Protein AF-A0A2W4JW12-F1 (afdb_monomer_lite)

Structure (mmCIF, N/CA/C/O backbone):
data_AF-A0A2W4JW12-F1
#
_entry.id   AF-A0A2W4JW12-F1
#
loop_
_atom_site.group_PDB
_atom_site.id
_atom_site.type_symbol
_atom_site.label_atom_id
_atom_site.label_alt_id
_atom_site.label_comp_id
_atom_site.label_asym_id
_atom_site.label_entity_id
_atom_site.label_seq_id
_atom_site.pdbx_PDB_ins_code
_atom_site.Cartn_x
_atom_site.Cartn_y
_atom_site.Cartn_z
_atom_site.occupancy
_atom_site.B_iso_or_equiv
_atom_site.auth_seq_id
_atom_site.auth_comp_id
_atom_site.auth_asym_id
_atom_site.auth_atom_id
_atom_site.pdbx_PDB_model_num
ATOM 1 N N . MET A 1 1 ? -3.427 88.265 -13.921 1.00 39.94 1 MET A N 1
ATOM 2 C CA . MET A 1 1 ? -4.032 87.030 -14.456 1.00 39.94 1 MET A CA 1
ATOM 3 C C . MET A 1 1 ? -4.128 86.073 -13.290 1.00 39.94 1 MET A C 1
ATOM 5 O O . MET A 1 1 ? -3.107 85.809 -12.668 1.00 39.94 1 MET A O 1
ATOM 9 N N . ASP A 1 2 ? -5.360 85.740 -12.921 1.00 36.72 2 ASP A N 1
ATOM 10 C CA . ASP A 1 2 ? -5.761 85.192 -11.625 1.00 36.72 2 ASP A CA 1
ATOM 11 C C . ASP A 1 2 ? -5.103 83.862 -11.250 1.00 36.72 2 ASP A C 1
ATOM 13 O O . ASP A 1 2 ? -5.138 82.890 -12.001 1.00 36.72 2 ASP A O 1
ATOM 17 N N . SER A 1 3 ? -4.586 83.817 -10.022 1.00 41.50 3 SER A N 1
ATOM 18 C CA . SER A 1 3 ? -4.280 82.604 -9.270 1.00 41.50 3 SER A CA 1
ATOM 19 C C . SER A 1 3 ? -5.500 82.219 -8.425 1.00 41.50 3 SER A C 1
ATOM 21 O O . SER A 1 3 ? -5.646 82.673 -7.289 1.00 41.50 3 SER A O 1
ATOM 23 N N . GLY A 1 4 ? -6.391 81.400 -8.983 1.00 36.62 4 GLY A N 1
ATOM 24 C CA . GLY A 1 4 ? -7.487 80.767 -8.248 1.00 36.62 4 GLY A CA 1
ATOM 25 C C . GLY A 1 4 ? -7.022 79.458 -7.614 1.00 36.62 4 GLY A C 1
ATOM 26 O O . GLY A 1 4 ? -6.952 78.435 -8.290 1.00 36.62 4 GLY A O 1
ATOM 27 N N . ALA A 1 5 ? -6.682 79.495 -6.326 1.00 39.34 5 ALA A N 1
ATOM 28 C CA . ALA A 1 5 ? -6.472 78.302 -5.516 1.00 39.34 5 ALA A CA 1
ATOM 29 C C . ALA A 1 5 ? -7.837 77.720 -5.113 1.00 39.34 5 ALA A C 1
ATOM 31 O O . ALA A 1 5 ? -8.560 78.309 -4.311 1.00 39.34 5 ALA A O 1
ATOM 32 N N . ASP A 1 6 ? -8.178 76.567 -5.684 1.00 39.47 6 ASP A N 1
ATOM 33 C CA . ASP A 1 6 ? -9.372 75.790 -5.358 1.00 39.47 6 ASP A CA 1
ATOM 34 C C . ASP A 1 6 ? -9.090 74.946 -4.099 1.00 39.47 6 ASP A C 1
ATOM 36 O O . ASP A 1 6 ? -8.523 73.852 -4.157 1.00 39.47 6 ASP A O 1
ATOM 40 N N . ILE A 1 7 ? -9.405 75.505 -2.926 1.00 39.25 7 ILE A N 1
ATOM 41 C CA . ILE A 1 7 ? -9.364 74.797 -1.641 1.00 39.25 7 ILE A CA 1
ATOM 42 C C . ILE A 1 7 ? -10.619 73.922 -1.566 1.00 39.25 7 ILE A C 1
ATOM 44 O O . ILE A 1 7 ? -11.705 74.399 -1.238 1.00 39.25 7 ILE A O 1
ATOM 48 N N . ARG A 1 8 ? -10.475 72.625 -1.856 1.00 37.12 8 ARG A N 1
ATOM 49 C CA . ARG A 1 8 ? -11.527 71.637 -1.575 1.00 37.12 8 ARG A CA 1
ATOM 50 C C . ARG A 1 8 ? -11.666 71.448 -0.055 1.00 37.12 8 ARG A C 1
ATOM 52 O O . ARG A 1 8 ? -10.647 71.268 0.613 1.00 37.12 8 ARG A O 1
ATOM 59 N N . PRO A 1 9 ? -12.890 71.470 0.503 1.00 40.88 9 PRO A N 1
ATOM 60 C CA . PRO A 1 9 ? -13.098 71.274 1.929 1.00 40.88 9 PRO A CA 1
ATOM 61 C C . PRO A 1 9 ? -12.752 69.845 2.353 1.00 40.88 9 PRO A C 1
ATOM 63 O O . PRO A 1 9 ? -13.097 68.878 1.672 1.00 40.88 9 PRO A O 1
ATOM 66 N N . ALA A 1 10 ? -12.078 69.752 3.499 1.00 44.91 10 ALA A N 1
ATOM 67 C CA . ALA A 1 10 ? -11.807 68.521 4.219 1.00 44.91 10 ALA A CA 1
ATOM 68 C C . ALA A 1 10 ? -13.109 67.763 4.528 1.00 44.91 10 ALA A C 1
ATOM 70 O O . ALA A 1 10 ? -14.089 68.357 4.974 1.00 44.91 10 ALA A O 1
ATOM 71 N N . ASP A 1 11 ? -13.065 66.462 4.250 1.00 42.81 11 ASP A N 1
ATOM 72 C CA . ASP A 1 11 ? -13.872 65.369 4.787 1.00 42.81 11 ASP A CA 1
ATOM 73 C C . ASP A 1 11 ? -15.208 65.753 5.438 1.00 42.81 11 ASP A C 1
ATOM 75 O O . ASP A 1 11 ? -15.304 66.074 6.625 1.00 42.81 11 ASP A O 1
ATOM 79 N N . GLN A 1 12 ? -16.281 65.605 4.660 1.00 36.25 12 GLN A N 1
ATOM 80 C CA . GLN A 1 12 ? -17.609 65.412 5.230 1.00 36.25 12 GLN A CA 1
ATOM 81 C C . GLN A 1 12 ? -17.576 64.198 6.180 1.00 36.25 12 GLN A C 1
ATOM 83 O O . GLN A 1 12 ? -17.102 63.130 5.773 1.00 36.25 12 GLN A O 1
ATOM 88 N N . PRO A 1 13 ? -18.100 64.304 7.416 1.00 40.03 13 PRO A N 1
ATOM 89 C CA . PRO A 1 13 ? -18.257 63.147 8.282 1.00 40.03 13 PRO A CA 1
ATOM 90 C C . PRO A 1 13 ? -19.179 62.149 7.581 1.00 40.03 13 PRO A C 1
ATOM 92 O O . PRO A 1 13 ? -20.347 62.441 7.315 1.00 40.03 13 PRO A O 1
ATOM 95 N N . ARG A 1 14 ? -18.641 60.969 7.245 1.00 40.91 14 ARG A N 1
ATOM 96 C CA . ARG A 1 14 ? -19.449 59.847 6.762 1.00 40.91 14 ARG A CA 1
ATOM 97 C C . ARG A 1 14 ? -20.550 59.596 7.785 1.00 40.91 14 ARG A C 1
ATOM 99 O O . ARG A 1 14 ? -20.264 59.430 8.970 1.00 40.91 14 ARG A O 1
ATOM 106 N N . ALA A 1 15 ? -21.790 59.588 7.305 1.00 39.75 15 ALA A N 1
ATOM 107 C CA . ALA A 1 15 ? -22.954 59.193 8.077 1.00 39.75 15 ALA A CA 1
ATOM 108 C C . ALA A 1 15 ? -22.636 57.902 8.843 1.00 39.75 15 ALA A C 1
ATOM 110 O O . ALA A 1 15 ? -22.171 56.926 8.249 1.00 39.75 15 ALA A O 1
ATOM 111 N N . ALA A 1 16 ? -22.834 57.938 10.161 1.00 43.66 16 ALA A N 1
ATOM 112 C CA . ALA A 1 16 ? -22.655 56.800 11.041 1.00 43.66 16 ALA A CA 1
ATOM 113 C C . ALA A 1 16 ? -23.535 55.646 10.544 1.00 43.66 16 ALA A C 1
ATOM 115 O O . ALA A 1 16 ? -24.746 55.648 10.745 1.00 43.66 16 ALA A O 1
ATOM 116 N N . SER A 1 17 ? -22.933 54.668 9.867 1.00 47.19 17 SER A N 1
ATOM 117 C CA . SER A 1 17 ? -23.553 53.360 9.708 1.00 47.19 17 SER A CA 1
ATOM 118 C C . SER A 1 17 ? -23.773 52.805 11.113 1.00 47.19 17 SER A C 1
ATOM 120 O O . SER A 1 17 ? -22.823 52.757 11.893 1.00 47.19 17 SER A O 1
ATOM 122 N N . GLU A 1 18 ? -25.011 52.436 11.430 1.00 50.62 18 GLU A N 1
ATOM 123 C CA . GLU A 1 18 ? -25.536 52.064 12.755 1.00 50.62 18 GLU A CA 1
ATOM 124 C C . GLU A 1 18 ? -24.965 50.746 13.334 1.00 50.62 18 GLU A C 1
ATOM 126 O O . GLU A 1 18 ? -25.688 49.913 13.873 1.00 50.62 18 GLU A O 1
ATOM 131 N N . GLY A 1 19 ? -23.657 50.523 13.227 1.00 60.06 19 GLY A N 1
ATOM 132 C CA . GLY A 1 19 ? -22.944 49.471 13.937 1.00 60.06 19 GLY A CA 1
ATOM 133 C C . GLY A 1 19 ? -22.323 50.031 15.211 1.00 60.06 19 GLY A C 1
ATOM 134 O O . GLY A 1 19 ? -21.601 51.027 15.179 1.00 60.06 19 GLY A O 1
ATOM 135 N N . THR A 1 20 ? -22.565 49.392 16.355 1.00 82.94 20 THR A N 1
ATOM 136 C CA . THR A 1 20 ? -21.794 49.717 17.569 1.00 82.94 20 THR A CA 1
ATOM 137 C C . THR A 1 20 ? -20.306 49.421 17.329 1.00 82.94 20 THR A C 1
ATOM 139 O O . THR A 1 20 ? -19.974 48.513 16.569 1.00 82.94 20 THR A O 1
ATOM 142 N N . TRP A 1 21 ? -19.383 50.129 17.994 1.00 87.12 21 TRP A N 1
ATOM 143 C CA . TRP A 1 21 ? -17.936 49.862 17.864 1.00 87.12 21 TRP A CA 1
ATOM 144 C C . TRP A 1 21 ? -17.593 48.376 18.082 1.00 87.12 21 TRP A C 1
ATOM 146 O O . TRP A 1 21 ? -16.758 47.820 17.374 1.00 87.12 21 TRP A O 1
ATOM 156 N N . LEU A 1 22 ? -18.297 47.703 19.002 1.00 79.88 22 LEU A N 1
ATOM 157 C CA . LEU A 1 22 ? -18.176 46.259 19.236 1.00 79.88 22 LEU A CA 1
ATOM 158 C C . LEU A 1 22 ? -18.641 45.424 18.037 1.00 79.88 22 LEU A C 1
ATOM 160 O O . LEU A 1 22 ? -18.056 44.388 17.737 1.00 79.88 22 LEU A O 1
ATOM 164 N N . GLN A 1 23 ? -19.683 45.849 17.334 1.00 85.88 23 GLN A N 1
ATOM 165 C CA . GLN A 1 23 ? -20.161 45.148 16.151 1.00 85.88 23 GLN A CA 1
ATOM 166 C C . GLN A 1 23 ? -19.142 45.211 15.008 1.00 85.88 23 GLN A C 1
ATOM 168 O O . GLN A 1 23 ? -18.859 44.179 14.402 1.00 85.88 23 GLN A O 1
ATOM 173 N N . GLU A 1 24 ? -18.559 46.386 14.759 1.00 85.75 24 GLU A N 1
ATOM 174 C CA . GLU A 1 24 ? -17.587 46.598 13.676 1.00 85.75 24 GLU A CA 1
ATOM 175 C C . GLU A 1 24 ? -16.196 46.039 13.995 1.00 85.75 24 GLU A C 1
ATOM 177 O O . GLU A 1 24 ? -15.536 45.498 13.111 1.00 85.75 24 GLU A O 1
ATOM 182 N N . ASN A 1 25 ? -15.755 46.120 15.255 1.00 81.94 25 ASN A N 1
ATOM 183 C CA . ASN A 1 25 ? -14.388 45.754 15.637 1.00 81.94 25 ASN A CA 1
ATOM 184 C C . ASN A 1 25 ? -14.263 44.400 16.343 1.00 81.94 25 ASN A C 1
ATOM 186 O O . ASN A 1 25 ? -13.156 43.872 16.437 1.00 81.94 25 ASN A O 1
ATOM 190 N N . VAL A 1 26 ? -15.373 43.809 16.803 1.00 77.56 26 VAL A N 1
ATOM 191 C CA . VAL A 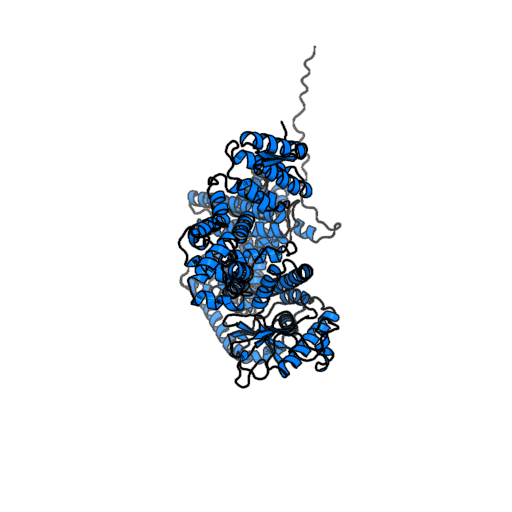1 26 ? -15.372 42.510 17.498 1.00 77.56 26 VAL A CA 1
ATOM 192 C C . VAL A 1 26 ? -16.250 41.487 16.783 1.00 77.56 26 VAL A C 1
ATOM 194 O O . VAL A 1 26 ? -15.741 40.481 16.293 1.00 77.56 26 VAL A O 1
ATOM 197 N N . TRP A 1 27 ? -17.558 41.731 16.677 1.00 82.62 27 TRP A N 1
ATOM 198 C CA . TRP A 1 27 ? -18.504 40.722 16.186 1.00 82.62 27 TRP A CA 1
ATOM 199 C C . TRP A 1 27 ? -18.317 40.383 14.705 1.00 82.62 27 TRP A C 1
ATOM 201 O O . TRP A 1 27 ? -18.115 39.216 14.376 1.00 82.62 27 TRP A O 1
ATOM 211 N N . LYS A 1 28 ? -18.351 41.379 13.809 1.00 85.69 28 LYS A N 1
ATOM 212 C CA . LYS A 1 28 ? -18.181 41.152 12.365 1.00 85.69 28 LYS A CA 1
ATOM 213 C C . LYS A 1 28 ? -16.829 40.498 12.043 1.00 85.69 28 LYS A C 1
ATOM 215 O O . LYS A 1 28 ? -16.855 39.472 11.362 1.00 85.69 28 LYS A O 1
ATOM 220 N N . PRO A 1 29 ? -15.680 40.980 12.570 1.00 83.94 29 PRO A N 1
ATOM 221 C CA . PRO A 1 29 ? -14.401 40.301 12.393 1.00 83.94 29 PRO A CA 1
ATOM 222 C C . PRO A 1 29 ? -14.427 38.861 12.895 1.00 83.94 29 PRO A C 1
ATOM 224 O O . PRO A 1 29 ? -13.966 37.978 12.187 1.00 83.94 29 PRO A O 1
ATOM 227 N N . MET A 1 30 ? -15.005 38.597 14.071 1.00 80.44 30 MET A N 1
ATOM 228 C CA . MET A 1 30 ? -15.079 37.247 14.634 1.00 80.44 30 MET A CA 1
ATOM 229 C C . MET A 1 30 ? -15.930 36.298 13.780 1.00 80.44 30 MET A C 1
ATOM 231 O O . MET A 1 30 ? -15.512 35.175 13.508 1.00 80.44 30 MET A O 1
ATOM 235 N N . VAL A 1 31 ? -17.107 36.731 13.324 1.00 79.62 31 VAL A N 1
ATOM 236 C CA . VAL A 1 31 ? -17.979 35.909 12.470 1.00 79.62 31 VAL A CA 1
ATOM 237 C C . VAL A 1 31 ? -17.320 35.645 11.118 1.00 79.62 31 VAL A C 1
ATOM 239 O O . VAL A 1 31 ? -17.256 34.487 10.701 1.00 79.62 31 VAL A O 1
ATOM 242 N N . ALA A 1 32 ? -16.776 36.680 10.472 1.00 81.19 32 ALA A N 1
ATOM 243 C CA . ALA A 1 32 ? -16.080 36.552 9.195 1.00 81.19 32 ALA A CA 1
ATOM 244 C C . ALA A 1 32 ? -14.824 35.670 9.315 1.00 81.19 32 ALA A C 1
ATOM 246 O O . ALA A 1 32 ? -14.648 34.734 8.538 1.00 81.19 32 ALA A O 1
ATOM 247 N N . GLY A 1 33 ? -14.002 35.906 10.341 1.00 75.75 33 GLY A N 1
ATOM 248 C CA . GLY A 1 33 ? -12.777 35.156 10.614 1.00 75.75 33 GLY A CA 1
ATOM 249 C C . GLY A 1 33 ? -13.024 33.697 10.990 1.00 75.75 33 GLY A C 1
ATOM 250 O O . GLY A 1 33 ? -12.192 32.843 10.699 1.00 75.75 33 GLY A O 1
ATOM 251 N N . SER A 1 34 ? -14.184 33.370 11.573 1.00 73.25 34 SER A N 1
ATOM 252 C CA . SER A 1 34 ? -14.513 31.987 11.938 1.00 73.25 34 SER A CA 1
ATOM 253 C C . SER A 1 34 ? -14.561 31.030 10.755 1.00 73.25 34 SER A C 1
ATOM 255 O O . SER A 1 34 ? -14.252 29.851 10.914 1.00 73.25 34 SER A O 1
ATOM 257 N N . GLY A 1 35 ? -14.955 31.502 9.571 1.00 70.62 35 GLY A N 1
ATOM 258 C CA . GLY A 1 35 ? -15.227 30.630 8.431 1.00 70.62 35 GLY A CA 1
ATOM 259 C C . GLY A 1 35 ? -16.432 29.700 8.639 1.00 70.62 35 GLY A C 1
ATOM 260 O O . GLY A 1 35 ? -16.725 28.893 7.765 1.00 70.62 35 GLY A O 1
ATOM 261 N N . VAL A 1 36 ? -17.185 29.813 9.743 1.00 72.50 36 VAL A N 1
ATOM 262 C CA . VAL A 1 36 ? -18.376 28.978 9.996 1.00 72.50 36 VAL A CA 1
ATOM 263 C C . VAL A 1 36 ? -19.442 29.215 8.929 1.00 72.50 36 VAL A C 1
ATOM 265 O O . VAL A 1 36 ? -20.046 28.264 8.439 1.00 72.50 36 VAL A O 1
ATOM 268 N N . LEU A 1 37 ? -19.625 30.471 8.508 1.00 75.25 37 LEU A N 1
ATOM 269 C CA . LEU A 1 37 ? -20.513 30.802 7.393 1.00 75.25 37 LEU A CA 1
ATOM 270 C C . LEU A 1 37 ? -19.983 30.271 6.054 1.00 75.25 37 LEU A C 1
ATOM 272 O O . LEU A 1 37 ? -20.782 29.903 5.206 1.00 75.25 37 LEU A O 1
ATOM 276 N N . GLN A 1 38 ? -18.663 30.149 5.869 1.00 71.88 38 GLN A N 1
ATOM 277 C CA . GLN A 1 38 ? -18.090 29.517 4.673 1.00 71.88 38 GLN A CA 1
ATOM 278 C C . GLN A 1 38 ? -18.361 28.008 4.659 1.00 71.88 38 GLN A C 1
ATOM 280 O O . GLN A 1 38 ? -18.728 27.466 3.619 1.00 71.88 38 GLN A O 1
ATOM 285 N N . VAL A 1 39 ? -18.250 27.332 5.808 1.00 66.12 39 VAL A N 1
ATOM 286 C CA . VAL A 1 39 ? -18.641 25.919 5.942 1.00 66.12 39 VAL A CA 1
ATOM 287 C C . VAL A 1 39 ? -20.137 25.750 5.682 1.00 66.12 39 VAL A C 1
ATOM 289 O O . VAL A 1 39 ? -20.514 24.897 4.888 1.00 66.12 39 VAL A O 1
ATOM 292 N N . TYR A 1 40 ? -20.996 26.591 6.263 1.00 74.94 40 TYR A N 1
ATOM 293 C CA . TYR A 1 40 ? -22.432 26.570 5.967 1.00 74.94 40 TYR A CA 1
ATOM 294 C C . TYR A 1 40 ? -22.709 26.779 4.470 1.00 74.94 40 TYR A C 1
ATOM 296 O O . TYR A 1 40 ? -23.376 25.955 3.850 1.00 74.94 40 TYR A O 1
ATOM 304 N N . ASN A 1 41 ? -22.114 27.807 3.860 1.00 77.38 41 ASN A N 1
ATOM 305 C CA . ASN A 1 41 ? -22.269 28.125 2.436 1.00 77.38 41 ASN A CA 1
ATOM 306 C C . ASN A 1 41 ? -21.713 27.046 1.502 1.00 77.38 41 ASN A C 1
ATOM 308 O O . ASN A 1 41 ? -22.102 26.996 0.340 1.00 77.38 41 ASN A O 1
ATOM 312 N N . THR A 1 42 ? -20.819 26.187 1.997 1.00 68.62 42 THR A N 1
ATOM 313 C CA . THR A 1 42 ? -20.311 25.027 1.254 1.00 68.62 42 THR A CA 1
ATOM 314 C C . THR A 1 42 ? -21.390 23.961 1.062 1.00 68.62 42 THR A C 1
ATOM 316 O O . THR A 1 42 ? -21.387 23.270 0.047 1.00 68.62 42 THR A O 1
ATOM 319 N N . PHE A 1 43 ? -22.302 23.816 2.027 1.00 68.19 43 PHE A N 1
ATOM 320 C CA . PHE A 1 43 ? -23.369 22.811 2.003 1.00 68.19 43 PHE A CA 1
ATOM 321 C C . PHE A 1 43 ? -24.753 23.405 1.706 1.00 68.19 43 PHE A C 1
ATOM 323 O O . PHE A 1 43 ? -25.692 22.663 1.423 1.00 68.19 43 PHE A O 1
ATOM 330 N N . ALA A 1 44 ? -24.897 24.730 1.766 1.00 70.12 44 ALA A N 1
ATOM 331 C CA . ALA A 1 44 ? -26.123 25.424 1.407 1.00 70.12 44 ALA A CA 1
ATOM 332 C C . ALA A 1 44 ? -26.298 25.480 -0.119 1.00 70.12 44 ALA A C 1
ATOM 334 O O . ALA A 1 44 ? -25.358 25.748 -0.866 1.00 70.12 44 ALA A O 1
ATOM 335 N N . SER A 1 45 ? -27.529 25.273 -0.589 1.00 66.38 45 SER A N 1
ATOM 336 C CA . SER A 1 45 ? -27.905 25.549 -1.981 1.00 66.38 45 SER A CA 1
ATOM 337 C C . SER A 1 45 ? -27.685 27.027 -2.321 1.00 66.38 45 SER A C 1
ATOM 339 O O . SER A 1 45 ? -27.790 27.865 -1.429 1.00 66.38 45 SER A O 1
ATOM 341 N N . GLU A 1 46 ? -27.492 27.367 -3.599 1.00 77.94 46 GLU A N 1
ATOM 342 C CA . GLU A 1 46 ? -27.180 28.739 -4.049 1.00 77.94 46 GLU A CA 1
ATOM 343 C C . GLU A 1 46 ? -28.123 29.809 -3.468 1.00 77.94 46 GLU A C 1
ATOM 345 O O . GLU A 1 46 ? -27.671 30.845 -2.992 1.00 77.94 46 GLU A O 1
ATOM 350 N N . ASN A 1 47 ? -29.422 29.504 -3.390 1.00 86.25 47 ASN A N 1
ATOM 351 C CA . ASN A 1 47 ? -30.454 30.409 -2.866 1.00 86.25 47 ASN A CA 1
ATOM 352 C C . ASN A 1 47 ? -30.465 30.555 -1.329 1.00 86.25 47 ASN A C 1
ATOM 354 O O . ASN A 1 47 ? -31.225 31.360 -0.805 1.00 86.25 47 ASN A O 1
ATOM 358 N N . ASN A 1 48 ? -29.666 29.763 -0.609 1.00 84.06 48 ASN A N 1
ATOM 359 C CA . ASN A 1 48 ? -29.629 29.691 0.856 1.00 84.06 48 ASN A CA 1
ATOM 360 C C . ASN A 1 48 ? -28.246 30.038 1.432 1.00 84.06 48 ASN A C 1
ATOM 362 O O . ASN A 1 48 ? -28.002 29.803 2.614 1.00 84.06 48 ASN A O 1
ATOM 366 N N . LYS A 1 49 ? -27.317 30.562 0.624 1.00 80.25 49 LYS A N 1
ATOM 367 C CA . LYS A 1 49 ? -26.017 31.011 1.133 1.00 80.25 49 LYS A CA 1
ATOM 368 C C . LYS A 1 49 ? -26.217 32.210 2.064 1.00 80.25 49 LYS A C 1
ATOM 370 O O . LYS A 1 49 ? -26.863 33.190 1.707 1.00 80.25 49 LYS A O 1
ATOM 375 N N . ALA A 1 50 ? -25.649 32.130 3.260 1.00 85.69 50 ALA A N 1
ATOM 376 C CA . ALA A 1 50 ? -25.613 33.228 4.210 1.00 85.69 50 ALA A CA 1
ATOM 377 C C . ALA A 1 50 ? -24.612 34.298 3.752 1.00 85.69 50 ALA A C 1
ATOM 379 O O . ALA A 1 50 ? -23.504 33.981 3.308 1.00 85.69 50 ALA A O 1
ATOM 380 N N . GLU A 1 51 ? -24.976 35.570 3.900 1.00 87.25 51 GLU A N 1
ATOM 381 C CA . GLU A 1 51 ? -24.068 36.682 3.632 1.00 87.25 51 GLU A CA 1
ATOM 382 C C . GLU A 1 51 ? -22.935 36.695 4.667 1.00 87.25 51 GLU A C 1
ATOM 384 O O . GLU A 1 51 ? -23.170 36.682 5.878 1.00 87.25 51 GLU A O 1
ATOM 389 N N . ILE A 1 52 ? -21.688 36.697 4.193 1.00 83.38 52 ILE A N 1
ATOM 390 C CA . ILE A 1 52 ? -20.523 36.841 5.067 1.00 83.38 52 ILE A CA 1
ATOM 391 C C . ILE A 1 52 ? -20.387 38.336 5.387 1.00 83.38 52 ILE A C 1
ATOM 393 O O . ILE A 1 52 ? -20.226 39.121 4.451 1.00 83.38 52 ILE A O 1
ATOM 397 N N . PRO A 1 53 ? -20.429 38.751 6.670 1.00 85.50 53 PRO A N 1
ATOM 398 C CA . PRO A 1 53 ? -20.353 40.161 7.025 1.00 85.50 53 PRO A CA 1
ATOM 399 C C . PRO A 1 53 ? -19.082 40.798 6.461 1.00 85.50 53 PRO A C 1
ATOM 401 O O . PRO A 1 53 ? -17.979 40.320 6.732 1.00 85.50 53 PRO A O 1
ATOM 404 N N . GLN A 1 54 ? -19.222 41.892 5.711 1.00 84.81 54 GLN A N 1
ATOM 405 C CA . GLN A 1 54 ? -18.059 42.667 5.294 1.00 84.81 54 GLN A CA 1
ATOM 406 C C . GLN A 1 54 ? -17.442 43.366 6.506 1.00 84.81 54 GLN A C 1
ATOM 408 O O . GLN A 1 54 ? -18.130 44.042 7.276 1.00 84.81 54 GLN A O 1
ATOM 413 N N . VAL A 1 55 ? -16.135 43.180 6.676 1.00 83.75 55 VAL A N 1
ATOM 414 C CA . VAL A 1 55 ? -15.355 43.781 7.757 1.00 83.75 55 VAL A CA 1
ATOM 415 C C . VAL A 1 55 ? -14.644 45.005 7.203 1.00 83.75 55 VAL A C 1
ATOM 417 O O . VAL A 1 55 ? -13.871 44.902 6.253 1.00 83.75 55 VAL A O 1
ATOM 420 N N . HIS A 1 56 ? -14.886 46.171 7.796 1.00 86.19 56 HIS A N 1
ATOM 421 C CA . HIS A 1 56 ? -14.083 47.349 7.495 1.00 86.19 56 HIS A CA 1
ATOM 422 C C . HIS A 1 56 ? -12.660 47.150 8.029 1.00 86.19 56 HIS A C 1
ATOM 424 O O . HIS A 1 56 ? -12.489 46.921 9.221 1.00 86.19 56 HIS A O 1
ATOM 430 N N . HIS A 1 57 ? -11.640 47.257 7.176 1.00 82.19 57 HIS A N 1
ATOM 431 C CA . HIS A 1 57 ? -10.247 47.105 7.595 1.00 82.19 57 HIS A CA 1
ATOM 432 C C . HIS A 1 57 ? -9.732 48.375 8.280 1.00 82.19 57 HIS A C 1
ATOM 434 O O . HIS A 1 57 ? -9.482 49.383 7.618 1.00 82.19 57 HIS A O 1
ATOM 440 N N . ALA A 1 58 ? -9.542 48.314 9.599 1.00 83.38 58 ALA A N 1
ATOM 441 C CA . ALA A 1 58 ? -8.926 49.403 10.348 1.00 83.38 58 ALA A CA 1
ATOM 442 C C . ALA A 1 58 ? -7.449 49.606 9.952 1.00 83.38 58 ALA A C 1
ATOM 444 O O . ALA A 1 58 ? -6.741 48.664 9.585 1.00 83.38 58 ALA A O 1
ATOM 445 N N . GLN A 1 59 ? -6.971 50.851 10.045 1.00 75.38 59 GLN A N 1
ATOM 446 C CA . GLN A 1 59 ? -5.601 51.217 9.681 1.00 75.38 59 GLN A CA 1
ATOM 447 C C . GLN A 1 59 ? -4.577 50.461 10.541 1.00 75.38 59 GLN A C 1
ATOM 449 O O . GLN A 1 59 ? -4.697 50.410 11.768 1.00 75.38 59 GLN A O 1
ATOM 454 N N . VAL A 1 60 ? -3.551 49.895 9.898 1.00 64.25 60 VAL A N 1
ATOM 455 C CA . VAL A 1 60 ? -2.484 49.129 10.562 1.00 64.25 60 VAL A CA 1
ATOM 456 C C . VAL A 1 60 ? -1.866 49.935 11.708 1.00 64.25 60 VAL A C 1
ATOM 458 O O . VAL A 1 60 ? -1.535 51.106 11.541 1.00 64.25 60 VAL A O 1
ATOM 461 N N . GLY A 1 61 ? -1.709 49.299 12.872 1.00 57.56 61 GLY A N 1
ATOM 462 C CA . GLY A 1 61 ? -1.137 49.918 14.074 1.00 57.56 61 GLY A CA 1
ATOM 463 C C . GLY A 1 61 ? -2.139 50.642 14.980 1.00 57.56 61 GLY A C 1
ATOM 464 O O . GLY A 1 61 ? -1.751 51.108 16.049 1.00 57.56 61 GLY A O 1
ATOM 465 N N . THR A 1 62 ? -3.420 50.713 14.607 1.00 74.44 62 THR A N 1
ATOM 466 C CA . THR A 1 62 ? -4.481 51.259 15.474 1.00 74.44 62 THR A CA 1
ATOM 467 C C . THR A 1 62 ? -5.017 50.222 16.472 1.00 74.44 62 THR A C 1
ATOM 469 O O . THR A 1 62 ? -4.871 49.011 16.283 1.00 74.44 62 THR A O 1
ATOM 472 N N . VAL A 1 63 ? -5.674 50.690 17.543 1.00 68.25 63 VAL A N 1
ATOM 473 C CA . VAL A 1 63 ? -6.365 49.820 18.520 1.00 68.25 63 VAL A CA 1
ATOM 474 C C . VAL A 1 63 ? -7.493 49.033 17.852 1.00 68.25 63 VAL A C 1
ATOM 476 O O . VAL A 1 63 ? -7.677 47.854 18.151 1.00 68.25 63 VAL A O 1
ATOM 479 N N . ASP A 1 64 ? -8.194 49.651 16.904 1.00 75.69 64 ASP A N 1
ATOM 480 C CA . ASP A 1 64 ? -9.243 49.005 16.115 1.00 75.69 64 ASP A CA 1
ATOM 481 C C . ASP A 1 64 ? -8.658 47.880 15.258 1.00 75.69 64 ASP A C 1
ATOM 483 O O . ASP A 1 64 ? -9.157 46.759 15.301 1.00 75.69 64 ASP A O 1
ATOM 487 N N . TRP A 1 65 ? -7.526 48.116 14.584 1.00 78.06 65 TRP A N 1
ATOM 488 C CA . TRP A 1 65 ? -6.815 47.076 13.833 1.00 78.06 65 TRP A CA 1
ATOM 489 C C . TRP A 1 65 ? -6.385 45.913 14.727 1.00 78.06 65 TRP A C 1
ATOM 491 O O . TRP A 1 65 ? -6.585 44.750 14.375 1.00 78.06 65 TRP A O 1
ATOM 501 N N . MET A 1 66 ? -5.845 46.193 15.914 1.00 65.38 66 MET A N 1
ATOM 502 C CA . MET A 1 66 ? -5.483 45.141 16.864 1.00 65.38 66 MET A CA 1
ATOM 503 C C . MET A 1 66 ? -6.722 44.362 17.338 1.00 65.38 66 MET A C 1
ATOM 505 O O . MET A 1 66 ? -6.699 43.132 17.362 1.00 65.38 66 MET A O 1
ATOM 509 N N . THR A 1 67 ? -7.815 45.057 17.657 1.00 73.19 67 THR A N 1
ATOM 510 C CA . THR A 1 67 ? -9.075 44.457 18.130 1.00 73.19 67 THR A CA 1
ATOM 511 C C . THR A 1 67 ? -9.724 43.590 17.053 1.00 73.19 67 THR A C 1
ATOM 513 O O . THR A 1 67 ? -10.126 42.461 17.340 1.00 73.19 67 THR A O 1
ATOM 516 N N . GLN A 1 68 ? -9.762 44.067 15.808 1.00 78.62 68 GLN A N 1
ATOM 517 C CA . GLN A 1 68 ? -10.274 43.322 14.661 1.00 78.62 68 GLN A CA 1
ATOM 518 C C . GLN A 1 68 ? -9.456 42.058 14.403 1.00 78.62 68 GLN A C 1
ATOM 520 O O . GLN A 1 68 ? -10.039 40.994 14.207 1.00 78.62 68 GLN A O 1
ATOM 525 N N . ASN A 1 69 ? -8.122 42.134 14.461 1.00 68.25 69 ASN A N 1
ATOM 526 C CA . ASN A 1 69 ? -7.259 40.963 14.287 1.00 68.25 69 ASN A CA 1
ATOM 527 C C . ASN A 1 69 ? -7.435 39.944 15.418 1.00 68.25 69 ASN A C 1
ATOM 529 O O . ASN A 1 69 ? -7.571 38.753 15.148 1.00 68.25 69 ASN A O 1
ATOM 533 N N . VAL A 1 70 ? -7.508 40.400 16.675 1.00 68.75 70 VAL A N 1
ATOM 534 C CA . VAL A 1 70 ? -7.772 39.525 17.830 1.00 68.75 70 VAL A CA 1
ATOM 535 C C . VAL A 1 70 ? -9.128 38.846 17.704 1.00 68.75 70 VAL A C 1
ATOM 537 O O . VAL A 1 70 ? -9.230 37.641 17.922 1.00 68.75 70 VAL A O 1
ATOM 540 N N . SER A 1 71 ? -10.160 39.594 17.326 1.00 75.31 71 SER A N 1
ATOM 541 C CA . SER A 1 71 ? -11.522 39.077 17.220 1.00 75.31 71 SER A CA 1
ATOM 542 C C . SER A 1 71 ? -11.681 38.139 16.029 1.00 75.31 71 SER A C 1
ATOM 544 O O . SER A 1 71 ? -12.239 37.056 16.183 1.00 75.31 71 SER A O 1
ATOM 546 N N . SER A 1 72 ? -11.117 38.495 14.871 1.00 73.31 72 SER A N 1
ATOM 547 C CA . SER A 1 72 ? -11.066 37.639 13.682 1.00 73.31 72 SER A CA 1
ATOM 548 C C . SER A 1 72 ? -10.346 36.329 13.965 1.00 73.31 72 SER A C 1
ATOM 550 O O . SER A 1 72 ? -10.874 35.256 13.685 1.00 73.31 72 SER A O 1
ATOM 552 N N . ALA A 1 73 ? -9.199 36.389 14.637 1.00 66.50 73 ALA A N 1
ATOM 553 C CA . ALA A 1 73 ? -8.474 35.198 15.036 1.00 66.50 73 ALA A CA 1
ATOM 554 C C . ALA A 1 73 ? -9.207 34.380 16.105 1.00 66.50 73 ALA A C 1
ATOM 556 O O . ALA A 1 73 ? -9.213 33.157 16.022 1.00 66.50 73 ALA A O 1
ATOM 557 N N . ALA A 1 74 ? -9.851 35.008 17.093 1.00 69.75 74 ALA A N 1
ATOM 558 C CA . ALA A 1 74 ? -10.682 34.296 18.064 1.00 69.75 74 ALA A CA 1
ATOM 559 C C . ALA A 1 74 ? -11.829 33.552 17.365 1.00 69.75 74 ALA A C 1
ATOM 561 O O . ALA A 1 74 ? -12.091 32.387 17.671 1.00 69.75 74 ALA A O 1
ATOM 562 N N . GLY A 1 75 ? -12.442 34.205 16.375 1.00 75.81 75 GLY A N 1
ATOM 563 C CA . GLY A 1 75 ? -13.400 33.612 15.458 1.00 75.81 75 GLY A CA 1
ATOM 564 C C . GLY A 1 75 ? -12.813 32.411 14.736 1.00 75.81 75 GLY A C 1
ATOM 565 O O . GLY A 1 75 ? -13.370 31.321 14.833 1.00 75.81 75 GLY A O 1
ATOM 566 N N . ALA A 1 76 ? -11.672 32.592 14.065 1.00 73.31 76 ALA A N 1
ATOM 567 C CA . ALA A 1 76 ? -10.978 31.562 13.294 1.00 73.31 76 ALA A CA 1
ATOM 568 C C . ALA A 1 76 ? -10.605 30.348 14.147 1.00 73.31 76 ALA A C 1
ATOM 570 O O . ALA A 1 76 ? -10.784 29.216 13.714 1.00 73.31 76 ALA A O 1
ATOM 571 N N . ILE A 1 77 ? -10.129 30.571 15.375 1.00 74.25 77 ILE A N 1
ATOM 572 C CA . ILE A 1 77 ? -9.669 29.537 16.310 1.00 74.25 77 ILE A CA 1
ATOM 573 C C . ILE A 1 77 ? -10.823 28.667 16.820 1.00 74.25 77 ILE A C 1
ATOM 575 O O . ILE A 1 77 ? -10.638 27.466 17.039 1.00 74.25 77 ILE A O 1
ATOM 579 N N . LEU A 1 78 ? -11.999 29.253 17.057 1.00 73.31 78 LEU A N 1
ATOM 580 C CA . LEU A 1 78 ? -13.093 28.571 17.748 1.00 73.31 78 LEU A CA 1
ATOM 581 C C . LEU A 1 78 ? -13.517 27.262 17.044 1.00 73.31 78 LEU A C 1
ATOM 583 O O . LEU A 1 78 ? -13.575 26.233 17.727 1.00 73.31 78 LEU A O 1
ATOM 587 N N . PRO A 1 79 ? -13.723 27.222 15.715 1.00 76.06 79 PRO A N 1
ATOM 588 C CA . PRO A 1 79 ? -14.006 25.980 15.004 1.00 76.06 79 PRO A CA 1
ATOM 589 C C . PRO A 1 79 ? -12.889 24.939 15.083 1.00 76.06 79 PRO A C 1
ATOM 591 O O . PRO A 1 79 ? -13.198 23.770 15.290 1.00 76.06 79 PRO A O 1
ATOM 594 N N . TYR A 1 80 ? -11.610 25.330 15.021 1.00 76.50 80 TYR A N 1
ATOM 595 C CA . TYR A 1 80 ? -10.489 24.392 15.197 1.00 76.50 80 TYR A CA 1
ATOM 596 C C . TYR A 1 80 ? -10.515 23.737 16.584 1.00 76.50 80 TYR A C 1
ATOM 598 O O . TYR A 1 80 ? -10.303 22.532 16.727 1.00 76.50 80 TYR A O 1
ATOM 606 N N . VAL A 1 81 ? -10.833 24.512 17.627 1.00 73.69 81 VAL A N 1
ATOM 607 C CA . VAL A 1 81 ? -10.973 23.995 18.997 1.00 73.69 81 VAL A CA 1
ATOM 608 C C . VAL A 1 81 ? -12.172 23.054 19.116 1.00 73.69 81 VAL A C 1
ATOM 610 O O . VAL A 1 81 ? -12.076 22.021 19.784 1.00 73.69 81 VAL A O 1
ATOM 613 N N . LEU A 1 82 ? -13.299 23.388 18.486 1.00 73.25 82 LEU A N 1
ATOM 614 C CA . LEU A 1 82 ? -14.491 22.538 18.472 1.00 73.25 82 LEU A CA 1
ATOM 615 C C . LEU A 1 82 ? -14.240 21.235 17.703 1.00 73.25 82 LEU A C 1
ATOM 617 O O . LEU A 1 82 ? -14.519 20.163 18.240 1.00 73.25 82 LEU A O 1
ATOM 621 N N . ALA A 1 83 ? -13.643 21.313 16.513 1.00 73.00 83 ALA A N 1
ATOM 622 C CA . ALA A 1 83 ? -13.281 20.167 15.688 1.00 73.00 83 ALA A CA 1
ATOM 623 C C . ALA A 1 83 ? -12.270 19.261 16.402 1.00 73.00 83 ALA A C 1
ATOM 625 O O . ALA A 1 83 ? -12.486 18.056 16.504 1.00 73.00 83 ALA A O 1
ATOM 626 N N . GLY A 1 84 ? -11.226 19.831 17.011 1.00 70.62 84 GLY A N 1
ATOM 627 C CA . GLY A 1 84 ? -10.264 19.066 17.803 1.00 70.62 84 GLY A CA 1
ATOM 628 C C . GLY A 1 84 ? -10.884 18.396 19.031 1.00 70.62 84 GLY A C 1
ATOM 629 O O . GLY A 1 84 ? -10.540 17.266 19.379 1.00 70.62 84 GLY A O 1
ATOM 630 N N . LYS A 1 85 ? -11.863 19.038 19.682 1.00 73.44 85 LYS A N 1
ATOM 631 C CA . LYS A 1 85 ? -12.615 18.418 20.785 1.00 73.44 85 LYS A CA 1
ATOM 632 C C . LYS A 1 85 ? -13.548 17.309 20.303 1.00 73.44 85 LYS A C 1
ATOM 634 O O . LYS A 1 85 ? -13.623 16.289 20.990 1.00 73.44 85 LYS A O 1
ATOM 639 N N . ALA A 1 86 ? -14.225 17.491 19.169 1.00 68.31 86 ALA A N 1
ATOM 640 C CA . ALA A 1 86 ? -15.082 16.482 18.552 1.00 68.31 86 ALA A CA 1
ATOM 641 C C . ALA A 1 86 ? -14.262 15.254 18.131 1.00 68.31 86 ALA A C 1
ATOM 643 O O . ALA A 1 86 ? -14.570 14.145 18.566 1.00 68.31 86 ALA A O 1
ATOM 644 N N . MET A 1 87 ? -13.149 15.464 17.422 1.00 73.44 87 MET A N 1
ATOM 645 C CA . MET A 1 87 ? -12.200 14.406 17.064 1.00 73.44 87 MET A CA 1
ATOM 646 C C . MET A 1 87 ? -11.632 13.728 18.305 1.00 73.44 87 MET A C 1
ATOM 648 O O . MET A 1 87 ? -11.652 12.508 18.404 1.00 73.44 87 MET A O 1
ATOM 652 N N . GLY A 1 88 ? -11.238 14.491 19.327 1.00 68.06 88 GLY A N 1
ATOM 653 C CA . GLY A 1 88 ? -10.770 13.917 20.586 1.00 68.06 88 GLY A CA 1
ATOM 654 C C . GLY A 1 88 ? -11.846 13.113 21.323 1.00 68.06 88 GLY A C 1
ATOM 655 O O . GLY A 1 88 ? -11.525 12.148 22.006 1.00 68.06 88 GLY A O 1
ATOM 656 N N . ALA A 1 89 ? -13.125 13.490 21.232 1.00 66.38 89 ALA A N 1
ATOM 657 C CA . ALA A 1 89 ? -14.226 12.703 21.787 1.00 66.38 89 ALA A CA 1
ATOM 658 C C . ALA A 1 89 ? -14.451 11.409 20.990 1.00 66.38 89 ALA A C 1
ATOM 660 O O . ALA A 1 89 ? -14.614 10.361 21.609 1.00 66.38 89 ALA A O 1
ATOM 661 N N . GLY A 1 90 ? -14.381 11.470 19.656 1.00 61.12 90 GLY A N 1
ATOM 662 C CA . GLY A 1 90 ? -14.437 10.303 18.774 1.00 61.12 90 GLY A CA 1
ATOM 663 C C . GLY A 1 90 ? -13.289 9.326 19.032 1.00 61.12 90 GLY A C 1
ATOM 664 O O . GLY A 1 90 ? -13.534 8.164 19.340 1.00 61.12 90 GLY A O 1
ATOM 665 N N . MET A 1 91 ? -12.045 9.814 19.032 1.00 63.97 91 MET A N 1
ATOM 666 C CA . MET A 1 91 ? -10.842 9.018 19.310 1.00 63.97 91 MET A CA 1
ATOM 667 C C . MET A 1 91 ? -10.873 8.386 20.705 1.00 63.97 91 MET A C 1
ATOM 669 O O . MET A 1 91 ? -10.505 7.225 20.856 1.00 63.97 91 MET A O 1
ATOM 673 N N . ARG A 1 92 ? -11.369 9.102 21.726 1.00 63.00 92 ARG A N 1
ATOM 674 C CA . ARG A 1 92 ? -11.573 8.531 23.070 1.00 63.00 92 ARG A CA 1
ATOM 675 C C . ARG A 1 92 ? -12.699 7.499 23.108 1.00 63.00 92 ARG A C 1
ATOM 677 O O . ARG A 1 92 ? -12.569 6.515 23.823 1.00 63.00 92 ARG A O 1
ATOM 684 N N . GLY A 1 93 ? -13.785 7.706 22.362 1.00 56.00 93 GLY A N 1
ATOM 685 C CA . GLY A 1 93 ? -14.875 6.735 22.244 1.00 56.00 93 GLY A CA 1
ATOM 686 C C . GLY A 1 93 ? -14.417 5.435 21.584 1.00 56.00 93 GLY A C 1
ATOM 687 O O . GLY A 1 93 ? -14.743 4.355 22.067 1.00 56.00 93 GLY A O 1
ATOM 688 N N . VAL A 1 94 ? -13.598 5.543 20.536 1.00 52.81 94 VAL A N 1
ATOM 689 C CA . VAL A 1 94 ? -12.949 4.403 19.876 1.00 52.81 94 VAL A CA 1
ATOM 690 C C . VAL A 1 94 ? -11.930 3.744 20.810 1.00 52.81 94 VAL A C 1
ATOM 692 O O . VAL A 1 94 ? -11.999 2.540 21.024 1.00 52.81 94 VAL A O 1
ATOM 695 N N . GLY A 1 95 ? -11.049 4.514 21.454 1.00 47.69 95 GLY A N 1
ATOM 696 C CA . GLY A 1 95 ? -10.044 3.982 22.381 1.00 47.69 95 GLY A CA 1
ATOM 697 C C . GLY A 1 95 ? -10.636 3.266 23.597 1.00 47.69 95 GLY A C 1
ATOM 698 O O . GLY A 1 95 ? -10.131 2.218 23.987 1.00 47.69 95 GLY A O 1
ATOM 699 N N . ALA A 1 96 ? -11.739 3.779 24.154 1.00 48.22 96 ALA A N 1
ATOM 700 C CA . ALA A 1 96 ? -12.460 3.124 25.243 1.00 48.22 96 ALA A CA 1
ATOM 701 C C . ALA A 1 96 ? -13.124 1.811 24.793 1.00 48.22 96 ALA A C 1
ATOM 703 O O . ALA A 1 96 ? -13.076 0.831 25.529 1.00 48.22 96 ALA A O 1
ATOM 704 N N . LYS A 1 97 ? -13.696 1.764 23.580 1.00 46.41 97 LYS A N 1
ATOM 705 C CA . LYS A 1 97 ? -14.275 0.534 23.008 1.00 46.41 97 LYS A CA 1
ATOM 706 C C . LYS A 1 97 ? -13.225 -0.523 22.663 1.00 46.41 97 LYS A C 1
ATOM 708 O O . LYS A 1 97 ? -13.518 -1.706 22.744 1.00 46.41 97 LYS A O 1
ATOM 713 N N . LEU A 1 98 ? -12.019 -0.099 22.294 1.00 41.56 98 LEU A N 1
ATOM 714 C CA . LEU A 1 98 ? -10.903 -0.989 21.966 1.00 41.56 98 LEU A CA 1
ATOM 715 C C . LEU A 1 98 ? -10.100 -1.442 23.196 1.00 41.56 98 LEU A C 1
ATOM 717 O O . LEU A 1 98 ? -9.113 -2.152 23.037 1.00 41.56 98 LEU A O 1
ATOM 721 N N . GLY A 1 99 ? -10.462 -1.001 24.408 1.00 43.88 99 GLY A N 1
ATOM 722 C CA . GLY A 1 99 ? -9.672 -1.279 25.612 1.00 43.88 99 GLY A CA 1
ATOM 723 C C . GLY A 1 99 ? -8.223 -0.791 25.491 1.00 43.88 99 GLY A C 1
ATOM 724 O O . GLY A 1 99 ? -7.312 -1.424 26.016 1.00 43.88 99 GLY A O 1
ATOM 725 N N . ALA A 1 100 ? -7.992 0.297 24.745 1.00 49.44 100 ALA A N 1
ATOM 726 C CA . ALA A 1 100 ? -6.653 0.748 24.396 1.00 49.44 100 ALA A CA 1
ATOM 727 C C . ALA A 1 100 ? -5.904 1.255 25.639 1.00 49.44 100 ALA A C 1
ATOM 729 O O . ALA A 1 100 ? -6.143 2.360 26.131 1.00 49.44 100 ALA A O 1
ATOM 730 N N . GLU A 1 101 ? -4.959 0.451 26.117 1.00 45.19 101 GLU A N 1
ATOM 731 C CA . GLU A 1 101 ? -4.048 0.785 27.211 1.00 45.19 101 GLU A CA 1
ATOM 732 C C . GLU A 1 101 ? -2.659 1.193 26.672 1.00 45.19 101 GLU A C 1
ATOM 734 O O . GLU A 1 101 ? -2.379 1.178 25.469 1.00 45.19 101 GLU A O 1
ATOM 739 N N . GLY A 1 102 ? -1.766 1.634 27.560 1.00 59.00 102 GLY A N 1
ATOM 740 C CA . GLY A 1 102 ? -0.373 1.916 27.204 1.00 59.00 102 GLY A CA 1
ATOM 741 C C . GLY A 1 102 ? -0.182 3.059 26.193 1.00 59.00 102 GLY A C 1
ATOM 742 O O . GLY A 1 102 ? -0.788 4.125 26.298 1.00 59.00 102 GLY A O 1
ATOM 743 N N . ALA A 1 103 ? 0.740 2.883 25.240 1.00 43.69 103 ALA A N 1
ATOM 744 C CA . ALA A 1 103 ? 1.111 3.922 24.274 1.00 43.69 103 ALA A CA 1
ATOM 745 C C . ALA A 1 103 ? -0.023 4.271 23.293 1.00 43.69 103 ALA A C 1
ATOM 747 O O . ALA A 1 103 ? -0.201 5.447 22.978 1.00 43.69 103 ALA A O 1
ATOM 748 N N . LEU A 1 104 ? -0.821 3.279 22.888 1.00 40.53 104 LEU A N 1
ATOM 749 C CA . LEU A 1 104 ? -1.977 3.465 22.010 1.00 40.53 104 LEU A CA 1
ATOM 750 C C . LEU A 1 104 ? -3.098 4.230 22.725 1.00 40.53 104 LEU A C 1
ATOM 752 O O . LEU A 1 104 ? -3.620 5.200 22.181 1.00 40.53 104 LEU A O 1
ATOM 756 N N . GLY A 1 105 ? -3.388 3.882 23.984 1.00 54.50 105 GLY A N 1
ATOM 757 C CA . GLY A 1 105 ? -4.302 4.658 24.827 1.00 54.50 105 GLY A CA 1
ATOM 758 C C . GLY A 1 105 ? -3.841 6.108 25.009 1.00 54.50 105 GLY A C 1
ATOM 759 O O . GLY A 1 105 ? -4.640 7.035 24.896 1.00 54.50 105 GLY A O 1
ATOM 760 N N . ARG A 1 106 ? -2.532 6.334 25.204 1.00 57.38 106 ARG A N 1
ATOM 761 C CA . ARG A 1 106 ? -1.942 7.686 25.291 1.00 57.38 106 ARG A CA 1
ATOM 762 C C . ARG A 1 106 ? -2.044 8.470 23.981 1.00 57.38 106 ARG A C 1
ATOM 764 O O . ARG A 1 106 ? -2.301 9.671 24.030 1.00 57.38 106 ARG A O 1
ATOM 771 N N . ALA A 1 107 ? -1.869 7.816 22.835 1.00 53.53 107 ALA A N 1
ATOM 772 C CA . ALA A 1 107 ? -2.018 8.439 21.523 1.00 53.53 107 ALA A CA 1
ATOM 773 C C . ALA A 1 107 ? -3.484 8.807 21.238 1.00 53.53 107 ALA A C 1
ATOM 775 O O . ALA A 1 107 ? -3.772 9.951 20.892 1.00 53.53 107 ALA A O 1
ATOM 776 N N . LEU A 1 108 ? -4.423 7.886 21.486 1.00 52.38 108 LEU A N 1
ATOM 777 C CA . LEU A 1 108 ? -5.865 8.107 21.307 1.00 52.38 108 LEU A CA 1
ATOM 778 C C . LEU A 1 108 ? -6.449 9.115 22.310 1.00 52.38 108 LEU A C 1
ATOM 780 O O . LEU A 1 108 ? -7.425 9.805 22.015 1.00 52.38 108 LEU A O 1
ATOM 784 N N . ALA A 1 109 ? -5.834 9.246 23.487 1.00 61.78 109 ALA A N 1
ATOM 785 C CA . ALA A 1 109 ? -6.165 10.268 24.475 1.00 61.78 109 ALA A CA 1
ATOM 786 C C . ALA A 1 109 ? -5.424 11.601 24.253 1.00 61.78 109 ALA A C 1
ATOM 788 O O . ALA A 1 109 ? -5.693 12.568 24.976 1.00 61.78 109 ALA A O 1
ATOM 789 N N . SER A 1 110 ? -4.505 11.681 23.281 1.00 70.44 110 SER A N 1
ATOM 790 C CA . SER A 1 110 ? -3.677 12.866 23.055 1.00 70.44 110 SER A CA 1
ATOM 791 C C . SER A 1 110 ? -4.528 14.038 22.583 1.00 70.44 110 SER A C 1
ATOM 793 O O . SER A 1 110 ? -4.987 14.097 21.443 1.00 70.44 110 SER A O 1
ATOM 795 N N . TYR A 1 111 ? -4.703 15.021 23.466 1.00 69.00 111 TYR A N 1
ATOM 796 C CA . TYR A 1 111 ? -5.392 16.268 23.139 1.00 69.00 111 TYR A CA 1
ATOM 797 C C . TYR A 1 111 ? -4.717 17.016 21.978 1.00 69.00 111 TYR A C 1
ATOM 799 O O . TYR A 1 111 ? -5.401 17.614 21.155 1.00 69.00 111 TYR A O 1
ATOM 807 N N . ARG A 1 112 ? -3.385 16.924 21.886 1.00 76.19 112 ARG A N 1
ATOM 808 C CA . ARG A 1 112 ? -2.573 17.563 20.841 1.00 76.19 112 ARG A CA 1
ATOM 809 C C . ARG A 1 112 ? -2.783 16.909 19.479 1.00 76.19 112 ARG A C 1
ATOM 811 O O . ARG A 1 112 ? -3.052 17.599 18.506 1.00 76.19 112 ARG A O 1
ATOM 818 N N . GLY A 1 113 ? -2.753 15.574 19.429 1.00 71.38 113 GLY A N 1
ATOM 819 C CA . GLY A 1 113 ? -3.040 14.829 18.198 1.00 71.38 113 GLY A CA 1
ATOM 820 C C . GLY A 1 113 ? -4.466 15.076 17.704 1.00 71.38 113 GLY A C 1
ATOM 821 O O . GLY A 1 113 ? -4.681 15.336 16.526 1.00 71.38 113 GLY A O 1
ATOM 822 N N . ALA A 1 114 ? -5.432 15.103 18.625 1.00 75.25 114 ALA A N 1
ATOM 823 C CA . ALA A 1 114 ? -6.816 15.424 18.301 1.00 75.25 114 ALA A CA 1
ATOM 824 C C . ALA A 1 114 ? -6.994 16.854 17.761 1.00 75.25 114 ALA A C 1
ATOM 826 O O . ALA A 1 114 ? -7.807 17.055 16.864 1.00 75.25 114 ALA A O 1
ATOM 827 N N . LEU A 1 115 ? -6.245 17.841 18.272 1.00 76.56 115 LEU A N 1
ATOM 828 C CA . LEU A 1 115 ? -6.254 19.210 17.745 1.00 76.56 115 LEU A CA 1
ATOM 829 C C . LEU A 1 115 ? -5.690 19.287 16.324 1.00 76.56 115 LEU A C 1
ATOM 831 O O . LEU A 1 115 ? -6.323 19.910 15.480 1.00 76.56 115 LEU A O 1
ATOM 835 N N . VAL A 1 116 ? -4.556 18.632 16.050 1.00 80.62 116 VAL A N 1
ATOM 836 C CA . VAL A 1 116 ? -3.956 18.580 14.704 1.00 80.62 116 VAL A CA 1
ATOM 837 C C . VAL A 1 116 ? -4.929 17.943 13.707 1.00 80.62 116 VAL A C 1
ATOM 839 O O . VAL A 1 116 ? -5.249 18.546 12.686 1.00 80.62 116 VAL A O 1
ATOM 842 N N . LEU A 1 117 ? -5.465 16.763 14.034 1.00 73.50 117 LEU A N 1
ATOM 843 C CA . LEU A 1 117 ? -6.408 16.046 13.168 1.00 73.50 117 LEU A CA 1
ATOM 844 C C . LEU A 1 117 ? -7.732 16.797 13.000 1.00 73.50 117 LEU A C 1
ATOM 846 O O . LEU A 1 117 ? -8.270 16.873 11.900 1.00 73.50 117 LEU A O 1
ATOM 850 N N . GLY A 1 118 ? -8.254 17.376 14.083 1.00 77.31 118 GLY A N 1
ATOM 851 C CA . GLY A 1 118 ? -9.449 18.213 14.030 1.00 77.31 118 GLY A CA 1
ATOM 852 C C . GLY A 1 118 ? -9.251 19.448 13.165 1.00 77.31 118 GLY A C 1
ATOM 853 O O . GLY A 1 118 ? -10.182 19.847 12.470 1.00 77.31 118 GLY A O 1
ATOM 854 N N . ALA A 1 119 ? -8.046 20.020 13.157 1.00 81.81 119 ALA A N 1
ATOM 855 C CA . ALA A 1 119 ? -7.752 21.167 12.321 1.00 81.81 119 ALA A CA 1
ATOM 856 C C . ALA A 1 119 ? -7.695 20.818 10.831 1.00 81.81 119 ALA A C 1
ATOM 858 O O . ALA A 1 119 ? -8.312 21.517 10.029 1.00 81.81 119 ALA A O 1
ATOM 859 N N . GLY A 1 120 ? -7.076 19.687 10.480 1.00 78.31 120 GLY A N 1
ATOM 860 C CA . GLY A 1 120 ? -7.137 19.147 9.120 1.00 78.31 120 GLY A CA 1
ATOM 861 C C . GLY A 1 120 ? -8.565 18.843 8.666 1.00 78.31 120 GLY A C 1
ATOM 862 O O . GLY A 1 120 ? -8.975 19.259 7.586 1.00 78.31 120 GLY A O 1
ATOM 863 N N . ALA A 1 121 ? -9.353 18.171 9.512 1.00 73.81 121 ALA A N 1
ATOM 864 C CA . ALA A 1 121 ? -10.745 17.845 9.206 1.00 73.81 121 ALA A CA 1
ATOM 865 C C . ALA A 1 121 ? -11.611 19.098 9.000 1.00 73.81 121 ALA A C 1
ATOM 867 O O . ALA A 1 121 ? -12.450 19.121 8.104 1.00 73.81 121 ALA A O 1
ATOM 868 N N . TYR A 1 122 ? -11.404 20.151 9.797 1.00 80.19 122 TYR A N 1
ATOM 869 C CA . TYR A 1 122 ? -12.129 21.407 9.626 1.00 80.19 122 TYR A CA 1
ATOM 870 C C . TYR A 1 122 ? -11.815 22.061 8.275 1.00 80.19 122 TYR A C 1
ATOM 872 O O . TYR A 1 122 ? -12.736 22.378 7.521 1.00 80.19 122 TYR A O 1
ATOM 880 N N . ASP A 1 123 ? -10.537 22.190 7.919 1.00 80.00 123 ASP A N 1
ATOM 881 C CA . ASP A 1 123 ? -10.154 22.846 6.663 1.00 80.00 123 ASP A CA 1
ATOM 882 C C . ASP A 1 123 ? -10.449 22.015 5.413 1.00 80.00 123 ASP A C 1
ATOM 884 O O . ASP A 1 123 ? -10.709 22.584 4.356 1.00 80.00 123 ASP A O 1
ATOM 888 N N . PHE A 1 124 ? -10.568 20.692 5.541 1.00 81.12 124 PHE A N 1
ATOM 889 C CA . PHE A 1 124 ? -11.133 19.847 4.488 1.00 81.12 124 PHE A CA 1
ATOM 890 C C . PHE A 1 124 ? -12.598 20.205 4.164 1.00 81.12 124 PHE A C 1
ATOM 892 O O . PHE A 1 124 ? -13.047 20.129 3.013 1.00 81.12 124 PHE A O 1
ATOM 899 N N . THR A 1 125 ? -13.376 20.583 5.185 1.00 75.00 125 THR A N 1
ATOM 900 C CA . THR A 1 125 ? -14.808 20.881 5.020 1.00 75.00 125 THR A CA 1
ATOM 901 C C . THR A 1 125 ? -15.080 22.274 4.461 1.00 75.00 125 THR A C 1
ATOM 903 O O . THR A 1 125 ? -16.132 22.465 3.846 1.00 75.00 125 THR A O 1
ATOM 906 N N . LYS A 1 126 ? -14.142 23.219 4.603 1.00 77.00 126 LYS A N 1
ATOM 907 C CA . LYS A 1 126 ? -14.253 24.559 4.015 1.00 77.00 126 LYS A CA 1
ATOM 908 C C . LYS A 1 126 ? -14.211 24.512 2.487 1.00 77.00 126 LYS A C 1
ATOM 910 O O . LYS A 1 126 ? -13.587 23.635 1.887 1.00 77.00 126 LYS A O 1
ATOM 915 N N . ALA A 1 127 ? -14.863 25.483 1.854 1.00 73.94 127 ALA A N 1
ATOM 916 C CA . ALA A 1 127 ? -14.636 25.765 0.445 1.00 73.94 127 ALA A CA 1
ATOM 917 C C . ALA A 1 127 ? -13.166 26.195 0.249 1.00 73.94 127 ALA A C 1
ATOM 919 O O . ALA A 1 127 ? -12.702 27.058 0.998 1.00 73.94 127 ALA A O 1
ATOM 920 N N . PRO A 1 128 ? -12.427 25.598 -0.703 1.00 78.31 128 PRO A N 1
ATOM 921 C CA . PRO A 1 128 ? -11.057 26.014 -0.985 1.00 78.31 128 PRO A CA 1
ATOM 922 C C . PRO A 1 128 ? -11.029 27.412 -1.619 1.00 78.31 128 PRO A C 1
ATOM 924 O O . PRO A 1 128 ? -11.957 27.771 -2.352 1.00 78.31 128 PRO A O 1
ATOM 927 N N . ASN A 1 129 ? -9.970 28.190 -1.370 1.00 76.06 129 ASN A N 1
ATOM 928 C CA . ASN A 1 129 ? -9.738 29.424 -2.122 1.00 76.06 129 ASN A CA 1
ATOM 929 C C . ASN A 1 129 ? -9.341 29.106 -3.576 1.00 76.06 129 ASN A C 1
ATOM 931 O O . ASN A 1 129 ? -9.063 27.960 -3.938 1.00 76.06 129 ASN A O 1
ATOM 935 N N . LEU A 1 130 ? -9.310 30.129 -4.435 1.00 69.19 130 LEU A N 1
ATOM 936 C CA . LEU A 1 130 ? -8.876 29.971 -5.824 1.00 69.19 130 LEU A CA 1
ATOM 937 C C . LEU A 1 130 ? -7.425 29.460 -5.868 1.00 69.19 130 LEU A C 1
ATOM 939 O O . LEU A 1 130 ? -6.522 30.133 -5.383 1.00 69.19 130 LEU A O 1
ATOM 943 N N . GLY A 1 131 ? -7.212 28.287 -6.469 1.00 69.62 131 GLY A N 1
ATOM 944 C CA . GLY A 1 131 ? -5.899 27.634 -6.533 1.00 69.62 131 GLY A CA 1
ATOM 945 C C . GLY A 1 131 ? -5.624 26.637 -5.401 1.00 69.62 131 GLY A C 1
ATOM 946 O O . GLY A 1 131 ? -4.615 25.947 -5.444 1.00 69.62 131 GLY A O 1
ATOM 947 N N . GLU A 1 132 ? -6.519 26.487 -4.428 1.00 80.00 132 GLU A N 1
ATOM 948 C CA . GLU A 1 132 ? -6.390 25.492 -3.361 1.00 80.00 132 GLU A CA 1
ATOM 949 C C . GLU A 1 132 ? -7.279 24.263 -3.613 1.00 80.00 132 GLU A C 1
ATOM 951 O O . GLU A 1 132 ? -8.279 24.305 -4.333 1.00 80.00 132 GLU A O 1
ATOM 956 N N . THR A 1 133 ? -6.948 23.149 -2.963 1.00 81.94 133 THR A N 1
ATOM 957 C CA . THR A 1 133 ? -7.807 21.964 -2.869 1.00 81.94 133 THR A CA 1
ATOM 958 C C . THR A 1 133 ? -8.165 21.696 -1.410 1.00 81.94 133 THR A C 1
ATOM 960 O O . THR A 1 133 ? -7.412 22.025 -0.498 1.00 81.94 133 THR A O 1
ATOM 963 N N . ARG A 1 134 ? -9.301 21.031 -1.163 1.00 80.88 134 ARG A N 1
ATOM 964 C CA . ARG A 1 134 ? -9.706 20.629 0.201 1.00 80.88 134 ARG A CA 1
ATOM 965 C C . ARG A 1 134 ? -8.650 19.763 0.892 1.00 80.88 134 ARG A C 1
ATOM 967 O O . ARG A 1 134 ? -8.412 19.913 2.086 1.00 80.88 134 ARG A O 1
ATOM 974 N N . VAL A 1 135 ? -8.021 18.860 0.137 1.00 75.62 135 VAL A N 1
ATOM 975 C CA . VAL A 1 135 ? -6.965 17.972 0.643 1.00 75.62 135 VAL A CA 1
ATOM 976 C C . VAL A 1 135 ? -5.693 18.766 0.936 1.00 75.62 135 VAL A C 1
ATOM 978 O O . VAL A 1 135 ? -5.138 18.616 2.021 1.00 75.62 135 VAL A O 1
ATOM 981 N N . GLY A 1 136 ? -5.278 19.654 0.026 1.00 75.50 136 GLY A N 1
ATOM 982 C CA . GLY A 1 136 ? -4.145 20.555 0.245 1.00 75.50 136 GLY A CA 1
ATOM 983 C C . GLY A 1 136 ? -4.326 21.414 1.496 1.00 75.50 136 GLY A C 1
ATOM 984 O O . GLY A 1 136 ? -3.447 21.425 2.354 1.00 75.50 136 GLY A O 1
ATOM 985 N N . ASN A 1 137 ? -5.507 22.012 1.681 1.00 81.75 137 ASN A N 1
ATOM 986 C CA . ASN A 1 137 ? -5.824 22.808 2.869 1.00 81.75 137 ASN A CA 1
ATOM 987 C C . ASN A 1 137 ? -5.799 21.975 4.154 1.00 81.75 137 ASN A C 1
ATOM 989 O O . ASN A 1 137 ? -5.225 22.397 5.156 1.00 81.75 137 ASN A O 1
ATOM 993 N N . ALA A 1 138 ? -6.352 20.760 4.129 1.00 78.44 138 ALA A N 1
ATOM 994 C CA . ALA A 1 138 ? -6.295 19.854 5.272 1.00 78.44 138 ALA A CA 1
ATOM 995 C C . ALA A 1 138 ? -4.848 19.500 5.657 1.00 78.44 138 ALA A C 1
ATOM 997 O O . ALA A 1 138 ? -4.481 19.577 6.832 1.00 78.44 138 ALA A O 1
ATOM 998 N N . ILE A 1 139 ? -4.015 19.137 4.674 1.00 73.31 139 ILE A N 1
ATOM 999 C CA . ILE A 1 139 ? -2.604 18.778 4.876 1.00 73.31 139 ILE A CA 1
ATOM 1000 C C . ILE A 1 139 ? -1.804 19.987 5.362 1.00 73.31 139 ILE A C 1
ATOM 1002 O O . ILE A 1 139 ? -1.050 19.874 6.334 1.00 73.31 139 ILE A O 1
ATOM 1006 N N . GLY A 1 140 ? -2.000 21.148 4.738 1.00 81.06 140 GLY A N 1
ATOM 1007 C CA . GLY A 1 140 ? -1.357 22.400 5.115 1.00 81.06 140 GLY A CA 1
ATOM 1008 C C . GLY A 1 140 ? -1.647 22.772 6.563 1.00 81.06 140 GLY A C 1
ATOM 1009 O O . GLY A 1 140 ? -0.733 23.022 7.351 1.00 81.06 140 GLY A O 1
ATOM 1010 N N . THR A 1 141 ? -2.908 22.682 6.973 1.00 83.75 141 THR A N 1
ATOM 1011 C CA . THR A 1 141 ? -3.310 22.976 8.348 1.00 83.75 141 THR A CA 1
ATOM 1012 C C . THR A 1 141 ? -2.790 21.952 9.350 1.00 83.75 141 THR A C 1
ATOM 1014 O O . THR A 1 141 ? -2.293 22.336 10.412 1.00 83.75 141 THR A O 1
ATOM 1017 N N . MET A 1 142 ? -2.820 20.654 9.031 1.00 82.69 142 MET A N 1
ATOM 1018 C CA . MET A 1 142 ? -2.202 19.636 9.894 1.00 82.69 142 MET A CA 1
ATOM 1019 C C . MET A 1 142 ? -0.701 19.880 10.063 1.00 82.69 142 MET A C 1
ATOM 1021 O O . MET A 1 142 ? -0.173 19.752 11.171 1.00 82.69 142 MET A O 1
ATOM 1025 N N . THR A 1 143 ? -0.025 20.285 8.990 1.00 77.00 143 THR A N 1
ATOM 1026 C CA . THR A 1 143 ? 1.401 20.629 8.998 1.00 77.00 143 THR A CA 1
ATOM 1027 C C . THR A 1 143 ? 1.659 21.824 9.908 1.00 77.00 143 THR A C 1
ATOM 1029 O O . THR A 1 143 ? 2.484 21.733 10.820 1.00 77.00 143 THR A O 1
ATOM 1032 N N . ALA A 1 144 ? 0.891 22.904 9.750 1.00 77.69 144 ALA A N 1
ATOM 1033 C CA . ALA A 1 144 ? 1.013 24.098 10.578 1.00 77.69 144 ALA A CA 1
ATOM 1034 C C . ALA A 1 144 ? 0.810 23.796 12.070 1.00 77.69 144 ALA A C 1
ATOM 1036 O O . ALA A 1 144 ? 1.659 24.140 12.895 1.00 77.69 144 ALA A O 1
ATOM 1037 N N . PHE A 1 145 ? -0.260 23.078 12.427 1.00 83.94 145 PHE A N 1
ATOM 1038 C CA . PHE A 1 145 ? -0.541 22.719 13.820 1.00 83.94 145 PHE A CA 1
ATOM 1039 C C . PHE A 1 145 ? 0.487 21.736 14.397 1.00 83.94 145 PHE A C 1
ATOM 1041 O O . PHE A 1 145 ? 0.809 21.813 15.584 1.00 83.94 145 PHE A O 1
ATOM 1048 N N . THR A 1 146 ? 1.063 20.856 13.574 1.00 81.81 146 THR A N 1
ATOM 1049 C CA . THR A 1 146 ? 2.166 19.978 13.996 1.00 81.81 146 THR A CA 1
ATOM 1050 C C . THR A 1 146 ? 3.411 20.791 14.339 1.00 81.81 146 THR A C 1
ATOM 1052 O O . THR A 1 146 ? 4.020 20.577 15.390 1.00 81.81 146 THR A O 1
ATOM 1055 N N . VAL A 1 147 ? 3.767 21.770 13.501 1.00 80.38 147 VAL A N 1
ATOM 1056 C CA . VAL A 1 147 ? 4.884 22.684 13.776 1.00 80.38 147 VAL A CA 1
ATOM 1057 C C . VAL A 1 147 ? 4.616 23.509 15.035 1.00 80.38 147 VAL A C 1
ATOM 1059 O O . VAL A 1 147 ? 5.525 23.662 15.852 1.00 80.38 147 VAL A O 1
ATOM 1062 N N . PHE A 1 148 ? 3.380 23.971 15.258 1.00 85.38 148 PHE A N 1
ATOM 1063 C CA . PHE A 1 148 ? 3.010 24.673 16.492 1.00 85.38 148 PHE A CA 1
ATOM 1064 C C . PHE A 1 148 ? 3.258 23.808 17.728 1.00 85.38 148 PHE A C 1
ATOM 1066 O O . PHE A 1 148 ? 3.912 24.249 18.674 1.00 85.38 148 PHE A O 1
ATOM 1073 N N . GLU A 1 149 ? 2.785 22.563 17.719 1.00 81.56 149 GLU A N 1
ATOM 1074 C CA . GLU A 1 149 ? 2.934 21.636 18.842 1.00 81.56 149 GLU A CA 1
ATOM 1075 C C . GLU A 1 149 ? 4.403 21.280 19.110 1.00 81.56 149 GLU A C 1
ATOM 1077 O O . GLU A 1 149 ? 4.885 21.389 20.243 1.00 81.56 149 GLU A O 1
ATOM 1082 N N . VAL A 1 150 ? 5.150 20.898 18.070 1.00 77.00 150 VAL A N 1
ATOM 1083 C CA . VAL A 1 150 ? 6.561 20.507 18.202 1.00 77.00 150 VAL A CA 1
ATOM 1084 C C . VAL A 1 150 ? 7.426 21.706 18.593 1.00 77.00 150 VAL A C 1
ATOM 1086 O O . VAL A 1 150 ? 8.243 21.596 19.512 1.00 77.00 150 VAL A O 1
ATOM 1089 N N . GLY A 1 151 ? 7.233 22.854 17.943 1.00 79.19 151 GLY A N 1
ATOM 1090 C CA . GLY A 1 151 ? 7.985 24.081 18.200 1.00 79.19 151 GLY A CA 1
ATOM 1091 C C . GLY A 1 151 ? 7.750 24.617 19.610 1.00 79.19 151 GLY A C 1
ATOM 1092 O O . GLY A 1 151 ? 8.708 24.852 20.349 1.00 79.19 151 GLY A O 1
ATOM 1093 N N . ASN A 1 152 ? 6.487 24.713 20.040 1.00 83.94 152 ASN A N 1
ATOM 1094 C CA . ASN A 1 152 ? 6.159 25.143 21.400 1.00 83.94 152 ASN A CA 1
ATOM 1095 C C . ASN A 1 152 ? 6.714 24.171 22.451 1.00 83.94 152 ASN A C 1
ATOM 1097 O O . ASN A 1 152 ? 7.178 24.599 23.510 1.00 83.94 152 ASN A O 1
ATOM 1101 N N . SER A 1 153 ? 6.721 22.867 22.157 1.00 81.31 153 SER A N 1
ATOM 1102 C CA . SER A 1 153 ? 7.266 21.868 23.071 1.00 81.31 153 SER A CA 1
ATOM 1103 C C . SER A 1 153 ? 8.776 21.945 23.217 1.00 81.31 153 SER A C 1
ATOM 1105 O O . SER A 1 153 ? 9.265 21.934 24.347 1.00 81.31 153 SER A O 1
ATOM 1107 N N . LYS A 1 154 ? 9.514 22.062 22.108 1.00 78.38 154 LYS A N 1
ATOM 1108 C CA . LYS A 1 154 ? 10.980 22.163 22.131 1.00 78.38 154 LYS A CA 1
ATOM 1109 C C . LYS A 1 154 ? 11.465 23.444 22.807 1.00 78.38 154 LYS A C 1
ATOM 1111 O O . LYS A 1 154 ? 12.471 23.416 23.504 1.00 78.38 154 LYS A O 1
ATOM 1116 N N . LEU A 1 155 ? 10.729 24.544 22.653 1.00 78.19 155 LEU A N 1
ATOM 1117 C CA . LEU A 1 155 ? 11.068 25.831 23.267 1.00 78.19 155 LEU A CA 1
ATOM 1118 C C . LEU A 1 155 ? 10.554 25.979 24.712 1.00 78.19 155 LEU A C 1
ATOM 1120 O O . LEU A 1 155 ? 10.705 27.043 25.311 1.00 78.19 155 LEU A O 1
ATOM 1124 N N . GLY A 1 156 ? 9.932 24.940 25.285 1.00 77.19 156 GLY A N 1
ATOM 1125 C CA . GLY A 1 156 ? 9.375 24.991 26.641 1.00 77.19 156 GLY A CA 1
ATOM 1126 C C . GLY A 1 156 ? 8.188 25.953 26.792 1.00 77.19 156 GLY A C 1
ATOM 1127 O O . GLY A 1 156 ? 7.818 26.305 27.910 1.00 77.19 156 GLY A O 1
ATOM 1128 N N . LEU A 1 157 ? 7.566 26.354 25.681 1.00 77.50 157 LEU A N 1
ATOM 1129 C CA . LEU A 1 157 ? 6.464 27.318 25.614 1.00 77.50 157 LEU A CA 1
ATOM 1130 C C . LEU A 1 157 ? 5.112 26.697 25.986 1.00 77.50 157 LEU A C 1
ATOM 1132 O O . LEU A 1 157 ? 4.122 27.409 26.079 1.00 77.50 157 LEU A O 1
ATOM 1136 N N . ASN A 1 158 ? 5.052 25.383 26.214 1.00 68.88 158 ASN A N 1
ATOM 1137 C CA . ASN A 1 158 ? 3.830 24.634 26.537 1.00 68.88 158 ASN A CA 1
ATOM 1138 C C . ASN A 1 158 ? 3.186 24.986 27.884 1.00 68.88 158 ASN A C 1
ATOM 1140 O O . ASN A 1 158 ? 2.039 24.605 28.120 1.00 68.88 158 ASN A O 1
ATOM 1144 N N . LYS A 1 159 ? 3.917 25.650 28.784 1.00 65.44 159 LYS A N 1
ATOM 1145 C CA . LYS A 1 159 ? 3.327 26.179 30.015 1.00 65.44 159 LYS A CA 1
ATOM 1146 C C . LYS A 1 159 ? 2.378 27.308 29.603 1.00 65.44 159 LYS A C 1
ATOM 1148 O O . LYS A 1 159 ? 2.720 28.092 28.722 1.00 65.44 159 LYS A O 1
ATOM 1153 N N . GLY A 1 160 ? 1.161 27.334 30.153 1.00 62.56 160 GLY A N 1
ATOM 1154 C CA . GLY A 1 160 ? 0.195 28.391 29.832 1.00 62.56 160 GLY A CA 1
ATOM 1155 C C . GLY A 1 160 ? 0.832 29.773 30.001 1.00 62.56 160 GLY A C 1
ATOM 1156 O O . GLY A 1 160 ? 1.723 29.926 30.838 1.00 62.56 160 GLY A O 1
ATOM 1157 N N . LEU A 1 161 ? 0.394 30.754 29.202 1.00 60.38 161 LEU A N 1
ATOM 1158 C CA . LEU A 1 161 ? 0.852 32.136 29.355 1.00 60.38 161 LEU A CA 1
ATOM 1159 C C . LEU A 1 161 ? 0.661 32.537 30.825 1.00 60.38 161 LEU A C 1
ATOM 1161 O O . LEU A 1 161 ? -0.468 32.444 31.321 1.00 60.38 161 LEU A O 1
ATOM 1165 N N . PRO A 1 162 ? 1.726 32.918 31.547 1.00 57.25 162 PRO A N 1
ATOM 1166 C CA . PRO A 1 162 ? 1.597 33.277 32.943 1.00 57.25 162 PRO A CA 1
ATOM 1167 C C . PRO A 1 162 ? 0.657 34.477 33.058 1.00 57.25 162 PRO A C 1
ATOM 1169 O O . PRO A 1 162 ? 0.927 35.544 32.508 1.00 57.25 162 PRO A O 1
ATOM 1172 N N . MET A 1 163 ? -0.471 34.304 33.749 1.00 53.44 163 MET A N 1
ATOM 1173 C CA . MET A 1 163 ? -1.394 35.408 34.001 1.00 53.44 163 MET A CA 1
ATOM 1174 C C . MET A 1 163 ? -0.748 36.389 34.983 1.00 53.44 163 MET A C 1
ATOM 1176 O O . MET A 1 163 ? -0.584 36.036 36.142 1.00 53.44 163 MET A O 1
ATOM 1180 N N . MET A 1 164 ? -0.395 37.589 34.504 1.00 49.50 164 MET A N 1
ATOM 1181 C CA . MET A 1 164 ? -0.023 38.839 35.211 1.00 49.50 164 MET A CA 1
ATOM 1182 C C . MET A 1 164 ? 0.968 38.811 36.403 1.00 49.50 164 MET A C 1
ATOM 1184 O O . MET A 1 164 ? 1.379 39.876 36.847 1.00 49.50 164 MET A O 1
ATOM 1188 N N . THR A 1 165 ? 1.404 37.659 36.914 1.00 47.03 165 THR A N 1
ATOM 1189 C CA . THR A 1 165 ? 2.247 37.535 38.122 1.00 47.03 165 THR A CA 1
ATOM 1190 C C . THR A 1 165 ? 3.688 37.118 37.827 1.00 47.03 165 THR A C 1
ATOM 1192 O O . THR A 1 165 ? 4.524 37.096 38.726 1.00 47.03 165 THR A O 1
ATOM 1195 N N . SER A 1 166 ? 4.007 36.795 36.571 1.00 55.12 166 SER A N 1
ATOM 1196 C CA . SER A 1 166 ? 5.379 36.506 36.135 1.00 55.12 166 SER A CA 1
ATOM 1197 C C . SER A 1 166 ? 6.055 37.756 35.583 1.00 55.12 166 SER A C 1
ATOM 1199 O O . SER A 1 166 ? 5.391 38.667 35.093 1.00 55.12 166 SER A O 1
ATOM 1201 N N . SER A 1 167 ? 7.386 37.802 35.653 1.00 68.12 167 SER A N 1
ATOM 1202 C CA . SER A 1 167 ? 8.163 38.937 35.153 1.00 68.12 167 SER A CA 1
ATOM 1203 C C . SER A 1 167 ? 7.834 39.223 33.680 1.00 68.12 167 SER A C 1
ATOM 1205 O O . SER A 1 167 ? 7.722 38.303 32.868 1.00 68.12 167 SER A O 1
ATOM 1207 N N . VAL A 1 168 ? 7.716 40.508 33.320 1.00 70.00 168 VAL A N 1
ATOM 1208 C CA . VAL A 1 168 ? 7.479 40.987 31.938 1.00 70.00 168 VAL A CA 1
ATOM 1209 C C . VAL A 1 168 ? 8.409 40.290 30.933 1.00 70.00 168 VAL A C 1
ATOM 1211 O O . VAL A 1 168 ? 8.009 39.975 29.818 1.00 70.00 168 VAL A O 1
ATOM 1214 N N . LYS A 1 169 ? 9.632 39.958 31.362 1.00 71.44 169 LYS A N 1
ATOM 1215 C CA . LYS A 1 169 ? 10.636 39.224 30.586 1.00 71.44 169 LYS A CA 1
ATOM 1216 C C . LYS A 1 169 ? 10.174 37.828 30.137 1.00 71.44 169 LYS A C 1
ATOM 1218 O O . LYS A 1 169 ? 10.399 37.471 28.984 1.00 71.44 169 LYS A O 1
ATOM 1223 N N . GLU A 1 170 ? 9.526 37.051 31.006 1.00 73.75 170 GLU A N 1
ATOM 1224 C CA . GLU A 1 170 ? 9.023 35.712 30.658 1.00 73.75 170 GLU A CA 1
ATOM 1225 C C . GLU A 1 170 ? 7.792 35.786 29.753 1.00 73.75 170 GLU A C 1
ATOM 1227 O O . GLU A 1 170 ? 7.675 35.003 28.812 1.00 73.75 170 GLU A O 1
ATOM 1232 N N . PHE A 1 171 ? 6.918 36.772 29.971 1.00 75.88 171 PHE A N 1
ATOM 1233 C CA . PHE A 1 171 ? 5.788 37.028 29.079 1.00 75.88 171 PHE A CA 1
ATOM 1234 C C . PHE A 1 171 ? 6.266 37.384 27.662 1.00 75.88 171 PHE A C 1
ATOM 1236 O O . PHE A 1 171 ? 5.867 36.731 26.699 1.00 75.88 171 PHE A O 1
ATOM 1243 N N . THR A 1 172 ? 7.194 38.339 27.529 1.00 73.06 172 THR A N 1
ATOM 1244 C CA . THR A 1 172 ? 7.746 38.746 26.226 1.00 73.06 172 THR A CA 1
ATOM 1245 C C . THR A 1 172 ? 8.475 37.599 25.530 1.00 73.06 172 THR A C 1
ATOM 1247 O O . THR A 1 172 ? 8.297 37.404 24.330 1.00 73.06 172 THR A O 1
ATOM 1250 N N . LYS A 1 173 ? 9.250 36.789 26.266 1.00 80.19 173 LYS A N 1
ATOM 1251 C CA . LYS A 1 173 ? 9.926 35.605 25.712 1.00 80.19 173 LYS A CA 1
ATOM 1252 C C . LYS A 1 173 ? 8.927 34.571 25.192 1.00 80.19 173 LYS A C 1
ATOM 1254 O O . LYS A 1 173 ? 9.140 34.010 24.118 1.00 80.19 173 LYS A O 1
ATOM 1259 N N . GLN A 1 174 ? 7.841 34.327 25.928 1.00 79.25 174 GLN A N 1
ATOM 1260 C CA . GLN A 1 174 ? 6.815 33.379 25.501 1.00 79.25 174 GLN A CA 1
ATOM 1261 C C . GLN A 1 174 ? 6.037 33.873 24.285 1.00 79.25 174 GLN A C 1
ATOM 1263 O O . GLN A 1 174 ? 5.821 33.093 23.361 1.00 79.25 174 GLN A O 1
ATOM 1268 N N . VAL A 1 175 ? 5.663 35.154 24.256 1.00 79.75 175 VAL A N 1
ATOM 1269 C CA . VAL A 1 175 ? 4.994 35.770 23.103 1.00 79.75 175 VAL A CA 1
ATOM 1270 C C . VAL A 1 175 ? 5.904 35.737 21.876 1.00 79.75 175 VAL A C 1
ATOM 1272 O O . VAL A 1 175 ? 5.492 35.233 20.840 1.00 79.75 175 VAL A O 1
ATOM 1275 N N . ALA A 1 176 ? 7.162 36.171 21.989 1.00 79.19 176 ALA A N 1
ATOM 1276 C CA . ALA A 1 176 ? 8.100 36.165 20.865 1.00 79.19 176 ALA A CA 1
ATOM 1277 C C . ALA A 1 176 ? 8.379 34.747 20.339 1.00 79.19 176 ALA A C 1
ATOM 1279 O O . ALA A 1 176 ? 8.342 34.513 19.132 1.00 79.19 176 ALA A O 1
ATOM 1280 N N . GLY A 1 177 ? 8.607 33.782 21.238 1.00 82.75 177 GLY A N 1
ATOM 1281 C CA . GLY A 1 177 ? 8.830 32.386 20.861 1.00 82.75 177 GLY A CA 1
ATOM 1282 C C . GLY A 1 177 ? 7.614 31.759 20.176 1.00 82.75 177 GLY A C 1
ATOM 1283 O O . GLY A 1 177 ? 7.763 31.065 19.171 1.00 82.75 177 GLY A O 1
ATOM 1284 N N . ARG A 1 178 ? 6.403 32.039 20.676 1.00 84.19 178 ARG A N 1
ATOM 1285 C CA . ARG A 1 178 ? 5.153 31.560 20.070 1.00 84.19 178 ARG A CA 1
ATOM 1286 C C . ARG A 1 178 ? 4.895 32.222 18.723 1.00 84.19 178 ARG A C 1
ATOM 1288 O O . ARG A 1 178 ? 4.569 31.511 17.779 1.00 84.19 178 ARG A O 1
ATOM 1295 N N . SER A 1 179 ? 5.115 33.526 18.597 1.00 80.50 179 SER A N 1
ATOM 1296 C CA . SER A 1 179 ? 5.020 34.232 17.318 1.00 80.50 179 SER A CA 1
ATOM 1297 C C . SER A 1 179 ? 5.962 33.642 16.272 1.00 80.50 179 SER A C 1
ATOM 1299 O O . SER A 1 179 ? 5.541 33.385 15.150 1.00 80.50 179 SER A O 1
ATOM 1301 N N . LEU A 1 180 ? 7.213 33.344 16.638 1.00 83.12 180 LEU A N 1
ATOM 1302 C CA . LEU A 1 180 ? 8.176 32.749 15.710 1.00 83.12 180 LEU A CA 1
ATOM 1303 C C . LEU A 1 180 ? 7.743 31.351 15.245 1.00 83.12 180 LEU A C 1
ATOM 1305 O O . LEU A 1 180 ? 7.700 31.086 14.048 1.00 83.12 180 LEU A O 1
ATOM 1309 N N . VAL A 1 181 ? 7.382 30.468 16.182 1.00 86.56 181 VAL A N 1
ATOM 1310 C CA . VAL A 1 181 ? 6.874 29.121 15.856 1.00 86.56 181 VAL A CA 1
ATOM 1311 C C . VAL A 1 181 ? 5.599 29.205 15.015 1.00 86.56 181 VAL A C 1
ATOM 1313 O O . VAL A 1 181 ? 5.411 28.421 14.088 1.00 86.56 181 VAL A O 1
ATOM 1316 N N . GLY A 1 182 ? 4.742 30.174 15.329 1.00 83.12 182 GLY A N 1
ATOM 1317 C CA . GLY A 1 182 ? 3.519 30.461 14.603 1.00 83.12 182 GLY A CA 1
ATOM 1318 C C . GLY A 1 182 ? 3.783 30.847 13.153 1.00 83.12 182 GLY A C 1
ATOM 1319 O O . GLY A 1 182 ? 3.191 30.269 12.248 1.00 83.12 182 GLY A O 1
ATOM 1320 N N . ALA A 1 183 ? 4.707 31.781 12.929 1.00 81.56 183 ALA A N 1
ATOM 1321 C CA . ALA A 1 183 ? 5.085 32.208 11.590 1.00 81.56 183 ALA A CA 1
ATOM 1322 C C . ALA A 1 183 ? 5.618 31.034 10.765 1.00 81.56 183 ALA A C 1
ATOM 1324 O O . ALA A 1 183 ? 5.106 30.760 9.685 1.00 81.56 183 ALA A O 1
ATOM 1325 N N . VAL A 1 184 ? 6.580 30.285 11.316 1.00 82.69 184 VAL A N 1
ATOM 1326 C CA . VAL A 1 184 ? 7.182 29.130 10.634 1.00 82.69 184 VAL A CA 1
ATOM 1327 C C . VAL A 1 184 ? 6.137 28.062 10.320 1.00 82.69 184 VAL A C 1
ATOM 1329 O O . VAL A 1 184 ? 6.121 27.527 9.212 1.00 82.69 184 VAL A O 1
ATOM 1332 N N . GLY A 1 185 ? 5.253 27.748 11.270 1.00 81.06 185 GLY A N 1
ATOM 1333 C CA . GLY A 1 185 ? 4.233 26.724 11.069 1.00 81.06 185 GLY A CA 1
ATOM 1334 C C . GLY A 1 185 ? 3.214 27.109 10.004 1.00 81.06 185 GLY A C 1
ATOM 1335 O O . GLY A 1 185 ? 2.922 26.289 9.140 1.00 81.06 185 GLY A O 1
ATOM 1336 N N . ALA A 1 186 ? 2.720 28.347 10.004 1.00 83.00 186 ALA A N 1
ATOM 1337 C CA . ALA A 1 186 ? 1.751 28.776 9.001 1.00 83.00 186 ALA A CA 1
ATOM 1338 C C . ALA A 1 186 ? 2.357 28.888 7.599 1.00 83.00 186 ALA A C 1
ATOM 1340 O O . ALA A 1 186 ? 1.703 28.475 6.649 1.00 83.00 186 ALA A O 1
ATOM 1341 N N . THR A 1 187 ? 3.605 29.345 7.457 1.00 85.31 187 THR A N 1
ATOM 1342 C CA . THR A 1 187 ? 4.294 29.307 6.155 1.00 85.31 187 THR A CA 1
ATOM 1343 C C . THR A 1 187 ? 4.500 27.879 5.686 1.00 85.31 187 THR A C 1
ATOM 1345 O O . THR A 1 187 ? 4.157 27.561 4.559 1.00 85.31 187 THR A O 1
ATOM 1348 N N . SER A 1 188 ? 4.974 26.986 6.560 1.00 78.00 188 SER A N 1
ATOM 1349 C CA . SER A 1 188 ? 5.149 25.571 6.204 1.00 78.00 188 SER A CA 1
ATOM 1350 C C . SER A 1 188 ? 3.822 24.924 5.791 1.00 78.00 188 SER A C 1
ATOM 1352 O O . SER A 1 188 ? 3.785 24.113 4.871 1.00 78.00 188 SER A O 1
ATOM 1354 N N . GLY A 1 189 ? 2.725 25.293 6.459 1.00 80.06 189 GLY A N 1
ATOM 1355 C CA . GLY A 1 189 ? 1.382 24.846 6.107 1.00 80.06 189 GLY A CA 1
ATOM 1356 C C . GLY A 1 189 ? 0.880 25.411 4.781 1.00 80.06 189 GLY A C 1
ATOM 1357 O O . GLY A 1 189 ? 0.301 24.664 3.998 1.00 80.06 189 GLY A O 1
ATOM 1358 N N . LEU A 1 190 ? 1.132 26.691 4.500 1.00 81.75 190 LEU A N 1
ATOM 1359 C CA . LEU A 1 190 ? 0.789 27.315 3.223 1.00 81.75 190 LEU A CA 1
ATOM 1360 C C . LEU A 1 190 ? 1.560 26.665 2.070 1.00 81.75 190 LEU A C 1
ATOM 1362 O O . LEU A 1 190 ? 0.948 26.280 1.080 1.00 81.75 190 LEU A O 1
ATOM 1366 N N . GLU A 1 191 ? 2.872 26.477 2.225 1.00 82.19 191 GLU A N 1
ATOM 1367 C CA . GLU A 1 191 ? 3.708 25.836 1.206 1.00 82.19 191 GLU A CA 1
ATOM 1368 C C . GLU A 1 191 ? 3.279 24.393 0.960 1.00 82.19 191 GLU A C 1
ATOM 1370 O O . GLU A 1 191 ? 3.155 23.974 -0.187 1.00 82.19 191 GLU A O 1
ATOM 1375 N N . ALA A 1 192 ? 2.965 23.642 2.022 1.00 73.12 192 ALA A N 1
ATOM 1376 C CA . ALA A 1 192 ? 2.373 22.321 1.873 1.00 73.12 192 ALA A CA 1
ATOM 1377 C C . ALA A 1 192 ? 1.032 22.406 1.120 1.00 73.12 192 ALA A C 1
ATOM 1379 O O . ALA A 1 192 ? 0.841 21.688 0.145 1.00 73.12 192 ALA A O 1
ATOM 1380 N N . SER A 1 193 ? 0.120 23.309 1.489 1.00 77.56 193 SER A N 1
ATOM 1381 C CA . SER A 1 193 ? -1.168 23.426 0.792 1.00 77.56 193 SER A CA 1
ATOM 1382 C C . SER A 1 193 ? -1.010 23.757 -0.697 1.00 77.56 193 SER A C 1
ATOM 1384 O O . SER A 1 193 ? -1.621 23.091 -1.538 1.00 77.56 193 SER A O 1
ATOM 1386 N N . HIS A 1 194 ? -0.161 24.728 -1.044 1.00 75.50 194 HIS A N 1
ATOM 1387 C CA . HIS A 1 194 ? 0.088 25.141 -2.427 1.00 75.50 194 HIS A CA 1
ATOM 1388 C C . HIS A 1 194 ? 0.798 24.059 -3.240 1.00 75.50 194 HIS A C 1
ATOM 1390 O O . HIS A 1 194 ? 0.388 23.790 -4.374 1.00 75.50 194 HIS A O 1
ATOM 1396 N N . LEU A 1 195 ? 1.787 23.381 -2.653 1.00 64.56 195 LEU A N 1
ATOM 1397 C CA . LEU A 1 195 ? 2.489 22.277 -3.301 1.00 64.56 195 LEU A CA 1
ATOM 1398 C C . LEU A 1 195 ? 1.524 21.127 -3.612 1.00 64.56 195 LEU A C 1
ATOM 1400 O O . LEU A 1 195 ? 1.493 20.643 -4.740 1.00 64.56 195 LEU A O 1
ATOM 1404 N N . TYR A 1 196 ? 0.674 20.747 -2.653 1.00 73.00 196 TYR A N 1
ATOM 1405 C CA . TYR A 1 196 ? -0.320 19.686 -2.844 1.00 73.00 196 TYR A CA 1
ATOM 1406 C C . TYR A 1 196 ? -1.484 20.096 -3.761 1.00 73.00 196 TYR A C 1
ATOM 1408 O O . TYR A 1 196 ? -2.069 19.237 -4.416 1.00 73.00 196 TYR A O 1
ATOM 1416 N N . SER A 1 197 ? -1.838 21.383 -3.820 1.00 73.75 197 SER A N 1
ATOM 1417 C CA . SER A 1 197 ? -2.976 21.861 -4.621 1.00 73.75 197 SER A CA 1
ATOM 1418 C C . SER A 1 197 ? -2.606 22.224 -6.058 1.00 73.75 197 SER A C 1
ATOM 1420 O O . SER A 1 197 ? -3.409 22.015 -6.964 1.00 73.75 197 SER A O 1
ATOM 1422 N N . THR A 1 198 ? -1.407 22.768 -6.283 1.00 72.19 198 THR A N 1
ATOM 1423 C CA . THR A 1 198 ? -0.999 23.349 -7.577 1.00 72.19 198 THR A CA 1
ATOM 1424 C C . THR A 1 198 ? 0.322 22.813 -8.122 1.00 72.19 198 THR A C 1
ATOM 1426 O O . THR A 1 198 ? 0.672 23.123 -9.261 1.00 72.19 198 THR A O 1
ATOM 1429 N N . GLY A 1 199 ? 1.080 22.043 -7.333 1.00 68.38 199 GLY A N 1
ATOM 1430 C CA . GLY A 1 199 ? 2.443 21.635 -7.684 1.00 68.38 199 GLY A CA 1
ATOM 1431 C C . GLY A 1 199 ? 3.450 22.792 -7.698 1.00 68.38 199 GLY A C 1
ATOM 1432 O O . GLY A 1 199 ? 4.520 22.662 -8.288 1.00 68.38 199 GLY A O 1
ATOM 1433 N N . ARG A 1 200 ? 3.109 23.944 -7.104 1.00 75.25 200 ARG A N 1
ATOM 1434 C CA . ARG A 1 200 ? 3.960 25.140 -7.023 1.00 75.25 200 ARG A CA 1
ATOM 1435 C C . ARG A 1 200 ? 4.032 25.638 -5.583 1.00 75.25 200 ARG A C 1
ATOM 1437 O O . ARG A 1 200 ? 3.111 25.405 -4.809 1.00 75.25 200 ARG A O 1
ATOM 1444 N N . PHE A 1 201 ? 5.114 26.336 -5.252 1.00 81.56 201 PHE A N 1
ATOM 1445 C CA . PHE A 1 201 ? 5.241 27.061 -3.986 1.00 81.56 201 PHE A CA 1
ATOM 1446 C C . PHE A 1 201 ? 4.341 28.303 -3.970 1.00 81.56 201 PHE A C 1
ATOM 1448 O O . PHE A 1 201 ? 3.959 28.816 -5.030 1.00 81.56 201 PHE A O 1
ATOM 1455 N N . ALA A 1 202 ? 3.994 28.762 -2.770 1.00 77.88 202 ALA A N 1
ATOM 1456 C CA . ALA A 1 202 ? 3.221 29.979 -2.579 1.00 77.88 202 ALA A CA 1
ATOM 1457 C C . ALA A 1 202 ? 4.018 31.212 -3.030 1.00 77.88 202 ALA A C 1
ATOM 1459 O O . ALA A 1 202 ? 5.253 31.216 -3.049 1.00 77.88 202 ALA A O 1
ATOM 1460 N N . ASP A 1 203 ? 3.316 32.282 -3.407 1.00 85.38 203 ASP A N 1
ATOM 1461 C CA . ASP A 1 203 ? 3.995 33.540 -3.687 1.00 85.38 203 ASP A CA 1
ATOM 1462 C C . ASP A 1 203 ? 4.520 34.183 -2.384 1.00 85.38 203 ASP A C 1
ATOM 1464 O O . ASP A 1 203 ? 4.069 33.896 -1.271 1.00 85.38 203 ASP A O 1
ATOM 1468 N N . ALA A 1 204 ? 5.509 35.073 -2.506 1.00 74.75 204 ALA A N 1
ATOM 1469 C CA . ALA A 1 204 ? 6.144 35.688 -1.340 1.00 74.75 204 ALA A CA 1
ATOM 1470 C C . ALA A 1 204 ? 5.173 36.543 -0.497 1.00 74.75 204 ALA A C 1
ATOM 1472 O O . ALA A 1 204 ? 5.405 36.752 0.697 1.00 74.75 204 ALA A O 1
ATOM 1473 N N . LYS A 1 205 ? 4.095 37.054 -1.104 1.00 74.31 205 LYS A N 1
ATOM 1474 C CA . LYS A 1 205 ? 3.105 37.905 -0.437 1.00 74.31 205 LYS A CA 1
ATOM 1475 C C . LYS A 1 205 ? 2.167 37.057 0.423 1.00 74.31 205 LYS A C 1
ATOM 1477 O O . LYS A 1 205 ? 1.905 37.417 1.571 1.00 74.31 205 LYS A O 1
ATOM 1482 N N . ASP A 1 206 ? 1.724 35.922 -0.095 1.00 75.50 206 ASP A N 1
ATOM 1483 C CA . ASP A 1 206 ? 0.909 34.937 0.603 1.00 75.50 206 ASP A CA 1
ATOM 1484 C C . ASP A 1 206 ? 1.712 34.275 1.721 1.00 75.50 206 ASP A C 1
ATOM 1486 O O . ASP A 1 206 ? 1.219 34.174 2.846 1.00 75.50 206 ASP A O 1
ATOM 1490 N N . ALA A 1 207 ? 2.989 33.955 1.476 1.00 74.88 207 ALA A N 1
ATOM 1491 C CA . ALA A 1 207 ? 3.900 33.471 2.510 1.00 74.88 207 ALA A CA 1
ATOM 1492 C C . ALA A 1 207 ? 4.038 34.470 3.671 1.00 74.88 207 ALA A C 1
ATOM 1494 O O . ALA A 1 207 ? 3.956 34.072 4.835 1.00 74.88 207 ALA A O 1
ATOM 1495 N N . TYR A 1 208 ? 4.175 35.771 3.382 1.00 71.69 208 TYR A N 1
ATOM 1496 C CA . TYR A 1 208 ? 4.236 36.819 4.407 1.00 71.69 208 TYR A CA 1
ATOM 1497 C C . TYR A 1 208 ? 2.922 36.957 5.193 1.00 71.69 208 TYR A C 1
ATOM 1499 O O . TYR A 1 208 ? 2.940 37.046 6.424 1.00 71.69 208 TYR A O 1
ATOM 1507 N N . ASN A 1 209 ? 1.776 36.925 4.507 1.00 72.19 209 ASN A N 1
ATOM 1508 C CA . ASN A 1 209 ? 0.466 36.957 5.157 1.00 72.19 209 ASN A CA 1
ATOM 1509 C C . ASN A 1 209 ? 0.273 35.737 6.069 1.00 72.19 209 ASN A C 1
ATOM 1511 O O . ASN A 1 209 ? -0.125 35.888 7.225 1.00 72.19 209 ASN A O 1
ATOM 1515 N N . ALA A 1 210 ? 0.643 34.543 5.598 1.00 74.88 210 ALA A N 1
ATOM 1516 C CA . ALA A 1 210 ? 0.610 33.324 6.394 1.00 74.88 210 ALA A CA 1
ATOM 1517 C C . ALA A 1 210 ? 1.541 33.408 7.610 1.00 74.88 210 ALA A C 1
ATOM 1519 O O . ALA A 1 210 ? 1.116 33.042 8.705 1.00 74.88 210 ALA A O 1
ATOM 1520 N N . MET A 1 211 ? 2.757 33.956 7.476 1.00 75.50 211 MET A N 1
ATOM 1521 C CA . MET A 1 211 ? 3.652 34.191 8.619 1.00 75.50 211 MET A CA 1
ATOM 1522 C C . MET A 1 211 ? 2.980 35.051 9.693 1.00 75.50 211 MET A C 1
ATOM 1524 O O . MET A 1 211 ? 2.985 34.688 10.872 1.00 75.50 211 MET A O 1
ATOM 1528 N N . ALA A 1 212 ? 2.397 36.185 9.299 1.00 70.75 212 ALA A N 1
ATOM 1529 C CA . ALA A 1 212 ? 1.750 37.109 10.226 1.00 70.75 212 ALA A CA 1
ATOM 1530 C C . ALA A 1 212 ? 0.545 36.457 10.925 1.00 70.75 212 ALA A C 1
ATOM 1532 O O . ALA A 1 212 ? 0.431 36.509 12.154 1.00 70.75 212 ALA A O 1
ATOM 1533 N N . THR A 1 213 ? -0.313 35.775 10.161 1.00 75.56 213 THR A N 1
ATOM 1534 C CA . THR A 1 213 ? -1.467 35.042 10.692 1.00 75.56 213 THR A CA 1
ATOM 1535 C C . THR A 1 213 ? -1.033 33.918 11.627 1.00 75.56 213 THR A C 1
ATOM 1537 O O . THR A 1 213 ? -1.580 33.782 12.719 1.00 75.56 213 THR A O 1
ATOM 1540 N N . GLY A 1 214 ? -0.016 33.143 11.259 1.00 77.69 214 GLY A N 1
ATOM 1541 C CA . GLY A 1 214 ? 0.524 32.067 12.080 1.00 77.69 214 GLY A CA 1
ATOM 1542 C C . GLY A 1 214 ? 1.110 32.553 13.395 1.00 77.69 214 GLY A C 1
ATOM 1543 O O . GLY A 1 214 ? 0.806 31.995 14.453 1.00 77.69 214 GLY A O 1
ATOM 1544 N N . ALA A 1 215 ? 1.918 33.615 13.345 1.00 78.00 215 ALA A N 1
ATOM 1545 C CA . ALA A 1 215 ? 2.497 34.245 14.527 1.00 78.00 215 ALA A CA 1
ATOM 1546 C C . ALA A 1 215 ? 1.412 34.685 15.511 1.00 78.00 215 ALA A C 1
ATOM 1548 O O . ALA A 1 215 ? 1.494 34.427 16.718 1.00 78.00 215 ALA A O 1
ATOM 1549 N N . PHE A 1 216 ? 0.363 35.301 14.970 1.00 77.50 216 PHE A N 1
ATOM 1550 C CA . PHE A 1 216 ? -0.786 35.720 15.743 1.00 77.50 216 PHE A CA 1
ATOM 1551 C C . PHE A 1 216 ? -1.534 34.518 16.341 1.00 77.50 216 PHE A C 1
ATOM 1553 O O . PHE A 1 216 ? -1.745 34.460 17.556 1.00 77.50 216 PHE A O 1
ATOM 1560 N N . LEU A 1 217 ? -1.892 33.529 15.513 1.00 77.31 217 LEU A N 1
ATOM 1561 C CA . LEU A 1 217 ? -2.640 32.343 15.928 1.00 77.31 217 LEU A CA 1
ATOM 1562 C C . LEU A 1 217 ? -1.920 31.599 17.050 1.00 77.31 217 LEU A C 1
ATOM 1564 O O . LEU A 1 217 ? -2.524 31.357 18.088 1.00 77.31 217 LEU A O 1
ATOM 1568 N N . ASN A 1 218 ? -0.629 31.295 16.914 1.00 82.94 218 ASN A N 1
ATOM 1569 C CA . ASN A 1 218 ? 0.091 30.522 17.931 1.00 82.94 218 ASN A CA 1
ATOM 1570 C C . ASN A 1 218 ? 0.274 31.277 19.269 1.00 82.94 218 ASN A C 1
ATOM 1572 O O . ASN A 1 218 ? 0.471 30.662 20.325 1.00 82.94 218 ASN A O 1
ATOM 1576 N N . THR A 1 219 ? 0.168 32.607 19.239 1.00 79.75 219 THR A N 1
ATOM 1577 C CA . THR A 1 219 ? 0.194 33.467 20.430 1.00 79.75 219 THR A CA 1
ATOM 1578 C C . THR A 1 219 ? -1.176 33.552 21.103 1.00 79.75 219 THR A C 1
ATOM 1580 O O . THR A 1 219 ? -1.268 33.431 22.325 1.00 79.75 219 THR A O 1
ATOM 1583 N N . ALA A 1 220 ? -2.248 33.715 20.324 1.00 75.19 220 ALA A N 1
ATOM 1584 C CA . ALA A 1 220 ? -3.612 33.857 20.834 1.00 75.19 220 ALA A CA 1
ATOM 1585 C C . ALA A 1 220 ? -4.261 32.514 21.218 1.00 75.19 220 ALA A C 1
ATOM 1587 O O . ALA A 1 220 ? -5.064 32.449 22.155 1.00 75.19 220 ALA A O 1
ATOM 1588 N N . LEU A 1 221 ? -3.894 31.430 20.528 1.00 77.31 221 LEU A N 1
ATOM 1589 C CA . LEU A 1 221 ? -4.497 30.102 20.649 1.00 77.31 221 LEU A CA 1
ATOM 1590 C C . LEU A 1 221 ? -4.582 29.586 22.096 1.00 77.31 221 LEU A C 1
ATOM 1592 O O . LEU A 1 221 ? -5.666 29.144 22.473 1.00 77.31 221 LEU A O 1
ATOM 1596 N N . PRO A 1 222 ? -3.544 29.679 22.953 1.00 75.38 222 PRO A N 1
ATOM 1597 C CA . PRO A 1 222 ? -3.639 29.214 24.340 1.00 75.38 222 PRO A CA 1
ATOM 1598 C C . PRO A 1 222 ? -4.694 29.960 25.161 1.00 75.38 222 PRO A C 1
ATOM 1600 O O . PRO A 1 222 ? -5.400 29.346 25.961 1.00 75.38 222 PRO A O 1
ATOM 1603 N N . VAL A 1 223 ? -4.817 31.277 24.963 1.00 75.38 223 VAL A N 1
ATOM 1604 C CA . VAL A 1 223 ? -5.771 32.123 25.696 1.00 75.38 223 VAL A CA 1
ATOM 1605 C C . VAL A 1 223 ? -7.196 31.756 25.297 1.00 75.38 223 VAL A C 1
ATOM 1607 O O . VAL A 1 223 ? -8.039 31.494 26.159 1.00 75.38 223 VAL A O 1
ATOM 1610 N N . VAL A 1 224 ? -7.445 31.647 23.989 1.00 69.62 224 VAL A N 1
ATOM 1611 C CA . VAL A 1 224 ? -8.753 31.260 23.445 1.00 69.62 224 VAL A CA 1
ATOM 1612 C C . VAL A 1 224 ? -9.114 29.830 23.854 1.00 69.62 224 VAL A C 1
ATOM 1614 O O . VAL A 1 224 ? -10.228 29.582 24.314 1.00 69.62 224 VAL A O 1
ATOM 1617 N N . GLN A 1 225 ? -8.171 28.887 23.770 1.00 71.31 225 GLN A N 1
ATOM 1618 C CA . GLN A 1 225 ? -8.369 27.504 24.211 1.00 71.31 225 GLN A CA 1
ATOM 1619 C C . GLN A 1 225 ? -8.701 27.411 25.700 1.00 71.31 225 GLN A C 1
ATOM 1621 O O . GLN A 1 225 ? -9.569 26.619 26.074 1.00 71.31 225 GLN A O 1
ATOM 1626 N N . HIS A 1 226 ? -8.049 28.214 26.545 1.00 73.62 226 HIS A N 1
ATOM 1627 C CA . HIS A 1 226 ? -8.329 28.254 27.977 1.00 73.62 226 HIS A CA 1
ATOM 1628 C C . HIS A 1 226 ? -9.730 28.816 28.262 1.00 73.62 226 HIS A C 1
ATOM 1630 O O . HIS A 1 226 ? -10.493 28.205 29.013 1.00 73.62 226 HIS A O 1
ATOM 1636 N N . GLY A 1 227 ? -10.107 29.923 27.614 1.00 73.56 227 GLY A N 1
ATOM 1637 C CA . GLY A 1 227 ? -11.444 30.517 27.734 1.00 73.56 227 GLY A CA 1
ATOM 1638 C C . GLY A 1 227 ? -12.557 29.574 27.263 1.00 73.56 227 GLY A C 1
ATOM 1639 O O . GLY A 1 227 ? -13.482 29.269 28.017 1.00 73.56 227 GLY A O 1
ATOM 1640 N N . ALA A 1 228 ? -12.426 29.020 26.054 1.00 70.81 228 ALA A N 1
ATOM 1641 C CA . ALA A 1 228 ? -13.364 28.036 25.512 1.00 70.81 228 ALA A CA 1
ATOM 1642 C C . ALA A 1 228 ? -13.377 26.730 26.329 1.00 70.81 228 ALA A C 1
ATOM 1644 O O . ALA A 1 228 ? -14.400 26.055 26.429 1.00 70.81 228 ALA A O 1
ATOM 1645 N N . GLY A 1 229 ? -12.237 26.346 26.912 1.00 73.81 229 GLY A N 1
ATOM 1646 C CA . GLY A 1 229 ? -12.110 25.254 27.874 1.00 73.81 229 GLY A CA 1
ATOM 1647 C C . GLY A 1 229 ? -13.017 25.458 29.081 1.00 73.81 229 GLY A C 1
ATOM 1648 O O . GLY A 1 229 ? -13.897 24.632 29.307 1.00 73.81 229 GLY A O 1
ATOM 1649 N N . LYS A 1 230 ? -12.869 26.592 29.774 1.00 77.19 230 LYS A N 1
ATOM 1650 C CA . LYS A 1 230 ? -13.679 26.953 30.948 1.00 77.19 230 LYS A CA 1
ATOM 1651 C C . LYS A 1 230 ? -15.175 27.004 30.648 1.00 77.19 230 LYS A C 1
ATOM 1653 O O . LYS A 1 230 ? -15.956 26.439 31.407 1.00 77.19 230 LYS A O 1
ATOM 1658 N N . ALA A 1 231 ? -15.577 27.621 29.536 1.00 72.62 231 ALA A N 1
ATOM 1659 C CA . ALA A 1 231 ? -16.987 27.690 29.147 1.00 72.62 231 ALA A CA 1
ATOM 1660 C C . ALA A 1 231 ? -17.592 26.292 28.914 1.00 72.62 231 ALA A C 1
ATOM 1662 O O . ALA A 1 231 ? -18.672 25.975 29.412 1.00 72.62 231 ALA A O 1
ATOM 1663 N N . ILE A 1 232 ? -16.863 25.421 28.207 1.00 74.12 232 ILE A N 1
ATOM 1664 C CA . ILE A 1 232 ? -17.296 24.045 27.933 1.00 74.12 232 ILE A CA 1
ATOM 1665 C C . ILE A 1 232 ? -17.303 23.191 29.199 1.00 74.12 232 ILE A C 1
ATOM 1667 O O . ILE A 1 232 ? -18.180 22.347 29.357 1.00 74.12 232 ILE A O 1
ATOM 1671 N N . ASP A 1 233 ? -16.341 23.377 30.096 1.00 79.06 233 ASP A N 1
ATOM 1672 C CA . ASP A 1 233 ? -16.298 22.657 31.365 1.00 79.06 233 ASP A CA 1
ATOM 1673 C C . ASP A 1 233 ? -17.473 23.080 32.263 1.00 79.06 233 ASP A C 1
ATOM 1675 O O . ASP A 1 233 ? -18.150 22.216 32.820 1.00 79.06 233 ASP A O 1
ATOM 1679 N N . GLY A 1 234 ? -17.811 24.375 32.287 1.00 77.62 234 GLY A N 1
ATOM 1680 C CA . GLY A 1 234 ? -19.029 24.887 32.919 1.00 77.62 234 GLY A CA 1
ATOM 1681 C C . GLY A 1 234 ? -20.299 24.259 32.339 1.00 77.62 234 GLY A C 1
ATOM 1682 O O . GLY A 1 234 ? -21.134 23.757 33.088 1.00 77.62 234 GLY A O 1
ATOM 1683 N N . PHE A 1 235 ? -20.413 24.185 31.009 1.00 75.00 235 PHE A N 1
ATOM 1684 C CA . PHE A 1 235 ? -21.531 23.506 30.345 1.00 75.00 235 PHE A CA 1
ATOM 1685 C C . PHE A 1 235 ? -21.574 21.999 30.647 1.00 75.00 235 PHE A C 1
ATOM 1687 O O . PHE A 1 235 ? -22.641 21.443 30.897 1.00 75.00 235 PHE A O 1
ATOM 1694 N N . ASN A 1 236 ? -20.428 21.313 30.650 1.00 78.62 236 ASN A N 1
ATOM 1695 C CA . ASN A 1 236 ? -20.353 19.886 30.966 1.00 78.62 236 ASN A CA 1
ATOM 1696 C C . ASN A 1 236 ? -20.745 19.603 32.418 1.00 78.62 236 ASN A C 1
ATOM 1698 O O . ASN A 1 236 ? -21.390 18.590 32.673 1.00 78.62 236 ASN A O 1
ATOM 1702 N N . ASN A 1 237 ? -20.376 20.465 33.361 1.00 78.19 237 ASN A N 1
ATOM 1703 C CA . ASN A 1 237 ? -20.817 20.339 34.747 1.00 78.19 237 ASN A CA 1
ATOM 1704 C C . ASN A 1 237 ? -22.320 20.645 34.874 1.00 78.19 237 ASN A C 1
ATOM 1706 O O . ASN A 1 237 ? -23.046 19.858 35.476 1.00 78.19 237 ASN A O 1
ATOM 1710 N N . ALA A 1 238 ? -22.818 21.695 34.211 1.00 76.56 238 ALA A N 1
ATOM 1711 C CA . ALA A 1 238 ? -24.244 22.037 34.196 1.00 76.56 238 ALA A CA 1
ATOM 1712 C C . ALA A 1 238 ? -25.126 20.937 33.576 1.00 76.56 238 ALA A C 1
ATOM 1714 O O . ALA A 1 238 ? -26.233 20.687 34.040 1.00 76.56 238 ALA A O 1
ATOM 1715 N N . THR A 1 239 ? -24.624 20.243 32.552 1.00 77.38 239 THR A N 1
ATOM 1716 C CA . THR A 1 239 ? -25.319 19.131 31.879 1.00 77.38 239 THR A CA 1
ATOM 1717 C C . THR A 1 239 ? -24.987 17.762 32.461 1.00 77.38 239 THR A C 1
ATOM 1719 O O . THR A 1 239 ? -25.318 16.743 31.854 1.00 77.38 239 THR A O 1
ATOM 1722 N N . VAL A 1 240 ? -24.330 17.709 33.627 1.00 80.38 240 VAL A N 1
ATOM 1723 C CA . VAL A 1 240 ? -24.061 16.452 34.339 1.00 80.38 240 VAL A CA 1
ATOM 1724 C C . VAL A 1 240 ? -23.270 15.481 33.446 1.00 80.38 240 VAL A C 1
ATOM 1726 O O . VAL A 1 240 ? -23.529 14.283 33.398 1.00 80.38 240 VAL A O 1
ATOM 1729 N N . ARG A 1 241 ? -22.314 15.995 32.664 1.00 77.56 241 ARG A N 1
ATOM 1730 C CA . ARG A 1 241 ? -21.401 15.229 31.793 1.00 77.56 241 ARG A CA 1
ATOM 1731 C C . ARG A 1 241 ? -20.025 15.027 32.425 1.00 77.56 241 ARG A C 1
ATOM 1733 O O . ARG A 1 241 ? -19.396 13.997 32.169 1.00 77.56 241 ARG A O 1
ATOM 1740 N N . GLY A 1 242 ? -19.590 15.975 33.254 1.00 84.56 242 GLY A N 1
ATOM 1741 C CA . GLY A 1 242 ? -18.285 15.983 33.914 1.00 84.56 242 GLY A CA 1
ATOM 1742 C C . GLY A 1 242 ? -17.119 16.372 32.991 1.00 84.56 242 GLY A C 1
ATOM 1743 O O . GLY A 1 242 ? -17.157 16.231 31.759 1.00 84.56 242 GLY A O 1
ATOM 1744 N N . VAL A 1 243 ? -16.048 16.855 33.608 1.00 86.44 243 VAL A N 1
ATOM 1745 C CA . VAL A 1 243 ? -14.804 17.328 32.994 1.00 86.44 243 VAL A CA 1
ATOM 1746 C C . VAL A 1 243 ? -13.777 16.188 32.952 1.00 86.44 243 VAL A C 1
ATOM 1748 O O . VAL A 1 243 ? -13.617 15.492 33.946 1.00 86.44 243 VAL A O 1
ATOM 1751 N N . PRO A 1 244 ? -13.055 15.942 31.844 1.00 87.00 244 PRO A N 1
ATOM 1752 C CA . PRO A 1 244 ? -12.002 14.918 31.814 1.00 87.00 244 PRO A CA 1
ATOM 1753 C C . PRO A 1 244 ? -10.961 15.114 32.928 1.00 87.00 244 PRO A C 1
ATOM 1755 O O . PRO A 1 244 ? -10.517 16.246 33.125 1.00 87.00 244 PRO A O 1
ATOM 1758 N N . VAL A 1 245 ? -10.531 14.032 33.597 1.00 87.44 245 VAL A N 1
ATOM 1759 C CA . VAL A 1 245 ? -9.625 14.083 34.769 1.00 87.44 245 VAL A CA 1
ATOM 1760 C C . VAL A 1 245 ? -8.425 14.993 34.533 1.00 87.44 245 VAL A C 1
ATOM 1762 O O . VAL A 1 245 ? -8.245 15.947 35.277 1.00 87.44 245 VAL A O 1
ATOM 1765 N N . ASN A 1 246 ? -7.661 14.798 33.456 1.00 82.88 246 ASN A N 1
ATOM 1766 C CA . ASN A 1 246 ? -6.456 15.600 33.201 1.00 82.88 246 ASN A CA 1
ATOM 1767 C C . ASN A 1 246 ? -6.734 17.110 33.118 1.00 82.88 246 ASN A C 1
ATOM 1769 O O . ASN A 1 246 ? -5.932 17.916 33.581 1.00 82.88 246 ASN A O 1
ATOM 1773 N N . ARG A 1 247 ? -7.884 17.501 32.555 1.00 81.75 247 ARG A N 1
ATOM 1774 C CA . ARG A 1 247 ? -8.280 18.911 32.463 1.00 81.75 247 ARG A CA 1
ATOM 1775 C C . ARG A 1 247 ? -8.785 19.435 33.802 1.00 81.75 247 ARG A C 1
ATOM 1777 O O . ARG A 1 247 ? -8.491 20.568 34.159 1.00 81.75 247 ARG A O 1
ATOM 1784 N N . TYR A 1 248 ? -9.505 18.604 34.551 1.00 87.88 248 TYR A N 1
ATOM 1785 C CA . TYR A 1 248 ? -9.926 18.932 35.906 1.00 87.88 248 TYR A CA 1
ATOM 1786 C C . TYR A 1 248 ? -8.713 19.204 36.812 1.00 87.88 248 TYR A C 1
ATOM 1788 O O . TYR A 1 248 ? -8.685 20.221 37.502 1.00 87.88 248 TYR A O 1
ATOM 1796 N N . LEU A 1 249 ? -7.675 18.360 36.731 1.00 87.62 249 LEU A N 1
ATOM 1797 C CA . LEU A 1 249 ? -6.413 18.557 37.449 1.00 87.62 249 LEU A CA 1
ATOM 1798 C C . LEU A 1 249 ? -5.749 19.880 37.070 1.00 87.62 249 LEU A C 1
ATOM 1800 O O . LEU A 1 249 ? -5.427 20.668 37.952 1.00 87.62 249 LEU A O 1
ATOM 1804 N N . GLN A 1 250 ? -5.626 20.147 35.768 1.00 82.81 250 GLN A N 1
ATOM 1805 C CA . GLN A 1 250 ? -5.032 21.381 35.258 1.00 82.81 250 GLN A CA 1
ATOM 1806 C C . GLN A 1 250 ? -5.794 22.636 35.715 1.00 82.81 250 GLN A C 1
ATOM 1808 O O . GLN A 1 250 ? -5.191 23.638 36.088 1.00 82.81 250 GLN A O 1
ATOM 1813 N N . ASN A 1 251 ? -7.129 22.592 35.718 1.00 81.56 251 ASN A N 1
ATOM 1814 C CA . ASN A 1 251 ? -7.960 23.723 36.137 1.00 81.56 251 ASN A CA 1
ATOM 1815 C C . ASN A 1 251 ? -7.853 24.013 37.645 1.00 81.56 251 ASN A C 1
ATOM 1817 O O . ASN A 1 251 ? -8.061 25.154 38.055 1.00 81.56 251 ASN A O 1
ATOM 1821 N N . ARG A 1 252 ? -7.549 22.997 38.463 1.00 84.44 252 ARG A N 1
ATOM 1822 C CA . ARG A 1 252 ? -7.384 23.109 39.922 1.00 84.44 252 ARG A CA 1
ATOM 1823 C C . ARG A 1 252 ? -5.921 23.309 40.354 1.00 84.44 252 ARG A C 1
ATOM 1825 O O . ARG A 1 252 ? -5.675 23.501 41.541 1.00 84.44 252 ARG A O 1
ATOM 1832 N N . GLY A 1 253 ? -4.964 23.269 39.420 1.00 84.50 253 GLY A N 1
ATOM 1833 C CA . GLY A 1 253 ? -3.528 23.321 39.720 1.00 84.50 253 GLY A CA 1
ATOM 1834 C C . GLY A 1 253 ? -3.011 22.061 40.422 1.00 84.50 253 GLY A C 1
ATOM 1835 O O . GLY A 1 253 ? -2.073 22.128 41.213 1.00 84.50 253 GLY A O 1
ATOM 1836 N N . TRP A 1 254 ? -3.658 20.918 40.189 1.00 89.75 254 TRP A N 1
ATOM 1837 C CA . TRP A 1 254 ? -3.357 19.634 40.833 1.00 89.75 254 TRP A CA 1
ATOM 1838 C C . TRP A 1 254 ? -2.509 18.707 39.951 1.00 89.75 254 TRP A C 1
ATOM 1840 O O . TRP A 1 254 ? -2.260 17.561 40.321 1.00 89.75 254 TRP A O 1
ATOM 1850 N N . GLU A 1 255 ? -2.050 19.156 38.776 1.00 81.12 255 GLU A N 1
ATOM 1851 C CA . GLU A 1 255 ? -1.311 18.302 37.832 1.00 81.12 255 GLU A CA 1
ATOM 1852 C C . GLU A 1 255 ? 0.007 17.728 38.384 1.00 81.12 255 GLU A C 1
ATOM 1854 O O . GLU A 1 255 ? 0.485 16.704 37.898 1.00 81.12 255 GLU A O 1
ATOM 1859 N N . ASN A 1 256 ? 0.587 18.373 39.400 1.00 81.38 256 ASN A N 1
ATOM 1860 C CA . ASN A 1 256 ? 1.866 17.987 40.000 1.00 81.38 256 ASN A CA 1
ATOM 1861 C C . ASN A 1 256 ? 1.719 17.379 41.402 1.00 81.38 256 ASN A C 1
ATOM 1863 O O . ASN A 1 256 ? 2.725 17.137 42.067 1.00 81.38 256 ASN A O 1
ATOM 1867 N N . THR A 1 257 ? 0.490 17.134 41.856 1.00 86.81 257 THR A N 1
ATOM 1868 C CA . THR A 1 257 ? 0.221 16.566 43.178 1.00 86.81 257 THR A CA 1
ATOM 1869 C C . THR A 1 257 ? 0.629 15.080 43.200 1.00 86.81 257 THR A C 1
ATOM 1871 O O . THR A 1 257 ? 0.121 14.314 42.370 1.00 86.81 257 THR A O 1
ATOM 1874 N N . PRO A 1 258 ? 1.562 14.649 44.079 1.00 85.00 258 PRO A N 1
ATOM 1875 C CA . PRO A 1 258 ? 2.117 13.289 44.080 1.00 85.00 258 PRO A CA 1
ATOM 1876 C C . PRO A 1 258 ? 1.060 12.178 44.090 1.00 85.00 258 PRO A C 1
ATOM 1878 O O . PRO A 1 258 ? 1.183 11.204 43.352 1.00 85.00 258 PRO A O 1
ATOM 1881 N N . GLU A 1 259 ? -0.016 12.370 44.850 1.00 83.19 259 GLU A N 1
ATOM 1882 C CA . GLU A 1 259 ? -1.127 11.435 45.046 1.00 83.19 259 GLU A CA 1
ATOM 1883 C C . GLU A 1 259 ? -1.917 11.164 43.756 1.00 83.19 259 GLU A C 1
ATOM 1885 O O . GLU A 1 259 ? -2.534 10.111 43.600 1.00 83.19 259 GLU A O 1
ATOM 1890 N N . LEU A 1 260 ? -1.896 12.103 42.807 1.00 84.75 260 LEU A N 1
ATOM 1891 C CA . LEU A 1 260 ? -2.649 12.027 41.553 1.00 84.75 260 LEU A CA 1
ATOM 1892 C C . LEU A 1 260 ? -1.769 11.698 40.348 1.00 84.75 260 LEU A C 1
ATOM 1894 O O . LEU A 1 260 ? -2.288 11.260 39.319 1.00 84.75 260 LEU A O 1
ATOM 1898 N N . LYS A 1 261 ? -0.447 11.868 40.473 1.00 77.75 261 LYS A N 1
ATOM 1899 C CA . LYS A 1 261 ? 0.510 11.753 39.365 1.00 77.75 261 LYS A CA 1
ATOM 1900 C C . LYS A 1 261 ? 0.459 10.393 38.670 1.00 77.75 261 LYS A C 1
ATOM 1902 O O . LYS A 1 261 ? 0.613 10.340 37.450 1.00 77.75 261 LYS A O 1
ATOM 1907 N N . ASP A 1 262 ? 0.231 9.316 39.416 1.00 78.81 262 ASP A N 1
ATOM 1908 C CA . ASP A 1 262 ? 0.185 7.958 38.863 1.00 78.81 262 ASP A CA 1
ATOM 1909 C C . ASP A 1 262 ? -1.239 7.417 38.724 1.00 78.81 262 ASP A C 1
ATOM 1911 O O . ASP A 1 262 ? -1.531 6.702 37.765 1.00 78.81 262 ASP A O 1
ATOM 1915 N N . VAL A 1 263 ? -2.162 7.837 39.594 1.00 80.38 263 VAL A N 1
ATOM 1916 C CA . VAL A 1 263 ? -3.575 7.446 39.507 1.00 80.38 263 VAL A CA 1
ATOM 1917 C C . VAL A 1 263 ? -4.220 8.040 38.251 1.00 80.38 263 VAL A C 1
ATOM 1919 O O . VAL A 1 263 ? -4.820 7.316 37.462 1.00 80.38 263 VAL A O 1
ATOM 1922 N N . ALA A 1 264 ? -4.031 9.333 37.976 1.00 78.88 264 ALA A N 1
ATOM 1923 C CA . ALA A 1 264 ? -4.647 9.990 36.821 1.00 78.88 264 ALA A CA 1
ATOM 1924 C C . ALA A 1 264 ? -4.176 9.419 35.470 1.00 78.88 264 ALA A C 1
ATOM 1926 O O . ALA A 1 264 ? -4.964 9.327 34.527 1.00 78.88 264 ALA A O 1
ATOM 1927 N N . LYS A 1 265 ? -2.917 8.962 35.382 1.00 79.25 265 LYS A N 1
ATOM 1928 C CA . LYS A 1 265 ? -2.368 8.312 34.176 1.00 79.25 265 LYS A CA 1
ATOM 1929 C C . LYS A 1 265 ? -3.071 7.000 33.831 1.00 79.25 265 LYS A C 1
ATOM 1931 O O . LYS A 1 265 ? -3.107 6.643 32.659 1.00 79.25 265 LYS A O 1
ATOM 1936 N N . ASN A 1 266 ? -3.627 6.311 34.825 1.00 76.50 266 ASN A N 1
ATOM 1937 C CA . ASN A 1 266 ? -4.357 5.055 34.644 1.00 76.50 266 ASN A CA 1
ATOM 1938 C C . ASN A 1 266 ? -5.860 5.277 34.397 1.00 76.50 266 ASN A C 1
ATOM 1940 O O . ASN A 1 266 ? -6.587 4.331 34.114 1.00 76.50 266 ASN A O 1
ATOM 1944 N N . HIS A 1 267 ? -6.325 6.529 34.461 1.00 81.50 267 HIS A N 1
ATOM 1945 C CA . HIS A 1 267 ? -7.731 6.909 34.319 1.00 81.50 267 HIS A CA 1
ATOM 1946 C C . HIS A 1 267 ? -7.928 8.012 33.270 1.00 81.50 267 HIS A C 1
ATOM 1948 O O . HIS A 1 267 ? -8.720 8.937 33.456 1.00 81.50 267 HIS A O 1
ATOM 1954 N N . LEU A 1 268 ? -7.237 7.896 32.128 1.00 72.94 268 LEU A N 1
ATOM 1955 C CA . LEU A 1 268 ? -7.254 8.891 31.040 1.00 72.94 268 LEU A CA 1
ATOM 1956 C C . LEU A 1 268 ? -8.658 9.187 30.480 1.00 72.94 268 LEU A C 1
ATOM 1958 O O . LEU A 1 268 ? -8.878 10.251 29.899 1.00 72.94 268 LEU A O 1
ATOM 1962 N N . PHE A 1 269 ? -9.604 8.262 30.662 1.00 76.62 269 PHE A N 1
ATOM 1963 C CA . PHE A 1 269 ? -10.983 8.374 30.181 1.00 76.62 269 PHE A CA 1
ATOM 1964 C C . PHE A 1 269 ? -12.001 8.716 31.279 1.00 76.62 269 PHE A C 1
ATOM 1966 O O . PHE A 1 269 ? -13.173 8.939 30.967 1.00 76.62 269 PHE A O 1
ATOM 1973 N N . ALA A 1 270 ? -11.580 8.782 32.546 1.00 85.44 270 ALA A N 1
ATOM 1974 C CA . ALA A 1 270 ? -12.469 9.148 33.640 1.00 85.44 270 ALA A CA 1
ATOM 1975 C C . ALA A 1 270 ? -12.831 10.641 33.584 1.00 85.44 270 ALA A C 1
ATOM 1977 O O . ALA A 1 270 ? -12.061 11.492 33.116 1.00 85.44 270 ALA A O 1
ATOM 1978 N N . ARG A 1 271 ? -14.031 10.967 34.066 1.00 88.00 271 ARG A N 1
ATOM 1979 C CA . ARG A 1 271 ? -14.552 12.337 34.129 1.00 88.00 271 ARG A CA 1
ATOM 1980 C C . ARG A 1 271 ? -14.878 12.701 35.568 1.00 88.00 271 ARG A C 1
ATOM 1982 O O . ARG A 1 271 ? -15.471 11.908 36.284 1.00 88.00 271 ARG A O 1
ATOM 1989 N N . VAL A 1 272 ? -14.519 13.909 35.964 1.00 88.81 272 VAL A N 1
ATOM 1990 C CA . VAL A 1 272 ? -14.808 14.486 37.269 1.00 88.81 272 VAL A CA 1
ATOM 1991 C C . VAL A 1 272 ? -16.006 15.412 37.140 1.00 88.81 272 VAL A C 1
ATOM 1993 O O . VAL A 1 272 ? -16.012 16.291 36.282 1.00 88.81 272 VAL A O 1
ATOM 1996 N N . LEU A 1 273 ? -17.032 15.203 37.950 1.00 88.69 273 LEU A N 1
ATOM 1997 C CA . LEU A 1 273 ? -18.197 16.073 38.015 1.00 88.69 273 LEU A CA 1
ATOM 1998 C C . LEU A 1 273 ? -18.186 16.807 39.351 1.00 88.69 273 LEU A C 1
ATOM 2000 O O . LEU A 1 273 ? -18.259 16.158 40.391 1.00 88.69 273 LEU A O 1
ATOM 2004 N N . ASP A 1 274 ? -18.129 18.136 39.314 1.00 86.94 274 ASP A N 1
ATOM 2005 C CA . ASP A 1 274 ? -18.383 18.940 40.510 1.00 86.94 274 ASP A CA 1
ATOM 2006 C C . ASP A 1 274 ? -19.882 18.859 40.837 1.00 86.94 274 ASP A C 1
ATOM 2008 O O . ASP A 1 274 ? -20.708 19.384 40.086 1.00 86.94 274 ASP A O 1
ATOM 2012 N N . VAL A 1 275 ? -20.236 18.177 41.925 1.00 85.25 275 VAL A N 1
ATOM 2013 C CA . VAL A 1 275 ? -21.619 18.043 42.397 1.00 85.25 275 VAL A CA 1
ATOM 2014 C C . VAL A 1 275 ? -21.904 19.052 43.502 1.00 85.25 275 VAL A C 1
ATOM 2016 O O . VAL A 1 275 ? -21.065 19.319 44.368 1.00 85.25 275 VAL A O 1
ATOM 2019 N N . LYS A 1 276 ? -23.109 19.624 43.480 1.00 81.88 276 LYS A N 1
ATOM 2020 C CA . LYS A 1 276 ? -23.625 20.370 44.634 1.00 81.88 276 LYS A CA 1
ATOM 2021 C C . LYS A 1 276 ? -24.087 19.382 45.719 1.00 81.88 276 LYS A C 1
ATOM 2023 O O . LYS A 1 276 ? -24.484 18.273 45.363 1.00 81.88 276 LYS A O 1
ATOM 2028 N N . PRO A 1 277 ? -24.065 19.756 47.015 1.00 67.94 277 PRO A N 1
ATOM 2029 C CA . PRO A 1 277 ? -24.420 18.859 48.126 1.00 67.94 277 PRO A CA 1
ATOM 2030 C C . PRO A 1 277 ? -25.806 18.194 48.027 1.00 67.94 277 PRO A C 1
ATOM 2032 O O . PRO A 1 277 ? -26.050 17.179 48.668 1.00 67.94 277 PRO A O 1
ATOM 2035 N N . ASP A 1 278 ? -26.706 18.760 47.229 1.00 70.31 278 ASP A N 1
ATOM 2036 C CA . ASP A 1 278 ? -28.098 18.365 47.010 1.00 70.31 278 ASP A CA 1
ATOM 2037 C C . ASP A 1 278 ? -28.363 17.765 45.612 1.00 70.31 278 ASP A C 1
ATOM 2039 O O . ASP A 1 278 ? -29.490 17.383 45.290 1.00 70.31 278 ASP A O 1
ATOM 2043 N N . GLN A 1 279 ? -27.341 17.668 44.756 1.00 70.00 279 GLN A N 1
ATOM 2044 C CA . GLN A 1 279 ? -27.503 17.235 43.372 1.00 70.00 279 GLN A CA 1
ATOM 2045 C C . GLN A 1 279 ? -27.470 15.707 43.258 1.00 70.00 279 GLN A C 1
ATOM 2047 O O . GLN A 1 279 ? -26.420 15.081 43.367 1.00 70.00 279 GLN A O 1
ATOM 2052 N N . THR A 1 280 ? -28.621 15.098 42.971 1.00 59.06 280 THR A N 1
ATOM 2053 C CA . THR A 1 280 ? -28.719 13.660 42.683 1.00 59.06 280 THR A CA 1
ATOM 2054 C C . THR A 1 280 ? -28.261 13.370 41.255 1.00 59.06 280 THR A C 1
ATOM 2056 O O . THR A 1 280 ? -28.846 13.850 40.282 1.00 59.06 280 THR A O 1
ATOM 2059 N N . VAL A 1 281 ? -27.212 12.561 41.115 1.00 60.59 281 VAL A N 1
ATOM 2060 C CA . VAL A 1 281 ? -26.645 12.163 39.823 1.00 60.59 281 VAL A CA 1
ATOM 2061 C C . VAL A 1 281 ? -26.789 10.652 39.663 1.00 60.59 281 VAL A C 1
ATOM 2063 O O . VAL A 1 281 ? -26.519 9.886 40.583 1.00 60.59 281 VAL A O 1
ATOM 2066 N N . LYS A 1 282 ? -27.255 10.198 38.493 1.00 60.09 282 LYS A N 1
ATOM 2067 C CA . LYS A 1 282 ? -27.274 8.761 38.189 1.00 60.09 282 LYS A CA 1
ATOM 2068 C C . LYS A 1 282 ? -25.828 8.253 38.072 1.00 60.09 282 LYS A C 1
ATOM 2070 O O . LYS A 1 282 ? -25.061 8.877 37.331 1.00 60.09 282 LYS A O 1
ATOM 2075 N N . PRO A 1 283 ? -25.470 7.126 38.716 1.00 56.62 283 PRO A N 1
ATOM 2076 C CA . PRO A 1 283 ? -24.133 6.553 38.612 1.00 56.62 283 PRO A CA 1
ATOM 2077 C C . PRO A 1 283 ? -23.756 6.321 37.146 1.00 56.62 283 PRO A C 1
ATOM 2079 O O . PRO A 1 283 ? -24.497 5.684 36.398 1.00 56.62 283 PRO A O 1
ATOM 2082 N N . GLY A 1 284 ? -22.614 6.864 36.726 1.00 59.91 284 GLY A N 1
ATOM 2083 C CA . GLY A 1 284 ? -22.038 6.629 35.404 1.00 59.91 284 GLY A CA 1
ATOM 2084 C C . GLY A 1 284 ? -20.766 5.796 35.525 1.00 59.91 284 GLY A C 1
ATOM 2085 O O . GLY A 1 284 ? -19.945 6.068 36.395 1.00 59.91 284 GLY A O 1
ATOM 2086 N N . SER A 1 285 ? -20.563 4.831 34.626 1.00 63.38 285 SER A N 1
ATOM 2087 C CA . SER A 1 285 ? -19.451 3.863 34.666 1.00 63.38 285 SER A CA 1
ATOM 2088 C C . SER A 1 285 ? -18.046 4.484 34.704 1.00 63.38 285 SER A C 1
ATOM 2090 O O . SER A 1 285 ? -17.093 3.828 35.086 1.00 63.38 285 SER A O 1
ATOM 2092 N N . ASN A 1 286 ? -17.871 5.740 34.296 1.00 77.44 286 ASN A N 1
ATOM 2093 C CA . ASN A 1 286 ? -16.581 6.401 34.050 1.00 77.44 286 ASN A CA 1
ATOM 2094 C C . ASN A 1 286 ? -16.491 7.769 34.746 1.00 77.44 286 ASN A C 1
ATOM 2096 O O . ASN A 1 286 ? -15.765 8.662 34.296 1.00 77.44 286 ASN A O 1
ATOM 2100 N N . ARG A 1 287 ? -17.259 7.969 35.819 1.00 85.94 287 ARG A N 1
ATOM 2101 C CA . ARG A 1 287 ? -17.371 9.264 36.485 1.00 85.94 287 ARG A CA 1
ATOM 2102 C C . ARG A 1 287 ? -16.987 9.196 37.953 1.00 85.94 287 ARG A C 1
ATOM 2104 O O . ARG A 1 287 ? -17.344 8.259 38.650 1.00 85.94 287 ARG A O 1
ATOM 2111 N N . VAL A 1 288 ? -16.311 10.246 38.400 1.00 87.69 288 VAL A N 1
ATOM 2112 C CA . VAL A 1 288 ? -16.035 10.535 39.801 1.00 87.69 288 VAL A CA 1
ATOM 2113 C C . VAL A 1 288 ? -16.732 11.836 40.171 1.00 87.69 288 VAL A C 1
ATOM 2115 O O . VAL A 1 288 ? -16.559 12.853 39.503 1.00 87.69 288 VAL A O 1
ATOM 2118 N N . GLU A 1 289 ? -17.530 11.806 41.224 1.00 89.75 289 GLU A N 1
ATOM 2119 C CA . GLU A 1 289 ? -18.199 12.990 41.758 1.00 89.75 289 GLU A CA 1
ATOM 2120 C C . GLU A 1 289 ? -17.294 13.662 42.785 1.00 89.75 289 GLU A C 1
ATOM 2122 O O . GLU A 1 289 ? -16.708 12.982 43.627 1.00 89.75 289 GLU A O 1
ATOM 2127 N N . MET A 1 290 ? -17.159 14.981 42.710 1.00 91.12 290 MET A N 1
ATOM 2128 C CA . MET A 1 290 ? -16.339 15.786 43.612 1.00 91.12 290 MET A CA 1
ATOM 2129 C C . MET A 1 290 ? -17.169 16.926 44.186 1.00 91.12 290 MET A C 1
ATOM 2131 O O . MET A 1 290 ? -17.922 17.573 43.465 1.00 91.12 290 MET A O 1
ATOM 2135 N N . THR A 1 291 ? -17.018 17.194 45.476 1.00 88.25 291 THR A N 1
ATOM 2136 C CA . THR A 1 291 ? -17.567 18.395 46.115 1.00 88.25 291 THR A CA 1
ATOM 2137 C C . THR A 1 291 ? -16.509 19.504 46.145 1.00 88.25 291 THR A C 1
ATOM 2139 O O . THR A 1 291 ? -15.314 19.226 46.009 1.00 88.25 291 THR A O 1
ATOM 2142 N N . PRO A 1 292 ? -16.889 20.778 46.352 1.00 83.75 292 PRO A N 1
ATOM 2143 C CA . PRO A 1 292 ? -15.917 21.859 46.515 1.00 83.75 292 PRO A CA 1
ATOM 2144 C C . PRO A 1 292 ? -14.901 21.645 47.651 1.00 83.75 292 PRO A C 1
ATOM 2146 O O . PRO A 1 292 ? -13.824 22.235 47.596 1.00 83.75 292 PRO A O 1
ATOM 2149 N N . GLN A 1 293 ? -15.232 20.826 48.656 1.00 87.00 293 GLN A N 1
ATOM 2150 C CA . GLN A 1 293 ? -14.389 20.507 49.813 1.00 87.00 293 GLN A CA 1
ATOM 2151 C C . GLN A 1 293 ? -13.457 19.310 49.577 1.00 87.00 293 GLN A C 1
ATOM 2153 O O . GLN A 1 293 ? -12.547 19.084 50.374 1.00 87.00 293 GLN A O 1
ATOM 2158 N N . ASP A 1 294 ? -13.668 18.541 48.505 1.00 90.00 294 ASP A N 1
ATOM 2159 C CA . ASP A 1 294 ? -12.867 17.356 48.226 1.00 90.00 294 ASP A CA 1
ATOM 2160 C C . ASP A 1 294 ? -11.427 17.735 47.835 1.00 90.00 294 ASP A C 1
ATOM 2162 O O . ASP A 1 294 ? -11.170 18.605 46.999 1.00 90.00 294 ASP A O 1
ATOM 2166 N N . THR A 1 295 ? -10.470 17.034 48.438 1.00 92.44 295 THR A N 1
ATOM 2167 C CA . THR A 1 295 ? -9.028 17.237 48.258 1.00 92.44 295 THR A CA 1
ATOM 2168 C C . THR A 1 295 ? -8.465 16.369 47.121 1.00 92.44 295 THR A C 1
ATOM 2170 O O . THR A 1 295 ? -9.124 15.423 46.668 1.00 92.44 295 THR A O 1
ATOM 2173 N N . PRO A 1 296 ? -7.213 16.603 46.680 1.00 91.50 296 PRO A N 1
ATOM 2174 C CA . PRO A 1 296 ? -6.512 15.691 45.776 1.00 91.50 296 PRO A CA 1
ATOM 2175 C C . PRO A 1 296 ? -6.529 14.220 46.222 1.00 91.50 296 PRO A C 1
ATOM 2177 O O . PRO A 1 296 ? -6.700 13.329 45.390 1.00 91.50 296 PRO A O 1
ATOM 2180 N N . ALA A 1 297 ? -6.425 13.961 47.530 1.00 90.19 297 ALA A N 1
ATOM 2181 C CA . ALA A 1 297 ? -6.480 12.612 48.088 1.00 90.19 297 ALA A CA 1
ATOM 2182 C C . ALA A 1 297 ? -7.870 11.973 47.922 1.00 90.19 297 ALA A C 1
ATOM 2184 O O . ALA A 1 297 ? -7.967 10.791 47.589 1.00 90.19 297 ALA A O 1
ATOM 2185 N N . ASN A 1 298 ? -8.948 12.755 48.072 1.00 93.06 298 ASN A N 1
ATOM 2186 C CA . ASN A 1 298 ? -10.311 12.274 47.821 1.00 93.06 298 ASN A CA 1
ATOM 2187 C C . ASN A 1 298 ? -10.489 11.861 46.354 1.00 93.06 298 ASN A C 1
ATOM 2189 O O . ASN A 1 298 ? -11.042 10.797 46.079 1.00 93.06 298 ASN A O 1
ATOM 2193 N N . LEU A 1 299 ? -9.972 12.658 45.411 1.00 92.38 299 LEU A N 1
ATOM 2194 C CA . LEU A 1 299 ? -10.018 12.321 43.986 1.00 92.38 299 LEU A CA 1
ATOM 2195 C C . LEU A 1 299 ? -9.213 11.050 43.674 1.00 92.38 299 LEU A C 1
ATOM 2197 O O . LEU A 1 299 ? -9.694 10.188 42.940 1.00 92.38 299 LEU A O 1
ATOM 2201 N N . ALA A 1 300 ? -8.012 10.911 44.242 1.00 90.00 300 ALA A N 1
ATOM 2202 C CA . ALA A 1 300 ? -7.172 9.729 44.056 1.00 90.00 300 ALA A CA 1
ATOM 2203 C C . ALA A 1 300 ? -7.856 8.451 44.576 1.00 90.00 300 ALA A C 1
ATOM 2205 O O . ALA A 1 300 ? -7.848 7.422 43.892 1.00 90.00 300 ALA A O 1
ATOM 2206 N N . ALA A 1 301 ? -8.498 8.528 45.746 1.00 89.19 301 ALA A N 1
ATOM 2207 C CA . ALA A 1 301 ? -9.260 7.424 46.323 1.00 89.19 301 ALA A CA 1
ATOM 2208 C C . ALA A 1 301 ? -10.436 7.017 45.423 1.00 89.19 301 ALA A C 1
ATOM 2210 O O . ALA A 1 301 ? -10.555 5.846 45.065 1.00 89.19 301 ALA A O 1
ATOM 2211 N N . LYS A 1 302 ? -11.242 7.988 44.973 1.00 90.38 302 LYS A N 1
ATOM 2212 C CA . LYS A 1 302 ? -12.403 7.738 44.104 1.00 90.38 302 LYS A CA 1
ATOM 2213 C C . LYS A 1 302 ? -12.008 7.190 42.725 1.00 90.38 302 LYS A C 1
ATOM 2215 O O . LYS A 1 302 ? -12.678 6.310 42.195 1.00 90.38 302 LYS A O 1
ATOM 2220 N N . LEU A 1 303 ? -10.902 7.658 42.140 1.00 88.06 303 LEU A N 1
ATOM 2221 C CA . LEU A 1 303 ? -10.371 7.091 40.892 1.00 88.06 303 LEU A CA 1
ATOM 2222 C C . LEU A 1 303 ? -9.875 5.651 41.087 1.00 88.06 303 LEU A C 1
ATOM 2224 O O . LEU A 1 303 ? -10.139 4.789 40.253 1.00 88.06 303 LEU A O 1
ATOM 2228 N N . SER A 1 304 ? -9.218 5.367 42.211 1.00 86.06 304 SER A N 1
ATOM 2229 C CA . SER A 1 304 ? -8.768 4.010 42.539 1.00 86.06 304 SER A CA 1
ATOM 2230 C C . SER A 1 304 ? -9.941 3.051 42.769 1.00 86.06 304 SER A C 1
ATOM 2232 O O . SER A 1 304 ? -9.877 1.888 42.379 1.00 86.06 304 SER A O 1
ATOM 2234 N N . GLU A 1 305 ? -11.030 3.529 43.369 1.00 84.62 305 GLU A N 1
ATOM 2235 C CA . GLU A 1 305 ? -12.276 2.773 43.519 1.00 84.62 305 GLU A CA 1
ATOM 2236 C C . GLU A 1 305 ? -12.941 2.501 42.164 1.00 84.62 305 GLU A C 1
ATOM 2238 O O . GLU A 1 305 ? -13.334 1.368 41.888 1.00 84.62 305 GLU A O 1
ATOM 2243 N N . LEU A 1 306 ? -12.959 3.499 41.274 1.00 82.06 306 LEU A N 1
ATOM 2244 C CA . LEU A 1 306 ? -13.411 3.335 39.893 1.00 82.06 306 LEU A CA 1
ATOM 2245 C C . LEU A 1 306 ? -12.597 2.252 39.161 1.00 82.06 306 LEU A C 1
ATOM 2247 O O . LEU A 1 306 ? -13.156 1.465 38.406 1.00 82.06 306 LEU A O 1
ATOM 2251 N N . LYS A 1 307 ? -11.283 2.156 39.408 1.00 80.12 307 LYS A N 1
ATOM 2252 C CA . LYS A 1 307 ? -10.449 1.069 38.867 1.00 80.12 307 LYS A CA 1
ATOM 2253 C C . LYS A 1 307 ? -10.923 -0.304 39.330 1.00 80.12 307 LYS A C 1
ATOM 2255 O O . LYS A 1 307 ? -11.095 -1.202 38.513 1.00 80.12 307 LYS A O 1
ATOM 2260 N N . LYS A 1 308 ? -11.153 -0.452 40.637 1.00 78.94 308 LYS A N 1
ATOM 2261 C CA . LYS A 1 308 ? -11.601 -1.714 41.235 1.00 78.94 308 LYS A CA 1
ATOM 2262 C C . LYS A 1 308 ? -12.975 -2.119 40.715 1.00 78.94 308 LYS A C 1
ATOM 2264 O O . LYS A 1 308 ? -13.199 -3.306 40.486 1.00 78.94 308 LYS A O 1
ATOM 2269 N N . SER A 1 309 ? -13.878 -1.158 40.497 1.00 72.75 309 SER A N 1
ATOM 2270 C CA . SER A 1 309 ? -15.191 -1.444 39.912 1.00 72.75 309 SER A CA 1
ATOM 2271 C C . SER A 1 309 ? -15.073 -1.897 38.455 1.00 72.75 309 SER A C 1
ATOM 2273 O O . SER A 1 309 ? -15.737 -2.859 38.083 1.00 72.75 309 SER A O 1
ATOM 2275 N N . TYR A 1 310 ? -14.168 -1.306 37.666 1.00 69.31 310 TYR A N 1
ATOM 2276 C CA . TYR A 1 310 ? -13.853 -1.780 36.314 1.00 69.31 310 TYR A CA 1
ATOM 2277 C C . TYR A 1 310 ? -13.247 -3.183 36.299 1.00 69.31 310 TYR A C 1
ATOM 2279 O O . TYR A 1 310 ? -13.676 -4.018 35.511 1.00 69.31 310 TYR A O 1
ATOM 2287 N N . GLU A 1 311 ? -12.274 -3.468 37.162 1.00 70.06 311 GLU A N 1
ATOM 2288 C CA . GLU A 1 311 ? -11.634 -4.788 37.239 1.00 70.06 311 GLU A CA 1
ATOM 2289 C C . GLU A 1 311 ? -12.629 -5.869 37.691 1.00 70.06 311 GLU A C 1
ATOM 2291 O O . GLU A 1 311 ? -12.644 -6.965 37.131 1.00 70.06 311 GLU A O 1
ATOM 2296 N N . SER A 1 312 ? -13.521 -5.529 38.626 1.00 66.50 312 SER A N 1
ATOM 2297 C CA . SER A 1 312 ? -14.602 -6.410 39.095 1.00 66.50 312 SER A CA 1
ATOM 2298 C C . SER A 1 312 ? -15.726 -6.575 38.065 1.00 66.50 312 SER A C 1
ATOM 2300 O O . SER A 1 312 ? -16.393 -7.606 38.030 1.00 66.50 312 SER A O 1
ATOM 2302 N N . ALA A 1 313 ? -15.971 -5.567 37.223 1.00 63.06 313 ALA A N 1
ATOM 2303 C CA . ALA A 1 313 ? -16.902 -5.674 36.104 1.00 63.06 313 ALA A CA 1
ATOM 2304 C C . ALA A 1 313 ? -16.308 -6.534 34.983 1.00 63.06 313 ALA A C 1
ATOM 2306 O O . ALA A 1 313 ? -16.996 -7.410 34.480 1.00 63.06 313 ALA A O 1
ATOM 2307 N N . LYS A 1 314 ? -15.017 -6.368 34.670 1.00 55.53 314 LYS A N 1
ATOM 2308 C CA . LYS A 1 314 ? -14.287 -7.131 33.646 1.00 55.53 314 LYS A CA 1
ATOM 2309 C C . LYS A 1 314 ? -14.169 -8.621 33.993 1.00 55.53 314 LYS A C 1
ATOM 2311 O O . LYS A 1 314 ? -14.284 -9.456 33.102 1.00 55.53 314 LYS A O 1
ATOM 2316 N N . SER A 1 315 ? -13.996 -8.965 35.274 1.00 54.16 315 SER A N 1
ATOM 2317 C CA . SER A 1 315 ? -14.007 -10.362 35.741 1.00 54.16 315 SER A CA 1
ATOM 2318 C C . SER A 1 315 ? -15.398 -11.007 35.720 1.00 54.16 315 SER A C 1
ATOM 2320 O O . SER A 1 315 ? -15.503 -12.223 35.608 1.00 54.16 315 SER A O 1
ATOM 2322 N N . ASN A 1 316 ? -16.463 -10.203 35.803 1.00 49.59 316 ASN A N 1
ATOM 2323 C CA . ASN A 1 316 ? -17.847 -10.664 35.677 1.00 49.59 316 ASN A CA 1
ATOM 2324 C C . ASN A 1 316 ? -18.349 -10.643 34.219 1.00 49.59 316 ASN A C 1
ATOM 2326 O O . ASN A 1 316 ? -19.238 -11.414 33.866 1.00 49.59 316 ASN A O 1
ATOM 2330 N N . GLU A 1 317 ? -17.788 -9.788 33.360 1.00 45.22 317 GLU A N 1
ATOM 2331 C CA . GLU A 1 317 ? -18.092 -9.720 31.928 1.00 45.22 317 GLU A CA 1
ATOM 2332 C C . GLU A 1 317 ? -17.481 -10.887 31.159 1.00 45.22 317 GLU A C 1
ATOM 2334 O O . GLU A 1 317 ? -18.150 -11.397 30.269 1.00 45.22 317 GLU A O 1
ATOM 2339 N N . SER A 1 318 ? -16.302 -11.401 31.538 1.00 44.62 318 SER A N 1
ATOM 2340 C CA . SER A 1 318 ? -15.753 -12.628 30.929 1.00 44.62 318 SER A CA 1
ATOM 2341 C C . SER A 1 318 ? -16.666 -13.851 31.101 1.00 44.62 318 SER A C 1
ATOM 2343 O O . SER A 1 318 ? -16.585 -14.776 30.302 1.00 44.62 318 SER A O 1
ATOM 2345 N N . ALA A 1 319 ? -17.578 -13.830 32.082 1.00 44.81 319 ALA A N 1
ATOM 2346 C CA . ALA A 1 319 ? -18.622 -14.837 32.278 1.00 44.81 319 ALA A CA 1
ATOM 2347 C C . ALA A 1 319 ? -19.940 -14.534 31.525 1.00 44.81 319 ALA A C 1
ATOM 2349 O O . ALA A 1 319 ? -20.818 -15.389 31.468 1.00 44.81 319 ALA A O 1
ATOM 2350 N N . LYS A 1 320 ? -20.100 -13.331 30.951 1.00 43.66 320 LYS A N 1
ATOM 2351 C CA . LYS A 1 320 ? -21.292 -12.880 30.198 1.00 43.66 320 LYS A CA 1
ATOM 2352 C C . LYS A 1 320 ? -21.054 -12.680 28.696 1.00 43.66 320 LYS A C 1
ATOM 2354 O O . LYS A 1 320 ? -21.999 -12.372 27.969 1.00 43.66 320 LYS A O 1
ATOM 2359 N N . VAL A 1 321 ? -19.822 -12.867 28.214 1.00 42.62 321 VAL A N 1
ATOM 2360 C CA . VAL A 1 321 ? -19.462 -12.777 26.784 1.00 42.62 321 VAL A CA 1
ATOM 2361 C C . VAL A 1 321 ? -20.284 -13.747 25.909 1.00 42.62 321 VAL A C 1
ATOM 2363 O O . VAL A 1 321 ? -20.543 -13.424 24.751 1.00 42.62 321 VAL A O 1
ATOM 2366 N N . ASP A 1 322 ? -20.829 -14.831 26.470 1.00 44.06 322 ASP A N 1
ATOM 2367 C CA . ASP A 1 322 ? -21.735 -15.757 25.764 1.00 44.06 322 ASP A CA 1
ATOM 2368 C C . ASP A 1 322 ? -23.134 -15.177 25.462 1.00 44.06 322 ASP A C 1
ATOM 2370 O O . ASP A 1 322 ? -23.858 -15.693 24.609 1.00 44.06 322 ASP A O 1
ATOM 2374 N N . GLU A 1 323 ? -23.537 -14.082 26.116 1.00 40.28 323 GLU A N 1
ATOM 2375 C CA . GLU A 1 323 ? -24.887 -13.514 25.981 1.00 40.28 323 GLU A CA 1
ATOM 2376 C C . GLU A 1 323 ? -24.923 -12.258 25.086 1.00 40.28 323 GLU A C 1
ATOM 2378 O O . GLU A 1 323 ? -25.906 -12.003 24.389 1.00 40.28 323 GLU A O 1
ATOM 2383 N N . VAL A 1 324 ? -23.816 -11.506 25.011 1.00 37.53 324 VAL A N 1
ATOM 2384 C CA . VAL A 1 324 ? -23.701 -10.261 24.219 1.00 37.53 324 VAL A CA 1
ATOM 2385 C C . VAL A 1 324 ? -23.628 -10.525 22.706 1.00 37.53 324 VAL A C 1
ATOM 2387 O O . VAL A 1 324 ? -24.003 -9.661 21.911 1.00 37.53 324 VAL A O 1
ATOM 2390 N N . ALA A 1 325 ? -23.276 -11.746 22.287 1.00 43.75 325 ALA A N 1
ATOM 2391 C CA . ALA A 1 325 ? -23.361 -12.177 20.888 1.00 43.75 325 ALA A CA 1
ATOM 2392 C C . ALA A 1 325 ? -24.790 -12.081 20.304 1.00 43.75 325 ALA A C 1
ATOM 2394 O O . ALA A 1 325 ? -24.946 -12.000 19.088 1.00 43.75 325 ALA A O 1
ATOM 2395 N N . LYS A 1 326 ? -25.831 -12.020 21.151 1.00 44.34 326 LYS A N 1
ATOM 2396 C CA . LYS A 1 326 ? -27.239 -11.930 20.727 1.00 44.34 326 LYS A CA 1
ATOM 2397 C C . LYS A 1 326 ? -27.778 -10.503 20.538 1.00 44.34 326 LYS A C 1
ATOM 2399 O O . LYS A 1 326 ? -28.901 -10.362 20.071 1.00 44.34 326 LYS A O 1
ATOM 2404 N N . LEU A 1 327 ? -27.028 -9.444 20.872 1.00 34.97 327 LEU A N 1
ATOM 2405 C CA . LEU A 1 327 ? -27.555 -8.060 20.906 1.00 34.97 327 LEU A CA 1
ATOM 2406 C C . LEU A 1 327 ? -27.005 -7.106 19.825 1.00 34.97 327 LEU A C 1
ATOM 2408 O O . LEU A 1 327 ? -27.344 -5.924 19.823 1.00 34.97 327 LEU A O 1
ATOM 2412 N N . ASN A 1 328 ? -26.214 -7.594 18.866 1.00 34.91 328 ASN A N 1
ATOM 2413 C CA . ASN A 1 328 ? -25.622 -6.767 17.800 1.00 34.91 328 ASN A CA 1
ATOM 2414 C C . ASN A 1 328 ? -26.556 -6.439 16.607 1.00 34.91 328 ASN A C 1
ATOM 2416 O O . ASN A 1 328 ? -26.080 -5.968 15.579 1.00 34.91 328 ASN A O 1
ATOM 2420 N N . GLU A 1 329 ? -27.876 -6.616 16.724 1.00 37.69 329 GLU A N 1
ATOM 2421 C CA . GLU A 1 329 ? -28.832 -6.348 15.628 1.00 37.69 329 GLU A CA 1
ATOM 2422 C C . GLU A 1 329 ? -29.326 -4.892 15.502 1.00 37.69 329 GLU A C 1
ATOM 2424 O O . GLU A 1 329 ? -30.117 -4.592 14.610 1.00 37.69 329 GLU A O 1
ATOM 2429 N N . VAL A 1 330 ? -28.877 -3.943 16.334 1.00 35.78 330 VAL A N 1
ATOM 2430 C CA . VAL A 1 330 ? -29.418 -2.564 16.300 1.00 35.78 330 VAL A CA 1
ATOM 2431 C C . VAL A 1 330 ? -28.320 -1.502 16.214 1.00 35.78 330 VAL A C 1
ATOM 2433 O O . VAL A 1 330 ? -28.157 -0.655 17.090 1.00 35.78 330 VAL A O 1
ATOM 2436 N N . ALA A 1 331 ? -27.574 -1.510 15.111 1.00 33.44 331 ALA A N 1
ATOM 2437 C CA . ALA A 1 331 ? -26.850 -0.338 14.626 1.00 33.44 331 ALA A CA 1
ATOM 2438 C C . ALA A 1 331 ? -27.377 -0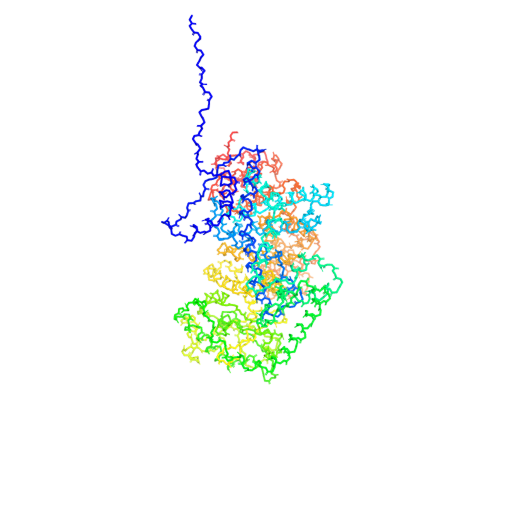.016 13.225 1.00 33.44 331 ALA A C 1
ATOM 2440 O O . ALA A 1 331 ? -27.353 -0.877 12.350 1.00 33.44 331 ALA A O 1
ATOM 2441 N N . LYS A 1 332 ? -27.894 1.204 13.014 1.00 34.62 332 LYS A N 1
ATOM 2442 C CA . LYS A 1 332 ? -28.304 1.641 11.673 1.00 34.62 332 LYS A CA 1
ATOM 2443 C C . LYS A 1 332 ? -27.082 1.552 10.749 1.00 34.62 332 LYS A C 1
ATOM 2445 O O . LYS A 1 332 ? -26.097 2.233 11.046 1.00 34.62 332 LYS A O 1
ATOM 2450 N N . PRO A 1 333 ? -27.132 0.737 9.684 1.00 33.00 333 PRO A N 1
ATOM 2451 C CA . PRO A 1 333 ? -26.006 0.578 8.784 1.00 33.00 333 PRO A CA 1
ATOM 2452 C C . PRO A 1 333 ? -25.786 1.906 8.057 1.00 33.00 333 PRO A C 1
ATOM 2454 O O . PRO A 1 333 ? -26.739 2.525 7.577 1.00 33.00 333 PRO A O 1
ATOM 2457 N N . LEU A 1 334 ? -24.531 2.351 7.979 1.00 37.09 334 LEU A N 1
ATOM 2458 C CA . LEU A 1 334 ? -24.129 3.123 6.809 1.00 37.09 334 LEU A CA 1
ATOM 2459 C C . LEU A 1 334 ? -24.483 2.227 5.622 1.00 37.09 334 LEU A C 1
ATOM 2461 O O . LEU A 1 334 ? -24.198 1.035 5.673 1.00 37.09 334 LEU A O 1
ATOM 2465 N N . GLU A 1 335 ? -25.196 2.737 4.619 1.00 41.88 335 GLU A N 1
ATOM 2466 C CA . GLU A 1 335 ? -25.532 1.922 3.452 1.00 41.88 335 GLU A CA 1
ATOM 2467 C C . GLU A 1 335 ? -24.229 1.343 2.893 1.00 41.88 335 GLU A C 1
ATOM 2469 O O . GLU A 1 335 ? -23.408 2.069 2.324 1.00 41.88 335 GLU A O 1
ATOM 2474 N N . ARG A 1 336 ? -24.010 0.034 3.103 1.00 54.22 336 ARG A N 1
ATOM 2475 C CA . ARG A 1 336 ? -23.017 -0.722 2.344 1.00 54.22 336 ARG A CA 1
ATOM 2476 C C . ARG A 1 336 ? -23.227 -0.336 0.898 1.00 54.22 336 ARG A C 1
ATOM 2478 O O . ARG A 1 336 ? -24.375 -0.298 0.449 1.00 54.22 336 ARG A O 1
ATOM 2485 N N . VAL A 1 337 ? -22.139 -0.078 0.177 1.00 67.00 337 VAL A N 1
ATOM 2486 C CA . VAL A 1 337 ? -22.230 0.057 -1.276 1.00 67.00 337 VAL A CA 1
ATOM 2487 C C . VAL A 1 337 ? -22.971 -1.180 -1.762 1.00 67.00 337 VAL A C 1
ATOM 2489 O O . VAL A 1 337 ? -22.481 -2.298 -1.585 1.00 67.00 337 VAL A O 1
ATOM 2492 N N . ALA A 1 338 ? -24.197 -0.980 -2.250 1.00 79.69 338 ALA A N 1
ATOM 2493 C CA . ALA A 1 338 ? -25.059 -2.080 -2.626 1.00 79.69 338 ALA A CA 1
ATOM 2494 C C . ALA A 1 338 ? -24.323 -2.857 -3.715 1.00 79.69 338 ALA A C 1
ATOM 2496 O O . ALA A 1 338 ? -24.042 -2.315 -4.787 1.00 79.69 338 ALA A O 1
ATOM 2497 N N . LEU A 1 339 ? -23.940 -4.098 -3.403 1.00 89.38 339 LEU A N 1
ATOM 2498 C CA . LEU A 1 339 ? -23.333 -4.969 -4.396 1.00 89.38 339 LEU A CA 1
ATOM 2499 C C . LEU A 1 339 ? -24.316 -5.086 -5.552 1.00 89.38 339 LEU A C 1
ATOM 2501 O O . LEU A 1 339 ? -25.507 -5.327 -5.341 1.00 89.38 339 LEU A O 1
ATOM 2505 N N . THR A 1 340 ? -23.815 -4.941 -6.773 1.00 93.56 340 THR A N 1
ATOM 2506 C CA . THR A 1 340 ? -24.613 -5.319 -7.938 1.00 93.56 340 THR A CA 1
ATOM 2507 C C . THR A 1 340 ? -24.985 -6.799 -7.831 1.00 93.56 340 THR A C 1
ATOM 2509 O O . THR A 1 340 ? -24.274 -7.590 -7.202 1.00 93.56 340 THR A O 1
ATOM 2512 N N . GLU A 1 341 ? -26.092 -7.199 -8.456 1.00 93.75 341 GLU A N 1
ATOM 2513 C CA . GLU A 1 341 ? -26.517 -8.602 -8.469 1.00 93.75 341 GLU A CA 1
ATOM 2514 C C . GLU A 1 341 ? -25.407 -9.523 -9.001 1.00 93.75 341 GLU A C 1
ATOM 2516 O O . GLU A 1 341 ? -25.156 -10.589 -8.438 1.00 93.75 341 GLU A O 1
ATOM 2521 N N . GLU A 1 342 ? -24.673 -9.066 -10.020 1.00 94.38 342 GLU A N 1
ATOM 2522 C CA . GLU A 1 342 ? -23.529 -9.775 -10.592 1.00 94.38 342 GLU A CA 1
ATOM 2523 C C . GLU A 1 342 ? -22.366 -9.913 -9.599 1.00 94.38 342 GLU A C 1
ATOM 2525 O O . GLU A 1 342 ? -21.799 -11.000 -9.469 1.00 94.38 342 GLU A O 1
ATOM 2530 N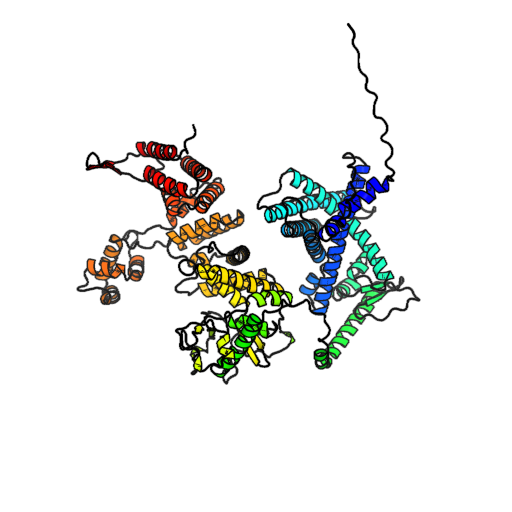 N . GLN A 1 343 ? -22.023 -8.855 -8.856 1.00 95.12 343 GLN A N 1
ATOM 2531 C CA . GLN A 1 343 ? -20.992 -8.930 -7.816 1.00 95.12 343 GLN A CA 1
ATOM 2532 C C . GLN A 1 343 ? -21.409 -9.875 -6.691 1.00 95.12 343 GLN A C 1
ATOM 2534 O O . GLN A 1 343 ? -20.622 -10.729 -6.292 1.00 95.12 343 GLN A O 1
ATOM 2539 N N . ALA A 1 344 ? -22.649 -9.774 -6.211 1.00 94.81 344 ALA A N 1
ATOM 2540 C CA . ALA A 1 344 ? -23.167 -10.661 -5.175 1.00 94.81 344 ALA A CA 1
ATOM 2541 C C . ALA A 1 344 ? -23.187 -12.127 -5.641 1.00 94.81 344 ALA A C 1
ATOM 2543 O O . ALA A 1 344 ? -22.849 -13.026 -4.874 1.00 94.81 344 ALA A O 1
ATOM 2544 N N . LYS A 1 345 ? -23.544 -12.377 -6.908 1.00 96.12 345 LYS A N 1
ATOM 2545 C CA . LYS A 1 345 ? -23.473 -13.707 -7.523 1.00 96.12 345 LYS A CA 1
ATOM 2546 C C . LYS A 1 345 ? -22.031 -14.212 -7.583 1.00 96.12 345 LYS A C 1
ATOM 2548 O O . LYS A 1 345 ? -21.765 -15.308 -7.111 1.00 96.12 345 LYS A O 1
ATOM 2553 N N . THR A 1 346 ? -21.110 -13.397 -8.092 1.00 96.56 346 THR A N 1
ATOM 2554 C CA . THR A 1 346 ? -19.683 -13.741 -8.215 1.00 96.56 346 THR A CA 1
ATOM 2555 C C . THR A 1 346 ? -19.057 -14.065 -6.858 1.00 96.56 346 THR A C 1
ATOM 2557 O O . THR A 1 346 ? -18.272 -15.002 -6.747 1.00 96.56 346 THR A O 1
ATOM 2560 N N . LEU A 1 347 ? -19.425 -13.315 -5.818 1.00 96.50 347 LEU A N 1
ATOM 2561 C CA . LEU A 1 347 ? -18.929 -13.506 -4.460 1.00 96.50 347 LEU A CA 1
ATOM 2562 C C . LEU A 1 347 ? -19.391 -14.847 -3.862 1.00 96.50 347 LEU A C 1
ATOM 2564 O O . LEU A 1 347 ? -18.568 -15.601 -3.346 1.00 96.50 347 LEU A O 1
ATOM 2568 N N . ARG A 1 348 ? -20.674 -15.197 -4.036 1.00 96.56 348 ARG A N 1
ATOM 2569 C CA . ARG A 1 348 ? -21.204 -16.521 -3.662 1.00 96.56 348 ARG A CA 1
ATOM 2570 C C . ARG A 1 348 ? -20.527 -17.649 -4.442 1.00 96.56 348 ARG A C 1
ATOM 2572 O O . ARG A 1 348 ? -20.073 -18.618 -3.845 1.00 96.56 348 ARG A O 1
ATOM 2579 N N . SER A 1 349 ? -20.367 -17.482 -5.755 1.00 97.44 349 SER A N 1
ATOM 2580 C CA . SER A 1 349 ? -19.647 -18.436 -6.607 1.00 97.44 349 SER A CA 1
ATOM 2581 C C . SER A 1 349 ? -18.196 -18.651 -6.163 1.00 97.44 349 SER A C 1
ATOM 2583 O O . SER A 1 349 ? -17.685 -19.765 -6.253 1.00 97.44 349 SER A O 1
ATOM 2585 N N . ALA A 1 350 ? -17.525 -17.611 -5.654 1.00 97.88 350 ALA A N 1
ATOM 2586 C CA . ALA A 1 350 ? -16.177 -17.725 -5.103 1.00 97.88 350 ALA A CA 1
ATOM 2587 C C . ALA A 1 350 ? -16.136 -18.601 -3.841 1.00 97.88 350 ALA A C 1
ATOM 2589 O O . ALA A 1 350 ? -15.230 -19.427 -3.705 1.00 97.88 350 ALA A O 1
ATOM 2590 N N . ALA A 1 351 ? -17.121 -18.459 -2.950 1.00 97.88 351 ALA A N 1
ATOM 2591 C CA . ALA A 1 351 ? -17.265 -19.318 -1.779 1.00 97.88 351 ALA A CA 1
ATOM 2592 C C . ALA A 1 351 ? -17.544 -20.773 -2.180 1.00 97.88 351 ALA A C 1
ATOM 2594 O O . ALA A 1 351 ? -16.823 -21.668 -1.737 1.00 97.88 351 ALA A O 1
ATOM 2595 N N . ASP A 1 352 ? -18.509 -21.008 -3.073 1.00 97.56 352 ASP A N 1
ATOM 2596 C CA . ASP A 1 352 ? -18.846 -22.347 -3.574 1.00 97.56 352 ASP A CA 1
ATOM 2597 C C . ASP A 1 352 ? -17.629 -23.030 -4.211 1.00 97.56 352 ASP A C 1
ATOM 2599 O O . ASP A 1 352 ? -17.298 -24.176 -3.891 1.00 97.56 352 ASP A O 1
ATOM 2603 N N . PHE A 1 353 ? -16.894 -22.294 -5.051 1.00 97.75 353 PHE A N 1
ATOM 2604 C CA . PHE A 1 353 ? -15.665 -22.795 -5.650 1.00 97.75 353 PHE A CA 1
ATOM 2605 C C . PHE A 1 353 ? -14.603 -23.131 -4.600 1.00 97.75 353 PHE A C 1
ATOM 2607 O O . PHE A 1 353 ? -14.016 -24.210 -4.658 1.00 97.75 353 PHE A O 1
ATOM 2614 N N . ALA A 1 354 ? -14.366 -22.264 -3.612 1.00 97.94 354 ALA A N 1
ATOM 2615 C CA . ALA A 1 354 ? -13.412 -22.549 -2.543 1.00 97.94 354 ALA A CA 1
ATOM 2616 C C . ALA A 1 354 ? -13.827 -23.778 -1.716 1.00 97.94 354 ALA A C 1
ATOM 2618 O O . ALA A 1 354 ? -12.975 -24.595 -1.349 1.00 97.94 354 ALA A O 1
ATOM 2619 N N . HIS A 1 355 ? -15.124 -23.951 -1.450 1.00 97.44 355 HIS A N 1
ATOM 2620 C CA . HIS A 1 355 ? -15.665 -25.128 -0.776 1.00 97.44 355 HIS A CA 1
ATOM 2621 C C . HIS A 1 355 ? -15.332 -26.418 -1.533 1.00 97.44 355 HIS A C 1
ATOM 2623 O O . HIS A 1 355 ? -14.759 -27.328 -0.927 1.00 97.44 355 HIS A O 1
ATOM 2629 N N . GLU A 1 356 ? -15.645 -26.478 -2.830 1.00 97.31 356 GLU A N 1
ATOM 2630 C CA . GLU A 1 356 ? -15.368 -27.640 -3.683 1.00 97.31 356 GLU A CA 1
ATOM 2631 C C . GLU A 1 356 ? -13.867 -27.885 -3.867 1.00 97.31 356 GLU A C 1
ATOM 2633 O O . GLU A 1 356 ? -13.399 -29.021 -3.766 1.00 97.31 356 GLU A O 1
ATOM 2638 N N . LEU A 1 357 ? -13.096 -26.818 -4.088 1.00 96.25 357 LEU A N 1
ATOM 2639 C CA . LEU A 1 357 ? -11.650 -26.880 -4.264 1.00 96.25 357 LEU A CA 1
ATOM 2640 C C . LEU A 1 357 ? -10.981 -27.494 -3.034 1.00 96.25 357 LEU A C 1
ATOM 2642 O O . LEU A 1 357 ? -10.219 -28.447 -3.156 1.00 96.25 357 LEU A O 1
ATOM 2646 N N . THR A 1 358 ? -11.293 -26.981 -1.845 1.00 95.81 358 THR A N 1
ATOM 2647 C CA . THR A 1 358 ? -10.669 -27.439 -0.593 1.00 95.81 358 THR A CA 1
ATOM 2648 C C . THR A 1 358 ? -11.190 -28.793 -0.113 1.00 95.81 358 THR A C 1
ATOM 2650 O O . THR A 1 358 ? -10.539 -29.432 0.707 1.00 95.81 358 THR A O 1
ATOM 2653 N N . ALA A 1 359 ? -12.337 -29.261 -0.617 1.00 94.62 359 ALA A N 1
ATOM 2654 C CA . ALA A 1 359 ? -12.785 -30.637 -0.405 1.00 94.62 359 ALA A CA 1
ATOM 2655 C C . ALA A 1 359 ? -11.924 -31.645 -1.187 1.00 94.62 359 ALA A C 1
ATOM 2657 O O . ALA A 1 359 ? -11.687 -32.752 -0.712 1.00 94.62 359 ALA A O 1
ATOM 2658 N N . ARG A 1 360 ? -11.436 -31.255 -2.372 1.00 94.06 360 ARG A N 1
ATOM 2659 C CA . ARG A 1 360 ? -10.563 -32.083 -3.224 1.00 94.06 360 ARG A CA 1
ATOM 2660 C C . ARG A 1 360 ? -9.090 -31.947 -2.865 1.00 94.06 360 ARG A C 1
ATOM 2662 O O . ARG A 1 360 ? -8.348 -32.920 -2.921 1.00 94.06 360 ARG A O 1
ATOM 2669 N N . PHE A 1 361 ? -8.684 -30.736 -2.503 1.00 93.69 361 PHE A N 1
ATOM 2670 C CA . PHE A 1 361 ? -7.323 -30.375 -2.133 1.00 93.69 361 PHE A CA 1
ATOM 2671 C C . PHE A 1 361 ? -7.347 -29.780 -0.718 1.00 93.69 361 PHE A C 1
ATOM 2673 O O . PHE A 1 361 ? -7.450 -28.565 -0.566 1.00 93.69 361 PHE A O 1
ATOM 2680 N N . PRO A 1 362 ? -7.305 -30.601 0.345 1.00 93.50 362 PRO A N 1
ATOM 2681 C CA . PRO A 1 362 ? -7.385 -30.098 1.713 1.00 93.50 362 PRO A CA 1
ATOM 2682 C C . PRO A 1 362 ? -6.273 -29.092 2.043 1.00 93.50 362 PRO A C 1
ATOM 2684 O O . PRO A 1 362 ? -5.082 -29.366 1.870 1.00 93.50 362 PRO A O 1
ATOM 2687 N N . GLN A 1 363 ? -6.658 -27.922 2.566 1.00 93.44 363 GLN A N 1
ATOM 2688 C CA . GLN A 1 363 ? -5.699 -26.921 3.059 1.00 93.44 363 GLN A CA 1
ATOM 2689 C C . GLN A 1 363 ? -5.010 -27.353 4.346 1.00 93.44 363 GLN A C 1
ATOM 2691 O O . GLN A 1 363 ? -3.976 -26.793 4.686 1.00 93.44 363 GLN A O 1
ATOM 2696 N N . VAL A 1 364 ? -5.590 -28.315 5.056 1.00 91.69 364 VAL A N 1
ATOM 2697 C CA . VAL A 1 364 ? -5.096 -28.844 6.320 1.00 91.69 364 VAL A CA 1
ATOM 2698 C C . VAL A 1 364 ? -4.887 -30.338 6.135 1.00 91.69 364 VAL A C 1
ATOM 2700 O O . VAL A 1 364 ? -5.787 -31.027 5.653 1.00 91.69 364 VAL A O 1
ATOM 2703 N N . ASP A 1 365 ? -3.692 -30.826 6.453 1.00 88.75 365 ASP A N 1
ATOM 2704 C CA . ASP A 1 365 ? -3.381 -32.251 6.383 1.00 88.75 365 ASP A CA 1
ATOM 2705 C C . ASP A 1 365 ? -3.991 -33.038 7.562 1.00 88.75 365 ASP A C 1
ATOM 2707 O O . ASP A 1 365 ? -4.564 -32.477 8.498 1.00 88.75 365 ASP A O 1
ATOM 2711 N N . ALA A 1 366 ? -3.844 -34.364 7.537 1.00 88.31 366 ALA A N 1
ATOM 2712 C CA . ALA A 1 366 ? -4.341 -35.243 8.598 1.00 88.31 366 ALA A CA 1
ATOM 2713 C C . ALA A 1 366 ? -3.699 -34.989 9.979 1.00 88.31 366 ALA A C 1
ATOM 2715 O O . ALA A 1 366 ? -4.247 -35.419 10.991 1.00 88.31 366 ALA A O 1
ATOM 2716 N N . ASN A 1 367 ? -2.557 -34.296 10.031 1.00 85.94 367 ASN A N 1
ATOM 2717 C CA . ASN A 1 367 ? -1.856 -33.942 11.264 1.00 85.94 367 ASN A CA 1
ATOM 2718 C C . ASN A 1 367 ? -2.255 -32.554 11.784 1.00 85.94 367 ASN A C 1
ATOM 2720 O O . ASN A 1 367 ? -1.724 -32.110 12.801 1.00 85.94 367 ASN A O 1
ATOM 2724 N N . GLY A 1 368 ? -3.159 -31.853 11.095 1.00 87.31 368 GLY A N 1
ATOM 2725 C CA . GLY A 1 368 ? -3.532 -30.494 11.451 1.00 87.31 368 GLY A CA 1
ATOM 2726 C C . GLY A 1 368 ? -2.478 -29.457 11.059 1.00 87.31 368 GLY A C 1
ATOM 2727 O O . GLY A 1 368 ? -2.346 -28.451 11.745 1.00 87.31 368 GLY A O 1
ATOM 2728 N N . ASN A 1 369 ? -1.709 -29.678 9.992 1.00 87.88 369 ASN A N 1
ATOM 2729 C CA . ASN A 1 369 ? -0.814 -28.664 9.439 1.00 87.88 369 ASN A CA 1
ATOM 2730 C C . ASN A 1 369 ? -1.442 -27.994 8.224 1.00 87.88 369 ASN A C 1
ATOM 2732 O O . ASN A 1 369 ? -1.974 -28.663 7.337 1.00 87.88 369 ASN A O 1
ATOM 2736 N N . ILE A 1 370 ? -1.308 -26.672 8.139 1.00 89.75 370 ILE A N 1
ATOM 2737 C CA . ILE A 1 370 ? -1.669 -25.925 6.938 1.00 89.75 370 ILE A CA 1
ATOM 2738 C C . ILE A 1 370 ? -0.676 -26.285 5.825 1.00 89.75 370 ILE A C 1
ATOM 2740 O O . ILE A 1 370 ? 0.541 -26.211 5.993 1.00 89.75 370 ILE A O 1
ATOM 2744 N N . ASN A 1 371 ? -1.221 -26.663 4.676 1.00 89.62 371 ASN A N 1
ATOM 2745 C CA . ASN A 1 371 ? -0.521 -27.095 3.474 1.00 89.62 371 ASN A CA 1
ATOM 2746 C C . ASN A 1 371 ? -0.290 -25.941 2.497 1.00 89.62 371 ASN A C 1
ATOM 2748 O O . ASN A 1 371 ? 0.773 -25.826 1.893 1.00 89.62 371 ASN A O 1
ATOM 2752 N N . TYR A 1 372 ? -1.301 -25.098 2.308 1.00 92.00 372 TYR A N 1
ATOM 2753 C CA . TYR A 1 372 ? -1.243 -23.966 1.394 1.00 92.00 372 TYR A CA 1
ATOM 2754 C C . TYR A 1 372 ? -2.314 -22.937 1.746 1.00 92.00 372 TYR A C 1
ATOM 2756 O O . TYR A 1 372 ? -3.349 -23.268 2.331 1.00 92.00 372 TYR A O 1
ATOM 2764 N N . TYR A 1 373 ? -2.088 -21.701 1.316 1.00 93.25 373 TYR A N 1
ATOM 2765 C CA . TYR A 1 373 ? -3.076 -20.636 1.405 1.00 93.25 373 TYR A CA 1
ATOM 2766 C C . TYR A 1 373 ? -3.703 -20.359 0.038 1.00 93.25 373 TYR A C 1
ATOM 2768 O O . TYR A 1 373 ? -3.008 -20.381 -0.977 1.00 93.25 373 TYR A O 1
ATOM 2776 N N . LEU A 1 374 ? -5.003 -20.070 -0.012 1.00 95.31 374 LEU A N 1
ATOM 2777 C CA . LEU A 1 374 ? -5.605 -19.485 -1.215 1.00 95.31 374 LEU A CA 1
ATOM 2778 C C . LEU A 1 374 ? -5.083 -18.055 -1.371 1.00 95.31 374 LEU A C 1
ATOM 2780 O O . LEU A 1 374 ? -4.930 -17.352 -0.375 1.00 95.31 374 LEU A O 1
ATOM 2784 N N . ALA A 1 375 ? -4.796 -17.615 -2.591 1.00 93.00 375 ALA A N 1
ATOM 2785 C CA . ALA A 1 375 ? -4.180 -16.315 -2.833 1.00 93.00 375 ALA A CA 1
ATOM 2786 C C . ALA A 1 375 ? -4.933 -15.517 -3.908 1.00 93.00 375 ALA A C 1
ATOM 2788 O O . ALA A 1 375 ? -6.014 -15.900 -4.372 1.00 93.00 375 ALA A O 1
ATOM 2789 N N . GLY A 1 376 ? -4.374 -14.356 -4.250 1.00 90.69 376 GLY A N 1
ATOM 2790 C CA . GLY A 1 376 ? -4.854 -13.520 -5.341 1.00 90.69 376 GLY A CA 1
ATOM 2791 C C . GLY A 1 376 ? -6.314 -13.107 -5.193 1.00 90.69 376 GLY A C 1
ATOM 2792 O O . GLY A 1 376 ? -6.771 -12.715 -4.119 1.00 90.69 376 GLY A O 1
ATOM 2793 N N . SER A 1 377 ? -7.054 -13.166 -6.300 1.00 92.56 377 SER A N 1
ATOM 2794 C CA . SER A 1 377 ? -8.408 -12.600 -6.333 1.00 92.56 377 SER A CA 1
ATOM 2795 C C . SER A 1 377 ? -9.432 -13.415 -5.544 1.00 92.56 377 SER A C 1
ATOM 2797 O O . SER A 1 377 ? -10.344 -12.841 -4.951 1.00 92.56 377 SER A O 1
ATOM 2799 N N . LEU A 1 378 ? -9.273 -14.743 -5.520 1.00 96.00 378 LEU A N 1
ATOM 2800 C CA . LEU A 1 378 ? -10.148 -15.637 -4.765 1.00 96.00 378 LEU A CA 1
ATOM 2801 C C . LEU A 1 378 ? -10.043 -15.354 -3.262 1.00 96.00 378 LEU A C 1
ATOM 2803 O O . LEU A 1 378 ? -11.063 -15.195 -2.602 1.00 96.00 378 LEU A O 1
ATOM 2807 N N . ALA A 1 379 ? -8.820 -15.211 -2.742 1.00 95.81 379 ALA A N 1
ATOM 2808 C CA . ALA A 1 379 ? -8.575 -14.876 -1.340 1.00 95.81 379 ALA A CA 1
ATOM 2809 C C . ALA A 1 379 ? -9.273 -13.578 -0.909 1.00 95.81 379 ALA A C 1
ATOM 2811 O O . ALA A 1 379 ? -9.957 -13.551 0.113 1.00 95.81 379 ALA A O 1
ATOM 2812 N N . THR A 1 380 ? -9.145 -12.513 -1.707 1.00 95.31 380 THR A N 1
ATOM 2813 C CA . THR A 1 380 ? -9.793 -11.227 -1.418 1.00 95.31 380 THR A CA 1
ATOM 2814 C C . THR A 1 380 ? -11.317 -11.346 -1.425 1.00 95.31 380 THR A C 1
ATOM 2816 O O . THR A 1 380 ? -11.970 -10.787 -0.549 1.00 95.31 380 THR A O 1
ATOM 2819 N N . MET A 1 381 ? -11.899 -12.100 -2.362 1.00 97.38 381 MET A N 1
ATOM 2820 C CA . MET A 1 381 ? -13.347 -12.332 -2.388 1.00 97.38 381 MET A CA 1
ATOM 2821 C C . MET A 1 381 ? -13.828 -13.136 -1.179 1.00 97.38 381 MET A C 1
ATOM 2823 O O . MET A 1 381 ? -14.826 -12.765 -0.573 1.00 97.38 381 MET A O 1
ATOM 2827 N N . LEU A 1 382 ? -13.099 -14.170 -0.758 1.00 97.50 382 LEU A N 1
ATOM 2828 C CA . LEU A 1 382 ? -13.455 -14.912 0.453 1.00 97.50 382 LEU A CA 1
ATOM 2829 C C . LEU A 1 382 ? -13.366 -14.035 1.708 1.00 97.50 382 LEU A C 1
ATOM 2831 O O . LEU A 1 382 ? -14.229 -14.128 2.574 1.00 97.50 382 LEU A O 1
ATOM 2835 N N . LEU A 1 383 ? -12.375 -13.141 1.794 1.00 96.56 383 LEU A N 1
ATOM 2836 C CA . LEU A 1 383 ? -12.289 -12.160 2.881 1.00 96.56 383 LEU A CA 1
ATOM 2837 C C . LEU A 1 383 ? -13.509 -11.228 2.905 1.00 96.56 383 LEU A C 1
ATOM 2839 O O . LEU A 1 383 ? -14.024 -10.920 3.979 1.00 96.56 383 LEU A O 1
ATOM 2843 N N . ILE A 1 384 ? -13.981 -10.795 1.731 1.00 96.12 384 ILE A N 1
ATOM 2844 C CA . ILE A 1 384 ? -15.178 -9.956 1.610 1.00 96.12 384 ILE A CA 1
ATOM 2845 C C . ILE A 1 384 ? -16.427 -10.731 2.052 1.00 96.12 384 ILE A C 1
ATOM 2847 O O . ILE A 1 384 ? -17.199 -10.221 2.866 1.00 96.12 384 ILE A O 1
ATOM 2851 N N . GLU A 1 385 ? -16.601 -11.962 1.563 1.00 95.88 385 GLU A N 1
ATOM 2852 C CA . GLU A 1 385 ? -17.739 -12.827 1.905 1.00 95.88 385 GLU A CA 1
ATOM 2853 C C . GLU A 1 385 ? -17.752 -13.192 3.398 1.00 95.88 385 GLU A C 1
ATOM 2855 O O . GLU A 1 385 ? -18.803 -13.186 4.035 1.00 95.88 385 GLU A O 1
ATOM 2860 N N . GLY A 1 386 ? -16.577 -13.399 3.999 1.00 94.81 386 GLY A N 1
ATOM 2861 C CA . GLY A 1 386 ? -16.401 -13.619 5.440 1.00 94.81 386 GLY A CA 1
ATOM 2862 C C . GLY A 1 386 ? -16.583 -12.363 6.302 1.00 94.81 386 GLY A C 1
ATOM 2863 O O . GLY A 1 386 ? -16.269 -12.358 7.494 1.00 94.81 386 GLY A O 1
ATOM 2864 N N . GLY A 1 387 ? -17.056 -11.259 5.714 1.00 93.62 387 GLY A N 1
ATOM 2865 C CA . GLY A 1 387 ? -17.340 -10.013 6.420 1.00 93.62 387 GLY A CA 1
ATOM 2866 C C . GLY A 1 387 ? -16.096 -9.269 6.906 1.00 93.62 387 GLY A C 1
ATOM 2867 O O . GLY A 1 387 ? -16.192 -8.499 7.861 1.00 93.62 387 GLY A O 1
ATOM 2868 N N . GLY A 1 388 ? -14.935 -9.506 6.289 1.00 92.56 388 GLY A N 1
ATOM 2869 C CA . GLY A 1 388 ? -13.684 -8.817 6.606 1.00 92.56 388 GLY A CA 1
ATOM 2870 C C . GLY A 1 388 ? -13.054 -9.222 7.935 1.00 92.56 388 GLY A C 1
ATOM 2871 O O . GLY A 1 388 ? -12.162 -8.523 8.416 1.00 92.56 388 GLY A O 1
ATOM 2872 N N . LYS A 1 389 ? -13.523 -10.310 8.554 1.00 93.19 389 LYS A N 1
ATOM 2873 C CA . LYS A 1 389 ? -12.962 -10.851 9.794 1.00 93.19 389 LYS A CA 1
ATOM 2874 C C . LYS A 1 389 ? -11.864 -11.849 9.470 1.00 93.19 389 LYS A C 1
ATOM 2876 O O . LYS A 1 389 ? -12.096 -12.806 8.739 1.00 93.19 389 LYS A O 1
ATOM 2881 N N . MET A 1 390 ? -10.686 -11.640 10.041 1.00 93.06 390 MET A N 1
ATOM 2882 C CA . MET A 1 390 ? -9.517 -12.473 9.792 1.00 93.06 390 MET A CA 1
ATOM 2883 C C . MET A 1 390 ? -8.720 -12.725 11.070 1.00 93.06 390 MET A C 1
ATOM 2885 O O . MET A 1 390 ? -8.543 -11.829 11.892 1.00 93.06 390 MET A O 1
ATOM 2889 N N . VAL A 1 391 ? -8.220 -13.947 11.231 1.00 91.00 391 VAL A N 1
ATOM 2890 C CA . VAL A 1 391 ? -7.365 -14.358 12.351 1.00 91.00 391 VAL A CA 1
ATOM 2891 C C . VAL A 1 391 ? -5.970 -14.664 11.804 1.00 91.00 391 VAL A C 1
ATOM 2893 O O . VAL A 1 391 ? -5.839 -15.595 11.008 1.00 91.00 391 VAL A O 1
ATOM 2896 N N . PRO A 1 392 ? -4.925 -13.905 12.179 1.00 88.19 392 PRO A N 1
ATOM 2897 C CA . PRO A 1 392 ? -3.568 -14.156 11.703 1.00 88.19 392 PRO A CA 1
ATOM 2898 C C . PRO A 1 392 ? -3.085 -15.578 12.003 1.00 88.19 392 PRO A C 1
ATOM 2900 O O . PRO A 1 392 ? -3.246 -16.077 13.117 1.00 88.19 392 PRO A O 1
ATOM 2903 N N . THR A 1 393 ? -2.446 -16.215 11.023 1.00 84.69 393 THR A N 1
ATOM 2904 C CA . THR A 1 393 ? -1.771 -17.510 11.175 1.00 84.69 393 THR A CA 1
ATOM 2905 C C . THR A 1 393 ? -0.263 -17.333 11.027 1.00 84.69 393 THR A C 1
ATOM 2907 O O . THR A 1 393 ? 0.206 -16.437 10.321 1.00 84.69 393 THR A O 1
ATOM 2910 N N . LYS A 1 394 ? 0.524 -18.182 11.696 1.00 72.81 394 LYS A N 1
ATOM 2911 C CA . LYS A 1 394 ? 1.989 -18.163 11.602 1.00 72.81 394 LYS A CA 1
ATOM 2912 C C . LYS A 1 394 ? 2.505 -19.540 11.191 1.00 72.81 394 LYS A C 1
ATOM 2914 O O . LYS A 1 394 ? 2.451 -20.480 11.981 1.00 72.81 394 LYS A O 1
ATOM 2919 N N . GLY A 1 395 ? 3.036 -19.649 9.974 1.00 72.19 395 GLY A N 1
ATOM 2920 C CA . GLY A 1 395 ? 3.603 -20.893 9.455 1.00 72.19 395 GLY A CA 1
ATOM 2921 C C . GLY A 1 395 ? 2.545 -21.960 9.157 1.00 72.19 395 GLY A C 1
ATOM 2922 O O . GLY A 1 395 ? 1.530 -21.668 8.530 1.00 72.19 395 GLY A O 1
ATOM 2923 N N . THR A 1 396 ? 2.814 -23.202 9.566 1.00 67.00 396 THR A N 1
ATOM 2924 C CA . THR A 1 396 ? 1.957 -24.378 9.326 1.00 67.00 396 THR A CA 1
ATOM 2925 C C . THR A 1 396 ? 1.005 -24.690 10.482 1.00 67.00 396 THR A C 1
ATOM 2927 O O . THR A 1 396 ? 0.122 -25.527 10.319 1.00 67.00 396 THR A O 1
ATOM 2930 N N . ALA A 1 397 ? 1.163 -24.050 11.644 1.00 66.00 397 ALA A N 1
ATOM 2931 C CA . ALA A 1 397 ? 0.336 -24.331 12.812 1.00 66.00 397 ALA A CA 1
ATOM 2932 C C . ALA A 1 397 ? -1.101 -23.829 12.606 1.00 66.00 397 ALA A C 1
ATOM 2934 O O . ALA A 1 397 ? -1.313 -22.674 12.223 1.00 66.00 397 ALA A O 1
ATOM 2935 N N . LEU A 1 398 ? -2.085 -24.681 12.909 1.00 64.75 398 LEU A N 1
ATOM 2936 C CA . LEU A 1 398 ? -3.477 -24.251 13.007 1.00 64.75 398 LEU A CA 1
ATOM 2937 C C . LEU A 1 398 ? -3.609 -23.242 14.155 1.00 64.75 398 LEU A C 1
ATOM 2939 O O . LEU A 1 398 ? -3.229 -23.562 15.285 1.00 64.75 398 LEU A O 1
ATOM 2943 N N . PRO A 1 399 ? -4.138 -22.034 13.910 1.00 56.12 399 PRO A N 1
ATOM 2944 C CA . PRO A 1 399 ? -4.441 -21.120 15.001 1.00 56.12 399 PRO A CA 1
ATOM 2945 C C . PRO A 1 399 ? -5.538 -21.734 15.886 1.00 56.12 399 PRO A C 1
ATOM 2947 O O . PRO A 1 399 ? -6.518 -22.278 15.368 1.00 56.12 399 PRO A O 1
ATOM 2950 N N . SER A 1 400 ? -5.434 -21.598 17.213 1.00 50.56 400 SER A N 1
ATOM 2951 C CA . SER A 1 400 ? -6.654 -21.596 18.024 1.00 50.56 400 SER A CA 1
ATOM 2952 C C . SER A 1 400 ? -7.461 -20.376 17.574 1.00 50.56 400 SER A C 1
ATOM 2954 O O . SER A 1 400 ? -6.931 -19.263 17.520 1.00 50.56 400 SER A O 1
ATOM 2956 N N . PHE A 1 401 ? -8.716 -20.569 17.160 1.00 48.78 401 PHE A N 1
ATOM 2957 C CA . PHE A 1 401 ? -9.589 -19.470 16.735 1.00 48.78 401 PHE A CA 1
ATOM 2958 C C . PHE A 1 401 ? -10.058 -18.705 17.981 1.00 48.78 401 PHE A C 1
ATOM 2960 O O . PHE A 1 401 ? -11.213 -18.771 18.384 1.00 48.78 401 PHE A O 1
ATOM 2967 N N . GLU A 1 402 ? -9.127 -18.046 18.667 1.00 54.19 402 GLU A N 1
ATOM 2968 C CA . GLU A 1 402 ? -9.433 -17.217 19.822 1.00 54.19 402 GLU A CA 1
ATOM 2969 C C . GLU A 1 402 ? -9.944 -15.856 19.330 1.00 54.19 402 GLU A C 1
ATOM 2971 O O . GLU A 1 402 ? -9.187 -15.110 18.695 1.00 54.19 402 GLU A O 1
ATOM 2976 N N . PRO A 1 403 ? -11.204 -15.485 19.634 1.00 54.62 403 PRO A N 1
ATOM 2977 C CA . PRO A 1 403 ? -11.817 -14.247 19.146 1.00 54.62 403 PRO A CA 1
ATOM 2978 C C . PRO A 1 403 ? -11.020 -12.978 19.478 1.00 54.62 403 PRO A C 1
ATOM 2980 O O . PRO A 1 403 ? -11.141 -11.974 18.780 1.00 54.62 403 PRO A O 1
ATOM 2983 N N . ALA A 1 404 ? -10.185 -13.019 20.522 1.00 54.22 404 ALA A N 1
ATOM 2984 C CA . ALA A 1 404 ? -9.378 -11.895 20.987 1.00 54.22 404 ALA A CA 1
ATOM 2985 C C . ALA A 1 404 ? -8.312 -11.418 19.980 1.00 54.22 404 ALA A C 1
ATOM 2987 O O . ALA A 1 404 ? -7.878 -10.272 20.070 1.00 54.22 404 ALA A O 1
ATOM 2988 N N . ASN A 1 405 ? -7.914 -12.259 19.016 1.00 71.19 405 ASN A N 1
ATOM 2989 C CA . ASN A 1 405 ? -6.892 -11.927 18.013 1.00 71.19 405 ASN A CA 1
ATOM 2990 C C . ASN A 1 405 ? -7.475 -11.647 16.618 1.00 71.19 405 ASN A C 1
ATOM 2992 O O . ASN A 1 405 ? -6.721 -11.436 15.665 1.00 71.19 405 ASN A O 1
ATOM 2996 N N . ALA A 1 406 ? -8.804 -11.664 16.476 1.00 83.06 406 ALA A N 1
ATOM 2997 C CA . ALA A 1 406 ? -9.455 -11.400 15.204 1.00 83.06 406 ALA A CA 1
ATOM 2998 C C . ALA A 1 406 ? -9.337 -9.916 14.830 1.00 83.06 406 ALA A C 1
ATOM 3000 O O . ALA A 1 406 ? -9.741 -9.020 15.572 1.00 83.06 406 ALA A O 1
ATOM 3001 N N . VAL A 1 407 ? -8.828 -9.659 13.632 1.00 89.38 407 VAL A N 1
ATOM 3002 C CA . VAL A 1 407 ? -8.817 -8.340 13.009 1.00 89.38 407 VAL A CA 1
ATOM 3003 C C . VAL A 1 407 ? -10.062 -8.232 12.133 1.00 89.38 407 VAL A C 1
ATOM 3005 O O . VAL A 1 407 ? -10.333 -9.115 11.324 1.00 89.38 407 VAL A O 1
ATOM 3008 N N . SER A 1 408 ? -10.846 -7.168 12.304 1.00 92.56 408 SER A N 1
ATOM 3009 C CA . SER A 1 408 ? -12.030 -6.903 11.478 1.00 92.56 408 SER A CA 1
ATOM 3010 C C . SER A 1 408 ? -11.801 -5.669 10.623 1.00 92.56 408 SER A C 1
ATOM 3012 O O . SER A 1 408 ? -11.461 -4.613 11.155 1.00 92.56 408 SER A O 1
ATOM 3014 N N . ILE A 1 409 ? -12.019 -5.790 9.316 1.00 92.25 409 ILE A N 1
ATOM 3015 C CA . ILE A 1 409 ? -11.991 -4.655 8.394 1.00 92.25 409 ILE A CA 1
ATOM 3016 C C . ILE A 1 409 ? -13.257 -3.812 8.615 1.00 92.25 409 ILE A C 1
ATOM 3018 O O . ILE A 1 409 ? -14.367 -4.340 8.498 1.00 92.25 409 ILE A O 1
ATOM 3022 N N . PRO A 1 410 ? -13.130 -2.512 8.949 1.00 92.75 410 PRO A N 1
ATOM 3023 C CA . PRO A 1 410 ? -14.270 -1.619 9.076 1.00 92.75 410 PRO A CA 1
ATOM 3024 C C . PRO A 1 410 ? -15.110 -1.566 7.801 1.00 92.75 410 PRO A C 1
ATOM 3026 O O . PRO A 1 410 ? -14.609 -1.746 6.694 1.00 92.75 410 PRO A O 1
ATOM 3029 N N . GLU A 1 411 ? -16.384 -1.210 7.942 1.00 89.50 411 GLU A N 1
ATOM 3030 C CA . GLU A 1 411 ? -17.323 -1.105 6.819 1.00 89.50 411 GLU A CA 1
ATOM 3031 C C . GLU A 1 411 ? -16.820 -0.200 5.681 1.00 89.50 411 GLU A C 1
ATOM 3033 O O . GLU A 1 411 ? -16.957 -0.551 4.513 1.00 89.50 411 GLU A O 1
ATOM 3038 N N . ALA A 1 412 ? -16.158 0.916 6.003 1.00 89.06 412 ALA A N 1
ATOM 3039 C CA . ALA A 1 412 ? -15.535 1.779 4.999 1.00 89.06 412 ALA A CA 1
ATOM 3040 C C . ALA A 1 412 ? -14.464 1.038 4.174 1.00 89.06 412 ALA A C 1
ATOM 3042 O O . ALA A 1 412 ? -14.447 1.147 2.951 1.00 89.06 412 ALA A O 1
ATOM 3043 N N . GLY A 1 413 ? -13.622 0.226 4.820 1.00 93.25 413 GLY A N 1
ATOM 3044 C CA . GLY A 1 413 ? -12.649 -0.627 4.134 1.00 93.25 413 GLY A CA 1
ATOM 3045 C C . GLY A 1 413 ? -13.317 -1.712 3.293 1.00 93.25 413 GLY A C 1
ATOM 3046 O O . GLY A 1 413 ? -12.922 -1.943 2.153 1.00 93.25 413 GLY A O 1
ATOM 3047 N N . MET A 1 414 ? -14.388 -2.321 3.808 1.00 94.31 414 MET A N 1
ATOM 3048 C CA . MET A 1 414 ? -15.182 -3.307 3.065 1.00 94.31 414 MET A CA 1
ATOM 3049 C C . MET A 1 414 ? -15.829 -2.708 1.811 1.00 94.31 414 MET A C 1
ATOM 3051 O O . MET A 1 414 ? -15.883 -3.372 0.778 1.00 94.31 414 MET A O 1
ATOM 3055 N N . ASN A 1 415 ? -16.259 -1.446 1.868 1.00 92.12 415 ASN A N 1
ATOM 3056 C CA . ASN A 1 415 ? -16.777 -0.719 0.708 1.00 92.12 415 ASN A CA 1
ATOM 3057 C C . ASN A 1 415 ? -15.700 -0.476 -0.361 1.00 92.12 415 ASN A C 1
ATOM 3059 O O . ASN A 1 415 ? -16.012 -0.485 -1.548 1.00 92.12 415 ASN A O 1
ATOM 3063 N N . HIS A 1 416 ? -14.433 -0.294 0.021 1.00 93.88 416 HIS A N 1
ATOM 3064 C CA . HIS A 1 416 ? -13.337 -0.247 -0.951 1.00 93.88 416 HIS A CA 1
ATOM 3065 C C . HIS A 1 416 ? -13.063 -1.629 -1.548 1.00 93.88 416 HIS A C 1
ATOM 3067 O O . HIS A 1 416 ? -12.979 -1.766 -2.771 1.00 93.88 416 HIS A O 1
ATOM 3073 N N . LEU A 1 417 ? -13.001 -2.667 -0.708 1.00 93.88 417 LEU A N 1
ATOM 3074 C CA . LEU A 1 417 ? -12.753 -4.039 -1.150 1.00 93.88 417 LEU A CA 1
ATOM 3075 C C . LEU A 1 417 ? -13.863 -4.583 -2.055 1.00 93.88 417 LEU A C 1
ATOM 3077 O O . LEU A 1 417 ? -13.569 -5.331 -2.979 1.00 93.88 417 LEU A O 1
ATOM 3081 N N . SER A 1 418 ? -15.123 -4.184 -1.879 1.00 92.50 418 SER A N 1
ATOM 3082 C CA . SER A 1 418 ? -16.218 -4.638 -2.749 1.00 92.50 418 SER A CA 1
ATOM 3083 C C . SER A 1 418 ? -16.024 -4.249 -4.221 1.00 92.50 418 SER A C 1
ATOM 3085 O O . SER A 1 418 ? -16.469 -4.963 -5.123 1.00 92.50 418 SER A O 1
ATOM 3087 N N . THR A 1 419 ? -15.284 -3.170 -4.497 1.00 92.06 419 THR A N 1
ATOM 3088 C CA . THR A 1 419 ? -14.936 -2.769 -5.870 1.00 92.06 419 THR A CA 1
ATOM 3089 C C . THR A 1 419 ? -13.975 -3.749 -6.557 1.00 92.06 419 THR A C 1
ATOM 3091 O O . THR A 1 419 ? -13.876 -3.743 -7.790 1.00 92.06 419 THR A O 1
ATOM 3094 N N . PHE A 1 420 ? -13.319 -4.618 -5.779 1.00 92.19 420 PHE A N 1
ATOM 3095 C CA . PHE A 1 420 ? -12.418 -5.674 -6.235 1.00 92.19 420 PHE A CA 1
ATOM 3096 C C . PHE A 1 420 ? -13.166 -6.900 -6.791 1.00 92.19 420 PHE A C 1
ATOM 3098 O O . PHE A 1 420 ? -12.592 -7.655 -7.575 1.00 92.19 420 PHE A O 1
ATOM 3105 N N . ILE A 1 421 ? -14.434 -7.114 -6.408 1.00 94.75 421 ILE A N 1
ATOM 3106 C CA . ILE A 1 421 ? -15.201 -8.317 -6.772 1.00 94.75 421 ILE A CA 1
ATOM 3107 C C . ILE A 1 421 ? -15.254 -8.479 -8.295 1.00 94.75 421 ILE A C 1
ATOM 3109 O O . ILE A 1 421 ? -15.703 -7.580 -9.012 1.00 94.75 421 ILE A O 1
ATOM 3113 N N . ARG A 1 422 ? -14.793 -9.637 -8.781 1.00 94.00 422 ARG A N 1
ATOM 3114 C CA . ARG A 1 422 ? -14.722 -9.962 -10.209 1.00 94.00 422 ARG A CA 1
ATOM 3115 C C . ARG A 1 422 ? -14.547 -11.455 -10.450 1.00 94.00 422 ARG A C 1
ATOM 3117 O O . ARG A 1 422 ? -14.058 -12.182 -9.589 1.00 94.00 422 ARG A O 1
ATOM 3124 N N . LYS A 1 423 ? -14.794 -11.863 -11.691 1.00 94.88 423 LYS A N 1
ATOM 3125 C CA . LYS A 1 423 ? -14.408 -13.186 -12.176 1.00 94.88 423 LYS A CA 1
ATOM 3126 C C . LYS A 1 423 ? -12.884 -13.363 -12.221 1.00 94.88 423 LYS A C 1
ATOM 3128 O O . LYS A 1 423 ? -12.159 -12.452 -12.643 1.00 94.88 423 LYS A O 1
ATOM 3133 N N . ILE A 1 424 ? -12.399 -14.538 -11.831 1.00 91.88 424 ILE A N 1
ATOM 3134 C CA . ILE A 1 424 ? -10.973 -14.899 -11.823 1.00 91.88 424 ILE A CA 1
ATOM 3135 C C . ILE A 1 424 ? -10.574 -15.579 -13.139 1.00 91.88 424 ILE A C 1
ATOM 3137 O O . ILE A 1 424 ? -11.396 -16.235 -13.775 1.00 91.88 424 ILE A O 1
ATOM 3141 N N . GLY A 1 425 ? -9.340 -15.363 -13.599 1.00 88.06 425 GLY A N 1
ATOM 3142 C CA . GLY A 1 425 ? -8.810 -16.061 -14.782 1.00 88.06 425 GLY A CA 1
ATOM 3143 C C . GLY A 1 425 ? -8.131 -17.379 -14.410 1.00 88.06 425 GLY A C 1
ATOM 3144 O O . GLY A 1 425 ? -8.285 -18.382 -15.096 1.00 88.06 425 GLY A O 1
ATOM 3145 N N . ASP A 1 426 ? -7.429 -17.347 -13.290 1.00 89.50 426 ASP A N 1
ATOM 3146 C CA . ASP A 1 426 ? -6.558 -18.360 -12.724 1.00 89.50 426 ASP A CA 1
ATOM 3147 C C . ASP A 1 426 ? -6.812 -18.492 -11.213 1.00 89.50 426 ASP A C 1
ATOM 3149 O O . ASP A 1 426 ? -7.319 -17.583 -10.546 1.00 89.50 426 ASP A O 1
ATOM 3153 N N . LEU A 1 427 ? -6.493 -19.669 -10.679 1.00 92.81 427 LEU A N 1
ATOM 3154 C CA . LEU A 1 427 ? -6.454 -19.962 -9.254 1.00 92.81 427 LEU A CA 1
ATOM 3155 C C . LEU A 1 427 ? -5.040 -19.694 -8.730 1.00 92.81 427 LEU A C 1
ATOM 3157 O O . LEU A 1 427 ? -4.148 -20.527 -8.881 1.00 92.81 427 LEU A O 1
ATOM 3161 N N . ASP A 1 428 ? -4.863 -18.563 -8.058 1.00 91.81 428 ASP A N 1
ATOM 3162 C CA . ASP A 1 428 ? -3.642 -18.266 -7.311 1.00 91.81 428 ASP A CA 1
ATOM 3163 C C . ASP A 1 428 ? -3.629 -19.019 -5.969 1.00 91.81 428 ASP A C 1
ATOM 3165 O O . ASP A 1 428 ? -4.604 -18.992 -5.206 1.00 91.81 428 ASP A O 1
ATOM 3169 N N . TYR A 1 429 ? -2.502 -19.642 -5.624 1.00 92.38 429 TYR A N 1
ATOM 3170 C CA . TYR A 1 429 ? -2.313 -20.267 -4.310 1.00 92.38 429 TYR A CA 1
ATOM 3171 C C . TYR A 1 429 ? -0.869 -20.168 -3.812 1.00 92.38 429 TYR A C 1
ATOM 3173 O O . TYR A 1 429 ? 0.072 -20.084 -4.592 1.00 92.38 429 TYR A O 1
ATOM 3181 N N . LEU A 1 430 ? -0.685 -20.194 -2.495 1.00 89.31 430 LEU A N 1
ATOM 3182 C CA . LEU A 1 430 ? 0.604 -20.071 -1.820 1.00 89.31 430 LEU A CA 1
ATOM 3183 C C . LEU A 1 430 ? 0.992 -21.415 -1.180 1.00 89.31 430 LEU A C 1
ATOM 3185 O O . LEU A 1 430 ? 0.508 -21.720 -0.085 1.00 89.31 430 LEU A O 1
ATOM 3189 N N . PRO A 1 431 ? 1.826 -22.249 -1.825 1.00 88.75 431 PRO A N 1
ATOM 3190 C CA . PRO A 1 431 ? 2.237 -23.527 -1.249 1.00 88.75 431 PRO A CA 1
ATOM 3191 C C . PRO A 1 431 ? 3.180 -23.328 -0.050 1.00 88.75 431 PRO A C 1
ATOM 3193 O O . PRO A 1 431 ? 4.127 -22.545 -0.126 1.00 88.75 431 PRO A O 1
ATOM 3196 N N . LEU A 1 432 ? 2.963 -24.062 1.048 1.00 87.19 432 LEU A N 1
ATOM 3197 C CA . LEU A 1 432 ? 3.889 -24.098 2.187 1.00 87.19 432 LEU A CA 1
ATOM 3198 C C . LEU A 1 432 ? 4.958 -25.186 2.012 1.00 87.19 432 LEU A C 1
ATOM 3200 O O . LEU A 1 432 ? 4.889 -26.024 1.114 1.00 87.19 432 LEU A O 1
ATOM 3204 N N . LYS A 1 433 ? 5.977 -25.179 2.879 1.00 81.25 433 LYS A N 1
ATOM 3205 C CA . LYS A 1 433 ? 7.174 -26.032 2.756 1.00 81.25 433 LYS A CA 1
ATOM 3206 C C . LYS A 1 433 ? 6.857 -27.525 2.608 1.00 81.25 433 LYS A C 1
ATOM 3208 O O . LYS A 1 433 ? 7.507 -28.212 1.822 1.00 81.25 433 LYS A O 1
ATOM 3213 N N . ASP A 1 434 ? 5.856 -28.016 3.333 1.00 80.88 434 ASP A N 1
ATOM 3214 C CA . ASP A 1 434 ? 5.463 -29.427 3.304 1.00 80.88 434 ASP A CA 1
ATOM 3215 C C . ASP A 1 434 ? 4.445 -29.758 2.200 1.00 80.88 434 ASP A C 1
ATOM 3217 O O . ASP A 1 434 ? 4.205 -30.932 1.925 1.00 80.88 434 ASP A O 1
ATOM 3221 N N . TYR A 1 435 ? 3.942 -28.756 1.467 1.00 84.44 435 TYR A N 1
ATOM 3222 C CA . TYR A 1 435 ? 2.992 -28.947 0.368 1.00 84.44 435 TYR A CA 1
ATOM 3223 C C . TYR A 1 435 ? 3.513 -29.876 -0.726 1.00 84.44 435 TYR A C 1
ATOM 3225 O O . TYR A 1 435 ? 2.784 -30.701 -1.271 1.00 84.44 435 TYR A O 1
ATOM 3233 N N . ALA A 1 436 ? 4.807 -29.770 -1.041 1.00 81.12 436 ALA A N 1
ATOM 3234 C CA . ALA A 1 436 ? 5.428 -30.576 -2.086 1.00 81.12 436 ALA A CA 1
ATOM 3235 C C . ALA A 1 436 ? 5.374 -32.086 -1.788 1.00 81.12 436 ALA A C 1
ATOM 3237 O O . ALA A 1 436 ? 5.433 -32.878 -2.733 1.00 81.12 436 ALA A O 1
ATOM 3238 N N . LYS A 1 437 ? 5.242 -32.465 -0.508 1.00 82.81 437 LYS A N 1
ATOM 3239 C CA . LYS A 1 437 ? 5.202 -33.851 -0.023 1.00 82.81 437 LYS A CA 1
ATOM 3240 C C . LYS A 1 437 ? 3.801 -34.471 -0.071 1.00 82.81 437 LYS A C 1
ATOM 3242 O O . LYS A 1 437 ? 3.686 -35.670 0.146 1.00 82.81 437 LYS A O 1
ATOM 3247 N N . GLN A 1 438 ? 2.761 -33.681 -0.340 1.00 80.94 438 GLN A N 1
ATOM 3248 C CA . GLN A 1 438 ? 1.386 -34.172 -0.415 1.00 80.94 438 GLN A CA 1
ATOM 3249 C C . GLN A 1 438 ? 1.174 -35.045 -1.661 1.00 80.94 438 GLN A C 1
ATOM 3251 O O . GLN A 1 438 ? 1.670 -34.719 -2.746 1.00 80.94 438 GLN A O 1
ATOM 3256 N N . GLU A 1 439 ? 0.410 -36.130 -1.501 1.00 82.69 439 GLU A N 1
ATOM 3257 C CA . GLU A 1 439 ? -0.005 -37.006 -2.607 1.00 82.69 439 GLU A CA 1
ATOM 3258 C C . GLU A 1 439 ? -1.003 -36.297 -3.529 1.00 82.69 439 GLU A C 1
ATOM 3260 O O . GLU A 1 439 ? -0.866 -36.333 -4.751 1.00 82.69 439 GLU A O 1
ATOM 3265 N N . VAL A 1 440 ? -1.972 -35.593 -2.935 1.00 84.06 440 VAL A N 1
ATOM 3266 C CA . VAL A 1 440 ? -2.991 -34.816 -3.646 1.00 84.06 440 VAL A CA 1
ATOM 3267 C C . VAL A 1 440 ? -2.672 -33.333 -3.497 1.00 84.06 440 VAL A C 1
ATOM 3269 O O . VAL A 1 440 ? -2.767 -32.768 -2.409 1.00 84.06 440 VAL A O 1
ATOM 3272 N N . LYS A 1 441 ? -2.277 -32.688 -4.597 1.00 87.81 441 LYS A N 1
ATOM 3273 C CA . LYS A 1 441 ? -1.884 -31.273 -4.610 1.00 87.81 441 LYS A CA 1
ATOM 3274 C C . LYS A 1 441 ? -2.302 -30.575 -5.896 1.00 87.81 441 LYS A C 1
ATOM 3276 O O . LYS A 1 441 ? -2.360 -31.190 -6.957 1.00 87.81 441 LYS A O 1
ATOM 3281 N N . LEU A 1 442 ? -2.529 -29.270 -5.788 1.00 88.00 442 LEU A N 1
ATOM 3282 C CA . LEU A 1 442 ? -2.636 -28.364 -6.921 1.00 88.00 442 LEU A CA 1
ATOM 3283 C C . LEU A 1 442 ? -1.281 -28.330 -7.626 1.00 88.00 442 LEU A C 1
ATOM 3285 O O . LEU A 1 442 ? -0.238 -28.068 -7.012 1.00 88.00 442 LEU A O 1
ATOM 3289 N N . GLY A 1 443 ? -1.302 -28.634 -8.918 1.00 82.81 443 GLY A N 1
ATOM 3290 C CA . GLY A 1 443 ? -0.160 -28.453 -9.800 1.00 82.81 443 GLY A CA 1
ATOM 3291 C C . GLY A 1 443 ? -0.216 -27.092 -10.481 1.00 82.81 443 GLY A C 1
ATOM 3292 O O . GLY A 1 443 ? -1.291 -26.533 -10.678 1.00 82.81 443 GLY A O 1
ATOM 3293 N N . LYS A 1 444 ? 0.946 -26.586 -10.891 1.00 85.44 444 LYS A N 1
ATOM 3294 C CA . LYS A 1 444 ? 1.022 -25.421 -11.773 1.00 85.44 444 LYS A CA 1
ATOM 3295 C C . LYS A 1 444 ? 0.397 -25.735 -13.142 1.00 85.44 444 LYS A C 1
ATOM 3297 O O . LYS A 1 444 ? 0.619 -26.820 -13.679 1.00 85.44 444 LYS A O 1
ATOM 3302 N N . GLY A 1 445 ? -0.302 -24.768 -13.734 1.00 79.94 445 GLY A N 1
ATOM 3303 C CA . GLY A 1 445 ? -0.960 -24.886 -15.036 1.00 79.94 445 GLY A CA 1
ATOM 3304 C C . GLY A 1 445 ? -2.370 -25.476 -14.936 1.00 79.94 445 GLY A C 1
ATOM 3305 O O . GLY A 1 445 ? -3.042 -25.321 -13.923 1.00 79.94 445 GLY A O 1
ATOM 3306 N N . GLY A 1 446 ? -2.835 -26.175 -15.974 1.00 77.31 446 GLY A N 1
ATOM 3307 C CA . GLY A 1 446 ? -4.182 -26.776 -16.039 1.00 77.31 446 GLY A CA 1
ATOM 3308 C C . GLY A 1 446 ? -4.383 -28.010 -15.148 1.00 77.31 446 GLY A C 1
ATOM 3309 O O . GLY A 1 446 ? -5.054 -28.955 -15.554 1.00 77.31 446 GLY A O 1
ATOM 3310 N N . ALA A 1 447 ? -3.750 -28.051 -13.976 1.00 82.88 447 ALA A N 1
ATOM 3311 C CA . ALA A 1 447 ? -3.808 -29.158 -13.024 1.00 82.88 447 ALA A CA 1
ATOM 3312 C C . ALA A 1 447 ? -4.829 -28.933 -11.891 1.00 82.88 447 ALA A C 1
ATOM 3314 O O . ALA A 1 447 ? -4.875 -29.725 -10.949 1.00 82.88 447 ALA A O 1
ATOM 3315 N N . GLY A 1 448 ? -5.644 -27.875 -11.967 1.00 87.69 448 GLY A N 1
ATOM 3316 C CA . GLY A 1 448 ? -6.826 -27.722 -11.123 1.00 87.69 448 GLY A CA 1
ATOM 3317 C C . GLY A 1 448 ? -7.966 -28.683 -11.513 1.00 87.69 448 GLY A C 1
ATOM 3318 O O . GLY A 1 448 ? -7.812 -29.492 -12.437 1.00 87.69 448 GLY A O 1
ATOM 3319 N N . PRO A 1 449 ? -9.121 -28.599 -10.821 1.00 90.81 449 PRO A N 1
ATOM 3320 C CA . PRO A 1 449 ? -10.329 -29.342 -11.184 1.00 90.81 449 PRO A CA 1
ATOM 3321 C C . PRO A 1 449 ? -10.718 -29.128 -12.648 1.00 90.81 449 PRO A C 1
ATOM 3323 O O . PRO A 1 449 ? -10.530 -28.034 -13.193 1.00 90.81 449 PRO A O 1
ATOM 3326 N N . ALA A 1 450 ? -11.298 -30.150 -13.275 1.00 91.56 450 ALA A N 1
ATOM 3327 C CA . ALA A 1 450 ? -11.940 -29.951 -14.565 1.00 91.56 450 ALA A CA 1
ATOM 3328 C C . ALA A 1 450 ? -13.222 -29.121 -14.400 1.00 91.56 450 ALA A C 1
ATOM 3330 O O . ALA A 1 450 ? -13.885 -29.178 -13.363 1.00 91.56 450 ALA A O 1
ATOM 3331 N N . PHE A 1 451 ? -13.555 -28.292 -15.392 1.00 91.31 451 PHE A N 1
ATOM 3332 C CA . PHE A 1 451 ? -14.719 -27.404 -15.274 1.00 91.31 451 PHE A CA 1
ATOM 3333 C C . PHE A 1 451 ? -16.039 -28.184 -15.209 1.00 91.31 451 PHE A C 1
ATOM 3335 O O . PHE A 1 451 ? -16.968 -27.755 -14.531 1.00 91.31 451 PHE A O 1
ATOM 3342 N N . ASP A 1 452 ? -16.134 -29.325 -15.887 1.00 91.88 452 ASP A N 1
ATOM 3343 C CA . ASP A 1 452 ? -17.291 -30.226 -15.842 1.00 91.88 452 ASP A CA 1
ATOM 3344 C C . ASP A 1 452 ? -17.454 -30.929 -14.489 1.00 91.88 452 ASP A C 1
ATOM 3346 O O . ASP A 1 452 ? -18.572 -31.276 -14.107 1.00 91.88 452 ASP A O 1
ATOM 3350 N N . GLU A 1 453 ? -16.368 -31.071 -13.732 1.00 93.12 453 GLU A N 1
ATOM 3351 C CA . GLU A 1 453 ? -16.408 -31.579 -12.368 1.00 93.12 453 GLU A CA 1
ATOM 3352 C C . GLU A 1 453 ? -16.932 -30.541 -11.362 1.00 93.12 453 GLU A C 1
ATOM 3354 O O . GLU A 1 453 ? -17.284 -30.930 -10.251 1.00 93.12 453 GLU A O 1
ATOM 3359 N N . LEU A 1 454 ? -16.959 -29.247 -11.702 1.00 94.00 454 LEU A N 1
ATOM 3360 C CA . LEU A 1 454 ? -17.436 -28.176 -10.820 1.00 94.00 454 LEU A CA 1
ATOM 3361 C C . LEU A 1 454 ? -18.948 -27.959 -10.967 1.00 94.00 454 LEU A C 1
ATOM 3363 O O . LEU A 1 454 ? -19.510 -28.015 -12.074 1.00 94.00 454 LEU A O 1
ATOM 3367 N N . THR A 1 455 ? -19.626 -27.615 -9.870 1.00 96.25 455 THR A N 1
ATOM 3368 C CA . THR A 1 455 ? -21.033 -27.192 -9.962 1.00 96.25 455 THR A CA 1
ATOM 3369 C C . THR A 1 455 ? -21.175 -25.922 -10.815 1.00 96.25 455 THR A C 1
ATOM 3371 O O . THR A 1 455 ? -20.228 -25.138 -10.929 1.00 96.25 455 THR A O 1
ATOM 3374 N N . PRO A 1 456 ? -22.349 -25.670 -11.431 1.00 95.00 456 PRO A N 1
ATOM 3375 C CA . PRO A 1 456 ? -22.577 -24.431 -12.177 1.00 95.00 456 PRO A CA 1
ATOM 3376 C C . PRO A 1 456 ? -22.296 -23.170 -11.346 1.00 95.00 456 PRO A C 1
ATOM 3378 O O . PRO A 1 456 ? -21.694 -22.230 -11.853 1.00 95.00 456 PRO A O 1
ATOM 3381 N N . SER A 1 457 ? -22.655 -23.181 -10.056 1.00 95.69 457 SER A N 1
ATOM 3382 C CA . SER A 1 457 ? -22.410 -22.046 -9.159 1.00 95.69 457 SER A CA 1
ATOM 3383 C C . SER A 1 457 ? -20.916 -21.800 -8.935 1.00 95.69 457 SER A C 1
ATOM 3385 O O . SER A 1 457 ? -20.464 -20.667 -9.077 1.00 95.69 457 SER A O 1
ATOM 3387 N N . ALA A 1 458 ? -20.124 -22.847 -8.676 1.00 95.75 458 ALA A N 1
ATOM 3388 C CA . ALA A 1 458 ? -18.673 -22.727 -8.529 1.00 95.75 458 ALA A CA 1
ATOM 3389 C C . ALA A 1 458 ? -17.985 -22.278 -9.829 1.00 95.75 458 ALA A C 1
ATOM 3391 O O . ALA A 1 458 ? -17.036 -21.498 -9.794 1.00 95.75 458 ALA A O 1
ATOM 3392 N N . ARG A 1 459 ? -18.466 -22.727 -10.996 1.00 93.81 459 ARG A N 1
ATOM 3393 C CA . ARG A 1 459 ? -17.917 -22.313 -12.300 1.00 93.81 459 ARG A CA 1
ATOM 3394 C C . ARG A 1 459 ? -18.100 -20.832 -12.591 1.00 93.81 459 ARG A C 1
ATOM 3396 O O . ARG A 1 459 ? -17.243 -20.236 -13.239 1.00 93.81 459 ARG A O 1
ATOM 3403 N N . ASP A 1 460 ? -19.185 -20.237 -12.106 1.00 94.19 460 ASP A N 1
ATOM 3404 C CA . ASP A 1 460 ? -19.538 -18.850 -12.406 1.00 94.19 460 ASP A CA 1
ATOM 3405 C C . ASP A 1 460 ? -18.515 -17.826 -11.874 1.00 94.19 460 ASP A C 1
ATOM 3407 O O . ASP A 1 460 ? -18.498 -16.690 -12.356 1.00 94.19 460 ASP A O 1
ATOM 3411 N N . VAL A 1 461 ? -17.611 -18.216 -10.961 1.00 95.50 461 VAL A N 1
ATOM 3412 C CA . VAL A 1 461 ? -16.496 -17.361 -10.510 1.00 95.50 461 VAL A CA 1
ATOM 3413 C C . VAL A 1 461 ? -15.427 -17.160 -11.589 1.00 95.50 461 VAL A C 1
ATOM 3415 O O . VAL A 1 461 ? -14.651 -16.210 -11.514 1.00 95.50 461 VAL A O 1
ATOM 3418 N N . PHE A 1 462 ? -15.354 -18.021 -12.604 1.00 93.12 462 PHE A N 1
ATOM 3419 C CA . PHE A 1 462 ? -14.316 -17.949 -13.628 1.00 93.12 462 PHE A CA 1
ATOM 3420 C C . PHE A 1 462 ? -14.723 -17.070 -14.807 1.00 93.12 462 PHE A C 1
ATOM 3422 O O . PHE A 1 462 ? -15.885 -17.016 -15.224 1.00 93.12 462 PHE A O 1
ATOM 3429 N N . LYS A 1 463 ? -13.734 -16.380 -15.385 1.00 90.25 463 LYS A N 1
ATOM 3430 C CA . LYS A 1 463 ? -13.869 -15.773 -16.711 1.00 90.25 463 LYS A CA 1
ATOM 3431 C C . LYS A 1 463 ? -14.094 -16.908 -17.704 1.00 90.25 463 LYS A C 1
ATOM 3433 O O . LYS A 1 463 ? -13.351 -17.885 -17.686 1.00 90.25 463 LYS A O 1
ATOM 3438 N N . GLU A 1 464 ? -15.099 -16.782 -18.564 1.00 67.38 464 GLU A N 1
ATOM 3439 C CA . GLU A 1 464 ? -15.331 -17.748 -19.638 1.00 67.38 464 GLU A CA 1
ATOM 3440 C C . GLU A 1 464 ? -14.113 -17.749 -20.573 1.00 67.38 464 GLU A C 1
ATOM 3442 O O . GLU A 1 464 ? -13.983 -16.885 -21.439 1.00 67.38 464 GLU A O 1
ATOM 3447 N N . SER A 1 465 ? -13.185 -18.688 -20.386 1.00 56.62 465 SER A N 1
ATOM 3448 C CA . SER A 1 465 ? -12.191 -19.005 -21.408 1.00 56.62 465 SER A CA 1
ATOM 3449 C C . SER A 1 465 ? -12.716 -20.214 -22.173 1.00 56.62 465 SER A C 1
ATOM 3451 O O . SER A 1 465 ? -12.990 -21.257 -21.583 1.00 56.62 465 SER A O 1
ATOM 3453 N N . ARG A 1 466 ? -12.962 -20.039 -23.475 1.00 48.91 466 ARG A N 1
ATOM 3454 C CA . ARG A 1 466 ? -13.700 -21.003 -24.311 1.00 48.91 466 ARG A CA 1
ATOM 3455 C C . ARG A 1 466 ? -12.935 -22.303 -24.600 1.00 48.91 466 ARG A C 1
ATOM 3457 O O . ARG A 1 466 ? -13.535 -23.229 -25.134 1.00 48.91 466 ARG A O 1
ATOM 3464 N N . ASP A 1 467 ? -11.666 -22.395 -24.195 1.00 59.66 467 ASP A N 1
ATOM 3465 C CA . ASP A 1 467 ? -10.742 -23.403 -24.731 1.00 59.66 467 ASP A CA 1
ATOM 3466 C C . ASP A 1 467 ? -10.096 -24.296 -23.647 1.00 59.66 467 ASP A C 1
ATOM 3468 O O . ASP A 1 467 ? -9.385 -25.248 -23.969 1.00 59.66 467 ASP A O 1
ATOM 3472 N N . GLY A 1 468 ? -10.321 -24.019 -22.356 1.00 65.94 468 GLY A N 1
ATOM 3473 C CA . GLY A 1 468 ? -9.731 -24.780 -21.250 1.00 65.94 468 GLY A CA 1
ATOM 3474 C C . GLY A 1 468 ? -10.678 -25.840 -20.688 1.00 65.94 468 GLY A C 1
ATOM 3475 O O . GLY A 1 468 ? -11.749 -25.507 -20.195 1.00 65.94 468 GLY A O 1
ATOM 3476 N N . SER A 1 469 ? -10.275 -27.115 -20.674 1.00 83.38 469 SER A N 1
ATOM 3477 C CA . SER A 1 469 ? -11.042 -28.183 -20.005 1.00 83.38 469 SER A CA 1
ATOM 3478 C C . SER A 1 469 ? -10.883 -28.180 -18.476 1.00 83.38 469 SER A C 1
ATOM 3480 O O . SER A 1 469 ? -11.620 -28.873 -17.776 1.00 83.38 469 SER A O 1
ATOM 3482 N N . LYS A 1 470 ? -9.911 -27.427 -17.940 1.00 89.75 470 LYS A N 1
ATOM 3483 C CA . LYS A 1 470 ? -9.542 -27.414 -16.517 1.00 89.75 470 LYS A CA 1
ATOM 3484 C C . LYS A 1 470 ? -9.223 -26.017 -16.003 1.00 89.75 470 LYS A C 1
ATOM 3486 O O . LYS A 1 470 ? -8.788 -25.155 -16.766 1.00 89.75 470 LYS A O 1
ATOM 3491 N N . VAL A 1 471 ? -9.385 -25.833 -14.694 1.00 90.06 471 VAL A N 1
ATOM 3492 C CA . VAL A 1 471 ? -8.959 -24.629 -13.978 1.00 90.06 471 VAL A CA 1
ATOM 3493 C C . VAL A 1 471 ? -7.435 -24.510 -14.039 1.00 90.06 471 VAL A C 1
ATOM 3495 O O . VAL A 1 471 ? -6.708 -25.425 -13.641 1.00 90.06 471 VAL A O 1
ATOM 3498 N N . MET A 1 472 ? -6.959 -23.362 -14.518 1.00 90.62 472 MET A N 1
ATOM 3499 C CA . MET A 1 472 ? -5.550 -22.985 -14.447 1.00 90.62 472 MET A CA 1
ATOM 3500 C C . MET A 1 472 ? -5.212 -22.604 -13.008 1.00 90.62 472 MET A C 1
ATOM 3502 O O . MET A 1 472 ? -5.858 -21.726 -12.446 1.00 90.62 472 MET A O 1
ATOM 3506 N N . ALA A 1 473 ? -4.228 -23.268 -12.413 1.00 90.62 473 ALA A N 1
ATOM 3507 C CA . ALA A 1 473 ? -3.734 -22.982 -11.076 1.00 90.62 473 ALA A CA 1
ATOM 3508 C C . ALA A 1 473 ? -2.284 -22.503 -11.151 1.00 90.62 473 ALA A C 1
ATOM 3510 O O . ALA A 1 473 ? -1.440 -23.159 -11.763 1.00 90.62 473 ALA A O 1
ATOM 3511 N N . ASP A 1 474 ? -1.986 -21.382 -10.505 1.00 86.62 474 ASP A N 1
ATOM 3512 C CA . ASP A 1 474 ? -0.656 -20.793 -10.487 1.00 86.62 474 ASP A CA 1
ATOM 3513 C C . ASP A 1 474 ? -0.150 -20.644 -9.045 1.00 86.62 474 ASP A C 1
ATOM 3515 O O . ASP A 1 474 ? -0.778 -19.984 -8.210 1.00 86.62 474 ASP A O 1
ATOM 3519 N N . PRO A 1 475 ? 0.985 -21.286 -8.707 1.00 87.06 475 PRO A N 1
ATOM 3520 C CA . PRO A 1 475 ? 1.597 -21.094 -7.410 1.00 87.06 475 PRO A CA 1
ATOM 3521 C C . PRO A 1 475 ? 2.237 -19.708 -7.362 1.00 87.06 475 PRO A C 1
ATOM 3523 O O . PRO A 1 475 ? 3.146 -19.395 -8.136 1.00 87.06 475 PRO A O 1
ATOM 3526 N N . VAL A 1 476 ? 1.817 -18.907 -6.391 1.00 82.06 476 VAL A N 1
ATOM 3527 C CA . VAL A 1 476 ? 2.483 -17.666 -6.020 1.00 82.06 476 VAL A CA 1
ATOM 3528 C C . VAL A 1 476 ? 3.810 -18.051 -5.370 1.00 82.06 476 VAL A C 1
ATOM 3530 O O . VAL A 1 476 ? 3.849 -18.692 -4.317 1.00 82.06 476 VAL A O 1
ATOM 3533 N N . ALA A 1 477 ? 4.917 -17.734 -6.043 1.00 66.19 477 ALA A N 1
ATOM 3534 C CA . ALA A 1 477 ? 6.250 -18.047 -5.547 1.00 66.19 477 ALA A CA 1
ATOM 3535 C C . ALA A 1 477 ? 6.491 -17.289 -4.244 1.00 66.19 477 ALA A C 1
ATOM 3537 O O . ALA A 1 477 ? 6.407 -16.072 -4.224 1.00 66.19 477 ALA A O 1
ATOM 3538 N N . SER A 1 478 ? 6.824 -17.980 -3.161 1.00 55.62 478 SER A N 1
ATOM 3539 C CA . SER A 1 478 ? 7.003 -17.310 -1.881 1.00 55.62 478 SER A CA 1
ATOM 3540 C C . SER A 1 478 ? 8.166 -17.910 -1.106 1.00 55.62 478 SER A C 1
ATOM 3542 O O . SER A 1 478 ? 8.349 -19.126 -1.036 1.00 55.62 478 SER A O 1
ATOM 3544 N N . LYS A 1 479 ? 9.022 -17.040 -0.564 1.00 51.75 479 LYS A N 1
ATOM 3545 C CA . LYS A 1 479 ? 10.201 -17.434 0.214 1.00 51.75 479 LYS A CA 1
ATOM 3546 C C . LYS A 1 479 ? 10.153 -16.763 1.585 1.00 51.75 479 LYS A C 1
ATOM 3548 O O . LYS A 1 479 ? 10.459 -15.585 1.678 1.00 51.75 479 LYS A O 1
ATOM 3553 N N . GLY A 1 480 ? 9.798 -17.525 2.622 1.00 57.09 480 GLY A N 1
ATOM 3554 C CA . GLY A 1 480 ? 9.728 -17.066 4.015 1.00 57.09 480 GLY A CA 1
ATOM 3555 C C . GLY A 1 480 ? 8.843 -17.963 4.889 1.00 57.09 480 GLY A C 1
ATOM 3556 O O . GLY A 1 480 ? 8.171 -18.859 4.374 1.00 57.09 480 GLY A O 1
ATOM 3557 N N . ASP A 1 481 ? 8.849 -17.729 6.204 1.00 59.62 481 ASP A N 1
ATOM 3558 C CA . ASP A 1 481 ? 7.828 -18.264 7.113 1.00 59.62 481 ASP A CA 1
ATOM 3559 C C . ASP A 1 481 ? 6.543 -17.464 6.881 1.00 59.62 481 ASP A C 1
ATOM 3561 O O . ASP A 1 481 ? 6.373 -16.370 7.420 1.00 59.62 481 ASP A O 1
ATOM 3565 N N . HIS A 1 482 ? 5.669 -17.970 6.010 1.00 64.50 482 HIS A N 1
ATOM 3566 C CA . HIS A 1 482 ? 4.474 -17.234 5.602 1.00 64.50 482 HIS A CA 1
ATOM 3567 C C . HIS A 1 482 ? 3.529 -17.005 6.770 1.00 64.50 482 HIS A C 1
ATOM 3569 O O . HIS A 1 482 ? 3.229 -17.912 7.555 1.00 64.50 482 HIS A O 1
ATOM 3575 N N . THR A 1 483 ? 3.022 -15.782 6.840 1.00 72.25 483 THR A N 1
ATOM 3576 C CA . THR A 1 483 ? 1.831 -15.469 7.615 1.00 72.25 483 THR A CA 1
ATOM 3577 C C . THR A 1 483 ? 0.643 -15.544 6.677 1.00 72.25 483 THR A C 1
ATOM 3579 O O . THR A 1 483 ? 0.636 -14.872 5.650 1.00 72.25 483 THR A O 1
ATOM 3582 N N . GLY A 1 484 ? -0.344 -16.365 6.997 1.00 88.12 484 GLY A N 1
ATOM 3583 C CA . GLY A 1 484 ? -1.645 -16.303 6.348 1.00 88.12 484 GLY A CA 1
ATOM 3584 C C . GLY A 1 484 ? -2.669 -15.707 7.296 1.00 88.12 484 GLY A C 1
ATOM 3585 O O . GLY A 1 484 ? -2.338 -15.179 8.362 1.00 88.12 484 GLY A O 1
ATOM 3586 N N . VAL A 1 485 ? -3.932 -15.816 6.916 1.00 91.81 485 VAL A N 1
ATOM 3587 C CA . VAL A 1 485 ? -5.047 -15.557 7.817 1.00 91.81 485 VAL A CA 1
ATOM 3588 C C . VAL A 1 485 ? -6.108 -16.641 7.656 1.00 91.81 485 VAL A C 1
ATOM 3590 O O . VAL A 1 485 ? -6.348 -17.141 6.556 1.00 91.81 485 VAL A O 1
ATOM 3593 N N . ALA A 1 486 ? -6.741 -17.012 8.762 1.00 93.81 486 ALA A N 1
ATOM 3594 C CA . ALA A 1 486 ? -7.945 -17.823 8.769 1.00 93.81 486 ALA A CA 1
ATOM 3595 C C . ALA A 1 486 ? -9.171 -16.906 8.697 1.00 93.81 486 ALA A C 1
ATOM 3597 O O . ALA A 1 486 ? -9.227 -15.882 9.382 1.00 93.81 486 ALA A O 1
ATOM 3598 N N . ILE A 1 487 ? -10.149 -17.279 7.880 1.00 94.75 487 ILE A N 1
ATOM 3599 C CA . ILE A 1 487 ? -11.418 -16.565 7.706 1.00 94.75 487 ILE A CA 1
ATOM 3600 C C . ILE A 1 487 ? -12.574 -17.563 7.778 1.00 94.75 487 ILE A C 1
ATOM 3602 O O . ILE A 1 487 ? -12.408 -18.721 7.397 1.00 94.75 487 ILE A O 1
ATOM 3606 N N . GLU A 1 488 ? -13.743 -17.127 8.240 1.00 95.31 488 GLU A N 1
ATOM 3607 C CA . GLU A 1 488 ? -14.959 -17.947 8.218 1.00 95.31 488 GLU A CA 1
ATOM 3608 C C . GLU A 1 488 ? -15.892 -17.490 7.102 1.00 95.31 488 GLU A C 1
ATOM 3610 O O . GLU A 1 488 ? -16.274 -16.324 7.039 1.00 95.31 488 GLU A O 1
ATOM 3615 N N . VAL A 1 489 ? -16.286 -18.424 6.239 1.00 95.06 489 VAL A N 1
ATOM 3616 C CA . VAL A 1 489 ? -17.241 -18.204 5.149 1.00 95.06 489 VAL A CA 1
ATOM 3617 C C . VAL A 1 489 ? -18.253 -19.341 5.187 1.00 95.06 489 VAL A C 1
ATOM 3619 O O . VAL A 1 489 ? -17.872 -20.508 5.145 1.00 95.06 489 VAL A O 1
ATOM 3622 N N . GLY A 1 490 ? -19.542 -19.021 5.331 1.00 91.62 490 GLY A N 1
ATOM 3623 C CA . GLY A 1 490 ? -20.604 -20.037 5.355 1.00 91.62 490 GLY A CA 1
ATOM 3624 C C . GLY A 1 490 ? -20.436 -21.113 6.441 1.00 91.62 490 GLY A C 1
ATOM 3625 O O . GLY A 1 490 ? -20.832 -22.255 6.234 1.00 91.62 490 GLY A O 1
ATOM 3626 N N . GLY A 1 491 ? -19.809 -20.781 7.577 1.00 91.44 491 GLY A N 1
ATOM 3627 C CA . GLY A 1 491 ? -19.529 -21.732 8.662 1.00 91.44 491 GLY A CA 1
ATOM 3628 C C . GLY A 1 491 ? -18.340 -22.671 8.412 1.00 91.44 491 GLY A C 1
ATOM 3629 O O . GLY A 1 491 ? -18.118 -23.588 9.199 1.00 91.44 491 GLY A O 1
ATOM 3630 N N . LYS A 1 492 ? -17.565 -22.458 7.340 1.00 94.94 492 LYS A N 1
ATOM 3631 C CA . LYS A 1 492 ? -16.305 -23.161 7.076 1.00 94.94 492 LYS A CA 1
ATOM 3632 C C . LYS A 1 492 ? -15.125 -22.206 7.205 1.00 94.94 492 LYS A C 1
ATOM 3634 O O . LYS A 1 492 ? -15.164 -21.077 6.717 1.00 94.94 492 LYS A O 1
ATOM 3639 N N . THR A 1 493 ? -14.054 -22.682 7.831 1.00 94.88 493 THR A N 1
ATOM 3640 C CA . THR A 1 493 ? -12.788 -21.953 7.902 1.00 94.88 493 THR A CA 1
ATOM 3641 C C . THR A 1 493 ? -11.981 -22.159 6.624 1.00 94.88 493 THR A C 1
ATOM 3643 O O . THR A 1 493 ? -11.742 -23.294 6.206 1.00 94.88 493 THR A O 1
ATOM 3646 N N . PHE A 1 494 ? -11.523 -21.061 6.031 1.00 96.06 494 PHE A N 1
ATOM 3647 C CA . PHE A 1 494 ? -10.570 -21.048 4.925 1.00 96.06 494 PHE A CA 1
ATOM 3648 C C . PHE A 1 494 ? -9.270 -20.381 5.356 1.00 96.06 494 PHE A C 1
ATOM 3650 O O . PHE A 1 494 ? -9.279 -19.444 6.154 1.00 96.06 494 PHE A O 1
ATOM 3657 N N . TYR A 1 495 ? -8.156 -20.836 4.788 1.00 95.38 495 TYR A N 1
ATOM 3658 C CA . TYR A 1 495 ? -6.839 -20.246 5.013 1.00 95.38 495 TYR A CA 1
ATOM 3659 C C . TYR A 1 495 ? -6.421 -19.481 3.762 1.00 95.38 495 TYR A C 1
ATOM 3661 O O . TYR A 1 495 ? -6.215 -20.068 2.698 1.00 95.38 495 TYR A O 1
ATOM 3669 N N . ILE A 1 496 ? -6.294 -18.166 3.864 1.00 94.75 496 ILE A N 1
ATOM 3670 C CA . ILE A 1 496 ? -5.911 -17.313 2.737 1.00 94.75 496 ILE A CA 1
ATOM 3671 C C . ILE A 1 496 ? -4.560 -16.646 3.002 1.00 94.75 496 ILE A C 1
ATOM 3673 O O . ILE A 1 496 ? -4.126 -16.528 4.149 1.00 94.75 496 ILE A O 1
ATOM 3677 N N . ALA A 1 497 ? -3.868 -16.245 1.938 1.00 90.94 497 ALA A N 1
ATOM 3678 C CA . ALA A 1 497 ? -2.631 -15.488 2.046 1.00 90.94 497 ALA A CA 1
ATOM 3679 C C . ALA A 1 497 ? -2.926 -14.173 2.773 1.00 90.94 497 ALA A C 1
ATOM 3681 O O . ALA A 1 497 ? -4.026 -13.625 2.639 1.00 90.94 497 ALA A O 1
ATOM 3682 N N . ASN A 1 498 ? -1.963 -13.667 3.546 1.00 89.81 498 ASN A N 1
ATOM 3683 C CA . ASN A 1 498 ? -2.150 -12.396 4.229 1.00 89.81 498 ASN A CA 1
ATOM 3684 C C . ASN A 1 498 ? -2.492 -11.316 3.181 1.00 89.81 498 ASN A C 1
ATOM 3686 O O . ASN A 1 498 ? -1.789 -11.197 2.175 1.00 89.81 498 ASN A O 1
ATOM 3690 N N . PRO A 1 499 ? -3.567 -10.529 3.368 1.00 91.00 499 PRO A N 1
ATOM 3691 C CA . PRO A 1 499 ? -3.944 -9.486 2.417 1.00 91.00 499 PRO A CA 1
ATOM 3692 C C . PRO A 1 499 ? -2.822 -8.484 2.100 1.00 91.00 499 PRO A C 1
ATOM 3694 O O . PRO A 1 499 ? -2.791 -7.926 1.005 1.00 91.00 499 PRO A O 1
ATOM 3697 N N . ILE A 1 500 ? -1.874 -8.288 3.022 1.00 89.00 500 ILE A N 1
ATOM 3698 C CA . ILE A 1 500 ? -0.669 -7.482 2.789 1.00 89.00 500 ILE A CA 1
ATOM 3699 C C . ILE A 1 500 ? 0.234 -8.124 1.722 1.00 89.00 500 ILE A C 1
ATOM 3701 O O . ILE A 1 500 ? 0.747 -7.422 0.851 1.00 89.00 500 ILE A O 1
ATOM 3705 N N . ASP A 1 501 ? 0.375 -9.450 1.719 1.00 83.38 501 ASP A N 1
ATOM 3706 C CA . ASP A 1 501 ? 1.135 -10.169 0.690 1.00 83.38 501 ASP A CA 1
ATOM 3707 C C . ASP A 1 501 ? 0.441 -10.067 -0.672 1.00 83.38 501 ASP A C 1
ATOM 3709 O O . ASP A 1 501 ? 1.103 -9.937 -1.701 1.00 83.38 501 ASP A O 1
ATOM 3713 N N . ALA A 1 502 ? -0.898 -10.059 -0.695 1.00 84.44 502 ALA A N 1
ATOM 3714 C CA . ALA A 1 502 ? -1.661 -9.806 -1.917 1.00 84.44 502 ALA A CA 1
ATOM 3715 C C . ALA A 1 502 ? -1.431 -8.379 -2.449 1.00 84.44 502 ALA A C 1
ATOM 3717 O O . ALA A 1 502 ? -1.296 -8.192 -3.661 1.00 84.44 502 ALA A O 1
ATOM 3718 N N . LEU A 1 503 ? -1.333 -7.382 -1.562 1.00 89.12 503 LEU A N 1
ATOM 3719 C CA . LEU A 1 503 ? -0.971 -6.009 -1.925 1.00 89.12 503 LEU A CA 1
ATOM 3720 C C . LEU A 1 503 ? 0.452 -5.942 -2.508 1.00 89.12 503 LEU A C 1
ATOM 3722 O O . LEU A 1 503 ? 0.648 -5.337 -3.563 1.00 89.12 503 LEU A O 1
ATOM 3726 N N . ALA A 1 504 ? 1.422 -6.612 -1.878 1.00 84.50 504 ALA A N 1
ATOM 3727 C CA . ALA A 1 504 ? 2.799 -6.696 -2.369 1.00 84.50 504 ALA A CA 1
ATOM 3728 C C . ALA A 1 504 ? 2.880 -7.385 -3.739 1.00 84.50 504 ALA A C 1
ATOM 3730 O O . ALA A 1 504 ? 3.500 -6.862 -4.663 1.00 84.50 504 ALA A O 1
ATOM 3731 N N . TYR A 1 505 ? 2.189 -8.513 -3.905 1.00 80.88 505 TYR A N 1
ATOM 3732 C CA . TYR A 1 505 ? 2.084 -9.230 -5.174 1.00 80.88 505 TYR A CA 1
ATOM 3733 C C . TYR A 1 505 ? 1.520 -8.335 -6.284 1.00 80.88 505 TYR A C 1
ATOM 3735 O O . TYR A 1 505 ? 2.075 -8.270 -7.380 1.00 80.88 505 TYR A O 1
ATOM 3743 N N . LYS A 1 506 ? 0.450 -7.580 -6.002 1.00 84.50 506 LYS A N 1
ATOM 3744 C CA . LYS A 1 506 ? -0.131 -6.634 -6.965 1.00 84.50 506 LYS A CA 1
ATOM 3745 C C . LYS A 1 506 ? 0.821 -5.496 -7.313 1.00 84.50 506 LYS A C 1
ATOM 3747 O O . LYS A 1 506 ? 0.887 -5.131 -8.484 1.00 84.50 506 LYS A O 1
ATOM 3752 N N . LEU A 1 507 ? 1.566 -4.975 -6.338 1.00 84.12 507 LEU A N 1
ATOM 3753 C CA . LEU A 1 507 ? 2.592 -3.958 -6.569 1.00 84.12 507 LEU A CA 1
ATOM 3754 C C . LEU A 1 507 ? 3.685 -4.477 -7.513 1.00 84.12 507 LEU A C 1
ATOM 3756 O O . LEU A 1 507 ? 4.010 -3.813 -8.497 1.00 84.12 507 LEU A O 1
ATOM 3760 N N . ILE A 1 508 ? 4.202 -5.680 -7.242 1.00 76.31 508 ILE A N 1
ATOM 3761 C CA . ILE A 1 508 ? 5.224 -6.344 -8.062 1.00 76.31 508 ILE A CA 1
ATOM 3762 C C . ILE A 1 508 ? 4.699 -6.544 -9.485 1.00 76.31 508 ILE A C 1
ATOM 3764 O O . ILE A 1 508 ? 5.326 -6.090 -10.436 1.00 76.31 508 ILE A O 1
ATOM 3768 N N . HIS A 1 509 ? 3.508 -7.122 -9.652 1.00 75.44 509 HIS A N 1
ATOM 3769 C CA . HIS A 1 509 ? 2.941 -7.360 -10.980 1.00 75.44 509 HIS A CA 1
ATOM 3770 C C . HIS A 1 509 ? 2.604 -6.086 -11.753 1.00 75.44 509 HIS A C 1
ATOM 3772 O O . HIS A 1 509 ? 2.737 -6.063 -12.979 1.00 75.44 509 HIS A O 1
ATOM 3778 N N . ALA A 1 510 ? 2.179 -5.025 -11.067 1.00 75.50 510 ALA A N 1
ATOM 3779 C CA . ALA A 1 510 ? 1.966 -3.736 -11.708 1.00 75.50 510 ALA A CA 1
ATOM 3780 C C . ALA A 1 510 ? 3.282 -3.152 -12.234 1.00 75.50 510 ALA A C 1
ATOM 3782 O O . ALA A 1 510 ? 3.295 -2.576 -13.322 1.00 75.50 510 ALA A O 1
ATOM 3783 N N . ALA A 1 511 ? 4.382 -3.336 -11.500 1.00 69.06 511 ALA A N 1
ATOM 3784 C CA . ALA A 1 511 ? 5.716 -2.935 -11.936 1.00 69.06 511 ALA A CA 1
ATOM 3785 C C . ALA A 1 511 ? 6.260 -3.822 -13.069 1.00 69.06 511 ALA A C 1
ATOM 3787 O O . ALA A 1 511 ? 6.869 -3.319 -14.005 1.00 69.06 511 ALA A O 1
ATOM 3788 N N . GLU A 1 512 ? 5.985 -5.127 -13.038 1.00 66.44 512 GLU A N 1
ATOM 3789 C CA . GLU A 1 512 ? 6.432 -6.081 -14.061 1.00 66.44 512 GLU A CA 1
ATOM 3790 C C . GLU A 1 512 ? 5.660 -5.987 -15.387 1.00 66.44 512 GLU A C 1
ATOM 3792 O O . GLU A 1 512 ? 6.131 -6.494 -16.402 1.00 66.44 512 GLU A O 1
ATOM 3797 N N . SER A 1 513 ? 4.484 -5.350 -15.422 1.00 61.38 513 SER A N 1
ATOM 3798 C CA . SER A 1 513 ? 3.591 -5.344 -16.598 1.00 61.38 513 SER A CA 1
ATOM 3799 C C . SER A 1 513 ? 4.081 -4.518 -17.803 1.00 61.38 513 SER A C 1
ATOM 3801 O O . SER A 1 513 ? 3.301 -4.230 -18.711 1.00 61.38 513 SER A O 1
ATOM 3803 N N . PHE A 1 514 ? 5.365 -4.163 -17.863 1.00 52.62 514 PHE A N 1
ATOM 3804 C CA . PHE A 1 514 ? 5.970 -3.477 -19.004 1.00 52.62 514 PHE A CA 1
ATOM 3805 C C . PHE A 1 514 ? 6.115 -4.397 -20.232 1.00 52.62 514 PHE A C 1
ATOM 3807 O O . PHE A 1 514 ? 6.616 -5.517 -20.141 1.00 52.62 514 PHE A O 1
ATOM 3814 N N . GLY A 1 515 ? 5.720 -3.900 -21.411 1.00 57.72 515 GLY A N 1
ATOM 3815 C CA . GLY A 1 515 ? 5.981 -4.530 -22.711 1.00 57.72 515 GLY A CA 1
ATOM 3816 C C . GLY A 1 515 ? 4.771 -5.224 -23.343 1.00 57.72 515 GLY A C 1
ATOM 3817 O O . GLY A 1 515 ? 4.241 -4.734 -24.331 1.00 57.72 515 GLY A O 1
ATOM 3818 N N . SER A 1 516 ? 4.334 -6.374 -22.817 1.00 49.53 516 SER A N 1
ATOM 3819 C CA . SER A 1 516 ? 3.342 -7.240 -23.494 1.00 49.53 516 SER A CA 1
ATOM 3820 C C . SER A 1 516 ? 1.935 -7.249 -22.880 1.00 49.53 516 SER A C 1
ATOM 3822 O O . SER A 1 516 ? 1.050 -7.919 -23.406 1.00 49.53 516 SER A O 1
ATOM 3824 N N . ASN A 1 517 ? 1.705 -6.532 -21.773 1.00 64.44 517 ASN A N 1
ATOM 3825 C CA . ASN A 1 517 ? 0.456 -6.602 -21.002 1.00 64.44 517 ASN A CA 1
ATOM 3826 C C . ASN A 1 517 ? -0.074 -5.223 -20.558 1.00 64.44 517 ASN A C 1
ATOM 3828 O O . ASN A 1 517 ? -0.723 -5.119 -19.517 1.00 64.44 517 ASN A O 1
ATOM 3832 N N . GLU A 1 518 ? 0.133 -4.168 -21.355 1.00 70.19 518 GLU A N 1
ATOM 3833 C CA . GLU A 1 518 ? -0.381 -2.817 -21.051 1.00 70.19 518 GLU A CA 1
ATOM 3834 C C . GLU A 1 518 ? -1.899 -2.807 -20.780 1.00 70.19 518 GLU A C 1
ATOM 3836 O O . GLU A 1 518 ? -2.392 -2.077 -19.919 1.00 70.19 518 GLU A O 1
ATOM 3841 N N . SER A 1 519 ? -2.647 -3.695 -21.444 1.00 79.12 519 SER A N 1
ATOM 3842 C CA . SER A 1 519 ? -4.093 -3.869 -21.257 1.00 79.12 519 SER A CA 1
ATOM 3843 C C . SER A 1 519 ? -4.498 -4.276 -19.832 1.00 79.12 519 SER A C 1
ATOM 3845 O O . SER A 1 519 ? -5.646 -4.063 -19.435 1.00 79.12 519 SER A O 1
ATOM 3847 N N . LYS A 1 520 ? -3.579 -4.832 -19.029 1.00 79.94 520 LYS A N 1
ATOM 3848 C CA . LYS A 1 520 ? -3.843 -5.232 -17.638 1.00 79.94 520 LYS A CA 1
ATOM 3849 C C . LYS A 1 520 ? -3.718 -4.074 -16.649 1.00 79.94 520 LYS A C 1
ATOM 3851 O O . LYS A 1 520 ? -4.282 -4.158 -15.557 1.00 79.94 520 LYS A O 1
ATOM 3856 N N . VAL A 1 521 ? -3.047 -2.984 -17.015 1.00 81.81 521 VAL A N 1
ATOM 3857 C CA . VAL A 1 521 ? -2.709 -1.886 -16.094 1.00 81.81 521 VAL A CA 1
ATOM 3858 C C . VAL A 1 521 ? -3.930 -1.189 -15.488 1.00 81.81 521 VAL A C 1
ATOM 3860 O O . VAL A 1 521 ? -3.933 -1.000 -14.271 1.00 81.81 521 VAL A O 1
ATOM 3863 N N . PRO A 1 522 ? -5.012 -0.876 -16.233 1.00 86.94 522 PRO A N 1
ATOM 3864 C CA . PRO A 1 522 ? -6.219 -0.308 -15.629 1.00 86.94 522 PRO A CA 1
ATOM 3865 C C . PRO A 1 522 ? -6.832 -1.224 -14.563 1.00 86.94 522 PRO A C 1
ATOM 3867 O O . PRO A 1 522 ? -7.270 -0.763 -13.510 1.00 86.94 522 PRO A O 1
ATOM 3870 N N . THR A 1 523 ? -6.817 -2.535 -14.818 1.00 86.44 523 THR A N 1
ATOM 3871 C CA . THR A 1 523 ? -7.315 -3.537 -13.871 1.00 86.44 523 THR A CA 1
ATOM 3872 C C . THR A 1 523 ? -6.411 -3.624 -12.642 1.00 86.44 523 THR A C 1
ATOM 3874 O O . THR A 1 523 ? -6.913 -3.675 -11.525 1.00 86.44 523 THR A O 1
ATOM 3877 N N . MET A 1 524 ? -5.089 -3.582 -12.822 1.00 85.88 524 MET A N 1
ATOM 3878 C CA . MET A 1 524 ? -4.133 -3.582 -11.712 1.00 85.88 524 MET A CA 1
ATOM 3879 C C . MET A 1 524 ? -4.239 -2.328 -10.847 1.00 85.88 524 MET A C 1
ATOM 3881 O O . MET A 1 524 ? -4.231 -2.452 -9.629 1.00 85.88 524 MET A O 1
ATOM 3885 N N . ASN A 1 525 ? -4.407 -1.146 -11.447 1.00 88.56 525 ASN A N 1
ATOM 3886 C CA . ASN A 1 525 ? -4.661 0.089 -10.704 1.00 88.56 525 ASN A CA 1
ATOM 3887 C C . ASN A 1 525 ? -5.914 -0.040 -9.843 1.00 88.56 525 ASN A C 1
ATOM 3889 O O . ASN A 1 525 ? -5.869 0.238 -8.650 1.00 88.56 525 ASN A O 1
ATOM 3893 N N . LYS A 1 526 ? -7.022 -0.490 -10.445 1.00 91.38 526 LYS A N 1
ATOM 3894 C CA . LYS A 1 526 ? -8.293 -0.668 -9.740 1.00 91.38 526 LYS A CA 1
ATOM 3895 C C . LYS A 1 526 ? -8.146 -1.642 -8.568 1.00 91.38 526 LYS A C 1
ATOM 3897 O O . LYS A 1 526 ? -8.555 -1.323 -7.457 1.00 91.38 526 LYS A O 1
ATOM 3902 N N . ASP A 1 527 ? -7.544 -2.803 -8.814 1.00 90.38 527 ASP A N 1
ATOM 3903 C CA . ASP A 1 527 ? -7.301 -3.828 -7.797 1.00 90.38 527 ASP A CA 1
ATOM 3904 C C . ASP A 1 527 ? -6.439 -3.321 -6.650 1.00 90.38 527 ASP A C 1
ATOM 3906 O O . ASP A 1 527 ? -6.742 -3.558 -5.482 1.00 90.38 527 ASP A O 1
ATOM 3910 N N . PHE A 1 528 ? -5.335 -2.665 -7.002 1.00 91.69 528 PHE A N 1
ATOM 3911 C CA . PHE A 1 528 ? -4.367 -2.176 -6.045 1.00 91.69 528 PHE A CA 1
ATOM 3912 C C . PHE A 1 528 ? -4.987 -1.092 -5.171 1.00 91.69 528 PHE A C 1
ATOM 3914 O O . PHE A 1 528 ? -4.899 -1.189 -3.955 1.00 91.69 528 PHE A O 1
ATOM 3921 N N . SER A 1 529 ? -5.676 -0.117 -5.769 1.00 92.38 529 SER A N 1
ATOM 3922 C CA . SER A 1 529 ? -6.399 0.919 -5.030 1.00 92.38 529 SER A CA 1
ATOM 3923 C C . SER A 1 529 ? -7.469 0.316 -4.117 1.00 92.38 529 SER A C 1
ATOM 3925 O O . SER A 1 529 ? -7.588 0.727 -2.966 1.00 92.38 529 SER A O 1
ATOM 3927 N N . ALA A 1 530 ? -8.228 -0.682 -4.578 1.00 93.56 530 ALA A N 1
ATOM 3928 C CA . ALA A 1 530 ? -9.235 -1.344 -3.748 1.00 93.56 530 ALA A CA 1
ATOM 3929 C C . ALA A 1 530 ? -8.609 -2.046 -2.530 1.00 93.56 530 ALA A C 1
ATOM 3931 O O . ALA A 1 530 ? -9.091 -1.877 -1.409 1.00 93.56 530 ALA A O 1
ATOM 3932 N N . LEU A 1 531 ? -7.516 -2.792 -2.736 1.00 94.38 531 LEU A N 1
ATOM 3933 C CA . LEU A 1 531 ? -6.777 -3.458 -1.661 1.00 94.38 531 LEU A CA 1
ATOM 3934 C C . LEU A 1 531 ? -6.123 -2.458 -0.709 1.00 94.38 531 LEU A C 1
ATOM 3936 O O . LEU A 1 531 ? -6.283 -2.594 0.500 1.00 94.38 531 LEU A O 1
ATOM 3940 N N . LEU A 1 532 ? -5.418 -1.455 -1.234 1.00 95.12 532 LEU A N 1
ATOM 3941 C CA . LEU A 1 532 ? -4.720 -0.454 -0.435 1.00 95.12 532 LEU A CA 1
ATOM 3942 C C . LEU A 1 532 ? -5.703 0.299 0.461 1.00 95.12 532 LEU A C 1
ATOM 3944 O O . LEU A 1 532 ? -5.534 0.285 1.673 1.00 95.12 532 LEU A O 1
ATOM 3948 N N . ASN A 1 533 ? -6.769 0.866 -0.108 1.00 94.69 533 ASN A N 1
ATOM 3949 C CA . ASN A 1 533 ? -7.768 1.610 0.664 1.00 94.69 533 ASN A CA 1
ATOM 3950 C C . ASN A 1 533 ? -8.529 0.707 1.648 1.00 94.69 533 ASN A C 1
ATOM 3952 O O . ASN A 1 533 ? -8.842 1.112 2.769 1.00 94.69 533 ASN A O 1
ATOM 3956 N N . GLY A 1 534 ? -8.794 -0.545 1.259 1.00 94.44 534 GLY A N 1
ATOM 3957 C CA . GLY A 1 534 ? -9.362 -1.550 2.153 1.00 94.44 534 GLY A CA 1
ATOM 3958 C C . GLY A 1 534 ? -8.481 -1.799 3.377 1.00 94.44 534 GLY A C 1
ATOM 3959 O O . GLY A 1 534 ? -8.968 -1.788 4.508 1.00 94.44 534 GLY A O 1
ATOM 3960 N N . LEU A 1 535 ? -7.177 -1.971 3.166 1.00 94.44 535 LEU A N 1
ATOM 3961 C CA . LEU A 1 535 ? -6.214 -2.272 4.221 1.00 94.44 535 LEU A CA 1
ATOM 3962 C C . LEU A 1 535 ? -5.800 -1.044 5.035 1.00 94.44 535 LEU A C 1
ATOM 3964 O O . LEU A 1 535 ? -5.592 -1.186 6.237 1.00 94.44 535 LEU A O 1
ATOM 3968 N N . GLU A 1 536 ? -5.747 0.152 4.445 1.00 95.31 536 GLU A N 1
ATOM 3969 C CA . GLU A 1 536 ? -5.465 1.411 5.156 1.00 95.31 536 GLU A CA 1
ATOM 3970 C C . GLU A 1 536 ? -6.548 1.756 6.190 1.00 95.31 536 GLU A C 1
ATOM 3972 O O . GLU A 1 536 ? -6.294 2.477 7.155 1.00 95.31 536 GLU A O 1
ATOM 3977 N N . SER A 1 537 ? -7.750 1.184 6.051 1.00 93.88 537 SER A N 1
ATOM 3978 C CA . SER A 1 537 ? -8.800 1.295 7.070 1.00 93.88 537 SER A CA 1
ATOM 3979 C C . SER A 1 537 ? -8.487 0.530 8.366 1.00 93.88 537 SER A C 1
ATOM 3981 O O . SER A 1 537 ? -9.109 0.790 9.398 1.00 93.88 537 SER A O 1
ATOM 3983 N N . VAL A 1 538 ? -7.529 -0.403 8.322 1.00 92.31 538 VAL A N 1
ATOM 3984 C CA . VAL A 1 538 ? -7.131 -1.260 9.450 1.00 92.31 538 VAL A CA 1
ATOM 3985 C C . VAL A 1 538 ? -5.699 -0.992 9.890 1.00 92.31 538 VAL A C 1
ATOM 3987 O O . VAL A 1 538 ? -5.406 -0.942 11.085 1.00 92.31 538 VAL A O 1
ATOM 3990 N N . TYR A 1 539 ? -4.804 -0.823 8.924 1.00 91.62 539 TYR A N 1
ATOM 3991 C CA . TYR A 1 539 ? -3.377 -0.670 9.135 1.00 91.62 539 TYR A CA 1
ATOM 3992 C C . TYR A 1 539 ? -2.942 0.740 8.746 1.00 91.62 539 TYR A C 1
ATOM 3994 O O . TYR A 1 539 ? -3.297 1.211 7.668 1.00 91.62 539 TYR A O 1
ATOM 4002 N N . PRO A 1 540 ? -2.121 1.420 9.562 1.00 92.38 540 PRO A N 1
ATOM 4003 C CA . PRO A 1 540 ? -1.487 2.656 9.132 1.00 92.38 540 PRO A CA 1
ATOM 4004 C C . PRO A 1 540 ? -0.709 2.438 7.831 1.00 92.38 540 PRO A C 1
ATOM 4006 O O . PRO A 1 540 ? -0.021 1.424 7.684 1.00 92.38 540 PRO A O 1
ATOM 4009 N N . ARG A 1 541 ? -0.746 3.416 6.920 1.00 93.25 541 ARG A N 1
ATOM 4010 C CA . ARG A 1 541 ? -0.017 3.355 5.644 1.00 93.25 541 ARG A CA 1
ATOM 4011 C C . ARG A 1 541 ? 1.451 2.972 5.821 1.00 93.25 541 ARG A C 1
ATOM 4013 O O . ARG A 1 541 ? 1.938 2.105 5.110 1.00 93.25 541 ARG A O 1
ATOM 4020 N N . GLU A 1 542 ? 2.145 3.547 6.805 1.00 89.19 542 GLU A N 1
ATOM 4021 C CA . GLU A 1 542 ? 3.547 3.203 7.085 1.00 89.19 542 GLU A CA 1
ATOM 4022 C C . GLU A 1 542 ? 3.740 1.713 7.418 1.00 89.19 542 GLU A C 1
ATOM 4024 O O . GLU A 1 542 ? 4.721 1.110 6.989 1.00 89.19 542 GLU A O 1
ATOM 4029 N N . THR A 1 543 ? 2.801 1.096 8.141 1.00 87.94 543 THR A N 1
ATOM 4030 C CA . THR A 1 543 ? 2.831 -0.345 8.428 1.00 87.94 543 THR A CA 1
ATOM 4031 C C . THR A 1 543 ? 2.712 -1.160 7.144 1.00 87.94 543 THR A C 1
ATOM 4033 O O . THR A 1 543 ? 3.474 -2.107 6.963 1.00 87.94 543 THR A O 1
ATOM 4036 N N . LEU A 1 544 ? 1.808 -0.770 6.241 1.00 91.62 544 LEU A N 1
ATOM 4037 C CA . LEU A 1 544 ? 1.650 -1.420 4.939 1.00 91.62 544 LEU A CA 1
ATOM 4038 C C . LEU A 1 544 ? 2.894 -1.243 4.069 1.00 91.62 544 LEU A C 1
ATOM 4040 O O . LEU A 1 544 ? 3.375 -2.214 3.500 1.00 91.62 544 LEU A O 1
ATOM 4044 N N . VAL A 1 545 ? 3.449 -0.032 4.007 1.00 88.19 545 VAL A N 1
ATOM 4045 C CA . VAL A 1 545 ? 4.670 0.270 3.249 1.00 88.19 545 VAL A CA 1
ATOM 4046 C C . VAL A 1 545 ? 5.845 -0.572 3.749 1.00 88.19 545 VAL A C 1
ATOM 4048 O O . VAL A 1 545 ? 6.542 -1.178 2.939 1.00 88.19 545 VAL A O 1
ATOM 4051 N N . ASN A 1 546 ? 6.052 -0.661 5.067 1.00 83.94 546 ASN A N 1
ATOM 4052 C CA . ASN A 1 546 ? 7.127 -1.475 5.640 1.00 83.94 546 ASN A CA 1
ATOM 4053 C C . ASN A 1 546 ? 6.929 -2.962 5.322 1.00 83.94 546 ASN A C 1
ATOM 4055 O O . ASN A 1 546 ? 7.854 -3.615 4.853 1.00 83.94 546 ASN A O 1
ATOM 4059 N N . ALA A 1 547 ? 5.715 -3.485 5.515 1.00 82.75 547 ALA A N 1
ATOM 4060 C CA . ALA A 1 547 ? 5.436 -4.896 5.280 1.00 82.75 547 ALA A CA 1
ATOM 4061 C C . ALA A 1 547 ? 5.527 -5.274 3.790 1.00 82.75 547 ALA A C 1
ATOM 4063 O O . ALA A 1 547 ? 6.068 -6.325 3.451 1.00 82.75 547 ALA A O 1
ATOM 4064 N N . VAL A 1 548 ? 5.064 -4.402 2.889 1.00 85.25 548 VAL A N 1
ATOM 4065 C CA . VAL A 1 548 ? 5.221 -4.596 1.443 1.00 85.25 548 VAL A CA 1
ATOM 4066 C C . VAL A 1 548 ? 6.690 -4.480 1.033 1.00 85.25 548 VAL A C 1
ATOM 4068 O O . VAL A 1 548 ? 7.138 -5.287 0.225 1.00 85.25 548 VAL A O 1
ATOM 4071 N N . SER A 1 549 ? 7.460 -3.546 1.602 1.00 83.06 549 SER A N 1
ATOM 4072 C CA . SER A 1 549 ? 8.911 -3.459 1.374 1.00 83.06 549 SER A CA 1
ATOM 4073 C C . SER A 1 549 ? 9.621 -4.747 1.791 1.00 83.06 549 SER A C 1
ATOM 4075 O O . SER A 1 549 ? 10.371 -5.322 1.001 1.00 83.06 549 SER A O 1
ATOM 4077 N N . ASP A 1 550 ? 9.317 -5.273 2.979 1.00 78.12 550 ASP A N 1
ATOM 4078 C CA . ASP A 1 550 ? 9.865 -6.544 3.456 1.00 78.12 550 ASP A CA 1
ATOM 4079 C C . ASP A 1 550 ? 9.504 -7.705 2.521 1.00 78.12 550 ASP A C 1
ATOM 4081 O O . ASP A 1 550 ? 10.380 -8.494 2.155 1.00 78.12 550 ASP A O 1
ATOM 4085 N N . ALA A 1 551 ? 8.242 -7.787 2.085 1.00 75.25 551 ALA A N 1
ATOM 4086 C CA . ALA A 1 551 ? 7.788 -8.800 1.138 1.00 75.25 551 ALA A CA 1
ATOM 4087 C C . ALA A 1 551 ? 8.537 -8.689 -0.202 1.00 75.25 551 ALA A C 1
ATOM 4089 O O . ALA A 1 551 ? 9.143 -9.660 -0.656 1.00 75.25 551 ALA A O 1
ATOM 4090 N N . VAL A 1 552 ? 8.584 -7.501 -0.809 1.00 73.75 552 VAL A N 1
ATOM 4091 C CA . VAL A 1 552 ? 9.291 -7.243 -2.078 1.00 73.75 552 VAL A CA 1
ATOM 4092 C C . VAL A 1 552 ? 10.778 -7.611 -1.970 1.00 73.75 552 VAL A C 1
ATOM 4094 O O . VAL A 1 552 ? 11.317 -8.296 -2.845 1.00 73.75 552 VAL A O 1
ATOM 4097 N N . ASN A 1 553 ? 11.435 -7.248 -0.867 1.00 69.81 553 ASN A N 1
ATOM 4098 C CA . ASN A 1 553 ? 12.844 -7.562 -0.620 1.00 69.81 553 ASN A CA 1
ATOM 4099 C C . ASN A 1 553 ? 13.098 -9.071 -0.455 1.00 69.81 553 ASN A C 1
ATOM 4101 O O . ASN A 1 553 ? 14.143 -9.578 -0.882 1.00 69.81 553 ASN A O 1
ATOM 4105 N N . GLN A 1 554 ? 12.151 -9.817 0.122 1.00 66.19 554 GLN A N 1
ATOM 4106 C CA . GLN A 1 554 ? 12.224 -11.280 0.213 1.00 66.19 554 GLN A CA 1
ATOM 4107 C C . GLN A 1 554 ? 12.087 -11.953 -1.157 1.00 66.19 554 GLN A C 1
ATOM 4109 O O . GLN A 1 554 ? 12.836 -12.891 -1.454 1.00 66.19 554 GLN A O 1
ATOM 4114 N N . TYR A 1 555 ? 11.195 -11.453 -2.017 1.00 61.69 555 TYR A N 1
ATOM 4115 C CA . TYR A 1 555 ? 11.061 -11.957 -3.384 1.00 61.69 555 TYR A CA 1
ATOM 4116 C C . TYR A 1 555 ? 12.335 -11.719 -4.226 1.00 61.69 555 TYR A C 1
ATOM 4118 O O . TYR A 1 555 ? 12.697 -12.563 -5.052 1.00 61.69 555 TYR A O 1
ATOM 4126 N N . ASN A 1 556 ? 13.046 -10.604 -4.015 1.00 55.91 556 ASN A N 1
ATOM 4127 C CA . ASN A 1 556 ? 14.161 -10.185 -4.872 1.00 55.91 556 ASN A CA 1
ATOM 4128 C C . ASN A 1 556 ? 15.398 -11.111 -4.793 1.00 55.91 556 ASN A C 1
ATOM 4130 O O . ASN A 1 556 ? 16.023 -11.401 -5.811 1.00 55.91 556 ASN A O 1
ATOM 4134 N N . LYS A 1 557 ? 15.724 -11.673 -3.618 1.00 49.34 557 LYS A N 1
ATOM 4135 C CA . LYS A 1 557 ? 16.995 -12.401 -3.387 1.00 49.34 557 LYS A CA 1
ATOM 4136 C C . LYS A 1 557 ? 17.260 -13.618 -4.288 1.00 49.34 557 LYS A C 1
ATOM 4138 O O . LYS A 1 557 ? 18.392 -14.085 -4.318 1.00 49.34 557 LYS A O 1
ATOM 4143 N N . ASN A 1 558 ? 16.259 -14.190 -4.962 1.00 40.00 558 ASN A N 1
ATOM 4144 C CA . ASN A 1 558 ? 16.429 -15.426 -5.742 1.00 40.00 558 ASN A CA 1
ATOM 4145 C C . ASN A 1 558 ? 15.524 -15.537 -6.981 1.00 40.00 558 ASN A C 1
ATOM 4147 O O . ASN A 1 558 ? 15.377 -16.640 -7.515 1.00 40.00 558 ASN A O 1
ATOM 4151 N N . SER A 1 559 ? 14.869 -14.459 -7.420 1.00 38.31 559 SER A N 1
ATOM 4152 C CA . SER A 1 559 ? 14.135 -14.521 -8.685 1.00 38.31 559 SER A CA 1
ATOM 4153 C C . SER A 1 559 ? 15.157 -14.680 -9.826 1.00 38.31 559 SER A C 1
ATOM 4155 O O . SER A 1 559 ? 16.066 -13.854 -9.934 1.00 38.31 559 SER A O 1
ATOM 4157 N N . PRO A 1 560 ? 15.054 -15.698 -10.708 1.00 33.44 560 PRO A N 1
ATOM 4158 C CA . PRO A 1 560 ? 15.862 -15.749 -11.936 1.00 33.44 560 PRO A CA 1
ATOM 4159 C C . PRO A 1 560 ? 15.602 -14.526 -12.843 1.00 33.44 560 PRO A C 1
ATOM 4161 O O . PRO A 1 560 ? 16.426 -14.187 -13.698 1.00 33.44 560 PRO A O 1
ATOM 4164 N N . ASN A 1 561 ? 14.493 -13.826 -12.575 1.00 36.91 561 ASN A N 1
ATOM 4165 C CA . ASN A 1 561 ? 14.081 -12.551 -13.145 1.00 36.91 561 ASN A CA 1
ATOM 4166 C C . ASN A 1 561 ? 14.217 -11.387 -12.142 1.00 36.91 561 ASN A C 1
ATOM 4168 O O . ASN A 1 561 ? 13.413 -10.471 -12.249 1.00 36.91 561 ASN A O 1
ATOM 4172 N N . GLY A 1 562 ? 15.150 -11.467 -11.169 1.00 41.97 562 GLY A N 1
ATOM 4173 C CA . GLY A 1 562 ? 15.434 -10.500 -10.084 1.00 41.97 562 GLY A CA 1
ATOM 4174 C C . GLY A 1 562 ? 14.607 -9.230 -10.176 1.00 41.97 562 GLY A C 1
ATOM 4175 O O . GLY A 1 562 ? 14.889 -8.463 -11.087 1.00 41.97 562 GLY A O 1
ATOM 4176 N N . ILE A 1 563 ? 13.571 -9.090 -9.326 1.00 43.59 563 ILE A N 1
ATOM 4177 C CA . ILE A 1 563 ? 12.438 -8.168 -9.526 1.00 43.59 563 ILE A CA 1
ATOM 4178 C C . ILE A 1 563 ? 12.936 -6.866 -10.133 1.00 43.59 563 ILE A C 1
ATOM 4180 O O . ILE A 1 563 ? 13.482 -5.987 -9.461 1.00 43.59 563 ILE A O 1
ATOM 4184 N N . TYR A 1 564 ? 12.737 -6.769 -11.440 1.00 52.47 564 TYR A N 1
ATOM 4185 C CA . TYR A 1 564 ? 12.935 -5.546 -12.161 1.00 52.47 564 TYR A CA 1
ATOM 4186 C C . TYR A 1 564 ? 11.750 -4.676 -11.774 1.00 52.47 564 TYR A C 1
ATOM 4188 O O . TYR A 1 564 ? 10.700 -4.730 -12.406 1.00 52.47 564 TYR A O 1
ATOM 4196 N N . LEU A 1 565 ? 11.920 -3.832 -10.760 1.00 50.56 565 LEU A N 1
ATOM 4197 C CA . LEU A 1 565 ? 11.132 -2.607 -10.623 1.00 50.56 565 LEU A CA 1
ATOM 4198 C C . LEU A 1 565 ? 11.546 -1.659 -11.775 1.00 50.56 565 LEU A C 1
ATOM 4200 O O . LEU A 1 565 ? 12.042 -0.555 -11.565 1.00 50.56 565 LEU A O 1
ATOM 4204 N N . ARG A 1 566 ? 11.458 -2.160 -13.017 1.00 47.88 566 ARG A N 1
ATOM 4205 C CA . ARG A 1 566 ? 11.749 -1.475 -14.271 1.00 47.88 566 ARG A CA 1
ATOM 4206 C C . ARG A 1 566 ? 10.566 -0.570 -14.517 1.00 47.88 566 ARG A C 1
ATOM 4208 O O . ARG A 1 566 ? 9.523 -1.054 -14.922 1.00 47.88 566 ARG A O 1
ATOM 4215 N N . ASP A 1 567 ? 10.792 0.719 -14.298 1.00 50.53 567 ASP A N 1
ATOM 4216 C CA . ASP A 1 567 ? 9.938 1.815 -14.735 1.00 50.53 567 ASP A CA 1
ATOM 4217 C C . ASP A 1 567 ? 8.498 1.795 -14.188 1.00 50.53 567 ASP A C 1
ATOM 4219 O O . ASP A 1 567 ? 7.764 0.817 -14.262 1.00 50.53 567 ASP A O 1
ATOM 4223 N N . TYR A 1 568 ? 8.016 2.936 -13.686 1.00 56.59 568 TYR A N 1
ATOM 4224 C CA . TYR A 1 568 ? 6.568 3.107 -13.559 1.00 56.59 568 TYR A CA 1
ATOM 4225 C C . TYR A 1 568 ? 5.963 2.848 -14.926 1.00 56.59 568 TYR A C 1
ATOM 4227 O O . TYR A 1 568 ? 6.280 3.578 -15.873 1.00 56.59 568 TYR A O 1
ATOM 4235 N N . HIS A 1 569 ? 5.075 1.860 -15.034 1.00 63.62 569 HIS A N 1
ATOM 4236 C CA . HIS A 1 569 ? 4.208 1.827 -16.194 1.00 63.62 569 HIS A CA 1
ATOM 4237 C C . HIS A 1 569 ? 3.521 3.203 -16.250 1.00 63.62 569 HIS A C 1
ATOM 4239 O O . HIS A 1 569 ? 2.961 3.634 -15.235 1.00 63.62 569 HIS A O 1
ATOM 4245 N N . PRO A 1 570 ? 3.588 3.952 -17.368 1.00 67.88 570 PRO A N 1
ATOM 4246 C CA . PRO A 1 570 ? 3.097 5.332 -17.411 1.00 67.88 570 PRO A CA 1
ATOM 4247 C C . PRO A 1 570 ? 1.621 5.412 -17.004 1.00 67.88 570 PRO A C 1
ATOM 4249 O O . PRO A 1 570 ? 1.217 6.343 -16.303 1.00 67.88 570 PRO A O 1
ATOM 4252 N N . GLY A 1 571 ? 0.863 4.364 -17.340 1.00 75.38 571 GLY A N 1
ATOM 4253 C CA . GLY A 1 571 ? -0.523 4.152 -16.933 1.00 75.38 571 GLY A CA 1
ATOM 4254 C C . GLY A 1 571 ? -0.773 3.788 -15.462 1.00 75.38 571 GLY A C 1
ATOM 4255 O O . GLY A 1 571 ? -1.937 3.617 -15.120 1.00 75.38 571 GLY A O 1
ATOM 4256 N N . MET A 1 572 ? 0.233 3.654 -14.584 1.00 81.38 572 MET A N 1
ATOM 4257 C CA . MET A 1 572 ? -0.009 3.484 -13.141 1.00 81.38 572 MET A CA 1
ATOM 4258 C C . MET A 1 572 ? -0.749 4.702 -12.574 1.00 81.38 572 MET A C 1
ATOM 4260 O O . MET A 1 572 ? -0.430 5.849 -12.917 1.00 81.38 572 MET A O 1
ATOM 4264 N N . SER A 1 573 ? -1.708 4.462 -11.679 1.00 85.19 573 SER A N 1
ATOM 4265 C CA . SER A 1 573 ? -2.431 5.537 -10.996 1.00 85.19 573 SER A CA 1
ATOM 4266 C C . SER A 1 573 ? -1.485 6.362 -10.105 1.00 85.19 573 SER A C 1
ATOM 4268 O O . SER A 1 573 ? -0.474 5.836 -9.631 1.00 85.19 573 SER A O 1
ATOM 4270 N N . PRO A 1 574 ? -1.781 7.651 -9.845 1.00 85.38 574 PRO A N 1
ATOM 4271 C CA . PRO A 1 574 ? -0.985 8.467 -8.923 1.00 85.38 574 PRO A CA 1
ATOM 4272 C C . PRO A 1 574 ? -0.836 7.842 -7.528 1.00 85.38 574 PRO A C 1
ATOM 4274 O O . PRO A 1 574 ? 0.238 7.902 -6.938 1.00 85.38 574 PRO A O 1
ATOM 4277 N N . GLU A 1 575 ? -1.888 7.189 -7.030 1.00 86.25 575 GLU A N 1
ATOM 4278 C CA . GLU A 1 575 ? -1.896 6.499 -5.737 1.00 86.25 575 GLU A CA 1
ATOM 4279 C C . GLU A 1 575 ? -0.925 5.310 -5.708 1.00 86.25 575 GLU A C 1
ATOM 4281 O O . GLU A 1 575 ? -0.103 5.210 -4.797 1.00 86.25 575 GLU A O 1
ATOM 4286 N N . LEU A 1 576 ? -0.972 4.448 -6.730 1.00 86.19 576 LEU A N 1
ATOM 4287 C CA . LEU A 1 576 ? -0.051 3.321 -6.873 1.00 86.19 576 LEU A CA 1
ATOM 4288 C C . LEU A 1 576 ? 1.397 3.807 -7.018 1.00 86.19 576 LEU A C 1
ATOM 4290 O O . LEU A 1 576 ? 2.285 3.275 -6.358 1.00 86.19 576 LEU A O 1
ATOM 4294 N N . LYS A 1 577 ? 1.631 4.856 -7.822 1.00 81.50 577 LYS A N 1
ATOM 4295 C CA . LYS A 1 577 ? 2.951 5.496 -7.962 1.00 81.50 577 LYS A CA 1
ATOM 4296 C C . LYS A 1 577 ? 3.461 6.013 -6.616 1.00 81.50 577 LYS A C 1
ATOM 4298 O O . LYS A 1 577 ? 4.601 5.746 -6.261 1.00 81.50 577 LYS A O 1
ATOM 4303 N N . SER A 1 578 ? 2.618 6.710 -5.856 1.00 84.81 578 SER A N 1
ATOM 4304 C CA . SER A 1 578 ? 2.972 7.221 -4.529 1.00 84.81 578 SER A CA 1
ATOM 4305 C C . SER A 1 578 ? 3.296 6.091 -3.552 1.00 84.81 578 SER A C 1
ATOM 4307 O O . SER A 1 578 ? 4.342 6.137 -2.917 1.00 84.81 578 SER A O 1
ATOM 4309 N N . PHE A 1 579 ? 2.466 5.047 -3.467 1.00 87.62 579 PHE A N 1
ATOM 4310 C CA . PHE A 1 579 ? 2.738 3.924 -2.565 1.00 87.62 579 PHE A CA 1
ATOM 4311 C C . PHE A 1 579 ? 4.023 3.181 -2.947 1.00 87.62 579 PHE A C 1
ATOM 4313 O O . PHE A 1 579 ? 4.822 2.817 -2.090 1.00 87.62 579 PHE A O 1
ATOM 4320 N N . PHE A 1 580 ? 4.256 2.991 -4.245 1.00 83.31 580 PHE A N 1
ATOM 4321 C CA . PHE A 1 580 ? 5.491 2.410 -4.758 1.00 83.31 580 PHE A CA 1
ATOM 4322 C C . PHE A 1 580 ? 6.728 3.231 -4.367 1.00 83.31 580 PHE A C 1
ATOM 4324 O O . PHE A 1 580 ? 7.730 2.659 -3.940 1.00 83.31 580 PHE A O 1
ATOM 4331 N N . ASN A 1 581 ? 6.653 4.564 -4.461 1.00 77.94 581 ASN A N 1
ATOM 4332 C CA . ASN A 1 581 ? 7.722 5.465 -4.015 1.00 77.94 581 ASN A CA 1
ATOM 4333 C C . ASN A 1 581 ? 8.018 5.281 -2.531 1.00 77.94 581 ASN A C 1
ATOM 4335 O O . ASN A 1 581 ? 9.183 5.167 -2.154 1.00 77.94 581 ASN A O 1
ATOM 4339 N N . ASP A 1 582 ? 6.966 5.217 -1.713 1.00 82.38 582 ASP A N 1
ATOM 4340 C CA . ASP A 1 582 ? 7.084 5.009 -0.273 1.00 82.38 582 ASP A CA 1
ATOM 4341 C C . ASP A 1 582 ? 7.792 3.673 0.025 1.00 82.38 582 ASP A C 1
ATOM 4343 O O . ASP A 1 582 ? 8.685 3.620 0.869 1.00 82.38 582 ASP A O 1
ATOM 4347 N N . VAL A 1 583 ? 7.441 2.602 -0.702 1.00 82.88 583 VAL A N 1
ATOM 4348 C CA . VAL A 1 583 ? 8.050 1.266 -0.560 1.00 82.88 583 VAL A CA 1
ATOM 4349 C C . VAL A 1 583 ? 9.530 1.279 -0.942 1.00 82.88 583 VAL A C 1
ATOM 4351 O O . VAL A 1 583 ? 10.358 0.801 -0.168 1.00 82.88 583 VAL A O 1
ATOM 4354 N N . ILE A 1 584 ? 9.885 1.865 -2.089 1.00 73.44 584 ILE A N 1
ATOM 4355 C CA . ILE A 1 584 ? 11.287 1.973 -2.527 1.00 73.44 584 ILE A CA 1
ATOM 4356 C C . ILE A 1 584 ? 12.112 2.808 -1.545 1.00 73.44 584 ILE A C 1
ATOM 4358 O O . ILE A 1 584 ? 13.251 2.456 -1.245 1.00 73.44 584 ILE A O 1
ATOM 4362 N N . ALA A 1 585 ? 11.543 3.887 -1.005 1.00 73.69 585 ALA A N 1
ATOM 4363 C CA . ALA A 1 585 ? 12.223 4.743 -0.037 1.00 73.69 585 ALA A CA 1
ATOM 4364 C C . ALA A 1 585 ? 12.569 4.019 1.279 1.00 73.69 585 ALA A C 1
ATOM 4366 O O . ALA A 1 585 ? 13.439 4.482 2.019 1.00 73.69 585 ALA A O 1
ATOM 4367 N N . LYS A 1 586 ? 11.917 2.886 1.581 1.00 76.31 586 LYS A N 1
ATOM 4368 C CA . LYS A 1 586 ? 12.217 2.044 2.749 1.00 76.31 586 LYS A CA 1
ATOM 4369 C C . LYS A 1 586 ? 13.327 1.018 2.512 1.00 76.31 586 LYS A C 1
ATOM 4371 O O . LYS A 1 586 ? 13.651 0.309 3.458 1.00 76.31 586 LYS A O 1
ATOM 4376 N N . ASP A 1 587 ? 13.908 0.912 1.317 1.00 66.44 587 ASP A N 1
ATOM 4377 C CA . ASP A 1 587 ? 15.081 0.064 1.065 1.00 66.44 587 ASP A CA 1
ATOM 4378 C C . ASP A 1 587 ? 16.377 0.883 1.260 1.00 66.44 587 ASP A C 1
ATOM 4380 O O . ASP A 1 587 ? 16.859 1.510 0.311 1.00 66.44 587 ASP A O 1
ATOM 4384 N N . PRO A 1 588 ? 16.964 0.913 2.479 1.00 52.72 588 PRO A N 1
ATOM 4385 C CA . PRO A 1 588 ? 18.097 1.787 2.800 1.00 52.72 588 PRO A CA 1
ATOM 4386 C C . PRO A 1 588 ? 19.371 1.423 2.036 1.00 52.72 588 PRO A C 1
ATOM 4388 O O . PRO A 1 588 ? 20.273 2.247 1.918 1.00 52.72 588 PRO A O 1
ATOM 4391 N N . ASN A 1 589 ? 19.454 0.190 1.534 1.00 53.69 589 ASN A N 1
ATOM 4392 C CA . ASN A 1 589 ? 20.603 -0.301 0.785 1.00 53.69 589 ASN A CA 1
ATOM 4393 C C . ASN A 1 589 ? 20.363 -0.243 -0.718 1.00 53.69 589 ASN A C 1
ATOM 4395 O O . ASN A 1 589 ? 21.151 -0.827 -1.459 1.00 53.69 589 ASN A O 1
ATOM 4399 N N . ALA A 1 590 ? 19.245 0.352 -1.151 1.00 56.03 590 ALA A N 1
ATOM 4400 C CA . ALA A 1 590 ? 18.792 0.330 -2.529 1.00 56.03 590 ALA A CA 1
ATOM 4401 C C . ALA A 1 590 ? 19.025 -1.050 -3.171 1.00 56.03 590 ALA A C 1
ATOM 4403 O O . ALA A 1 590 ? 19.553 -1.164 -4.274 1.00 56.03 590 ALA A O 1
ATOM 4404 N N . SER A 1 591 ? 18.716 -2.122 -2.436 1.00 55.47 591 SER A N 1
ATOM 4405 C CA . SER A 1 591 ? 19.004 -3.502 -2.818 1.00 55.47 591 SER A CA 1
ATOM 4406 C C . SER A 1 591 ? 18.340 -3.878 -4.145 1.00 55.47 591 SER A C 1
ATOM 4408 O O . SER A 1 591 ? 18.876 -4.699 -4.890 1.00 55.47 591 SER A O 1
ATOM 4410 N N . TYR A 1 592 ? 17.252 -3.200 -4.519 1.00 56.47 592 TYR A N 1
ATOM 4411 C CA . TYR A 1 592 ? 16.682 -3.246 -5.867 1.00 56.47 592 TYR A CA 1
ATOM 4412 C C . TYR A 1 592 ? 17.696 -2.902 -6.983 1.00 56.47 592 TYR A C 1
ATOM 4414 O O . TYR A 1 592 ? 17.635 -3.489 -8.062 1.00 56.47 592 TYR A O 1
ATOM 4422 N N . LEU A 1 593 ? 18.686 -2.034 -6.730 1.00 50.19 593 LEU A N 1
ATOM 4423 C CA . LEU A 1 593 ? 19.782 -1.728 -7.661 1.00 50.19 593 LEU A CA 1
ATOM 4424 C C . LEU A 1 593 ? 20.734 -2.914 -7.855 1.00 50.19 593 LEU A C 1
ATOM 4426 O O . LEU A 1 593 ? 21.290 -3.081 -8.941 1.00 50.19 593 LEU A O 1
ATOM 4430 N N . SER A 1 594 ? 20.911 -3.762 -6.835 1.00 47.31 594 SER A N 1
ATOM 4431 C CA . SER A 1 594 ? 21.791 -4.938 -6.924 1.00 47.31 594 SER A CA 1
ATOM 4432 C C . SER A 1 594 ? 21.280 -5.981 -7.930 1.00 47.31 594 SER A C 1
ATOM 4434 O O . SER A 1 594 ? 22.081 -6.699 -8.533 1.00 47.31 594 SER A O 1
ATOM 4436 N N . GLY A 1 595 ? 19.962 -6.004 -8.171 1.00 47.97 595 GLY A N 1
ATOM 4437 C CA . GLY A 1 595 ? 19.291 -6.866 -9.148 1.00 47.97 595 GLY A CA 1
ATOM 4438 C C . GLY A 1 595 ? 19.302 -6.345 -10.592 1.00 47.97 595 GLY A C 1
ATOM 4439 O O . GLY A 1 595 ? 19.025 -7.116 -11.510 1.00 47.97 595 GLY A O 1
ATOM 4440 N N . LEU A 1 596 ? 19.662 -5.075 -10.829 1.00 46.50 596 LEU A N 1
ATOM 4441 C CA . LEU A 1 596 ? 19.764 -4.521 -12.184 1.00 46.50 596 LEU A CA 1
ATOM 4442 C C . LEU A 1 596 ? 20.858 -5.269 -12.967 1.00 46.50 596 LEU A C 1
ATOM 4444 O O . LEU A 1 596 ? 22.016 -5.319 -12.536 1.00 46.50 596 LEU A O 1
ATOM 4448 N N . LYS A 1 597 ? 20.513 -5.858 -14.118 1.00 44.25 597 LYS A N 1
ATOM 4449 C CA . LYS A 1 597 ? 21.483 -6.518 -15.004 1.00 44.25 597 LYS A CA 1
ATOM 4450 C C . LYS A 1 597 ? 22.176 -5.483 -15.901 1.00 44.25 597 LYS A C 1
ATOM 4452 O O . LYS A 1 597 ? 21.510 -4.701 -16.554 1.00 44.25 597 LYS A O 1
ATOM 4457 N N . PHE A 1 598 ? 23.507 -5.568 -15.989 1.00 47.59 598 PHE A N 1
ATOM 4458 C CA . PHE A 1 598 ? 24.393 -4.847 -16.926 1.00 47.59 598 PHE A CA 1
ATOM 4459 C C . PHE A 1 598 ? 24.437 -3.308 -16.818 1.00 47.59 598 PHE A C 1
ATOM 4461 O O . PHE A 1 598 ? 23.487 -2.635 -16.426 1.00 47.59 598 PHE A O 1
ATOM 4468 N N . GLY A 1 599 ? 25.598 -2.735 -17.156 1.00 51.31 599 GLY A N 1
ATOM 4469 C CA . GLY A 1 599 ? 25.915 -1.345 -16.822 1.00 51.31 599 GLY A CA 1
ATOM 4470 C C . GLY A 1 599 ? 25.099 -0.266 -17.545 1.00 51.31 599 GLY A C 1
ATOM 4471 O O . GLY A 1 599 ? 24.982 0.825 -17.002 1.00 51.31 599 GLY A O 1
ATOM 4472 N N . GLN A 1 600 ? 24.455 -0.556 -18.686 1.00 42.59 600 GLN A N 1
ATOM 4473 C CA . GLN A 1 600 ? 23.619 0.437 -19.385 1.00 42.59 600 GLN A CA 1
ATOM 4474 C C . GLN A 1 600 ? 22.281 0.594 -18.659 1.00 42.59 600 GLN A C 1
ATOM 4476 O O . GLN A 1 600 ? 21.883 1.705 -18.328 1.00 42.59 600 GLN A O 1
ATOM 4481 N N . GLU A 1 601 ? 21.628 -0.516 -18.306 1.00 44.25 601 GLU A N 1
ATOM 4482 C CA . GLU A 1 601 ? 20.378 -0.494 -17.539 1.00 44.25 601 GLU A CA 1
ATOM 4483 C C . GLU A 1 601 ? 20.597 0.000 -16.102 1.00 44.25 601 GLU A C 1
ATOM 4485 O O . GLU A 1 601 ? 19.739 0.696 -15.562 1.00 44.25 601 GLU A O 1
ATOM 4490 N N . ARG A 1 602 ? 21.765 -0.280 -15.498 1.00 51.59 602 ARG A N 1
ATOM 4491 C CA . ARG A 1 602 ? 22.163 0.307 -14.205 1.00 51.59 602 ARG A CA 1
ATOM 4492 C C . ARG A 1 602 ? 22.346 1.816 -14.283 1.00 51.59 602 ARG A C 1
ATOM 4494 O O . ARG A 1 602 ? 21.771 2.527 -13.465 1.00 51.59 602 ARG A O 1
ATOM 4501 N N . GLY A 1 603 ? 23.107 2.305 -15.262 1.00 52.19 603 GLY A N 1
ATOM 4502 C CA . GLY A 1 603 ? 23.333 3.737 -15.458 1.00 52.19 603 GLY A CA 1
ATOM 4503 C C . GLY A 1 603 ? 22.039 4.501 -15.759 1.00 52.19 603 GLY A C 1
ATOM 4504 O O . GLY A 1 603 ? 21.762 5.524 -15.132 1.00 52.19 603 GLY A O 1
ATOM 4505 N N . PHE A 1 604 ? 21.193 3.963 -16.645 1.00 52.72 604 PHE A N 1
ATOM 4506 C CA . PHE A 1 604 ? 19.883 4.542 -16.957 1.00 52.72 604 PHE A CA 1
ATOM 4507 C C . PHE A 1 604 ? 18.902 4.466 -15.785 1.00 52.72 604 PHE A C 1
ATOM 4509 O O . PHE A 1 604 ? 18.168 5.426 -15.549 1.00 52.72 604 PHE A O 1
ATOM 4516 N N . GLY A 1 605 ? 18.905 3.365 -15.030 1.00 53.62 605 GLY A N 1
ATOM 4517 C CA . GLY A 1 605 ? 18.111 3.223 -13.813 1.00 53.62 605 GLY A CA 1
ATOM 4518 C C . GLY A 1 605 ? 18.482 4.283 -12.780 1.00 53.62 605 GLY A C 1
ATOM 4519 O O . GLY A 1 605 ? 17.611 5.007 -12.306 1.00 53.62 605 GLY A O 1
ATOM 4520 N N . ILE A 1 606 ? 19.778 4.453 -12.510 1.00 59.22 606 ILE A N 1
ATOM 4521 C CA . ILE A 1 606 ? 20.301 5.462 -11.579 1.00 59.22 606 ILE A CA 1
ATOM 4522 C C . ILE A 1 606 ? 19.925 6.884 -12.021 1.00 59.22 606 ILE A C 1
ATOM 4524 O O . ILE A 1 606 ? 19.394 7.644 -11.214 1.00 59.22 606 ILE A O 1
ATOM 4528 N N . LEU A 1 607 ? 20.130 7.241 -13.294 1.00 55.00 607 LEU A N 1
ATOM 4529 C CA . LEU A 1 607 ? 19.766 8.564 -13.822 1.00 55.00 607 LEU A CA 1
ATOM 4530 C C . LEU A 1 607 ? 18.262 8.843 -13.735 1.00 55.00 607 LEU A C 1
ATOM 4532 O O . LEU A 1 607 ? 17.855 9.950 -13.377 1.00 55.00 607 LEU A O 1
ATOM 4536 N N . ARG A 1 608 ? 17.422 7.844 -14.028 1.00 52.03 608 ARG A N 1
ATOM 4537 C CA . ARG A 1 608 ? 15.965 7.976 -13.901 1.00 52.03 608 ARG A CA 1
ATOM 4538 C C . ARG A 1 608 ? 15.524 8.122 -12.451 1.00 52.03 608 ARG A C 1
ATOM 4540 O O . ARG A 1 608 ? 14.594 8.880 -12.198 1.00 52.03 608 ARG A O 1
ATOM 4547 N N . ILE A 1 609 ? 16.168 7.431 -11.510 1.00 54.56 609 ILE A N 1
ATOM 4548 C CA . ILE A 1 609 ? 15.873 7.579 -10.079 1.00 54.56 609 ILE A CA 1
ATOM 4549 C C . ILE A 1 609 ? 16.307 8.970 -9.603 1.00 54.56 609 ILE A C 1
ATOM 4551 O O . ILE A 1 609 ? 15.503 9.678 -9.002 1.00 54.56 609 ILE A O 1
ATOM 4555 N N . LEU A 1 610 ? 17.522 9.412 -9.945 1.00 57.69 610 LEU A N 1
ATOM 4556 C CA . LEU A 1 610 ? 18.031 10.744 -9.595 1.00 57.69 610 LEU A CA 1
ATOM 4557 C C . LEU A 1 610 ? 17.159 11.877 -10.154 1.00 57.69 610 LEU A C 1
ATOM 4559 O O . LEU A 1 610 ? 16.900 12.849 -9.448 1.00 57.69 610 LEU A O 1
ATOM 4563 N N . GLY A 1 611 ? 16.669 11.741 -11.390 1.00 51.22 611 GLY A N 1
ATOM 4564 C CA . GLY A 1 611 ? 15.753 12.707 -12.005 1.00 51.22 611 GLY A CA 1
ATOM 4565 C C . GLY A 1 611 ? 14.352 12.737 -11.380 1.00 51.22 611 GLY A C 1
ATOM 4566 O O . GLY A 1 611 ? 13.640 13.725 -11.539 1.00 51.22 611 GLY A O 1
ATOM 4567 N N . ARG A 1 612 ? 13.945 11.678 -10.666 1.00 49.78 612 ARG A N 1
ATOM 4568 C CA . ARG A 1 612 ? 12.612 11.541 -10.047 1.00 49.78 612 ARG A CA 1
ATOM 4569 C C . ARG A 1 612 ? 12.598 11.790 -8.541 1.00 49.78 612 ARG A C 1
ATOM 4571 O O . ARG A 1 612 ? 11.528 11.980 -7.976 1.00 49.78 612 ARG A O 1
ATOM 4578 N N . MET A 1 613 ? 13.755 11.784 -7.884 1.00 53.00 613 MET A N 1
ATOM 4579 C CA . MET A 1 613 ? 13.859 12.189 -6.485 1.00 53.00 613 MET A CA 1
ATOM 4580 C C . MET A 1 613 ? 13.604 13.695 -6.368 1.00 53.00 613 MET A C 1
ATOM 4582 O O . MET A 1 613 ? 14.282 14.489 -7.011 1.00 53.00 613 MET A O 1
ATOM 4586 N N . GLU A 1 614 ? 12.635 14.100 -5.549 1.00 44.66 614 GLU A N 1
ATOM 4587 C CA . GLU A 1 614 ? 12.266 15.517 -5.398 1.00 44.66 614 GLU A CA 1
ATOM 4588 C C . GLU A 1 614 ? 13.133 16.247 -4.364 1.00 44.66 614 GLU A C 1
ATOM 4590 O O . GLU A 1 614 ? 13.353 17.449 -4.481 1.00 44.66 614 GLU A O 1
ATOM 4595 N N . SER A 1 615 ? 13.676 15.524 -3.377 1.00 52.31 615 SER A N 1
ATOM 4596 C CA . SER A 1 615 ? 14.497 16.116 -2.319 1.00 52.31 615 SER A CA 1
ATOM 4597 C C . SER A 1 615 ? 15.993 16.011 -2.624 1.00 52.31 615 SER A C 1
ATOM 4599 O O . SER A 1 615 ? 16.507 14.938 -2.957 1.00 52.31 615 SER A O 1
ATOM 4601 N N . ASP A 1 616 ? 16.715 17.117 -2.440 1.00 54.66 616 ASP A N 1
ATOM 4602 C CA . ASP A 1 616 ? 18.176 17.147 -2.580 1.00 54.66 616 ASP A CA 1
ATOM 4603 C C . ASP A 1 616 ? 18.867 16.199 -1.587 1.00 54.66 616 ASP A C 1
ATOM 4605 O O . ASP A 1 616 ? 19.900 15.613 -1.904 1.00 54.66 616 ASP A O 1
ATOM 4609 N N . GLY A 1 617 ? 18.266 15.973 -0.412 1.00 54.94 617 GLY A N 1
ATOM 4610 C CA . GLY A 1 617 ? 18.757 15.012 0.577 1.00 54.94 617 GLY A CA 1
ATOM 4611 C C . GLY A 1 617 ? 18.687 13.563 0.090 1.00 54.94 617 GLY A C 1
ATOM 4612 O O . GLY A 1 617 ? 19.652 12.820 0.242 1.00 54.94 617 GLY A O 1
ATOM 4613 N N . SER A 1 618 ? 17.584 13.169 -0.550 1.00 48.25 618 SER A N 1
ATOM 4614 C CA . SER A 1 618 ? 17.409 11.826 -1.119 1.00 48.25 618 SER A CA 1
ATOM 4615 C C . SER A 1 618 ? 18.327 11.599 -2.318 1.00 48.25 618 SER A C 1
ATOM 4617 O O . SER A 1 618 ? 18.956 10.546 -2.411 1.00 48.25 618 SER A O 1
ATOM 4619 N N . LYS A 1 619 ? 18.472 12.612 -3.188 1.00 58.47 619 LYS A N 1
ATOM 4620 C CA . LYS A 1 619 ? 19.459 12.585 -4.280 1.00 58.47 619 LYS A CA 1
ATOM 4621 C C . LYS A 1 619 ? 20.867 12.368 -3.729 1.00 58.47 619 LYS A C 1
ATOM 4623 O O . LYS A 1 619 ? 21.599 11.529 -4.245 1.00 58.47 619 LYS A O 1
ATOM 4628 N N . ARG A 1 620 ? 21.229 13.079 -2.654 1.00 58.28 620 ARG A N 1
ATOM 4629 C CA . ARG A 1 620 ? 22.552 12.980 -2.025 1.00 58.28 620 ARG A CA 1
ATOM 4630 C C . ARG A 1 620 ? 22.798 11.617 -1.383 1.00 58.28 620 ARG A C 1
ATOM 4632 O O . ARG A 1 620 ? 23.841 11.031 -1.626 1.00 58.28 620 ARG A O 1
ATOM 4639 N N . GLN A 1 621 ? 21.813 11.058 -0.682 1.00 51.53 621 GLN A N 1
ATOM 4640 C CA . GLN A 1 621 ? 21.900 9.702 -0.123 1.00 51.53 621 GLN A CA 1
ATOM 4641 C C . GLN A 1 621 ? 22.095 8.629 -1.201 1.00 51.53 621 GLN A C 1
ATOM 4643 O O . GLN A 1 621 ? 22.881 7.705 -1.009 1.00 51.53 621 GLN A O 1
ATOM 4648 N N . LEU A 1 622 ? 21.416 8.757 -2.344 1.00 58.56 622 LEU A N 1
ATOM 4649 C CA . LEU A 1 622 ? 21.600 7.838 -3.466 1.00 58.56 622 LEU A CA 1
ATOM 4650 C C . LEU A 1 622 ? 22.998 7.971 -4.085 1.00 58.56 622 LEU A C 1
ATOM 4652 O O . LEU A 1 622 ? 23.625 6.963 -4.399 1.00 58.56 622 LEU A O 1
ATOM 4656 N N . ILE A 1 623 ? 23.509 9.196 -4.222 1.00 61.50 623 ILE A N 1
ATOM 4657 C CA . ILE A 1 623 ? 24.881 9.450 -4.686 1.00 61.50 623 ILE A CA 1
ATOM 4658 C C . ILE A 1 623 ? 25.906 8.853 -3.711 1.00 61.50 623 ILE A C 1
ATOM 4660 O O . ILE A 1 623 ? 26.806 8.134 -4.138 1.00 61.50 623 ILE A O 1
ATOM 4664 N N . ASP A 1 624 ? 25.750 9.082 -2.407 1.00 58.19 624 ASP A N 1
ATOM 4665 C CA . ASP A 1 624 ? 26.635 8.547 -1.365 1.00 58.19 624 ASP A CA 1
ATOM 4666 C C . ASP A 1 624 ? 26.605 7.012 -1.326 1.00 58.19 624 ASP A C 1
ATOM 4668 O O . ASP A 1 624 ? 27.645 6.364 -1.166 1.00 58.19 624 ASP A O 1
ATOM 4672 N N . PHE A 1 625 ? 25.428 6.418 -1.544 1.00 56.44 625 PHE A N 1
ATOM 4673 C CA . PHE A 1 625 ? 25.265 4.979 -1.713 1.00 56.44 625 PHE A CA 1
ATOM 4674 C C . PHE A 1 625 ? 26.035 4.467 -2.935 1.00 56.44 625 PHE A C 1
ATOM 4676 O O . PHE A 1 625 ? 26.792 3.502 -2.821 1.00 56.44 625 PHE A O 1
ATOM 4683 N N . ILE A 1 626 ? 25.884 5.118 -4.092 1.00 59.91 626 ILE A N 1
ATOM 4684 C CA . ILE A 1 626 ? 26.595 4.739 -5.318 1.00 59.91 626 ILE A CA 1
ATOM 4685 C C . ILE A 1 626 ? 28.109 4.839 -5.111 1.00 59.91 626 ILE A C 1
ATOM 4687 O O . ILE A 1 626 ? 28.834 3.915 -5.473 1.00 59.91 626 ILE A O 1
ATOM 4691 N N . ASN A 1 627 ? 28.581 5.909 -4.471 1.00 57.78 627 ASN A N 1
ATOM 4692 C CA . ASN A 1 627 ? 29.998 6.117 -4.173 1.00 57.78 627 ASN A CA 1
ATOM 4693 C C . ASN A 1 627 ? 30.556 5.028 -3.254 1.00 57.78 627 ASN A C 1
ATOM 4695 O O . ASN A 1 627 ? 31.626 4.483 -3.515 1.00 57.78 627 ASN A O 1
ATOM 4699 N N . SER A 1 628 ? 29.805 4.665 -2.216 1.00 52.09 628 SER A N 1
ATOM 4700 C CA . SER A 1 628 ? 30.206 3.642 -1.243 1.00 52.09 628 SER A CA 1
ATOM 4701 C C . SER A 1 628 ? 30.178 2.220 -1.814 1.00 52.09 628 SER A C 1
ATOM 4703 O O . SER A 1 628 ? 30.785 1.319 -1.243 1.00 52.09 628 SER A O 1
ATOM 4705 N N . ASN A 1 629 ? 29.484 2.011 -2.938 1.00 49.38 629 ASN A N 1
ATOM 4706 C CA . ASN A 1 629 ? 29.340 0.714 -3.598 1.00 49.38 629 ASN A CA 1
ATOM 4707 C C . ASN A 1 629 ? 29.962 0.693 -5.005 1.00 49.38 629 ASN A C 1
ATOM 4709 O O . ASN A 1 629 ? 29.695 -0.240 -5.765 1.00 49.38 629 ASN A O 1
ATOM 4713 N N . LYS A 1 630 ? 30.792 1.690 -5.357 1.00 57.78 630 LYS A N 1
ATOM 4714 C CA . LYS A 1 630 ? 31.347 1.878 -6.708 1.00 57.78 630 LYS A CA 1
ATOM 4715 C C . LYS A 1 630 ? 31.995 0.600 -7.238 1.00 57.78 630 LYS A C 1
ATOM 4717 O O . LYS A 1 630 ? 31.612 0.143 -8.304 1.00 57.78 630 LYS A O 1
ATOM 4722 N N . ASP A 1 631 ? 32.851 -0.051 -6.455 1.00 51.28 631 ASP A N 1
ATOM 4723 C CA . ASP A 1 631 ? 33.563 -1.268 -6.877 1.00 51.28 631 ASP A CA 1
ATOM 4724 C C . ASP A 1 631 ? 32.633 -2.473 -7.129 1.00 51.28 631 ASP A C 1
ATOM 4726 O O . ASP A 1 631 ? 32.900 -3.308 -7.993 1.00 51.28 631 ASP A O 1
ATOM 4730 N N . ALA A 1 632 ? 31.508 -2.560 -6.410 1.00 47.41 632 ALA A N 1
ATOM 4731 C CA . ALA A 1 632 ? 30.486 -3.590 -6.621 1.00 47.41 632 ALA A CA 1
ATOM 4732 C C . ALA A 1 632 ? 29.565 -3.264 -7.815 1.00 47.41 632 ALA A C 1
ATOM 4734 O O . ALA A 1 632 ? 29.052 -4.162 -8.494 1.00 47.41 632 ALA A O 1
ATOM 4735 N N . ILE A 1 633 ? 29.358 -1.972 -8.084 1.00 47.19 633 ILE A N 1
ATOM 4736 C CA . ILE A 1 633 ? 28.608 -1.448 -9.231 1.00 47.19 633 ILE A CA 1
ATOM 4737 C C . ILE A 1 633 ? 29.433 -1.579 -10.526 1.00 47.19 633 ILE A C 1
ATOM 4739 O O . ILE A 1 633 ? 28.867 -1.924 -11.570 1.00 47.19 633 ILE A O 1
ATOM 4743 N N . ASP A 1 634 ? 30.751 -1.394 -10.432 1.00 47.59 634 ASP A N 1
ATOM 4744 C CA . ASP A 1 634 ? 31.755 -1.403 -11.503 1.00 47.59 634 ASP A CA 1
ATOM 4745 C C . ASP A 1 634 ? 32.295 -2.805 -11.834 1.00 47.59 634 ASP A C 1
ATOM 4747 O O . ASP A 1 634 ? 33.368 -2.930 -12.419 1.00 47.59 634 ASP A O 1
ATOM 4751 N N . LEU A 1 635 ? 31.574 -3.891 -11.523 1.00 49.38 635 LEU A N 1
ATOM 4752 C CA . LEU A 1 635 ? 31.968 -5.230 -11.982 1.00 49.38 635 LEU A CA 1
ATOM 4753 C C . LEU A 1 635 ? 32.047 -5.272 -13.522 1.00 49.38 635 LEU A C 1
ATOM 4755 O O . LEU A 1 635 ? 31.043 -5.421 -14.222 1.00 49.38 635 LEU A O 1
ATOM 4759 N N . TRP A 1 636 ? 33.274 -5.141 -14.031 1.00 47.19 636 TRP A N 1
ATOM 4760 C CA . TRP A 1 636 ? 33.636 -5.146 -15.441 1.00 47.19 636 TRP A CA 1
ATOM 4761 C C . TRP A 1 636 ? 33.212 -6.468 -16.084 1.00 47.19 636 TRP A C 1
ATOM 4763 O O . TRP A 1 636 ? 33.805 -7.512 -15.818 1.00 47.19 636 TRP A O 1
ATOM 4773 N N . GLN A 1 637 ? 32.194 -6.441 -16.942 1.00 51.78 637 GLN A N 1
ATOM 4774 C CA . GLN A 1 637 ? 31.810 -7.621 -17.713 1.00 51.78 637 GLN A CA 1
ATOM 4775 C C . GLN A 1 637 ? 32.636 -7.660 -19.009 1.00 51.78 637 GLN A C 1
ATOM 4777 O O . GLN A 1 637 ? 32.734 -6.632 -19.691 1.00 51.78 637 GLN A O 1
ATOM 4782 N N . PRO A 1 638 ? 33.216 -8.814 -19.380 1.00 55.62 638 PRO A N 1
ATOM 4783 C CA . PRO A 1 638 ? 33.705 -8.997 -20.739 1.00 55.62 638 PRO A CA 1
ATOM 4784 C C . PRO A 1 638 ? 32.556 -8.772 -21.726 1.00 55.62 638 PRO A C 1
ATOM 4786 O O . PRO A 1 638 ? 31.473 -9.333 -21.559 1.00 55.62 638 PRO A O 1
ATOM 4789 N N . THR A 1 639 ? 32.769 -7.918 -22.729 1.00 56.34 639 THR A N 1
ATOM 4790 C CA . THR A 1 639 ? 31.815 -7.731 -23.829 1.00 56.34 639 THR A CA 1
ATOM 4791 C C . THR A 1 639 ? 31.562 -9.059 -24.541 1.00 56.34 639 THR A C 1
ATOM 4793 O O . THR A 1 639 ? 32.457 -9.896 -24.643 1.00 56.34 639 THR A O 1
ATOM 4796 N N . GLU A 1 640 ? 30.379 -9.242 -25.127 1.00 62.81 640 GLU A N 1
ATOM 4797 C CA . GLU A 1 640 ? 30.149 -10.301 -26.121 1.00 62.81 640 GLU A CA 1
ATOM 4798 C C . GLU A 1 640 ? 30.665 -9.871 -27.505 1.00 62.81 640 GLU A C 1
ATOM 4800 O O . GLU A 1 640 ? 30.076 -10.196 -28.538 1.00 62.81 640 GLU A O 1
ATOM 4805 N N . SER A 1 641 ? 31.746 -9.086 -27.566 1.00 76.06 641 SER A N 1
ATOM 4806 C CA . SER A 1 641 ? 32.353 -8.758 -28.850 1.00 76.06 641 SER A CA 1
ATOM 4807 C C . SER A 1 641 ? 32.900 -10.031 -29.489 1.00 76.06 641 SER A C 1
ATOM 4809 O O . SER A 1 641 ? 33.211 -11.021 -28.816 1.00 76.06 641 SER A O 1
ATOM 4811 N N . LEU A 1 642 ? 33.004 -10.029 -30.819 1.00 81.62 642 LEU A N 1
ATOM 4812 C CA . LEU A 1 642 ? 33.652 -11.134 -31.517 1.00 81.62 642 LEU A CA 1
ATOM 4813 C C . LEU A 1 642 ? 35.075 -11.338 -30.982 1.00 81.62 642 LEU A C 1
ATOM 4815 O O . LEU A 1 642 ? 35.455 -12.477 -30.742 1.00 81.62 642 LEU A O 1
ATOM 4819 N N . HIS A 1 643 ? 35.805 -10.252 -30.712 1.00 81.81 643 HIS A N 1
ATOM 4820 C CA . HIS A 1 643 ? 37.137 -10.305 -30.116 1.00 81.81 643 HIS A CA 1
ATOM 4821 C C . HIS A 1 643 ? 37.138 -11.087 -28.796 1.00 81.81 643 HIS A C 1
ATOM 4823 O O . HIS A 1 643 ? 37.869 -12.063 -28.668 1.00 81.81 643 HIS A O 1
ATOM 4829 N N . ASN A 1 644 ? 36.251 -10.761 -27.856 1.00 81.25 644 ASN A N 1
ATOM 4830 C CA . ASN A 1 644 ? 36.173 -11.480 -26.586 1.00 81.25 644 ASN A CA 1
ATOM 4831 C C . ASN A 1 644 ? 35.718 -12.926 -26.711 1.00 81.25 644 ASN A C 1
ATOM 4833 O O . ASN A 1 644 ? 36.247 -13.783 -26.008 1.00 81.25 644 ASN A O 1
ATOM 4837 N N . ARG A 1 645 ? 34.766 -13.223 -27.601 1.00 89.31 645 ARG A N 1
ATOM 4838 C CA . ARG A 1 645 ? 34.378 -14.614 -27.865 1.00 89.31 645 ARG A CA 1
ATOM 4839 C C . ARG A 1 645 ? 35.552 -15.414 -28.409 1.00 89.31 645 ARG A C 1
ATOM 4841 O O . ARG A 1 645 ? 35.746 -16.542 -27.979 1.00 89.31 645 ARG A O 1
ATOM 4848 N N . MET A 1 646 ? 36.362 -14.820 -29.282 1.00 90.12 646 MET A N 1
ATOM 4849 C CA . MET A 1 646 ? 37.574 -15.452 -29.800 1.00 90.12 646 MET A CA 1
ATOM 4850 C C . MET A 1 646 ? 38.632 -15.625 -28.705 1.00 90.12 646 MET A C 1
ATOM 4852 O O . MET A 1 646 ? 39.246 -16.688 -28.626 1.00 90.12 646 MET A O 1
ATOM 4856 N N . THR A 1 647 ? 38.821 -14.636 -27.832 1.00 87.38 647 THR A N 1
ATOM 4857 C CA . THR A 1 647 ? 39.782 -14.716 -26.723 1.00 87.38 647 THR A CA 1
ATOM 4858 C C . THR A 1 647 ? 39.368 -15.758 -25.682 1.00 87.38 647 THR A C 1
ATOM 4860 O O . THR A 1 647 ? 40.193 -16.564 -25.257 1.00 87.38 647 THR A O 1
ATOM 4863 N N . VAL A 1 648 ? 38.081 -15.821 -25.330 1.00 88.12 648 VAL A N 1
ATOM 4864 C CA . VAL A 1 648 ? 37.537 -16.863 -24.449 1.00 88.12 648 VAL A CA 1
ATOM 4865 C C . VAL A 1 648 ? 37.599 -18.235 -25.116 1.00 88.12 648 VAL A C 1
ATOM 4867 O O . VAL A 1 648 ? 37.990 -19.199 -24.467 1.00 88.12 648 VAL A O 1
ATOM 4870 N N . ALA A 1 649 ? 37.271 -18.348 -26.405 1.00 92.94 649 ALA A N 1
ATOM 4871 C CA . ALA A 1 649 ? 37.371 -19.608 -27.138 1.00 92.94 649 ALA A CA 1
ATOM 4872 C C . ALA A 1 649 ? 38.809 -20.149 -27.161 1.00 92.94 649 ALA A C 1
ATOM 4874 O O . ALA A 1 649 ? 39.015 -21.343 -26.953 1.00 92.94 649 ALA A O 1
ATOM 4875 N N . ALA A 1 650 ? 39.807 -19.274 -27.334 1.00 93.94 650 ALA A N 1
ATOM 4876 C CA . ALA A 1 650 ? 41.216 -19.655 -27.236 1.00 93.94 650 ALA A CA 1
ATOM 4877 C C . ALA A 1 650 ? 41.576 -20.189 -25.846 1.00 93.94 650 ALA A C 1
ATOM 4879 O O . ALA A 1 650 ? 42.398 -21.093 -25.730 1.00 93.94 650 ALA A O 1
ATOM 4880 N N . GLU A 1 651 ? 40.979 -19.636 -24.792 1.00 94.06 651 GLU A N 1
ATOM 4881 C CA . GLU A 1 651 ? 41.234 -20.073 -23.422 1.00 94.06 651 GLU A CA 1
ATOM 4882 C C . GLU A 1 651 ? 40.524 -21.391 -23.088 1.00 94.06 651 GLU A C 1
ATOM 4884 O O . GLU A 1 651 ? 41.117 -22.275 -22.473 1.00 94.06 651 GLU A O 1
ATOM 4889 N N . ILE A 1 652 ? 39.295 -21.575 -23.578 1.00 94.38 652 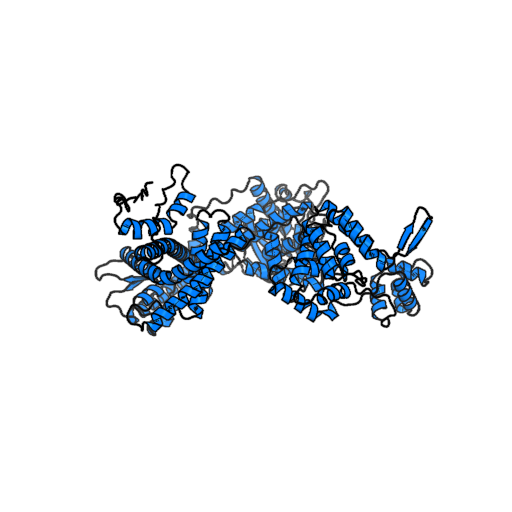ILE A N 1
ATOM 4890 C CA . ILE A 1 652 ? 38.551 -22.838 -23.480 1.00 94.38 652 ILE A CA 1
ATOM 4891 C C . ILE A 1 652 ? 39.332 -23.976 -24.149 1.00 94.38 652 ILE A C 1
ATOM 4893 O O . ILE A 1 652 ? 39.443 -25.053 -23.573 1.00 94.38 652 ILE A O 1
ATOM 4897 N N . LEU A 1 653 ? 39.929 -23.741 -25.321 1.00 95.94 653 LEU A N 1
ATOM 4898 C CA . LEU A 1 653 ? 40.715 -24.757 -26.034 1.00 95.94 653 LEU A CA 1
ATOM 4899 C C . LEU A 1 653 ? 41.960 -25.223 -25.277 1.00 95.94 653 LEU A C 1
ATOM 4901 O O . LEU A 1 653 ? 42.386 -26.365 -25.435 1.00 95.94 653 LEU A O 1
ATOM 4905 N N . LYS A 1 654 ? 42.542 -24.361 -24.441 1.00 95.25 654 LYS A N 1
ATOM 4906 C CA . LYS A 1 654 ? 43.692 -24.717 -23.598 1.00 95.25 654 LYS A CA 1
ATOM 4907 C C . LYS A 1 654 ? 43.285 -25.507 -22.354 1.00 95.25 654 LYS A C 1
ATOM 4909 O O . LYS A 1 654 ? 44.159 -26.024 -21.661 1.00 95.25 654 LYS A O 1
ATOM 4914 N N . ASN A 1 655 ? 41.988 -25.588 -22.048 1.00 94.19 655 ASN A N 1
ATOM 4915 C CA . ASN A 1 655 ? 41.475 -26.177 -20.820 1.00 94.19 655 ASN A CA 1
ATOM 4916 C C . ASN A 1 655 ? 40.439 -27.284 -21.116 1.00 94.19 655 ASN A C 1
ATOM 4918 O O . ASN A 1 655 ? 39.262 -26.986 -21.336 1.00 94.19 655 ASN A O 1
ATOM 4922 N N . PRO A 1 656 ? 40.841 -28.570 -21.062 1.00 93.56 656 PRO A N 1
ATOM 4923 C CA . PRO A 1 656 ? 39.971 -29.704 -21.387 1.00 93.56 656 PRO A CA 1
ATOM 4924 C C . PRO A 1 656 ? 38.653 -29.750 -20.597 1.00 93.56 656 PRO A C 1
ATOM 4926 O O . PRO A 1 656 ? 37.627 -30.168 -21.130 1.00 93.56 656 PRO A O 1
ATOM 4929 N N . GLU A 1 657 ? 38.653 -29.281 -19.345 1.00 93.12 657 GLU A N 1
ATOM 4930 C CA . GLU A 1 657 ? 37.454 -29.247 -18.499 1.00 93.12 657 GLU A CA 1
ATOM 4931 C C . GLU A 1 657 ? 36.455 -28.174 -18.956 1.00 93.12 657 GLU A C 1
ATOM 4933 O O . GLU A 1 657 ? 35.245 -28.405 -18.953 1.00 93.12 657 GLU A O 1
ATOM 4938 N N . LEU A 1 658 ? 36.941 -27.004 -19.389 1.00 92.94 658 LEU A N 1
ATOM 4939 C CA . LEU A 1 658 ? 36.087 -25.962 -19.969 1.00 92.94 658 LEU A CA 1
ATOM 4940 C C . LEU A 1 658 ? 35.556 -26.382 -21.339 1.00 92.94 658 LEU A C 1
ATOM 4942 O O . LEU A 1 658 ? 34.384 -26.153 -21.637 1.00 92.94 658 LEU A O 1
ATOM 4946 N N . LEU A 1 659 ? 36.396 -27.039 -22.143 1.00 95.00 659 LEU A N 1
ATOM 4947 C CA . LEU A 1 659 ? 36.010 -27.535 -23.457 1.00 95.00 659 LEU A CA 1
ATOM 4948 C C . LEU A 1 659 ? 34.859 -28.541 -23.357 1.00 95.00 659 LEU A C 1
ATOM 4950 O O . LEU A 1 659 ? 33.835 -28.366 -24.013 1.00 95.00 659 LEU A O 1
ATOM 4954 N N . LYS A 1 660 ? 34.964 -29.518 -22.451 1.00 95.06 660 LYS A N 1
ATOM 4955 C CA . LYS A 1 660 ? 33.913 -30.517 -22.201 1.00 95.06 660 LYS A CA 1
ATOM 4956 C C . LYS A 1 660 ? 32.571 -29.893 -21.804 1.00 95.06 660 LYS A C 1
ATOM 4958 O O . LYS A 1 660 ? 31.512 -30.413 -22.151 1.00 95.06 660 LYS A O 1
ATOM 4963 N N . LYS A 1 661 ? 32.590 -28.765 -21.082 1.00 92.81 661 LYS A N 1
ATOM 4964 C CA . LYS A 1 661 ? 31.365 -28.052 -20.683 1.00 92.81 661 LYS A CA 1
ATOM 4965 C C . LYS A 1 661 ? 30.642 -27.395 -21.868 1.00 92.81 661 LYS A C 1
ATOM 4967 O O . LYS A 1 661 ? 29.422 -27.266 -21.800 1.00 92.81 661 LYS A O 1
ATOM 4972 N N . ILE A 1 662 ? 31.351 -26.976 -22.922 1.00 92.56 662 ILE A N 1
ATOM 4973 C CA . ILE A 1 662 ? 30.741 -26.329 -24.101 1.00 92.56 662 ILE A CA 1
ATOM 4974 C C . ILE A 1 662 ? 30.577 -27.261 -25.301 1.00 92.56 662 ILE A C 1
ATOM 4976 O O . ILE A 1 662 ? 29.793 -26.954 -26.189 1.00 92.56 662 ILE A O 1
ATOM 4980 N N . GLU A 1 663 ? 31.252 -28.410 -25.315 1.00 93.94 663 GLU A N 1
ATOM 4981 C CA . GLU A 1 663 ? 31.314 -29.352 -26.441 1.00 93.94 663 GLU A CA 1
ATOM 4982 C C . GLU A 1 663 ? 29.933 -29.721 -27.010 1.00 93.94 663 GLU A C 1
ATOM 4984 O O . GLU A 1 663 ? 29.740 -29.705 -28.220 1.00 93.94 663 GLU A O 1
ATOM 4989 N N . SER A 1 664 ? 28.929 -29.928 -26.148 1.00 93.44 664 SER A N 1
ATOM 4990 C CA . SER A 1 664 ? 27.543 -30.217 -26.573 1.00 93.44 664 SER A CA 1
ATOM 4991 C C . SER A 1 664 ? 26.864 -29.097 -27.378 1.00 93.44 664 SER A C 1
ATOM 4993 O O . SER A 1 664 ? 25.845 -29.333 -28.025 1.00 93.44 664 SER A O 1
ATOM 4995 N N . GLN A 1 665 ? 27.399 -27.878 -27.312 1.00 93.00 665 GLN A N 1
ATOM 4996 C CA . GLN A 1 665 ? 26.892 -26.683 -27.989 1.00 93.00 665 GLN A CA 1
ATOM 4997 C C . GLN A 1 665 ? 27.697 -26.342 -29.249 1.00 93.00 665 GLN A C 1
ATOM 4999 O O . GLN A 1 665 ? 27.265 -25.510 -30.049 1.00 93.00 665 GLN A O 1
ATOM 5004 N N . VAL A 1 666 ? 28.859 -26.971 -29.440 1.00 93.94 666 VAL A N 1
ATOM 5005 C CA . VAL A 1 666 ? 29.729 -26.740 -30.592 1.00 93.94 666 VAL A CA 1
ATOM 5006 C C . VAL A 1 666 ? 29.284 -27.634 -31.745 1.00 93.94 666 VAL A C 1
ATOM 5008 O O . VAL A 1 666 ? 29.169 -28.851 -31.616 1.00 93.94 666 VAL A O 1
ATOM 5011 N N . LYS A 1 667 ? 29.005 -27.030 -32.902 1.00 91.06 667 LYS A N 1
ATOM 5012 C CA . LYS A 1 667 ? 28.638 -27.775 -34.110 1.00 91.06 667 LYS A CA 1
ATOM 5013 C C . LYS A 1 667 ? 29.899 -28.169 -34.875 1.00 91.06 667 LYS A C 1
ATOM 5015 O O . LYS A 1 667 ? 30.489 -27.324 -35.542 1.00 91.06 667 LYS A O 1
ATOM 5020 N N . GLY A 1 668 ? 30.250 -29.452 -34.834 1.00 92.69 668 GLY A N 1
ATOM 5021 C CA . GLY A 1 668 ? 31.413 -29.998 -35.540 1.00 92.69 668 GLY A CA 1
ATOM 5022 C C . GLY A 1 668 ? 32.661 -30.052 -34.662 1.00 92.69 668 GLY A C 1
ATOM 5023 O O . GLY A 1 668 ? 32.553 -30.168 -33.444 1.00 92.69 668 GLY A O 1
ATOM 5024 N N . GLU A 1 669 ? 33.841 -30.015 -35.283 1.00 94.94 669 GLU A N 1
ATOM 5025 C CA . GLU A 1 669 ? 35.103 -30.033 -34.539 1.00 94.94 669 GLU A CA 1
ATOM 5026 C C . GLU A 1 669 ? 35.268 -28.761 -33.695 1.00 94.94 669 GLU A C 1
ATOM 5028 O O . GLU A 1 669 ? 34.995 -27.667 -34.197 1.00 94.94 669 GLU A O 1
ATOM 5033 N N . PRO A 1 670 ? 35.744 -28.876 -32.441 1.00 93.69 670 PRO A N 1
ATOM 5034 C CA . PRO A 1 670 ? 35.948 -27.737 -31.560 1.00 93.69 670 PRO A CA 1
ATOM 5035 C C . PRO A 1 670 ? 37.164 -26.912 -31.985 1.00 93.69 670 PRO A C 1
ATOM 5037 O O . PRO A 1 670 ? 38.263 -27.047 -31.456 1.00 93.69 670 PRO A O 1
ATOM 5040 N N . THR A 1 671 ? 36.953 -26.029 -32.953 1.00 97.00 671 THR A N 1
ATOM 5041 C CA . THR A 1 671 ? 37.874 -24.947 -33.320 1.00 97.00 671 THR A CA 1
ATOM 5042 C C . THR A 1 671 ? 37.566 -23.670 -32.541 1.00 97.00 671 THR A C 1
ATOM 5044 O O . THR A 1 671 ? 36.480 -23.514 -31.977 1.00 97.00 671 THR A O 1
ATOM 5047 N N . GLN A 1 672 ? 38.493 -22.712 -32.550 1.00 95.50 672 GLN A N 1
ATOM 5048 C CA . GLN A 1 672 ? 38.306 -21.426 -31.878 1.00 95.50 672 GLN A CA 1
ATOM 5049 C C . GLN A 1 672 ? 37.072 -20.685 -32.420 1.00 95.50 672 GLN A C 1
ATOM 5051 O O . GLN A 1 672 ? 36.287 -20.147 -31.644 1.00 95.50 672 GLN A O 1
ATOM 5056 N N . GLU A 1 673 ? 36.845 -20.725 -33.734 1.00 95.00 673 GLU A N 1
ATOM 5057 C CA . GLU A 1 673 ? 35.694 -20.115 -34.401 1.00 95.00 673 GLU A CA 1
ATOM 5058 C C . GLU A 1 673 ? 34.382 -20.823 -34.052 1.00 95.00 673 GLU A C 1
ATOM 5060 O O . GLU A 1 673 ? 33.387 -20.162 -33.763 1.00 95.00 673 GLU A O 1
ATOM 5065 N N . SER A 1 674 ? 34.365 -22.159 -34.042 1.00 94.56 674 SER A N 1
ATOM 5066 C CA . SER A 1 674 ? 33.155 -22.932 -33.720 1.00 94.56 674 SER A CA 1
ATOM 5067 C C . SER A 1 674 ? 32.737 -22.774 -32.250 1.00 94.56 674 SER A C 1
ATOM 5069 O O . SER A 1 674 ? 31.545 -22.694 -31.947 1.00 94.56 674 SER A O 1
ATOM 5071 N N . ILE A 1 675 ? 33.708 -22.637 -31.338 1.00 94.75 675 ILE A N 1
ATOM 5072 C CA . ILE A 1 675 ? 33.476 -22.328 -29.923 1.00 94.75 675 ILE A CA 1
ATOM 5073 C C . ILE A 1 675 ? 33.021 -20.877 -29.774 1.00 94.75 675 ILE A C 1
ATOM 5075 O O . ILE A 1 675 ? 32.046 -20.618 -29.073 1.00 94.75 675 ILE A O 1
ATOM 5079 N N . ALA A 1 676 ? 33.660 -19.926 -30.461 1.00 91.56 676 ALA A N 1
ATOM 5080 C CA . ALA A 1 676 ? 33.224 -18.531 -30.466 1.00 91.56 676 ALA A CA 1
ATOM 5081 C C . ALA A 1 676 ? 31.794 -18.371 -31.015 1.00 91.56 676 ALA A C 1
ATOM 5083 O O . ALA A 1 676 ? 31.045 -17.522 -30.532 1.00 91.56 676 ALA A O 1
ATOM 5084 N N . GLU A 1 677 ? 31.389 -19.202 -31.977 1.00 89.94 677 GLU A N 1
ATOM 5085 C CA . GLU A 1 677 ? 30.019 -19.257 -32.485 1.00 89.94 677 GLU A CA 1
ATOM 5086 C C . GLU A 1 677 ? 29.052 -19.840 -31.445 1.00 89.94 677 GLU A C 1
ATOM 5088 O O . GLU A 1 677 ? 28.011 -19.241 -31.180 1.00 89.94 677 GLU A O 1
ATOM 5093 N N . ALA A 1 678 ? 29.410 -20.946 -30.783 1.00 90.81 678 ALA A N 1
ATOM 5094 C CA . ALA A 1 678 ? 28.613 -21.537 -29.702 1.00 90.81 678 ALA A CA 1
ATOM 5095 C C . ALA A 1 678 ? 28.434 -20.577 -28.508 1.00 90.81 678 ALA A C 1
ATOM 5097 O O . ALA A 1 678 ? 27.362 -20.504 -27.897 1.00 90.81 678 ALA A O 1
ATOM 5098 N N . LEU A 1 679 ? 29.456 -19.768 -28.214 1.00 87.25 679 LEU A N 1
ATOM 5099 C CA . LEU A 1 679 ? 29.425 -18.735 -27.178 1.00 87.25 679 LEU A CA 1
ATOM 5100 C C . LEU A 1 679 ? 28.429 -17.600 -27.478 1.00 87.25 679 LEU A C 1
ATOM 5102 O O . LEU A 1 679 ? 28.058 -16.893 -26.543 1.00 87.25 679 LEU A O 1
ATOM 5106 N N . LYS A 1 680 ? 27.930 -17.440 -28.719 1.00 81.12 680 LYS A N 1
ATOM 5107 C CA . LYS A 1 680 ? 26.814 -16.512 -29.013 1.00 81.12 680 LYS A CA 1
ATOM 5108 C C . LYS A 1 680 ? 25.529 -16.905 -28.288 1.00 81.12 680 LYS A C 1
ATOM 5110 O O . LYS A 1 680 ? 24.742 -16.045 -27.917 1.00 81.12 680 LYS A O 1
ATOM 5115 N N . THR A 1 681 ? 25.313 -18.204 -28.104 1.00 76.75 681 THR A N 1
ATOM 5116 C CA . THR A 1 681 ? 24.133 -18.754 -27.424 1.00 76.75 681 THR A CA 1
ATOM 5117 C C . THR A 1 681 ? 24.437 -19.219 -26.002 1.00 76.75 681 THR A C 1
ATOM 5119 O O . THR A 1 681 ? 23.514 -19.431 -25.221 1.00 76.75 681 THR A O 1
ATOM 5122 N N . TYR A 1 682 ? 25.719 -19.343 -25.641 1.00 81.75 682 TYR A N 1
ATOM 5123 C CA . TYR A 1 682 ? 26.182 -19.835 -24.341 1.00 81.75 682 TYR A CA 1
ATOM 5124 C C . TYR A 1 682 ? 27.001 -18.787 -23.568 1.00 81.75 682 TYR A C 1
ATOM 5126 O O . TYR A 1 682 ? 28.142 -18.998 -23.152 1.00 81.75 682 TYR A O 1
ATOM 5134 N N . THR A 1 683 ? 26.396 -17.619 -23.365 1.00 72.50 683 THR A N 1
ATOM 5135 C CA . THR A 1 683 ? 27.064 -16.404 -22.866 1.00 72.50 683 THR A CA 1
ATOM 5136 C C . THR A 1 683 ? 27.540 -16.504 -21.411 1.00 72.50 683 THR A C 1
ATOM 5138 O O . THR A 1 683 ? 28.491 -15.829 -21.013 1.00 72.50 683 THR A O 1
ATOM 5141 N N . GLY A 1 684 ? 26.955 -17.409 -20.614 1.00 74.25 684 GLY A N 1
ATOM 5142 C CA . GLY A 1 684 ? 27.380 -17.679 -19.234 1.00 74.25 684 GLY A CA 1
ATOM 5143 C C . GLY A 1 684 ? 28.848 -18.107 -19.121 1.00 74.25 684 GLY A C 1
ATOM 5144 O O . GLY A 1 684 ? 29.522 -17.740 -18.158 1.00 74.25 684 GLY A O 1
ATOM 5145 N N . MET A 1 685 ? 29.372 -18.794 -20.139 1.00 81.69 685 MET A N 1
ATOM 5146 C CA . MET A 1 685 ? 30.758 -19.255 -20.154 1.00 81.69 685 MET A CA 1
ATOM 5147 C C . MET A 1 685 ? 31.760 -18.146 -20.497 1.00 81.69 685 MET A C 1
ATOM 5149 O O . MET A 1 685 ? 32.866 -18.153 -19.964 1.00 81.69 685 MET A O 1
ATOM 5153 N N . ILE A 1 686 ? 31.362 -17.140 -21.288 1.00 78.69 686 ILE A N 1
ATOM 5154 C CA . ILE A 1 686 ? 32.176 -15.929 -21.516 1.00 78.69 686 ILE A CA 1
ATOM 5155 C C . ILE A 1 686 ? 32.490 -15.255 -20.178 1.00 78.69 686 ILE A C 1
ATOM 5157 O O . ILE A 1 686 ? 33.621 -14.842 -19.934 1.00 78.69 686 ILE A O 1
ATOM 5161 N N . ARG A 1 687 ? 31.504 -15.199 -19.277 1.00 70.56 687 ARG A N 1
ATOM 5162 C CA . ARG A 1 687 ? 31.665 -14.629 -17.936 1.00 70.56 687 ARG A CA 1
ATOM 5163 C C . ARG A 1 687 ? 32.508 -15.515 -17.016 1.00 70.56 687 ARG A C 1
ATOM 5165 O O . ARG A 1 687 ? 33.389 -14.995 -16.338 1.00 70.56 687 ARG A O 1
ATOM 5172 N N . GLU A 1 688 ? 32.235 -16.822 -16.976 1.00 81.31 688 GLU A N 1
ATOM 5173 C CA . GLU A 1 688 ? 32.967 -17.784 -16.132 1.00 81.31 688 GLU A CA 1
ATOM 5174 C C . GLU A 1 688 ? 34.462 -17.777 -16.459 1.00 81.31 688 GLU A C 1
ATOM 5176 O O . GLU A 1 688 ? 35.291 -17.569 -15.576 1.00 81.31 688 GLU A O 1
ATOM 5181 N N . VAL A 1 689 ? 34.795 -17.931 -17.740 1.00 83.12 689 VAL A N 1
ATOM 5182 C CA . VAL A 1 689 ? 36.181 -17.977 -18.209 1.00 83.12 689 VAL A CA 1
ATOM 5183 C C . VAL A 1 689 ? 36.797 -16.588 -18.149 1.00 83.12 689 VAL A C 1
ATOM 5185 O O . VAL A 1 689 ? 37.871 -16.413 -17.582 1.00 83.12 689 VAL A O 1
ATOM 5188 N N . GLY A 1 690 ? 36.086 -15.570 -18.629 1.00 74.81 690 GLY A N 1
ATOM 5189 C CA . GLY A 1 690 ? 36.594 -14.208 -18.670 1.00 74.81 690 GLY A CA 1
ATOM 5190 C C . GLY A 1 690 ? 36.991 -13.622 -17.307 1.00 74.81 690 GLY A C 1
ATOM 5191 O O . GLY A 1 690 ? 37.951 -12.856 -17.224 1.00 74.81 690 GLY A O 1
ATOM 5192 N N . ASN A 1 691 ? 36.321 -14.017 -16.222 1.00 72.00 691 ASN A N 1
ATOM 5193 C CA . ASN A 1 691 ? 36.679 -13.594 -14.862 1.00 72.00 691 ASN A CA 1
ATOM 5194 C C . ASN A 1 691 ? 37.992 -14.206 -14.347 1.00 72.00 691 ASN A C 1
ATOM 5196 O O . ASN A 1 691 ? 38.579 -13.679 -13.405 1.00 72.00 691 ASN A O 1
ATOM 5200 N N . THR A 1 692 ? 38.450 -15.303 -14.953 1.00 78.00 692 THR A N 1
ATOM 5201 C CA . THR A 1 692 ? 39.723 -15.962 -14.618 1.00 78.00 692 THR A CA 1
ATOM 5202 C C . THR A 1 692 ? 40.894 -15.475 -15.472 1.00 78.00 692 THR A C 1
ATOM 5204 O O . THR A 1 692 ? 42.047 -15.738 -15.135 1.00 78.00 692 THR A O 1
ATOM 5207 N N . MET A 1 693 ? 40.621 -14.738 -16.554 1.00 77.19 693 MET A N 1
ATOM 5208 C CA . MET A 1 693 ? 41.653 -14.232 -17.457 1.00 77.19 693 MET A CA 1
ATOM 5209 C C . MET A 1 693 ? 42.334 -12.970 -16.894 1.00 77.19 693 MET A C 1
ATOM 5211 O O . MET A 1 693 ? 41.679 -12.163 -16.220 1.00 77.19 693 MET A O 1
ATOM 5215 N N . PRO A 1 694 ? 43.629 -12.744 -17.197 1.00 75.75 694 PRO A N 1
ATOM 5216 C CA . PRO A 1 694 ? 44.347 -11.543 -16.780 1.00 75.75 694 PRO A CA 1
ATOM 5217 C C . PRO A 1 694 ? 43.643 -10.239 -17.193 1.00 75.75 694 PRO A C 1
ATOM 5219 O O . PRO A 1 694 ? 42.956 -10.154 -18.217 1.00 75.75 694 PRO A O 1
ATOM 5222 N N . ALA A 1 695 ? 43.823 -9.184 -16.394 1.00 58.03 695 ALA A N 1
ATOM 5223 C CA . ALA A 1 695 ? 43.306 -7.859 -16.728 1.00 58.03 695 ALA A CA 1
ATOM 5224 C C . ALA A 1 695 ? 43.895 -7.374 -18.069 1.00 58.03 695 ALA A C 1
ATOM 5226 O O . ALA A 1 695 ? 45.101 -7.462 -18.288 1.00 58.03 695 ALA A O 1
ATOM 5227 N N . GLY A 1 696 ? 43.039 -6.881 -18.971 1.00 62.44 696 GLY A N 1
ATOM 5228 C CA . GLY A 1 696 ? 43.431 -6.423 -20.312 1.00 62.44 696 GLY A CA 1
ATOM 5229 C C . GLY A 1 696 ? 43.415 -7.493 -21.412 1.00 62.44 696 GLY A C 1
ATOM 5230 O O . GLY A 1 696 ? 43.552 -7.142 -22.576 1.00 62.44 696 GLY A O 1
ATOM 5231 N N . SER A 1 697 ? 43.189 -8.775 -21.092 1.00 72.50 697 SER A N 1
ATOM 5232 C CA . SER A 1 697 ? 43.075 -9.843 -22.108 1.00 72.50 697 SER A CA 1
ATOM 5233 C C . SER A 1 697 ? 41.765 -9.819 -22.902 1.00 72.50 697 SER A C 1
ATOM 5235 O O . SER A 1 697 ? 41.615 -10.554 -23.867 1.00 72.50 697 SER A O 1
ATOM 5237 N N . MET A 1 698 ? 40.801 -9.006 -22.487 1.00 73.06 698 MET A N 1
ATOM 5238 C CA . MET A 1 698 ? 39.500 -8.872 -23.129 1.00 73.06 698 MET A CA 1
ATOM 5239 C C . MET A 1 698 ? 39.112 -7.402 -23.170 1.00 73.06 698 MET A C 1
ATOM 5241 O O . MET A 1 698 ? 39.431 -6.642 -22.251 1.00 73.06 698 MET A O 1
ATOM 5245 N N . GLU A 1 699 ? 38.341 -7.036 -24.184 1.00 59.28 699 GLU A N 1
ATOM 5246 C CA . GLU A 1 699 ? 37.582 -5.796 -24.215 1.00 59.28 699 GLU A CA 1
ATOM 5247 C C . GLU A 1 699 ? 36.550 -5.831 -23.091 1.00 59.28 699 GLU A C 1
ATOM 5249 O O . GLU A 1 699 ? 35.535 -6.525 -23.142 1.00 59.28 699 GLU A O 1
ATOM 5254 N N . ARG A 1 700 ? 36.803 -5.098 -22.018 1.00 55.81 700 ARG A N 1
ATOM 5255 C CA . ARG A 1 700 ? 35.826 -4.954 -20.946 1.00 55.81 700 ARG A CA 1
ATOM 5256 C C . ARG A 1 700 ? 35.102 -3.636 -21.172 1.00 55.81 700 ARG A C 1
ATOM 5258 O O . ARG A 1 700 ? 35.745 -2.594 -21.225 1.00 55.81 700 ARG A O 1
ATOM 5265 N N . THR A 1 701 ? 33.781 -3.658 -21.324 1.00 50.28 701 THR A N 1
ATOM 5266 C CA . THR A 1 701 ? 33.020 -2.406 -21.423 1.00 50.28 701 THR A CA 1
ATOM 5267 C C . THR A 1 701 ? 32.764 -1.844 -20.027 1.00 50.28 701 THR A C 1
ATOM 5269 O O . THR A 1 701 ? 32.127 -2.529 -19.218 1.00 50.28 701 THR A O 1
ATOM 5272 N N . PRO A 1 702 ? 33.162 -0.592 -19.746 1.00 50.31 702 PRO A N 1
ATOM 5273 C CA . PRO A 1 702 ? 32.805 0.104 -18.521 1.00 50.31 702 PRO A CA 1
ATOM 5274 C C . PRO A 1 702 ? 31.406 0.698 -18.698 1.00 50.31 702 PRO A C 1
ATOM 5276 O O . PRO A 1 702 ? 31.239 1.909 -18.798 1.00 50.31 702 PRO A O 1
ATOM 5279 N N . VAL A 1 703 ? 30.378 -0.146 -18.821 1.00 46.22 703 VAL A N 1
ATOM 5280 C CA . VAL A 1 703 ? 29.046 0.368 -19.184 1.00 46.22 703 VAL A CA 1
ATOM 5281 C C . VAL A 1 703 ? 28.455 1.249 -18.061 1.00 46.22 703 VAL A C 1
ATOM 5283 O O . VAL A 1 703 ? 27.652 2.130 -18.340 1.00 46.22 703 VAL A O 1
ATOM 5286 N N . THR A 1 704 ? 28.893 1.075 -16.806 1.00 45.44 704 THR A N 1
ATOM 5287 C CA . THR A 1 704 ? 28.442 1.885 -15.654 1.00 45.44 704 THR A CA 1
ATOM 5288 C C . THR A 1 704 ? 29.420 3.003 -15.262 1.00 45.44 704 THR A C 1
ATOM 5290 O O . THR A 1 704 ? 28.973 4.098 -14.917 1.00 45.44 704 THR A O 1
ATOM 5293 N N . SER A 1 705 ? 30.740 2.769 -15.341 1.00 42.91 705 SER A N 1
ATOM 5294 C CA . SER A 1 705 ? 31.741 3.705 -14.798 1.00 42.91 705 SER A CA 1
ATOM 5295 C C . SER A 1 705 ? 31.841 5.002 -15.599 1.00 42.91 705 SER A C 1
ATOM 5297 O O . SER A 1 705 ? 32.055 6.045 -15.004 1.00 42.91 705 SER A O 1
ATOM 5299 N N . TYR A 1 706 ? 31.627 4.988 -16.918 1.00 44.38 706 TYR A N 1
ATOM 5300 C CA . TYR A 1 706 ? 31.830 6.185 -17.744 1.00 44.38 706 TYR A CA 1
ATOM 5301 C C . TYR A 1 706 ? 30.700 7.222 -17.584 1.00 44.38 706 TYR A C 1
ATOM 5303 O O . TYR A 1 706 ? 30.939 8.428 -17.549 1.00 44.38 706 TYR A O 1
ATOM 5311 N N . LEU A 1 707 ? 29.458 6.754 -17.406 1.00 45.00 707 LEU A N 1
ATOM 5312 C CA . LEU A 1 707 ? 28.293 7.591 -17.097 1.00 45.00 707 LEU A CA 1
ATOM 5313 C C . LEU A 1 707 ? 28.384 8.172 -15.677 1.00 45.00 707 LEU A C 1
ATOM 5315 O O . LEU A 1 707 ? 28.113 9.354 -15.467 1.00 45.00 707 LEU A O 1
ATOM 5319 N N . LEU A 1 708 ? 28.809 7.345 -14.716 1.00 50.09 708 LEU A N 1
ATOM 5320 C CA . LEU A 1 708 ? 29.052 7.765 -13.338 1.00 50.09 708 LEU A CA 1
ATOM 5321 C C . LEU A 1 708 ? 30.237 8.723 -13.241 1.00 50.09 708 LEU A C 1
ATOM 5323 O O . LEU A 1 708 ? 30.116 9.747 -12.587 1.00 50.09 708 LEU A O 1
ATOM 5327 N N . ASP A 1 709 ? 31.334 8.480 -13.951 1.00 49.44 709 ASP A N 1
ATOM 5328 C CA . ASP A 1 709 ? 32.475 9.394 -13.998 1.00 49.44 709 ASP A CA 1
ATOM 5329 C C . ASP A 1 709 ? 32.094 10.729 -14.671 1.00 49.44 709 ASP A C 1
ATOM 5331 O O . ASP A 1 709 ? 32.577 11.778 -14.252 1.00 49.44 709 ASP A O 1
ATOM 5335 N N . ASN A 1 710 ? 31.173 10.742 -15.645 1.00 50.75 710 ASN A N 1
ATOM 5336 C CA . ASN A 1 710 ? 30.637 11.974 -16.245 1.00 50.75 710 ASN A CA 1
ATOM 5337 C C . ASN A 1 710 ? 29.644 12.736 -15.350 1.00 50.75 710 ASN A C 1
ATOM 5339 O O . ASN A 1 710 ? 29.583 13.963 -15.454 1.00 50.75 710 ASN A O 1
ATOM 5343 N N . LEU A 1 711 ? 28.892 12.049 -14.484 1.00 50.56 711 LEU A N 1
ATOM 5344 C CA . LEU A 1 711 ? 28.076 12.657 -13.420 1.00 50.56 711 LEU A CA 1
ATOM 5345 C C . LEU A 1 711 ? 28.948 13.188 -12.274 1.00 50.56 711 LEU A C 1
ATOM 5347 O O . LEU A 1 711 ? 28.673 14.250 -11.730 1.00 50.56 711 LEU A O 1
ATOM 5351 N N . MET A 1 712 ? 30.029 12.481 -11.946 1.00 49.50 712 MET A N 1
ATOM 5352 C CA . MET A 1 712 ? 30.980 12.832 -10.885 1.00 49.50 712 MET A CA 1
ATOM 5353 C C . MET A 1 712 ? 31.984 13.919 -11.308 1.00 49.50 712 MET A C 1
ATOM 5355 O O . MET A 1 712 ? 32.633 14.524 -10.460 1.00 49.50 712 MET A O 1
ATOM 5359 N N . ARG A 1 713 ? 32.109 14.195 -12.616 1.00 52.00 713 ARG A N 1
ATOM 5360 C CA . ARG A 1 713 ? 32.835 15.351 -13.179 1.00 52.00 713 ARG A CA 1
ATOM 5361 C C . ARG A 1 713 ? 32.014 16.641 -13.190 1.00 52.00 713 ARG A C 1
ATOM 5363 O O . ARG A 1 713 ? 32.573 17.702 -13.470 1.00 52.00 713 ARG A O 1
ATOM 5370 N N . VAL A 1 714 ? 30.714 16.571 -12.907 1.00 53.62 714 VAL A N 1
ATOM 5371 C CA . VAL A 1 714 ? 29.895 17.765 -12.684 1.00 53.62 714 VAL A CA 1
ATOM 5372 C C . VAL A 1 714 ? 30.339 18.372 -11.360 1.00 53.62 714 VAL A C 1
ATOM 5374 O O . VAL A 1 714 ? 30.325 17.689 -10.338 1.00 53.62 714 VAL A O 1
ATOM 5377 N N . SER A 1 715 ? 30.770 19.636 -11.356 1.00 50.12 715 SER A N 1
ATOM 5378 C CA . SER A 1 715 ? 31.079 20.309 -10.091 1.00 50.12 715 SER A CA 1
ATOM 5379 C C . SER A 1 715 ? 29.846 20.263 -9.187 1.00 50.12 715 SER A C 1
ATOM 5381 O O . SER A 1 715 ? 28.724 20.407 -9.677 1.00 50.12 715 SER A O 1
ATOM 5383 N N . GLU A 1 716 ? 30.030 20.097 -7.871 1.00 50.56 716 GLU A N 1
ATOM 5384 C CA . GLU A 1 716 ? 28.912 20.021 -6.909 1.00 50.56 716 GLU A CA 1
ATOM 5385 C C . GLU A 1 716 ? 27.895 21.169 -7.082 1.00 50.56 716 GLU A C 1
ATOM 5387 O O . GLU A 1 716 ? 26.707 20.989 -6.828 1.00 50.56 716 GLU A O 1
ATOM 5392 N N . SER A 1 717 ? 28.339 22.329 -7.578 1.00 50.75 717 SER A N 1
ATOM 5393 C CA . SER A 1 717 ? 27.504 23.499 -7.869 1.00 50.75 717 SER A CA 1
ATOM 5394 C C . SER A 1 717 ? 26.519 23.335 -9.036 1.00 50.75 717 SER A C 1
ATOM 5396 O O . SER A 1 717 ? 25.528 24.058 -9.080 1.00 50.75 717 SER A O 1
ATOM 5398 N N . ASN A 1 718 ? 26.774 22.430 -9.986 1.00 57.84 718 ASN A N 1
ATOM 5399 C CA . ASN A 1 718 ? 26.036 22.346 -11.257 1.00 57.84 718 ASN A CA 1
ATOM 5400 C C . ASN A 1 718 ? 25.184 21.073 -11.382 1.00 57.84 718 ASN A C 1
ATOM 5402 O O . ASN A 1 718 ? 24.363 20.964 -12.293 1.00 57.84 718 ASN A O 1
ATOM 5406 N N . LEU A 1 719 ? 25.334 20.128 -10.448 1.00 58.44 719 LEU A N 1
ATOM 5407 C CA . LEU A 1 719 ? 24.692 18.814 -10.499 1.00 58.44 719 LEU A CA 1
ATOM 5408 C C . LEU A 1 719 ? 23.161 18.897 -10.546 1.00 58.44 719 LEU A C 1
ATOM 5410 O O . LEU A 1 719 ? 22.529 18.194 -11.331 1.00 58.44 719 LEU A O 1
ATOM 5414 N N . GLY A 1 720 ? 22.557 19.791 -9.759 1.00 57.12 720 GLY A N 1
ATOM 5415 C CA . GLY A 1 720 ? 21.106 19.995 -9.768 1.00 57.12 720 GLY A CA 1
ATOM 5416 C C . GLY A 1 720 ? 20.583 20.506 -11.114 1.00 57.12 720 GLY A C 1
ATOM 5417 O O . GLY A 1 720 ? 19.566 20.018 -11.603 1.00 57.12 720 GLY A O 1
ATOM 5418 N N . ALA A 1 721 ? 21.297 21.443 -11.746 1.00 63.56 721 ALA A N 1
ATOM 5419 C CA . ALA A 1 721 ? 20.914 22.005 -13.039 1.00 63.56 721 ALA A CA 1
ATOM 5420 C C . ALA A 1 721 ? 21.032 20.968 -14.168 1.00 63.56 721 ALA A C 1
ATOM 5422 O O . ALA A 1 721 ? 20.098 20.811 -14.954 1.00 63.56 721 ALA A O 1
ATOM 5423 N N . GLU A 1 722 ? 22.130 20.207 -14.201 1.00 67.56 722 GLU A N 1
ATOM 5424 C CA . GLU A 1 722 ? 22.341 19.159 -15.205 1.00 67.56 722 GLU A CA 1
ATOM 5425 C C . GLU A 1 722 ? 21.329 18.009 -15.057 1.00 67.56 722 GLU A C 1
ATOM 5427 O O . GLU A 1 722 ? 20.750 17.574 -16.053 1.00 67.56 722 GLU A O 1
ATOM 5432 N N . LEU A 1 723 ? 21.032 17.564 -13.828 1.00 60.88 723 LEU A N 1
ATOM 5433 C CA . LEU A 1 723 ? 20.010 16.538 -13.580 1.00 60.88 723 LEU A CA 1
ATOM 5434 C C . LEU A 1 723 ? 18.602 17.014 -13.965 1.00 60.88 723 LEU A C 1
ATOM 5436 O O . LEU A 1 723 ? 17.845 16.259 -14.578 1.00 60.88 723 LEU A O 1
ATOM 5440 N N . ASN A 1 724 ? 18.252 18.264 -13.649 1.00 63.38 724 ASN A N 1
ATOM 5441 C CA . ASN A 1 724 ? 16.959 18.839 -14.024 1.00 63.38 724 ASN A CA 1
ATOM 5442 C C . ASN A 1 724 ? 16.813 18.957 -15.549 1.00 63.38 724 ASN A C 1
ATOM 5444 O O . ASN A 1 724 ? 15.743 18.674 -16.089 1.00 63.38 724 ASN A O 1
ATOM 5448 N N . MET A 1 725 ? 17.888 19.314 -16.253 1.00 71.38 725 MET A N 1
ATOM 5449 C CA . MET A 1 725 ? 17.911 19.371 -17.714 1.00 71.38 725 MET A CA 1
ATOM 5450 C C . MET A 1 725 ? 17.750 17.978 -18.338 1.00 71.38 725 MET A C 1
ATOM 5452 O O . MET A 1 725 ? 16.896 17.795 -19.206 1.00 71.38 725 MET A O 1
ATOM 5456 N N . MET A 1 726 ? 18.511 16.978 -17.875 1.00 63.50 726 MET A N 1
ATOM 5457 C CA . MET A 1 726 ? 18.378 15.594 -18.352 1.00 63.50 726 MET A CA 1
ATOM 5458 C C . MET A 1 726 ? 16.965 15.054 -18.117 1.00 63.50 726 MET A C 1
ATOM 5460 O O . MET A 1 726 ? 16.389 14.418 -18.998 1.00 63.50 726 MET A O 1
ATOM 5464 N N . ASN A 1 727 ? 16.378 15.344 -16.953 1.00 60.75 727 ASN A N 1
ATOM 5465 C CA . ASN A 1 727 ? 15.000 14.972 -16.646 1.00 60.75 727 ASN A CA 1
ATOM 5466 C C . ASN A 1 727 ? 14.002 15.647 -17.600 1.00 60.75 727 ASN A C 1
ATOM 5468 O O . ASN A 1 727 ? 13.130 14.974 -18.140 1.00 60.75 727 ASN A O 1
ATOM 5472 N N . SER A 1 728 ? 14.165 16.947 -17.863 1.00 65.25 728 SER A N 1
ATOM 5473 C CA . SER A 1 728 ? 13.333 17.702 -18.812 1.00 65.25 728 SER A CA 1
ATOM 5474 C C . SER A 1 728 ? 13.383 17.108 -20.226 1.00 65.25 728 SER A C 1
ATOM 5476 O O . SER A 1 728 ? 12.343 16.869 -20.839 1.00 65.25 728 SER A O 1
ATOM 5478 N N . LEU A 1 729 ? 14.582 16.777 -20.718 1.00 65.00 729 LEU A N 1
ATOM 5479 C CA . LEU A 1 729 ? 14.768 16.113 -22.010 1.00 65.00 729 LEU A CA 1
ATOM 5480 C C . LEU A 1 729 ? 14.050 14.754 -22.049 1.00 65.00 729 LEU A C 1
ATOM 5482 O O . LEU A 1 729 ? 13.273 14.491 -22.968 1.00 65.00 729 LEU A O 1
ATOM 5486 N N . MET A 1 730 ? 14.249 13.910 -21.031 1.00 61.38 730 MET A N 1
ATOM 5487 C CA . MET A 1 730 ? 13.609 12.590 -20.954 1.00 61.38 730 MET A CA 1
ATOM 5488 C C . MET A 1 730 ? 12.078 12.677 -20.878 1.00 61.38 730 MET A C 1
ATOM 5490 O O . MET A 1 730 ? 11.388 11.880 -21.510 1.00 61.38 730 MET A O 1
ATOM 5494 N N . GLN A 1 731 ? 11.527 13.649 -20.144 1.00 61.25 731 GLN A N 1
ATOM 5495 C CA . GLN A 1 731 ? 10.077 13.880 -20.075 1.00 61.25 731 GLN A CA 1
ATOM 5496 C C . GLN A 1 731 ? 9.485 14.288 -21.428 1.00 61.25 731 GLN A C 1
ATOM 5498 O O . GLN A 1 731 ? 8.328 13.980 -21.709 1.00 61.25 731 GLN A O 1
ATOM 5503 N N . LYS A 1 732 ? 10.283 14.930 -22.285 1.00 66.06 732 LYS A N 1
ATOM 5504 C CA . LYS A 1 732 ? 9.914 15.287 -23.659 1.00 66.06 732 LYS A CA 1
ATOM 5505 C C . LYS A 1 732 ? 10.199 14.180 -24.681 1.00 66.06 732 LYS A C 1
ATOM 5507 O O . LYS A 1 732 ? 10.159 14.437 -25.879 1.00 66.06 732 LYS A O 1
ATOM 5512 N N . GLY A 1 733 ? 10.463 12.953 -24.228 1.00 59.81 733 GLY A N 1
ATOM 5513 C CA . GLY A 1 733 ? 10.632 11.790 -25.100 1.00 59.81 733 GLY A CA 1
ATOM 5514 C C . GLY A 1 733 ? 12.019 11.663 -25.727 1.00 59.81 733 GLY A C 1
ATOM 5515 O O . GLY A 1 733 ? 12.206 10.820 -26.603 1.00 59.81 733 GLY A O 1
ATOM 5516 N N . ALA A 1 734 ? 12.997 12.460 -25.285 1.00 63.31 734 ALA A N 1
ATOM 5517 C CA . ALA A 1 734 ? 14.378 12.269 -25.697 1.00 63.31 734 ALA A CA 1
ATOM 5518 C C . ALA A 1 734 ? 14.884 10.897 -25.235 1.00 63.31 734 ALA A C 1
ATOM 5520 O O . ALA A 1 734 ? 14.801 10.546 -24.054 1.00 63.31 734 ALA A O 1
ATOM 5521 N N . ASP A 1 735 ? 15.437 10.141 -26.180 1.00 60.75 735 ASP A N 1
ATOM 5522 C CA . ASP A 1 735 ? 16.097 8.875 -25.909 1.00 60.75 735 ASP A CA 1
ATOM 5523 C C . ASP A 1 735 ? 17.313 9.113 -24.984 1.00 60.75 735 ASP A C 1
ATOM 5525 O O . ASP A 1 735 ? 18.229 9.865 -25.344 1.00 60.75 735 ASP A O 1
ATOM 5529 N N . PRO A 1 736 ? 17.353 8.473 -23.801 1.00 54.69 736 PRO A N 1
ATOM 5530 C CA . PRO A 1 736 ? 18.463 8.598 -22.866 1.00 54.69 736 PRO A CA 1
ATOM 5531 C C . PRO A 1 736 ? 19.825 8.241 -23.471 1.00 54.69 736 PRO A C 1
ATOM 5533 O O . PRO A 1 736 ? 20.834 8.792 -23.036 1.00 54.69 736 PRO A O 1
ATOM 5536 N N . PHE A 1 737 ? 19.879 7.353 -24.472 1.00 54.22 737 PHE A N 1
ATOM 5537 C CA . PHE A 1 737 ? 21.119 6.988 -25.155 1.00 54.22 737 PHE A CA 1
ATOM 5538 C C . PHE A 1 737 ? 21.646 8.123 -26.042 1.00 54.22 737 PHE A C 1
ATOM 5540 O O . PHE A 1 737 ? 22.852 8.335 -26.111 1.00 54.22 737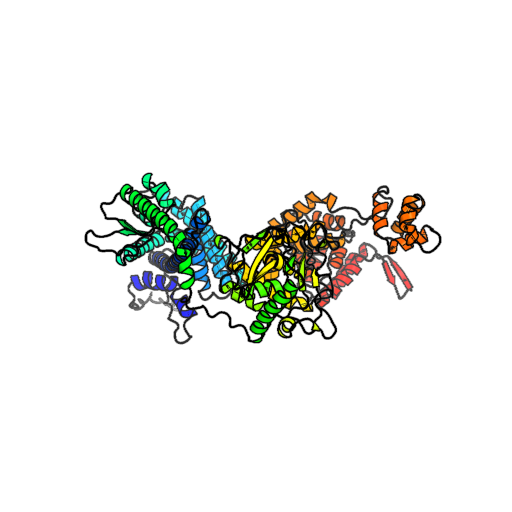 PHE A O 1
ATOM 5547 N N . SER A 1 738 ? 20.775 8.901 -26.678 1.00 60.94 738 SER A N 1
ATOM 5548 C CA . SER A 1 738 ? 21.147 10.079 -27.463 1.00 60.94 738 SER A CA 1
ATOM 5549 C C . SER A 1 738 ? 21.644 11.206 -26.566 1.00 60.94 738 SER A C 1
ATOM 5551 O O . SER A 1 738 ? 22.690 11.780 -26.855 1.00 60.94 738 SER A O 1
ATOM 5553 N N . ILE A 1 739 ? 20.971 11.458 -25.435 1.00 65.19 739 ILE A N 1
ATOM 5554 C CA . ILE A 1 739 ? 21.458 12.399 -24.407 1.00 65.19 739 ILE A CA 1
ATOM 5555 C C . ILE A 1 739 ? 22.827 11.940 -23.896 1.00 65.19 739 ILE A C 1
ATOM 5557 O O . ILE A 1 739 ? 23.762 12.735 -23.836 1.00 65.19 739 ILE A O 1
ATOM 5561 N N . TYR A 1 740 ? 22.959 10.648 -23.580 1.00 61.50 740 TYR A N 1
ATOM 5562 C CA . TYR A 1 740 ? 24.221 10.043 -23.169 1.00 61.50 740 TYR A CA 1
ATOM 5563 C C . TYR A 1 740 ? 25.317 10.278 -24.206 1.00 61.50 740 TYR A C 1
ATOM 5565 O O . TYR A 1 740 ? 26.319 10.872 -23.856 1.00 61.50 740 TYR A O 1
ATOM 5573 N N . MET A 1 741 ? 25.119 9.905 -25.470 1.00 59.19 741 MET A N 1
ATOM 5574 C CA . MET A 1 741 ? 26.130 10.041 -26.527 1.00 59.19 741 MET A CA 1
ATOM 5575 C C . MET A 1 741 ? 26.560 11.494 -26.769 1.00 59.19 741 MET A C 1
ATOM 5577 O O . MET A 1 741 ? 27.724 11.745 -27.072 1.00 59.19 741 MET A O 1
ATOM 5581 N N . ILE A 1 742 ? 25.640 12.452 -26.621 1.00 67.50 742 ILE A N 1
ATOM 5582 C CA . ILE A 1 742 ? 25.953 13.882 -26.730 1.00 67.50 742 ILE A CA 1
ATOM 5583 C C . ILE A 1 742 ? 26.829 14.337 -25.554 1.00 67.50 742 ILE A C 1
ATOM 5585 O O . ILE A 1 742 ? 27.792 15.074 -25.753 1.00 67.50 742 ILE A O 1
ATOM 5589 N N . MET A 1 743 ? 26.543 13.860 -24.339 1.00 63.19 743 MET A N 1
ATOM 5590 C CA . MET A 1 743 ? 27.345 14.161 -23.145 1.00 63.19 743 MET A CA 1
ATOM 5591 C C . MET A 1 743 ? 28.654 13.357 -23.057 1.00 63.19 743 MET A C 1
ATOM 5593 O O . MET A 1 743 ? 29.602 13.809 -22.418 1.00 63.19 743 MET A O 1
ATOM 5597 N N . ASP A 1 744 ? 28.684 12.170 -23.663 1.00 56.44 744 ASP A N 1
ATOM 5598 C CA . ASP A 1 744 ? 29.773 11.189 -23.664 1.00 56.44 744 ASP A CA 1
ATOM 5599 C C . ASP A 1 744 ? 30.857 11.521 -24.678 1.00 56.44 744 ASP A C 1
ATOM 5601 O O . ASP A 1 744 ? 32.009 11.154 -24.458 1.00 56.44 744 ASP A O 1
ATOM 5605 N N . SER A 1 745 ? 30.505 12.209 -25.774 1.00 54.09 745 SER A N 1
ATOM 5606 C CA . SER A 1 745 ? 31.455 12.512 -26.839 1.00 54.09 745 SER A CA 1
ATOM 5607 C C . SER A 1 745 ? 32.704 13.169 -26.235 1.00 54.09 745 SER A C 1
ATOM 5609 O O . SER A 1 745 ? 32.688 14.309 -25.773 1.00 54.09 745 SER A O 1
ATOM 5611 N N . GLY A 1 746 ? 33.810 12.416 -26.183 1.00 48.56 746 GLY A N 1
ATOM 5612 C CA . GLY A 1 746 ? 35.090 12.820 -25.587 1.00 48.56 746 GLY A CA 1
ATOM 5613 C C . GLY A 1 746 ? 35.790 13.964 -26.332 1.00 48.56 746 GLY A C 1
ATOM 5614 O O . GLY A 1 746 ? 37.007 14.112 -26.248 1.00 48.56 746 GLY A O 1
ATOM 5615 N N . TYR A 1 747 ? 35.031 14.771 -27.070 1.00 48.62 747 TYR A N 1
ATOM 5616 C CA . TYR A 1 747 ? 35.455 15.736 -28.070 1.00 48.62 747 TYR A CA 1
ATOM 5617 C C . TYR A 1 747 ? 35.016 17.164 -27.725 1.00 48.62 747 TYR A C 1
ATOM 5619 O O . TYR A 1 747 ? 34.806 17.993 -28.601 1.00 48.62 747 TYR A O 1
ATOM 5627 N N . PHE A 1 748 ? 35.018 17.516 -26.437 1.00 55.25 748 PHE A N 1
ATOM 5628 C CA . PHE A 1 748 ? 34.994 18.915 -25.980 1.00 55.25 748 PHE A CA 1
ATOM 5629 C C . PHE A 1 748 ? 36.329 19.657 -26.220 1.00 55.25 748 PHE A C 1
ATOM 5631 O O . PHE A 1 748 ? 36.649 20.626 -25.529 1.00 55.25 748 PHE A O 1
ATOM 5638 N N . LYS A 1 749 ? 37.146 19.240 -27.197 1.00 50.34 749 LYS A N 1
ATOM 5639 C CA . LYS A 1 749 ? 38.292 20.041 -27.649 1.00 50.34 749 LYS A CA 1
ATOM 5640 C C . LYS A 1 749 ? 37.771 21.176 -28.535 1.00 50.34 749 LYS A C 1
ATOM 5642 O O . LYS A 1 749 ? 37.830 21.094 -29.752 1.00 50.34 749 LYS A O 1
ATOM 5647 N N . GLY A 1 750 ? 37.235 22.220 -27.901 1.00 53.03 750 GLY A N 1
ATOM 5648 C CA . GLY A 1 750 ? 36.821 23.462 -28.568 1.00 53.03 750 GLY A CA 1
ATOM 5649 C C . GLY A 1 750 ? 35.505 24.075 -28.079 1.00 53.03 750 GLY A C 1
ATOM 5650 O O . GLY A 1 750 ? 35.322 25.276 -28.239 1.00 53.03 750 GLY A O 1
ATOM 5651 N N . GLN A 1 751 ? 34.621 23.304 -27.436 1.00 58.72 751 GLN A N 1
ATOM 5652 C CA . GLN A 1 751 ? 33.399 23.812 -26.791 1.00 58.72 751 GLN A CA 1
ATOM 5653 C C . GLN A 1 751 ? 33.364 23.406 -25.317 1.00 58.72 751 GLN A C 1
ATOM 5655 O O . GLN A 1 751 ? 33.721 22.282 -24.969 1.00 58.72 751 GLN A O 1
ATOM 5660 N N . SER A 1 752 ? 32.934 24.310 -24.433 1.00 67.81 752 SER A N 1
ATOM 5661 C CA . SER A 1 752 ? 32.739 23.972 -23.023 1.00 67.81 752 SER A CA 1
ATOM 5662 C C . SER A 1 752 ? 31.493 23.100 -22.856 1.00 67.81 752 SER A C 1
ATOM 5664 O O . SER A 1 752 ? 30.479 23.313 -23.520 1.00 67.81 752 SER A O 1
ATOM 5666 N N . ARG A 1 753 ? 31.531 22.161 -21.903 1.00 67.81 753 ARG A N 1
ATOM 5667 C CA . ARG A 1 753 ? 30.360 21.364 -21.489 1.00 67.81 753 ARG A CA 1
ATOM 5668 C C . ARG A 1 753 ? 29.132 22.247 -21.226 1.00 67.81 753 ARG A C 1
ATOM 5670 O O . ARG A 1 753 ? 28.031 21.895 -21.621 1.00 67.81 753 ARG A O 1
ATOM 5677 N N . SER A 1 754 ? 29.333 23.424 -20.627 1.00 68.69 754 SER A N 1
ATOM 5678 C CA . SER A 1 754 ? 28.270 24.405 -20.381 1.00 68.69 754 SER A CA 1
ATOM 5679 C C . SER A 1 754 ? 27.586 24.916 -21.653 1.00 68.69 754 SER A C 1
ATOM 5681 O O . SER A 1 754 ? 26.383 25.149 -21.618 1.00 68.69 754 SER A O 1
ATOM 5683 N N . SER A 1 755 ? 28.314 25.060 -22.767 1.00 72.19 755 SER A N 1
ATOM 5684 C CA . SER A 1 755 ? 27.741 25.476 -24.053 1.00 72.19 755 SER A CA 1
ATOM 5685 C C . SER A 1 755 ? 26.787 24.411 -24.580 1.00 72.19 755 SER A C 1
ATOM 5687 O O . SER A 1 755 ? 25.631 24.704 -24.848 1.00 72.19 755 SER A O 1
ATOM 5689 N N . VAL A 1 756 ? 27.234 23.152 -24.617 1.00 74.06 756 VAL A N 1
ATOM 5690 C CA . VAL A 1 756 ? 26.408 22.033 -25.096 1.00 74.06 756 VAL A CA 1
ATOM 5691 C C . VAL A 1 756 ? 25.178 21.828 -24.213 1.00 74.06 756 VAL A C 1
ATOM 5693 O O . VAL A 1 756 ? 24.091 21.573 -24.722 1.00 74.06 756 VAL A O 1
ATOM 5696 N N . LEU A 1 757 ? 25.315 21.985 -22.895 1.00 72.62 757 LEU A N 1
ATOM 5697 C CA . LEU A 1 757 ? 24.173 21.942 -21.979 1.00 72.62 757 LEU A CA 1
ATOM 5698 C C . LEU A 1 757 ? 23.186 23.086 -22.245 1.00 72.62 757 LEU A C 1
ATOM 5700 O O . LEU A 1 757 ? 21.983 22.850 -22.263 1.00 72.62 757 LEU A O 1
ATOM 5704 N N . SER A 1 758 ? 23.677 24.302 -22.498 1.00 78.44 758 SER A N 1
ATOM 5705 C CA . SER A 1 758 ? 22.831 25.442 -22.866 1.00 78.44 758 SER A CA 1
ATOM 5706 C C . SER A 1 758 ? 22.074 25.186 -24.172 1.00 78.44 758 SER A C 1
ATOM 5708 O O . SER A 1 758 ? 20.878 25.463 -24.251 1.00 78.44 758 SER A O 1
ATOM 5710 N N . ASP A 1 759 ? 22.738 24.603 -25.170 1.00 80.81 759 ASP A N 1
ATOM 5711 C CA . ASP A 1 759 ? 22.141 24.268 -26.465 1.00 80.81 759 ASP A CA 1
ATOM 5712 C C . ASP A 1 759 ? 21.050 23.198 -26.319 1.00 80.81 759 ASP A C 1
ATOM 5714 O O . ASP A 1 759 ? 19.938 23.355 -26.828 1.00 80.81 759 ASP A O 1
ATOM 5718 N N . LEU A 1 760 ? 21.324 22.146 -25.541 1.00 79.94 760 LEU A N 1
ATOM 5719 C CA . LEU A 1 760 ? 20.354 21.100 -25.219 1.00 79.94 760 LEU A CA 1
ATOM 5720 C C . LEU A 1 760 ? 19.172 21.630 -24.406 1.00 79.94 760 LEU A C 1
ATOM 5722 O O . LEU A 1 760 ? 18.036 21.220 -24.638 1.00 79.94 760 LEU A O 1
ATOM 5726 N N . GLN A 1 761 ? 19.417 22.536 -23.460 1.00 80.69 761 GLN A N 1
ATOM 5727 C CA . GLN A 1 761 ? 18.370 23.144 -22.651 1.00 80.69 761 GLN A CA 1
ATOM 5728 C C . GLN A 1 761 ? 17.481 24.066 -23.490 1.00 80.69 761 GLN A C 1
ATOM 5730 O O . GLN A 1 761 ? 16.260 24.011 -23.342 1.00 80.69 761 GLN A O 1
ATOM 5735 N N . ASN A 1 762 ? 18.067 24.843 -24.406 1.00 82.62 762 ASN A N 1
ATOM 5736 C CA . ASN A 1 762 ? 17.327 25.660 -25.365 1.00 82.62 762 ASN A CA 1
ATOM 5737 C C . ASN A 1 762 ? 16.487 24.782 -26.309 1.00 82.62 762 ASN A C 1
ATOM 5739 O O . ASN A 1 762 ? 15.292 25.016 -26.485 1.00 82.62 762 ASN A O 1
ATOM 5743 N N . ALA A 1 763 ? 17.064 23.704 -26.845 1.00 81.00 763 ALA A N 1
ATOM 5744 C CA . ALA A 1 763 ? 16.324 22.734 -27.649 1.00 81.00 763 ALA A CA 1
ATOM 5745 C C . ALA A 1 763 ? 15.158 22.119 -26.864 1.00 81.00 763 ALA A C 1
ATOM 5747 O O . ALA A 1 763 ? 14.032 22.059 -27.358 1.00 81.00 763 ALA A O 1
ATOM 5748 N N . ALA A 1 764 ? 15.410 21.720 -25.614 1.00 76.56 764 ALA A N 1
ATOM 5749 C CA . ALA A 1 764 ? 14.397 21.166 -24.731 1.00 76.56 764 ALA A CA 1
ATOM 5750 C C . ALA A 1 764 ? 13.285 22.170 -24.438 1.00 76.56 764 ALA A C 1
ATOM 5752 O O . ALA A 1 764 ? 12.138 21.756 -24.350 1.00 76.56 764 ALA A O 1
ATOM 5753 N N . SER A 1 765 ? 13.567 23.464 -24.263 1.00 80.50 765 SER A N 1
ATOM 5754 C CA . SER A 1 765 ? 12.529 24.467 -23.996 1.00 80.50 765 SER A CA 1
ATOM 5755 C C . SER A 1 765 ? 11.721 24.840 -25.236 1.00 80.50 765 SER A C 1
ATOM 5757 O O . SER A 1 765 ? 10.531 25.121 -25.104 1.00 80.50 765 SER A O 1
ATOM 5759 N N . THR A 1 766 ? 12.346 24.806 -26.412 1.00 84.06 766 THR A N 1
ATOM 5760 C CA . THR A 1 766 ? 11.818 25.429 -27.633 1.00 84.06 766 THR A CA 1
ATOM 5761 C C . THR A 1 766 ? 11.175 24.424 -28.587 1.00 84.06 766 THR A C 1
ATOM 5763 O O . THR A 1 766 ? 10.158 24.737 -29.204 1.00 84.06 766 THR A O 1
ATOM 5766 N N . LEU A 1 767 ? 11.710 23.203 -28.692 1.00 83.50 767 LEU A N 1
ATOM 5767 C CA . LEU A 1 767 ? 11.189 22.200 -29.620 1.00 83.50 767 LEU A CA 1
ATOM 5768 C C . LEU A 1 767 ? 10.036 21.385 -29.012 1.00 83.50 767 LEU A C 1
ATOM 5770 O O . LEU A 1 767 ? 10.078 21.017 -27.827 1.00 83.50 767 LEU A O 1
ATOM 5774 N N . PRO A 1 768 ? 9.013 21.044 -29.816 1.00 84.88 768 PRO A N 1
ATOM 5775 C CA . PRO A 1 768 ? 8.022 20.057 -29.420 1.00 84.88 768 PRO A CA 1
ATOM 5776 C C . PRO A 1 768 ? 8.632 18.633 -29.424 1.00 84.88 768 PRO A C 1
ATOM 5778 O O . PRO A 1 768 ? 9.632 18.396 -30.115 1.00 84.88 768 PRO A O 1
ATOM 5781 N N . PRO A 1 769 ? 8.069 17.675 -28.656 1.00 77.81 769 PRO A N 1
ATOM 5782 C CA . PRO A 1 769 ? 8.630 16.327 -28.472 1.00 77.81 769 PRO A CA 1
ATOM 5783 C C . PRO A 1 769 ? 9.007 15.600 -29.772 1.00 77.81 769 PRO A C 1
ATOM 5785 O O . PRO A 1 769 ? 10.072 14.990 -29.868 1.00 77.81 769 PRO A O 1
ATOM 5788 N N . GLU A 1 770 ? 8.169 15.710 -30.802 1.00 80.50 770 GLU A N 1
ATOM 5789 C CA . GLU A 1 770 ? 8.356 15.066 -32.103 1.00 80.50 770 GLU A CA 1
ATOM 5790 C C . GLU A 1 770 ? 9.547 15.616 -32.904 1.00 80.50 770 GLU A C 1
ATOM 5792 O O . GLU A 1 770 ? 10.119 14.900 -33.726 1.00 80.50 770 GLU A O 1
ATOM 5797 N N . GLN A 1 771 ? 9.958 16.864 -32.654 1.00 83.75 771 GLN A N 1
ATOM 5798 C CA . GLN A 1 771 ? 11.130 17.474 -33.290 1.00 83.75 771 GLN A CA 1
ATOM 5799 C C . GLN A 1 771 ? 12.394 17.314 -32.447 1.00 83.75 771 GLN A C 1
ATOM 5801 O O . GLN A 1 771 ? 13.488 17.223 -33.003 1.00 83.75 771 GLN A O 1
ATOM 5806 N N . LEU A 1 772 ? 12.251 17.225 -31.121 1.00 81.12 772 LEU A N 1
ATOM 5807 C CA . LEU A 1 772 ? 13.372 17.083 -30.195 1.00 81.12 772 LEU A CA 1
ATOM 5808 C C . LEU A 1 772 ? 14.181 15.806 -30.465 1.00 81.12 772 LEU A C 1
ATOM 5810 O O . LEU A 1 772 ? 15.406 15.853 -30.490 1.00 81.12 772 LEU A O 1
ATOM 5814 N N . GLY A 1 773 ? 13.518 14.677 -30.731 1.00 75.38 773 GLY A N 1
ATOM 5815 C CA . GLY A 1 773 ? 14.210 13.429 -31.076 1.00 75.38 773 GLY A CA 1
ATOM 5816 C C . GLY A 1 773 ? 15.047 13.544 -32.357 1.00 75.38 773 GLY A C 1
ATOM 5817 O O . GLY A 1 773 ? 16.196 13.101 -32.389 1.00 75.38 773 GLY A O 1
ATOM 5818 N N . LYS A 1 774 ? 14.502 14.200 -33.392 1.00 83.56 774 LYS A N 1
ATOM 5819 C CA . LYS A 1 774 ? 15.212 14.451 -34.655 1.00 83.56 774 LYS A CA 1
ATOM 5820 C C . LYS A 1 774 ? 16.394 15.401 -34.447 1.00 83.56 774 LYS A C 1
ATOM 5822 O O . LYS A 1 774 ? 17.481 15.125 -34.942 1.00 83.56 774 LYS A O 1
ATOM 5827 N N . PHE A 1 775 ? 16.200 16.470 -33.674 1.00 87.12 775 PHE A N 1
ATOM 5828 C CA . PHE A 1 775 ? 17.268 17.398 -33.312 1.00 87.12 775 PHE A CA 1
ATOM 5829 C C . PHE A 1 775 ? 18.413 16.677 -32.601 1.00 87.12 775 PHE A C 1
ATOM 5831 O O . PHE A 1 775 ? 19.553 16.788 -33.030 1.00 87.12 775 PHE A O 1
ATOM 5838 N N . LEU A 1 776 ? 18.125 15.892 -31.558 1.00 80.81 776 LEU A N 1
ATOM 5839 C CA . LEU A 1 776 ? 19.160 15.180 -30.802 1.00 80.81 776 LEU A CA 1
ATOM 5840 C C . LEU A 1 776 ? 19.939 14.198 -31.682 1.00 80.81 776 LEU A C 1
ATOM 5842 O O . LEU A 1 776 ? 21.148 14.057 -31.513 1.00 80.81 776 LEU A O 1
ATOM 5846 N N . TYR A 1 777 ? 19.269 13.552 -32.638 1.00 81.00 777 TYR A N 1
ATOM 5847 C CA . TYR A 1 777 ? 19.920 12.677 -33.606 1.00 81.00 777 TYR A CA 1
ATOM 5848 C C . TYR A 1 777 ? 20.881 13.442 -34.529 1.00 81.00 777 TYR A C 1
ATOM 5850 O O . TYR A 1 777 ? 22.054 13.079 -34.612 1.00 81.00 777 TYR A O 1
ATOM 5858 N N . GLU A 1 778 ? 20.421 14.515 -35.177 1.00 82.50 778 GLU A N 1
ATOM 5859 C CA . GLU A 1 778 ? 21.251 15.315 -36.093 1.00 82.50 778 GLU A CA 1
ATOM 5860 C C . GLU A 1 778 ? 22.363 16.067 -35.349 1.00 82.50 778 GLU A C 1
ATOM 5862 O O . GLU A 1 778 ? 23.493 16.163 -35.824 1.00 82.50 778 GLU A O 1
ATOM 5867 N N . TYR A 1 779 ? 22.084 16.538 -34.134 1.00 82.19 779 TYR A N 1
ATOM 5868 C CA . TYR A 1 779 ? 23.056 17.221 -33.289 1.00 82.19 779 TYR A CA 1
ATOM 5869 C C . TYR A 1 779 ? 24.156 16.258 -32.843 1.00 82.19 779 TYR A C 1
ATOM 5871 O O . TYR A 1 779 ? 25.339 16.562 -32.985 1.00 82.19 779 TYR A O 1
ATOM 5879 N N . LYS A 1 780 ? 23.781 15.046 -32.401 1.00 81.25 780 LYS A N 1
ATOM 5880 C CA . LYS A 1 780 ? 24.722 13.950 -32.131 1.00 81.25 780 LYS A CA 1
ATOM 5881 C C . LYS A 1 780 ? 25.564 13.640 -33.363 1.00 81.25 780 LYS A C 1
ATOM 5883 O O . LYS A 1 780 ? 26.775 13.492 -33.247 1.00 81.25 780 LYS A O 1
ATOM 5888 N N . LYS A 1 781 ? 24.933 13.522 -34.530 1.00 79.56 781 LYS A N 1
ATOM 5889 C CA . LYS A 1 781 ? 25.616 13.241 -35.791 1.00 79.56 781 LYS A CA 1
ATOM 5890 C C . LYS A 1 781 ? 26.683 14.301 -36.087 1.00 79.56 781 LYS A C 1
ATOM 5892 O O . LYS A 1 781 ? 27.837 13.960 -36.327 1.00 79.56 781 LYS A O 1
ATOM 5897 N N . ALA A 1 782 ? 26.323 15.577 -35.956 1.00 79.38 782 ALA A N 1
ATOM 5898 C CA . ALA A 1 782 ? 27.213 16.709 -36.198 1.00 79.38 782 ALA A CA 1
ATOM 5899 C C . ALA A 1 782 ? 28.443 16.750 -35.273 1.00 79.38 782 ALA A C 1
ATOM 5901 O O . ALA A 1 782 ? 29.518 17.158 -35.713 1.00 79.38 782 ALA A O 1
ATOM 5902 N N . ILE A 1 783 ? 28.300 16.330 -34.011 1.00 72.94 783 ILE A N 1
ATOM 5903 C CA . ILE A 1 783 ? 29.390 16.367 -33.021 1.00 72.94 783 ILE A CA 1
ATOM 5904 C C . ILE A 1 783 ? 30.188 15.059 -32.919 1.00 72.94 783 ILE A C 1
ATOM 5906 O O . ILE A 1 783 ? 31.345 15.096 -32.503 1.00 72.94 783 ILE A O 1
ATOM 5910 N N . ALA A 1 784 ? 29.594 13.915 -33.274 1.00 68.44 784 ALA A N 1
ATOM 5911 C CA . ALA A 1 784 ? 30.190 12.595 -33.061 1.00 68.44 784 ALA A CA 1
ATOM 5912 C C . ALA A 1 784 ? 30.761 11.948 -34.332 1.00 68.44 784 ALA A C 1
ATOM 5914 O O . ALA A 1 784 ? 31.636 11.089 -34.218 1.00 68.44 784 ALA A O 1
ATOM 5915 N N . GLU A 1 785 ? 30.297 12.315 -35.532 1.00 77.50 785 GLU A N 1
ATOM 5916 C CA . GLU A 1 785 ? 30.854 11.754 -36.765 1.00 77.50 785 GLU A CA 1
ATOM 5917 C C . GLU A 1 785 ? 32.258 12.318 -37.037 1.00 77.50 785 GLU A C 1
ATOM 5919 O O . GLU A 1 785 ? 32.499 13.528 -37.055 1.00 77.50 785 GLU A O 1
ATOM 5924 N N . THR A 1 786 ? 33.212 11.413 -37.251 1.00 75.06 786 THR A N 1
ATOM 5925 C CA . THR A 1 786 ? 34.592 11.743 -37.633 1.00 75.06 786 THR A CA 1
ATOM 5926 C C . THR A 1 786 ? 34.810 11.672 -39.136 1.00 75.06 786 THR A C 1
ATOM 5928 O O . THR A 1 786 ? 35.872 12.057 -39.607 1.00 75.06 786 THR A O 1
ATOM 5931 N N . SER A 1 787 ? 33.827 11.185 -39.893 1.00 77.12 787 SER A N 1
ATOM 5932 C CA . SER A 1 787 ? 33.865 11.136 -41.350 1.00 77.12 787 SER A CA 1
ATOM 5933 C C . SER A 1 787 ? 32.454 11.149 -41.933 1.00 77.12 787 SER A C 1
ATOM 5935 O O . SER A 1 787 ? 31.509 10.690 -41.295 1.00 77.12 787 SER A O 1
ATOM 5937 N N . GLU A 1 788 ? 32.312 11.665 -43.149 1.00 82.94 788 GLU A N 1
ATOM 5938 C CA . GLU A 1 788 ? 31.061 11.676 -43.905 1.00 82.94 788 GLU A CA 1
ATOM 5939 C C . GLU A 1 788 ? 31.287 11.143 -45.317 1.00 82.94 788 GLU A C 1
ATOM 5941 O O . GLU A 1 788 ? 32.336 11.354 -45.928 1.00 82.94 788 GLU A O 1
ATOM 5946 N N . TYR A 1 789 ? 30.291 10.441 -45.849 1.00 74.19 789 TYR A N 1
ATOM 5947 C CA . TYR A 1 789 ? 30.349 9.922 -47.205 1.00 74.19 789 TYR A CA 1
ATOM 5948 C C . TYR A 1 789 ? 29.884 10.967 -48.224 1.00 74.19 789 TYR A C 1
ATOM 5950 O O . TYR A 1 789 ? 28.688 11.229 -48.380 1.00 74.19 789 TYR A O 1
ATOM 5958 N N . ASP A 1 790 ? 30.835 11.526 -48.963 1.00 81.00 790 ASP A N 1
ATOM 5959 C CA . ASP A 1 790 ? 30.593 12.421 -50.084 1.00 81.00 790 ASP A CA 1
ATOM 5960 C C . ASP A 1 790 ? 30.108 11.614 -51.292 1.00 81.00 790 ASP A C 1
ATOM 5962 O O . ASP A 1 790 ? 30.889 11.003 -52.028 1.00 81.00 790 ASP A O 1
ATOM 5966 N N . ARG A 1 791 ? 28.788 11.619 -51.498 1.00 73.00 791 ARG A N 1
ATOM 5967 C CA . ARG A 1 791 ? 28.138 10.911 -52.609 1.00 73.00 791 ARG A CA 1
ATOM 5968 C C . ARG A 1 791 ? 28.499 11.474 -53.980 1.00 73.00 791 ARG A C 1
ATOM 5970 O O . ARG A 1 791 ? 28.470 10.716 -54.943 1.00 73.00 791 ARG A O 1
ATOM 5977 N N . ALA A 1 792 ? 28.822 12.764 -54.086 1.00 78.12 792 ALA A N 1
ATOM 5978 C CA . ALA A 1 792 ? 29.165 13.374 -55.369 1.00 78.12 792 ALA A CA 1
ATOM 5979 C C . ALA A 1 792 ? 30.517 12.859 -55.879 1.00 78.12 792 ALA A C 1
ATOM 5981 O O . ALA A 1 792 ? 30.698 12.677 -57.080 1.00 78.12 792 ALA A O 1
ATOM 5982 N N . ASN A 1 793 ? 31.434 12.566 -54.953 1.00 82.25 793 ASN A N 1
ATOM 5983 C CA . ASN A 1 793 ? 32.776 12.069 -55.255 1.00 82.25 793 ASN A CA 1
ATOM 5984 C C . ASN A 1 793 ? 32.998 10.598 -54.857 1.00 82.25 793 ASN A C 1
ATOM 5986 O O . ASN A 1 793 ? 34.114 10.093 -54.976 1.00 82.25 793 ASN A O 1
ATOM 5990 N N . ASN A 1 794 ? 31.949 9.909 -54.394 1.00 86.69 794 ASN A N 1
ATOM 5991 C CA . ASN A 1 794 ? 31.939 8.495 -54.007 1.00 86.69 794 ASN A CA 1
ATOM 5992 C C . ASN A 1 794 ? 33.053 8.115 -53.002 1.00 86.69 794 ASN A C 1
ATOM 5994 O O . ASN A 1 794 ? 33.677 7.058 -53.129 1.00 86.69 794 ASN A O 1
ATOM 5998 N N . ARG A 1 795 ? 33.327 8.974 -52.007 1.00 78.38 795 ARG A N 1
ATOM 5999 C CA . ARG A 1 795 ? 34.422 8.793 -51.030 1.00 78.38 795 ARG A CA 1
ATOM 6000 C C . ARG A 1 795 ? 34.039 9.226 -49.615 1.00 78.38 795 ARG A C 1
ATOM 6002 O O . ARG A 1 795 ? 33.190 10.091 -49.444 1.00 78.38 795 ARG A O 1
ATOM 6009 N N . TRP A 1 796 ? 34.712 8.669 -48.611 1.00 77.88 796 TRP A N 1
ATOM 6010 C CA . TRP A 1 796 ? 34.647 9.168 -47.235 1.00 77.88 796 TRP A CA 1
ATOM 6011 C C . TRP A 1 796 ? 35.582 10.371 -47.069 1.00 77.88 796 TRP A C 1
ATOM 6013 O O . TRP A 1 796 ? 36.708 10.350 -47.567 1.00 77.88 796 TRP A O 1
ATOM 6023 N N . ILE A 1 797 ? 35.103 11.417 -46.404 1.00 83.56 797 ILE A N 1
ATOM 6024 C CA . ILE A 1 797 ? 35.862 12.617 -46.051 1.00 83.56 797 ILE A CA 1
ATOM 6025 C C . ILE A 1 797 ? 35.931 12.684 -44.532 1.00 83.56 797 ILE A C 1
ATOM 6027 O O . ILE A 1 797 ? 34.891 12.621 -43.880 1.00 83.56 797 ILE A O 1
ATOM 6031 N N . ASP A 1 798 ? 37.132 12.825 -43.978 1.00 85.38 798 ASP A N 1
ATOM 6032 C CA . ASP A 1 798 ? 37.314 13.024 -42.543 1.00 85.38 798 ASP A CA 1
ATOM 6033 C C . ASP A 1 798 ? 36.800 14.406 -42.127 1.00 85.38 798 ASP A C 1
ATOM 6035 O O . ASP A 1 798 ? 37.126 15.420 -42.742 1.00 85.38 798 ASP A O 1
ATOM 6039 N N . ILE A 1 799 ? 36.005 14.439 -41.062 1.00 80.50 799 ILE A N 1
ATOM 6040 C CA . ILE A 1 799 ? 35.515 15.662 -40.434 1.00 80.50 799 ILE A CA 1
ATOM 6041 C C . ILE A 1 799 ? 36.525 16.057 -39.363 1.00 80.50 799 ILE A C 1
ATOM 6043 O O . ILE A 1 799 ? 36.694 15.368 -38.345 1.00 80.50 799 ILE A O 1
ATOM 6047 N N . THR A 1 800 ? 37.189 17.186 -39.582 1.00 80.62 800 THR A N 1
ATOM 6048 C CA . THR A 1 800 ? 38.187 17.704 -38.650 1.00 80.62 800 THR A CA 1
ATOM 6049 C C . THR A 1 800 ? 37.531 18.201 -37.361 1.00 80.62 800 THR A C 1
ATOM 6051 O O . THR A 1 800 ? 36.374 18.628 -37.344 1.00 80.62 800 THR A O 1
ATOM 6054 N N . ASP A 1 801 ? 38.284 18.201 -36.259 1.00 72.06 801 ASP A N 1
ATOM 6055 C CA . ASP A 1 801 ? 37.796 18.709 -34.968 1.00 72.06 801 ASP A CA 1
ATOM 6056 C C . ASP A 1 801 ? 37.352 20.190 -35.047 1.00 72.06 801 ASP A C 1
ATOM 6058 O O . ASP A 1 801 ? 36.468 20.607 -34.302 1.00 72.06 801 ASP A O 1
ATOM 6062 N N . ALA A 1 802 ? 37.911 20.977 -35.976 1.00 77.38 802 ALA A N 1
ATOM 6063 C CA . ALA A 1 802 ? 37.552 22.381 -36.188 1.00 77.38 802 ALA A CA 1
ATOM 6064 C C . ALA A 1 802 ? 36.208 22.576 -36.920 1.00 77.38 802 ALA A C 1
ATOM 6066 O O . ALA A 1 802 ? 35.584 23.626 -36.782 1.00 77.38 802 ALA A O 1
ATOM 6067 N N . GLU A 1 803 ? 35.743 21.581 -37.681 1.00 79.19 803 GLU A N 1
ATOM 6068 C CA . GLU A 1 803 ? 34.506 21.665 -38.473 1.00 79.19 803 GLU A CA 1
ATOM 6069 C C . GLU A 1 803 ? 33.260 21.254 -37.677 1.00 79.19 803 GLU A C 1
ATOM 6071 O O . GLU A 1 803 ? 32.153 21.707 -37.979 1.00 79.19 803 GLU A O 1
ATOM 6076 N N . ARG A 1 804 ? 33.416 20.429 -36.634 1.00 78.69 804 ARG A N 1
ATOM 6077 C CA . ARG A 1 804 ? 32.287 19.928 -35.828 1.00 78.69 804 ARG A CA 1
ATOM 6078 C C . ARG A 1 804 ? 31.483 21.036 -35.126 1.00 78.69 804 ARG A C 1
ATOM 6080 O O . ARG A 1 804 ? 30.256 20.977 -35.200 1.00 78.69 804 ARG A O 1
ATOM 6087 N N . PRO A 1 805 ? 32.092 22.084 -34.526 1.00 78.75 805 PRO A N 1
ATOM 6088 C CA . PRO A 1 805 ? 31.332 23.196 -33.946 1.00 78.75 805 PRO A CA 1
ATOM 6089 C C . PRO A 1 805 ? 30.456 23.932 -34.969 1.00 78.75 805 PRO A C 1
ATOM 6091 O O . PRO A 1 805 ? 29.309 24.2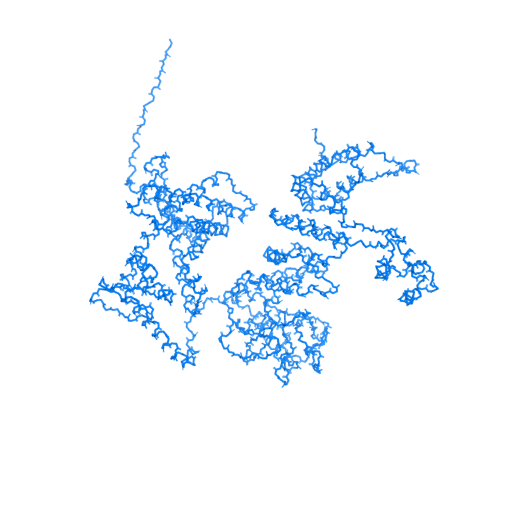60 -34.673 1.00 78.75 805 PRO A O 1
ATOM 6094 N N . ALA A 1 806 ? 30.964 24.149 -36.188 1.00 82.94 806 ALA A N 1
ATOM 6095 C CA . ALA A 1 806 ? 30.209 24.801 -37.259 1.00 82.94 806 ALA A CA 1
ATOM 6096 C C . ALA A 1 806 ? 29.038 23.927 -37.742 1.00 82.94 806 ALA A C 1
ATOM 6098 O O . ALA A 1 806 ? 27.949 24.434 -38.011 1.00 82.94 806 ALA A O 1
ATOM 6099 N N . ARG A 1 807 ? 29.224 22.602 -37.787 1.00 83.88 807 ARG A N 1
ATOM 6100 C CA . ARG A 1 807 ? 28.149 21.643 -38.089 1.00 83.88 807 ARG A CA 1
ATOM 6101 C C . ARG A 1 807 ? 27.076 21.625 -37.002 1.00 83.88 807 ARG A C 1
ATOM 6103 O O . ARG A 1 807 ? 25.895 21.684 -37.326 1.00 83.88 807 ARG A O 1
ATOM 6110 N N . ALA A 1 808 ? 27.469 21.611 -35.728 1.00 81.12 808 ALA A N 1
ATOM 6111 C CA . ALA A 1 808 ? 26.537 21.685 -34.603 1.00 81.12 808 ALA A CA 1
ATOM 6112 C C . ALA A 1 808 ? 25.709 22.982 -34.643 1.00 81.12 808 ALA A C 1
ATOM 6114 O O . ALA A 1 808 ? 24.488 22.941 -34.508 1.00 81.12 808 ALA A O 1
ATOM 6115 N N . GLN A 1 809 ? 26.351 24.121 -34.929 1.00 83.81 809 GLN A N 1
ATOM 6116 C CA . GLN A 1 809 ? 25.660 25.394 -35.157 1.00 83.81 809 GLN A CA 1
ATOM 6117 C C . GLN A 1 809 ? 24.712 25.334 -36.362 1.00 83.81 809 GLN A C 1
ATOM 6119 O O . GLN A 1 809 ? 23.595 25.832 -36.279 1.00 83.81 809 GLN A O 1
ATOM 6124 N N . SER A 1 810 ? 25.095 24.682 -37.463 1.00 87.56 810 SER A N 1
ATOM 6125 C CA . SER A 1 810 ? 24.194 24.495 -38.607 1.00 87.56 810 SER A CA 1
ATOM 6126 C C . SER A 1 810 ? 22.941 23.701 -38.228 1.00 87.56 810 SER A C 1
ATOM 6128 O O . SER A 1 810 ? 21.844 24.089 -38.624 1.00 87.56 810 SER A O 1
ATOM 6130 N N . VAL A 1 811 ? 23.076 22.639 -37.423 1.00 86.94 811 VAL A N 1
ATOM 6131 C CA . VAL A 1 811 ? 21.922 21.883 -36.906 1.00 86.94 811 VAL A CA 1
ATOM 6132 C C . VAL A 1 811 ? 21.066 22.767 -35.997 1.00 86.94 811 VAL A C 1
ATOM 6134 O O . VAL A 1 811 ? 19.852 22.821 -36.159 1.00 86.94 811 VAL A O 1
ATOM 6137 N N . MET A 1 812 ? 21.671 23.537 -35.089 1.00 83.81 812 MET A N 1
ATOM 6138 C CA . MET A 1 812 ? 20.932 24.506 -34.264 1.00 83.81 812 MET A CA 1
ATOM 6139 C C . MET A 1 812 ? 20.158 25.518 -35.122 1.00 83.81 812 MET A C 1
ATOM 6141 O O . MET A 1 812 ? 19.028 25.872 -34.792 1.00 83.81 812 MET A O 1
ATOM 6145 N N . SER A 1 813 ? 20.729 25.964 -36.243 1.00 88.19 813 SER A N 1
ATOM 6146 C CA . SER A 1 813 ? 20.083 26.904 -37.163 1.00 88.19 813 SER A CA 1
ATOM 6147 C C . SER A 1 813 ? 18.906 26.266 -37.896 1.00 88.19 813 SER A C 1
ATOM 6149 O O . SER A 1 813 ? 17.851 26.891 -37.985 1.00 88.19 813 SER A O 1
ATOM 6151 N N . GLU A 1 814 ? 19.056 25.025 -38.366 1.00 89.62 814 GLU A N 1
ATOM 6152 C CA . GLU A 1 814 ? 18.001 24.277 -39.066 1.00 89.62 814 GLU A CA 1
ATOM 6153 C C . GLU A 1 814 ? 16.754 24.092 -38.191 1.00 89.62 814 GLU A C 1
ATOM 6155 O O . GLU A 1 814 ? 15.628 24.185 -38.677 1.00 89.62 814 GLU A O 1
ATOM 6160 N N . PHE A 1 815 ? 16.949 23.898 -36.887 1.00 88.25 815 PHE A N 1
ATOM 6161 C CA . PHE A 1 815 ? 15.864 23.747 -35.917 1.00 88.25 815 PHE A CA 1
ATOM 6162 C C . PHE A 1 815 ? 15.388 25.079 -35.308 1.00 88.25 815 PHE A C 1
ATOM 6164 O O . PHE A 1 815 ? 14.576 25.075 -34.386 1.00 88.25 815 PHE A O 1
ATOM 6171 N N . GLY A 1 816 ? 15.867 26.225 -35.808 1.00 85.69 816 GLY A N 1
ATOM 6172 C CA . GLY A 1 816 ? 15.457 27.550 -35.327 1.00 85.69 816 GLY A CA 1
ATOM 6173 C C . GLY A 1 816 ? 15.914 27.872 -33.899 1.00 85.69 816 GLY A C 1
ATOM 6174 O O . GLY A 1 816 ? 15.321 28.721 -33.243 1.00 85.69 816 GLY A O 1
ATOM 6175 N N . LEU A 1 817 ? 16.953 27.191 -33.408 1.00 83.12 817 LEU A N 1
ATOM 6176 C CA . LEU A 1 817 ? 17.479 27.332 -32.047 1.00 83.12 817 LEU A CA 1
ATOM 6177 C C . LEU A 1 817 ? 18.592 28.378 -31.930 1.00 83.12 817 LEU A C 1
ATOM 6179 O O . LEU A 1 817 ? 18.948 28.774 -30.821 1.00 83.12 817 LEU A O 1
ATOM 6183 N N . LEU A 1 818 ? 19.127 28.849 -33.056 1.00 79.94 818 LEU A N 1
ATOM 6184 C CA . LEU A 1 818 ? 20.026 30.000 -33.100 1.00 79.94 818 LEU A CA 1
ATOM 6185 C C . LEU A 1 818 ? 19.208 31.298 -33.051 1.00 79.94 818 LEU A C 1
ATOM 6187 O O . LEU A 1 818 ? 18.673 31.762 -34.059 1.00 79.94 818 LEU A O 1
ATOM 6191 N N . HIS A 1 819 ? 19.124 31.897 -31.866 1.00 57.25 819 HIS A N 1
ATOM 6192 C CA . HIS A 1 819 ? 18.856 33.326 -31.720 1.00 57.25 819 HIS A CA 1
ATOM 6193 C C . HIS A 1 819 ? 20.183 34.064 -31.493 1.00 57.25 819 HIS A C 1
ATOM 6195 O O . HIS A 1 819 ? 21.088 33.501 -30.883 1.00 57.25 819 HIS A O 1
ATOM 6201 N N . GLN A 1 820 ? 20.278 35.264 -32.083 1.00 39.66 820 GLN A N 1
ATOM 6202 C CA . GLN A 1 820 ? 21.479 36.102 -32.254 1.00 39.66 820 GLN A CA 1
ATOM 6203 C C . GLN A 1 820 ? 22.394 36.216 -31.036 1.00 39.66 820 GLN A C 1
ATOM 6205 O O . GLN A 1 820 ? 21.866 36.447 -29.924 1.00 39.66 820 GLN A O 1
#

Foldseek 3Di:
DDDDDDDDDPDDPDDDPPADLCVQQAVLLLQLLLCPLQLVQLPDDPVPRDDRRDHDQDDPPDPSNVSSLLRSLLSNLPQLLVLLVVQLVVLLVVCVVLVPDDPSNCCSLDSLNSSLQSQLVVQLSGDDDVQFHSNLLSQLSSQLSVLLVVQCVVLVLPPFQPPPPDDPVVNVSSLVSQLQSQLVSQLSSQQSRNCVRPVDGDDPVVSVVSSRSRSSNSNSNSVSSVVVLVVVQVVCLVVVNAAFPCVVCVVVVNCPPPLCVPLSSRLSPAGEHADDPPDDDDDDLRYDYDYPPDDSNNVSVRSVVSVVVVVVVVVVVVVVVVPVVPPPPDDDDPPQPPQDPLLVLLLQLLVLLLVVQCVQVPLADPVRWGFKAFEALSQLSLCLLLQVWWAKDWAGHDDPVDVSRIFHQDSQLSSLSSLSRAADAAGEMEGGPCNVVDPRHQDAFQRAAFLVPGDPSNNSSHDDDPPRRGGGYHYDDADDRFMWIWGDHPNDIHTHGHLLLNLLVLLLVQLVCPDPRLVCNVVSLSNNRSSLSSCCSRDPLLVSLLSSLVRLVRVQPDDPQRRPSPDRPPSHDPVSVVSNVSNCVPPLLNVSLVSQPDQQSSLVVLLVVLLPDPDPVVNVSSLVSCVVCVVVSQPFQFDLDLLLLLLLLVVCVVPVVSCVVQVVQFDPDSDSVSSSVSCVVVVVSSRVSVVVDDPPSGPTDRSHVLSSVLLVPPPPVCNVVLSNLLSLCVVLVADNVLVCLLSNQPLCPPPDPVVSSVLSSLLSVPDHSVVSNVLSVQLSCLQRDQWDQDPVVRDIDGDDSVRSVVSNVVSCVVRVSDDD

Sequence (820 aa):
MDSGADIRPADQPRAASEGTWLQENVWKPMVAGSGVLQVYNTFASENNKAEIPQVHHAQVGTVDWMTQNVSSAAGAILPYVLAGKAMGAGMRGVGAKLGAEGALGRALASYRGALVLGAGAYDFTKAPNLGETRVGNAIGTMTAFTVFEVGNSKLGLNKGLPMMTSSVKEFTKQVAGRSLVGAVGATSGLEASHLYSTGRFADAKDAYNAMATGAFLNTALPVVQHGAGKAIDGFNNATVRGVPVNRYLQNRGWENTPELKDVAKNHLFARVLDVKPDQTVKPGSNRVEMTPQDTPANLAAKLSELKKSYESAKSNESAKVDEVAKLNEVAKPLERVALTEEQAKTLRSAADFAHELTARFPQVDANGNINYYLAGSLATMLLIEGGGKMVPTKGTALPSFEPANAVSIPEAGMNHLSTFIRKIGDLDYLPLKDYAKQEVKLGKGGAGPAFDELTPSARDVFKESRDGSKVMADPVASKGDHTGVAIEVGGKTFYIANPIDALAYKLIHAAESFGSNESKVPTMNKDFSALLNGLESVYPRETLVNAVSDAVNQYNKNSPNGIYLRDYHPGMSPELKSFFNDVIAKDPNASYLSGLKFGQERGFGILRILGRMESDGSKRQLIDFINSNKDAIDLWQPTESLHNRMTVAAEILKNPELLKKIESQVKGEPTQESIAEALKTYTGMIREVGNTMPAGSMERTPVTSYLLDNLMRVSESNLGAELNMMNSLMQKGADPFSIYMIMDSGYFKGQSRSSVLSDLQNAASTLPPEQLGKFLYEYKKAIAETSEYDRANNRWIDITDAERPARAQSVMSEFGLLHQ

pLDDT: mean 74.46, std 16.09, range [33.0, 97.94]

Secondary structure (DSSP, 8-state):
-------PPP-------S--HHIIIIIHHHHHHH-HHHHHHHHS-GGGPPPPPPPP-PPTTSHHHHHHHHHHHHHHHHHHHHHHHHHHHHHHHHHHHTT--HHHHHHHT-HHHHHHHHHHHHHHHSPPPTT--HHHHHHHHHHHHHHHHHHHHHTTTTSPPP-SSS-HHHHHHHHHHHHHHHHHHHHHHHHHHHHHHHSSPPPHHHHHHHHHHHHHHHHHHHHHHHHHHHHHHHHHHHTT--EEHHHHHHHHT-TT-HHHHTTGGG-TT-EEEE--TT------TTEEEE-TT--HHHHHHHHHHHHHHHHHHHHHHTTTHHHHTT-TT-SPPP------HHHHHHHHHHHHHHHHHHHHS-SB-TTSBB-EEE-HHHHHHHHHHTTTEEEEEETTBPPP--GGG-EE--HHHHHHHHTT---BSSEEEEE-TTGGG-SS-PPSBS-S-BTTTS-HHHHTTB---TT-SB--EEE----SS-EEEEEEETTEEEEEE-HHHHHHHHHHHHHH-TTT-GGGHHHHHHHHHHHHHHHHTTS-HHHHHHHHHHHHHHHHTT-TTTT------TTS-HHHHHHHHHHHHT-TT-HHHHT--SHHHHHHHHHHHHHH---HHHHHHHHHHHHHTHHHHT--EEP--HHHHHHHHHHHHT-HHHHHHHGGG--SS--HHHHHHHTTT-HHHHHHHHTTSPTTSS-EE-TTHHHHHHHHTS-TTTHHHHHHHHHHHHHTT--HHHHHHHHH-S--SSS-HHHHHHHHHHHHHHS-HHHHHHHHHHHHHHHH-SEEEETTTTEEEE--TTTHHHHHHHHHHHTT----

Radius of gyration: 35.94 Å; chains: 1; bounding box: 75×124×105 Å